Protein AF-0000000084940585 (afdb_homodimer)

InterPro domains:
  IPR003445 Cation transporter [PF02386] (72-488)

pLDDT: mean 83.51, std 15.81, range [23.25, 97.94]

Foldseek 3Di:
DFAAQDPVLVLLLLLLLLQLLLVLLVLLVVLLVVCVVVVPVLLNVLSVVLSVVSNVSSVVSNVSDPDNDQDDPLSLLQLLLCSLVVSLLSLLRSVVSQVQAPDSLQSSLLSLLLLLLLQAHAGHPLVPRDLSSLSSSLSSLLCSLLSLNSSCSSSVVVPDPDDCVNADDDDPRSVPSVVSVVLSVLVNVVLVVQLVVQLVQQLVVLVVLPDDNVVSNSQSNSLSSLLLLLSQHHSDPLGPVVSVDPVNLVSSLVSLVNLQDASVQVVCVVVVNPVLVVQALQNVLLVVLLVVLLVVLLVVLVVVVPDPDSVVCSVQLSSLLSSLQSLSQGHNADLQCCPVVNDLVNLVSSLVSNQAHGAPNGSFFHLHSVLVSLLVQVVVQVVCCVPDDVPDRDFGWGRHVHTDTNDPVSNVVSVVLVVQLVVLLVVQLVVQVVVPDDNSQSSSVSSSLLRSNNHHSPQRYSPHDSVNSVSSSVSSSCRSVSVPSVVSSVVNNVVNPDDPPPPPPDD/DFAAQDPVLVLLLLLLLLLLLLVLLVLLVVLLVVCVVVVPVQLNVLSVVLSVVSNVSSVVSNVSDPDNDQDDPLSLLQLLLCSLLVSLLSLLRSVVSQVQAPDSLQSSLLSLLLLLLLQAHAGHPLVPRDLSSLSSSLSSLLCSLLSLNSSCSSSVVVPDPDDCVNQDDPDPRSVPSVVSVVLSVLVNVVLVVQLVVQLVQQLVVLVVLPDDNVVSNSQSNSLSSLLLLLSQHHSDPLGPVVRVDPVNLVSSLVSLVNQQDASVQVVCVVVVNPVLVCQALQNVLLVVLLVVLLVVLLVVLVVVVPDPDSVVCSSQLSSLLSSLQSLSQGHNADLQCCPVVNDLVNLVSSLVSNQAHGAPNGSFFHLHSVLVSLLVQVVVQVVCCVPDDVPDRDFGWGRHVHTDTNDPVSNVVSVVLVVQLVVLLVVQLVVQVVVPDDNSQSSSVSSSLLRSNNHHSPQRYSPHDSVNSVSSSVSSSCRSVSVPSVVSSVVNNVVNPDDPPPPPPDD

Structure (mmCIF, N/CA/C/O backbone):
data_AF-0000000084940585-model_v1
#
loop_
_entity.id
_entity.type
_entity.pdbx_description
1 polymer 'Putative ATP synthase F0, A subunit'
#
loop_
_atom_site.group_PDB
_atom_site.id
_atom_site.type_symbol
_atom_site.label_atom_id
_atom_site.label_alt_id
_atom_site.label_comp_id
_atom_site.label_asym_id
_atom_site.label_entity_id
_atom_site.label_seq_id
_atom_site.pdbx_PDB_ins_code
_atom_site.Cartn_x
_atom_site.Cartn_y
_atom_site.Cartn_z
_atom_site.occupancy
_atom_site.B_iso_or_equiv
_atom_site.auth_seq_id
_atom_site.auth_comp_id
_atom_site.auth_asym_id
_atom_site.auth_atom_id
_atom_site.pdbx_PDB_model_num
ATOM 1 N N . MET A 1 1 ? 21.094 3.514 -22.953 1 54.16 1 MET A N 1
ATOM 2 C CA . MET A 1 1 ? 20.438 3.039 -24.172 1 54.16 1 MET A CA 1
ATOM 3 C C . MET A 1 1 ? 19.781 1.681 -23.938 1 54.16 1 MET A C 1
ATOM 5 O O . MET A 1 1 ? 20.359 0.814 -23.281 1 54.16 1 MET A O 1
ATOM 9 N N . TRP A 1 2 ? 18.562 1.663 -24.25 1 63.47 2 TRP A N 1
ATOM 10 C CA . TRP A 1 2 ? 17.812 0.416 -24.078 1 63.47 2 TRP A CA 1
ATOM 11 C C . TRP A 1 2 ? 18.266 -0.622 -25.094 1 63.47 2 TRP A C 1
ATOM 13 O O . TRP A 1 2 ? 18.547 -0.283 -26.25 1 63.47 2 TRP A O 1
ATOM 23 N N . GLN A 1 3 ? 18.594 -1.854 -24.672 1 65.94 3 GLN A N 1
ATOM 24 C CA . GLN A 1 3 ? 18.969 -2.924 -25.594 1 65.94 3 GLN A CA 1
ATOM 25 C C . GLN A 1 3 ? 17.766 -3.381 -26.406 1 65.94 3 GLN A C 1
ATOM 27 O O . GLN A 1 3 ? 16.688 -3.59 -25.875 1 65.94 3 GLN A O 1
ATOM 32 N N . ARG A 1 4 ? 17.938 -3.393 -27.766 1 73.44 4 ARG A N 1
ATOM 33 C CA . ARG A 1 4 ? 16.891 -3.75 -28.719 1 73.44 4 ARG A CA 1
ATOM 34 C C . ARG A 1 4 ? 17.016 -5.203 -29.156 1 73.44 4 ARG A C 1
ATOM 36 O O . ARG A 1 4 ? 18.125 -5.734 -29.25 1 73.44 4 ARG A O 1
ATOM 43 N N . PHE A 1 5 ? 15.844 -5.836 -29.25 1 80 5 PHE A N 1
ATOM 44 C CA . PHE A 1 5 ? 15.852 -7.184 -29.797 1 80 5 PHE A CA 1
ATOM 45 C C . PHE A 1 5 ? 16.031 -7.152 -31.312 1 80 5 PHE A C 1
ATOM 47 O O . PHE A 1 5 ? 15.406 -6.355 -32 1 80 5 PHE A O 1
ATOM 54 N N . THR A 1 6 ? 16.938 -7.938 -31.797 1 80.5 6 THR A N 1
ATOM 55 C CA . THR A 1 6 ? 17.109 -8.117 -33.25 1 80.5 6 THR A CA 1
ATOM 56 C C . THR A 1 6 ? 16.266 -9.281 -33.75 1 80.5 6 THR A C 1
ATOM 58 O O . THR A 1 6 ? 15.688 -10.023 -32.969 1 80.5 6 THR A O 1
ATOM 61 N N . PHE A 1 7 ? 16.141 -9.398 -35.031 1 83.88 7 PHE A N 1
ATOM 62 C CA . PHE A 1 7 ? 15.383 -10.484 -35.656 1 83.88 7 PHE A CA 1
ATOM 63 C C . PHE A 1 7 ? 16 -11.828 -35.312 1 83.88 7 PHE A C 1
ATOM 65 O O . PHE A 1 7 ? 15.281 -12.82 -35.125 1 83.88 7 PHE A O 1
ATOM 72 N N . THR A 1 8 ? 17.219 -11.891 -35.219 1 83.19 8 THR A N 1
ATOM 73 C CA . THR A 1 8 ? 17.922 -13.117 -34.844 1 83.19 8 THR A CA 1
ATOM 74 C C . THR A 1 8 ? 17.609 -13.484 -33.375 1 83.19 8 THR A C 1
ATOM 76 O O . THR A 1 8 ? 17.469 -14.672 -33.062 1 83.19 8 THR A O 1
ATOM 79 N N . ASP A 1 9 ? 17.438 -12.445 -32.594 1 86.44 9 ASP A N 1
ATOM 80 C CA . ASP A 1 9 ? 17.094 -12.695 -31.203 1 86.44 9 ASP A CA 1
ATOM 81 C C . ASP A 1 9 ? 15.703 -13.32 -31.094 1 86.44 9 ASP A C 1
ATOM 83 O O . ASP A 1 9 ? 15.484 -14.234 -30.297 1 86.44 9 ASP A O 1
ATOM 87 N N . LEU A 1 10 ? 14.859 -12.891 -31.969 1 87.62 10 LEU A N 1
ATOM 88 C CA . LEU A 1 10 ? 13.492 -13.398 -31.938 1 87.62 10 LEU A CA 1
ATOM 89 C C . LEU A 1 10 ? 13.445 -14.852 -32.406 1 87.62 10 LEU A C 1
ATOM 91 O O . LEU A 1 10 ? 12.641 -15.641 -31.906 1 87.62 10 LEU A O 1
ATOM 95 N N . ARG A 1 11 ? 14.281 -15.18 -33.312 1 89.69 11 ARG A N 1
ATOM 96 C CA . ARG A 1 11 ? 14.336 -16.547 -33.812 1 89.69 11 ARG A CA 1
ATOM 97 C C . ARG A 1 11 ? 14.906 -17.484 -32.75 1 89.69 11 ARG A C 1
ATOM 99 O O . ARG A 1 11 ? 14.461 -18.625 -32.625 1 89.69 11 ARG A O 1
ATOM 106 N N . ILE A 1 12 ? 15.836 -17.016 -32.062 1 86.94 12 ILE A N 1
ATOM 107 C CA . ILE A 1 12 ? 16.438 -17.812 -31.016 1 86.94 12 ILE A CA 1
ATOM 108 C C . ILE A 1 12 ? 15.422 -18.047 -29.891 1 86.94 12 ILE A C 1
ATOM 110 O O . ILE A 1 12 ? 15.289 -19.156 -29.375 1 86.94 12 ILE A O 1
ATOM 114 N N . ILE A 1 13 ? 14.758 -16.969 -29.578 1 88.19 13 ILE A N 1
ATOM 115 C CA . ILE A 1 13 ? 13.734 -17.062 -28.547 1 88.19 13 ILE A CA 1
ATOM 116 C C . ILE A 1 13 ? 12.656 -18.062 -28.984 1 88.19 13 ILE A C 1
ATOM 118 O O . ILE A 1 13 ? 12.219 -18.891 -28.188 1 88.19 13 ILE A O 1
ATOM 122 N N . ALA A 1 14 ? 12.328 -18.016 -30.203 1 90.31 14 ALA A N 1
ATOM 123 C CA . ALA A 1 14 ? 11.305 -18.906 -30.734 1 90.31 14 ALA A CA 1
ATOM 124 C C . ALA A 1 14 ? 11.758 -20.359 -30.672 1 90.31 14 ALA A C 1
ATOM 126 O O . ALA A 1 14 ? 10.953 -21.25 -30.391 1 90.31 14 ALA A O 1
ATOM 127 N N . HIS A 1 15 ? 12.938 -20.625 -30.906 1 88.62 15 HIS A N 1
ATOM 128 C CA . HIS A 1 15 ? 13.484 -21.984 -30.859 1 88.62 15 HIS A CA 1
ATOM 129 C C . HIS A 1 15 ? 13.352 -22.578 -29.469 1 88.62 15 HIS A C 1
ATOM 131 O O . HIS A 1 15 ? 12.906 -23.734 -29.328 1 88.62 15 HIS A O 1
ATOM 137 N N . TYR A 1 16 ? 13.672 -21.828 -28.484 1 85.94 16 TYR A N 1
ATOM 138 C CA . TYR A 1 16 ? 13.602 -22.328 -27.125 1 85.94 16 TYR A CA 1
ATOM 139 C C . TYR A 1 16 ? 12.156 -22.469 -26.656 1 85.94 16 TYR A C 1
ATOM 141 O O . TYR A 1 16 ? 11.812 -23.375 -25.906 1 85.94 16 TYR A O 1
ATOM 149 N N . LEU A 1 17 ? 11.336 -21.594 -27.109 1 89.69 17 LEU A N 1
ATOM 150 C CA . LEU A 1 17 ? 9.914 -21.703 -26.812 1 89.69 17 LEU A CA 1
ATOM 151 C C . LEU A 1 17 ? 9.312 -22.938 -27.469 1 89.69 17 LEU A C 1
ATOM 153 O O . LEU A 1 17 ? 8.383 -23.547 -26.922 1 89.69 17 LEU A O 1
ATOM 157 N N . GLY A 1 18 ? 9.836 -23.25 -28.625 1 89.06 18 GLY A N 1
ATOM 158 C CA . GLY A 1 18 ? 9.391 -24.453 -29.297 1 89.06 18 GLY A CA 1
ATOM 159 C C . GLY A 1 18 ? 9.711 -25.719 -28.516 1 89.06 18 GLY A C 1
ATOM 160 O O . GLY A 1 18 ? 8.875 -26.625 -28.438 1 89.06 18 GLY A O 1
ATOM 161 N N . ALA A 1 19 ? 10.812 -25.781 -27.953 1 85.5 19 ALA A N 1
ATOM 162 C CA . ALA A 1 19 ? 11.195 -26.938 -27.125 1 85.5 19 ALA A CA 1
ATOM 163 C C . ALA A 1 19 ? 10.266 -27.078 -25.922 1 85.5 19 ALA A C 1
ATOM 165 O O . ALA A 1 19 ? 9.898 -28.188 -25.547 1 85.5 19 ALA A O 1
ATOM 166 N N . LEU A 1 20 ? 9.953 -26 -25.391 1 87.12 20 LEU A N 1
ATOM 167 C CA . LEU A 1 20 ? 9.055 -26 -24.234 1 87.12 20 LEU A CA 1
ATOM 168 C C . LEU A 1 20 ? 7.664 -26.469 -24.641 1 87.12 20 LEU A C 1
ATOM 170 O O . LEU A 1 20 ? 6.996 -27.172 -23.875 1 87.12 20 LEU A O 1
ATOM 174 N N . THR A 1 21 ? 7.238 -26.078 -25.766 1 90.81 21 THR A N 1
ATOM 175 C CA . THR A 1 21 ? 5.926 -26.5 -26.25 1 90.81 21 THR A CA 1
ATOM 176 C C . THR A 1 21 ? 5.895 -28 -26.516 1 90.81 21 THR A C 1
ATOM 178 O O . THR A 1 21 ? 4.859 -28.641 -26.344 1 90.81 21 THR A O 1
ATOM 181 N N . MET A 1 22 ? 6.977 -28.531 -26.891 1 89.19 22 MET A N 1
ATOM 182 C CA . MET A 1 22 ? 7.062 -29.969 -27.062 1 89.19 22 MET A CA 1
ATOM 183 C C . MET A 1 22 ? 6.926 -30.703 -25.734 1 89.19 22 MET A C 1
ATOM 185 O O . MET A 1 22 ? 6.336 -31.781 -25.656 1 89.19 22 MET A O 1
ATOM 189 N N . PHE A 1 23 ? 7.453 -30.078 -24.766 1 87.5 23 PHE A N 1
ATOM 190 C CA . PHE A 1 23 ? 7.27 -30.625 -23.422 1 87.5 23 PHE A CA 1
ATOM 191 C C . PHE A 1 23 ? 5.801 -30.578 -23.016 1 87.5 23 PHE A C 1
ATOM 193 O O . PHE A 1 23 ? 5.324 -31.453 -22.281 1 87.5 23 PHE A O 1
ATOM 200 N N . LEU A 1 24 ? 5.164 -29.562 -23.391 1 92.38 24 LEU A N 1
ATOM 201 C CA . LEU A 1 24 ? 3.734 -29.453 -23.125 1 92.38 24 LEU A CA 1
ATOM 202 C C . LEU A 1 24 ? 2.98 -30.641 -23.703 1 92.38 24 LEU A C 1
ATOM 204 O O . LEU A 1 24 ? 2.023 -31.125 -23.109 1 92.38 24 LEU A O 1
ATOM 208 N N . ALA A 1 25 ? 3.418 -31.125 -24.875 1 93.38 25 ALA A N 1
ATOM 209 C CA . ALA A 1 25 ? 2.797 -32.281 -25.5 1 93.38 25 ALA A CA 1
ATOM 210 C C . ALA A 1 25 ? 2.943 -33.531 -24.609 1 93.38 25 ALA A C 1
ATOM 212 O O . ALA A 1 25 ? 2.031 -34.344 -24.531 1 93.38 25 ALA A O 1
ATOM 213 N N . VAL A 1 26 ? 4 -33.625 -23.969 1 91.94 26 VAL A N 1
ATOM 214 C CA . VAL A 1 26 ? 4.238 -34.75 -23.062 1 91.94 26 VAL A CA 1
ATOM 215 C C . VAL A 1 26 ? 3.34 -34.594 -21.828 1 91.94 26 VAL A C 1
ATOM 217 O O . VAL A 1 26 ? 2.771 -35.594 -21.359 1 91.94 26 VAL A O 1
ATOM 220 N N . ALA A 1 27 ? 3.246 -33.406 -21.328 1 93.75 27 ALA A N 1
ATOM 221 C CA . ALA A 1 27 ? 2.398 -33.156 -20.172 1 93.75 27 ALA A CA 1
ATOM 222 C C . ALA A 1 27 ? 0.938 -33.5 -20.469 1 93.75 27 ALA A C 1
ATOM 224 O O . ALA A 1 27 ? 0.2 -33.969 -19.609 1 93.75 27 ALA A O 1
ATOM 225 N N . LEU A 1 28 ? 0.512 -33.219 -21.703 1 96.56 28 LEU A N 1
ATOM 226 C CA . LEU A 1 28 ? -0.867 -33.469 -22.125 1 96.56 28 LEU A CA 1
ATOM 227 C C . LEU A 1 28 ? -1.167 -34.938 -22.203 1 96.56 28 LEU A C 1
ATOM 229 O O . LEU A 1 28 ? -2.332 -35.344 -22.25 1 96.56 28 LEU A O 1
ATOM 233 N N . CYS A 1 29 ? -0.171 -35.781 -22.141 1 96.38 29 CYS A N 1
ATOM 234 C CA . CYS A 1 29 ? -0.371 -37.25 -22.172 1 96.38 29 CYS A CA 1
ATOM 235 C C . CYS A 1 29 ? -0.975 -37.719 -20.859 1 96.38 29 CYS A C 1
ATOM 237 O O . CYS A 1 29 ? -1.639 -38.781 -20.828 1 96.38 29 CYS A O 1
ATOM 239 N N . VAL A 1 30 ? -0.78 -36.969 -19.844 1 96.44 30 VAL A N 1
ATOM 240 C CA . VAL A 1 30 ? -1.304 -37.375 -18.547 1 96.44 30 VAL A CA 1
ATOM 241 C C . VAL A 1 30 ? -2.828 -37.312 -18.562 1 96.44 30 VAL A C 1
ATOM 243 O O . VAL A 1 30 ? -3.504 -38.281 -18.25 1 96.44 30 VAL A O 1
ATOM 246 N N . PRO A 1 31 ? -3.422 -36.188 -18.906 1 97.44 31 PRO A N 1
ATOM 247 C CA . PRO A 1 31 ? -4.883 -36.188 -19 1 97.44 31 PRO A CA 1
ATOM 248 C C . PRO A 1 31 ? -5.418 -37.125 -20.078 1 97.44 31 PRO A C 1
ATOM 250 O O . PRO A 1 31 ? -6.523 -37.656 -19.938 1 97.44 31 PRO A O 1
ATOM 253 N N . LEU A 1 32 ? -4.645 -37.375 -21.141 1 97.19 32 LEU A N 1
ATOM 254 C CA . LEU A 1 32 ? -5.055 -38.344 -22.141 1 97.19 32 LEU A CA 1
ATOM 255 C C . LEU A 1 32 ? -5.16 -39.719 -21.531 1 97.19 32 LEU A C 1
ATOM 257 O O . LEU A 1 32 ? -6.148 -40.438 -21.75 1 97.19 32 LEU A O 1
ATOM 261 N N . ALA A 1 33 ? -4.148 -40.125 -20.812 1 97.06 33 ALA A N 1
ATOM 262 C CA . ALA A 1 33 ? -4.172 -41.438 -20.141 1 97.06 33 ALA A CA 1
ATOM 263 C C . ALA A 1 33 ? -5.344 -41.531 -19.156 1 97.06 33 ALA A C 1
ATOM 265 O O . ALA A 1 33 ? -5.98 -42.562 -19.047 1 97.06 33 ALA A O 1
ATOM 266 N N . THR A 1 34 ? -5.594 -40.438 -18.453 1 96.56 34 THR A N 1
ATOM 267 C CA . THR A 1 34 ? -6.703 -40.406 -17.516 1 96.56 34 THR A CA 1
ATOM 268 C C . THR A 1 34 ? -8.031 -40.594 -18.234 1 96.56 34 THR A C 1
ATOM 270 O O . THR A 1 34 ? -8.922 -41.281 -17.734 1 96.56 34 THR A O 1
ATOM 273 N N . SER A 1 35 ? -8.172 -39.969 -19.391 1 96.88 35 SER A N 1
ATOM 274 C CA . SER A 1 35 ? -9.414 -40.094 -20.156 1 96.88 35 SER A CA 1
ATOM 275 C C . SER A 1 35 ? -9.633 -41.531 -20.625 1 96.88 35 SER A C 1
ATOM 277 O O . SER A 1 35 ? -10.766 -42 -20.641 1 96.88 35 SER A O 1
ATOM 279 N N . VAL A 1 36 ? -8.57 -42.25 -20.969 1 96.06 36 VAL A N 1
ATOM 280 C CA . VAL A 1 36 ? -8.672 -43.625 -21.453 1 96.06 36 VAL A CA 1
ATOM 281 C C . VAL A 1 36 ? -9.023 -44.562 -20.281 1 96.06 36 VAL A C 1
ATOM 283 O O . VAL A 1 36 ? -9.891 -45.406 -20.406 1 96.06 36 VAL A O 1
ATOM 286 N N . VAL A 1 37 ? -8.359 -44.344 -19.172 1 94.75 37 VAL A N 1
ATOM 287 C CA . VAL A 1 37 ? -8.578 -45.188 -18 1 94.75 37 VAL A CA 1
ATOM 288 C C . VAL A 1 37 ? -10 -45 -17.484 1 94.75 37 VAL A C 1
ATOM 290 O O . VAL A 1 37 ? -10.656 -45.969 -17.062 1 94.75 37 VAL A O 1
ATOM 293 N N . MET A 1 38 ? -10.453 -43.781 -17.516 1 94.5 38 MET A N 1
ATOM 294 C CA . MET A 1 38 ? -11.789 -43.5 -17 1 94.5 38 MET A CA 1
ATOM 295 C C . MET A 1 38 ? -12.844 -43.656 -18.078 1 94.5 38 MET A C 1
ATOM 297 O O . MET A 1 38 ? -14.031 -43.438 -17.844 1 94.5 38 MET A O 1
ATOM 301 N N . GLN A 1 39 ? -12.469 -44 -19.312 1 94.56 39 GLN A N 1
ATOM 302 C CA . GLN A 1 39 ? -13.344 -44.281 -20.438 1 94.56 39 GLN A CA 1
ATOM 303 C C . GLN A 1 39 ? -14.148 -43.062 -20.844 1 94.56 39 GLN A C 1
ATOM 305 O O . GLN A 1 39 ? -15.359 -43.125 -21.047 1 94.56 39 GLN A O 1
ATOM 310 N N . GLU A 1 40 ? -13.43 -41.969 -20.828 1 95.56 40 GLU A N 1
ATOM 311 C CA . GLU A 1 40 ? -14 -40.719 -21.328 1 95.56 40 GLU A CA 1
ATOM 312 C C . GLU A 1 40 ? -13.562 -40.438 -22.766 1 95.56 40 GLU A C 1
ATOM 314 O O . GLU A 1 40 ? -12.641 -39.625 -22.984 1 95.56 40 GLU A O 1
ATOM 319 N N . TRP A 1 41 ? -14.266 -40.844 -23.672 1 94.25 41 TRP A N 1
ATOM 320 C CA . TRP A 1 41 ? -13.812 -40.875 -25.047 1 94.25 41 TRP A CA 1
ATOM 321 C C . TRP A 1 41 ? -13.867 -39.5 -25.688 1 94.25 41 TRP A C 1
ATOM 323 O O . TRP A 1 41 ? -13.047 -39.156 -26.547 1 94.25 41 TRP A O 1
ATOM 333 N N . ASN A 1 42 ? -14.891 -38.719 -25.344 1 94.81 42 ASN A N 1
ATOM 334 C CA . ASN A 1 42 ? -14.938 -37.344 -25.844 1 94.81 42 ASN A CA 1
ATOM 335 C C . ASN A 1 42 ? -13.688 -36.562 -25.438 1 94.81 42 ASN A C 1
ATOM 337 O O . ASN A 1 42 ? -13.148 -35.812 -26.25 1 94.81 42 ASN A O 1
ATOM 341 N N . ALA A 1 43 ? -13.273 -36.719 -24.219 1 96.31 43 ALA A N 1
ATOM 342 C CA . ALA A 1 43 ? -12.062 -36.062 -23.734 1 96.31 43 ALA A CA 1
ATOM 343 C C . ALA A 1 43 ? -10.82 -36.625 -24.422 1 96.31 43 ALA A C 1
ATOM 345 O O . ALA A 1 43 ? -9.859 -35.875 -24.672 1 96.31 43 ALA A O 1
ATOM 346 N N . THR A 1 44 ? -10.828 -37.875 -24.75 1 96.69 44 THR A N 1
ATOM 347 C CA . THR A 1 44 ? -9.688 -38.5 -25.422 1 96.69 44 THR A CA 1
ATOM 348 C C . THR A 1 44 ? -9.414 -37.844 -26.766 1 96.69 44 THR A C 1
ATOM 350 O O . THR A 1 44 ? -8.258 -37.562 -27.094 1 96.69 44 THR A O 1
ATOM 353 N N . GLU A 1 45 ? -10.453 -37.594 -27.5 1 96.5 45 GLU A N 1
ATOM 354 C CA . GLU A 1 45 ? -10.297 -36.938 -28.797 1 96.5 45 GLU A CA 1
ATOM 355 C C . GLU A 1 45 ? -9.758 -35.5 -28.641 1 96.5 45 GLU A C 1
ATOM 357 O O . GLU A 1 45 ? -8.914 -35.094 -29.438 1 96.5 45 GLU A O 1
ATOM 362 N N . ARG A 1 46 ? -10.242 -34.812 -27.672 1 96.94 46 ARG A N 1
ATOM 363 C CA . ARG A 1 46 ? -9.82 -33.438 -27.469 1 96.94 46 ARG A CA 1
ATOM 364 C C . ARG A 1 46 ? -8.344 -33.375 -27.062 1 96.94 46 ARG A C 1
ATOM 366 O O . ARG A 1 46 ? -7.605 -32.5 -27.547 1 96.94 46 ARG A O 1
ATOM 373 N N . TYR A 1 47 ? -7.91 -34.25 -26.219 1 97.56 47 TYR A N 1
ATOM 374 C CA . TYR A 1 47 ? -6.531 -34.219 -25.75 1 97.56 47 TYR A CA 1
ATOM 375 C C . TYR A 1 47 ? -5.578 -34.75 -26.812 1 97.56 47 TYR A C 1
ATOM 377 O O . TYR A 1 47 ? -4.434 -34.312 -26.922 1 97.56 47 TYR A O 1
ATOM 385 N N . LEU A 1 48 ? -6.051 -35.688 -27.656 1 97.12 48 LEU A N 1
ATOM 386 C CA . LEU A 1 48 ? -5.254 -36.094 -28.812 1 97.12 48 LEU A CA 1
ATOM 387 C C . LEU A 1 48 ? -5.055 -34.906 -29.766 1 97.12 48 LEU A C 1
ATOM 389 O O . LEU A 1 48 ? -3.957 -34.719 -30.297 1 97.12 48 LEU A O 1
ATOM 393 N N . PHE A 1 49 ? -6.113 -34.219 -29.938 1 96.62 49 PHE A N 1
ATOM 394 C CA . PHE A 1 49 ? -6.035 -33.031 -30.766 1 96.62 49 PHE A CA 1
ATOM 395 C C . PHE A 1 49 ? -5.086 -32 -30.156 1 96.62 49 PHE A C 1
ATOM 397 O O . PHE A 1 49 ? -4.289 -31.391 -30.875 1 96.62 49 PHE A O 1
ATOM 404 N N . GLY A 1 50 ? -5.246 -31.766 -28.859 1 96.44 50 GLY A N 1
ATOM 405 C CA . GLY A 1 50 ? -4.359 -30.844 -28.172 1 96.44 50 GLY A CA 1
ATOM 406 C C . GLY A 1 50 ? -2.896 -31.219 -28.281 1 96.44 50 GLY A C 1
ATOM 407 O O . GLY A 1 50 ? -2.041 -30.359 -28.484 1 96.44 50 GLY A O 1
ATOM 408 N N . ILE A 1 51 ? -2.57 -32.5 -28.203 1 97.19 51 ILE A N 1
ATOM 409 C CA . ILE A 1 51 ? -1.207 -33 -28.344 1 97.19 51 ILE A CA 1
ATOM 410 C C . ILE A 1 51 ? -0.706 -32.719 -29.766 1 97.19 51 ILE A C 1
ATOM 412 O O . ILE A 1 51 ? 0.432 -32.281 -29.953 1 97.19 51 ILE A O 1
ATOM 416 N N . GLY A 1 52 ? -1.561 -32.969 -30.719 1 96.88 52 GLY A N 1
ATOM 417 C CA . GLY A 1 52 ? -1.2 -32.688 -32.094 1 96.88 52 GLY A CA 1
ATOM 418 C C . GLY A 1 52 ? -0.854 -31.234 -32.344 1 96.88 52 GLY A C 1
ATOM 419 O O . GLY A 1 52 ? 0.143 -30.922 -33 1 96.88 52 GLY A O 1
ATOM 420 N N . ILE A 1 53 ? -1.634 -30.391 -31.828 1 96.44 53 ILE A N 1
ATOM 421 C CA . ILE A 1 53 ? -1.419 -28.969 -32 1 96.44 53 ILE A CA 1
ATOM 422 C C . ILE A 1 53 ? -0.125 -28.547 -31.312 1 96.44 53 ILE A C 1
ATOM 424 O O . ILE A 1 53 ? 0.645 -27.75 -31.844 1 96.44 53 ILE A O 1
ATOM 428 N N . ALA A 1 54 ? 0.062 -29 -30.062 1 96.19 54 ALA A N 1
ATOM 429 C CA . ALA A 1 54 ? 1.275 -28.688 -29.312 1 96.19 54 ALA A CA 1
ATOM 430 C C . ALA A 1 54 ? 2.521 -29.141 -30.062 1 96.19 54 ALA A C 1
ATOM 432 O O . ALA A 1 54 ? 3.518 -28.422 -30.141 1 96.19 54 ALA A O 1
ATOM 433 N N . LEU A 1 55 ? 2.445 -30.312 -30.641 1 95.56 55 LEU A N 1
ATOM 434 C CA . LEU A 1 55 ? 3.574 -30.844 -31.406 1 95.56 55 LEU A CA 1
ATOM 435 C C . LEU A 1 55 ? 3.803 -30.016 -32.688 1 95.56 55 LEU A C 1
ATOM 437 O O . LEU A 1 55 ? 4.949 -29.781 -33.062 1 95.56 55 LEU A O 1
ATOM 441 N N . PHE A 1 56 ? 2.746 -29.656 -33.281 1 96.31 56 PHE A N 1
ATOM 442 C CA . PHE A 1 56 ? 2.852 -28.859 -34.5 1 96.31 56 PHE A CA 1
ATOM 443 C C . PHE A 1 56 ? 3.475 -27.5 -34.219 1 96.31 56 PHE A C 1
ATOM 445 O O . PHE A 1 56 ? 4.43 -27.094 -34.875 1 96.31 56 PHE A O 1
ATOM 452 N N . ILE A 1 57 ? 2.951 -26.797 -33.25 1 95.12 57 ILE A N 1
ATOM 453 C CA . ILE A 1 57 ? 3.445 -25.469 -32.906 1 95.12 57 ILE A CA 1
ATOM 454 C C . ILE A 1 57 ? 4.875 -25.578 -32.375 1 95.12 57 ILE A C 1
ATOM 456 O O . ILE A 1 57 ? 5.734 -24.766 -32.719 1 95.12 57 ILE A O 1
ATOM 460 N N . GLY A 1 58 ? 5.129 -26.547 -31.5 1 93.19 58 GLY A N 1
ATOM 461 C CA . GLY A 1 58 ? 6.469 -26.734 -30.969 1 93.19 58 GLY A CA 1
ATOM 462 C C . GLY A 1 58 ? 7.504 -27 -32.031 1 93.19 58 GLY A C 1
ATOM 463 O O . GLY A 1 58 ? 8.586 -26.422 -32.031 1 93.19 58 GLY A O 1
ATOM 464 N N . SER A 1 59 ? 7.121 -27.844 -33 1 93.25 59 SER A N 1
ATOM 465 C CA . SER A 1 59 ? 8.039 -28.172 -34.094 1 93.25 59 SER A CA 1
ATOM 466 C C . SER A 1 59 ? 8.258 -26.984 -35.031 1 93.25 59 SER A C 1
ATOM 468 O O . SER A 1 59 ? 9.375 -26.75 -35.5 1 93.25 59 SER A O 1
ATOM 470 N N . ALA A 1 60 ? 7.238 -26.281 -35.312 1 94.31 60 ALA A N 1
ATOM 471 C CA . ALA A 1 60 ? 7.34 -25.125 -36.156 1 94.31 60 ALA A CA 1
ATOM 472 C C . ALA A 1 60 ? 8.234 -24.047 -35.531 1 94.31 60 ALA A C 1
ATOM 474 O O . ALA A 1 60 ? 9.039 -23.422 -36.25 1 94.31 60 ALA A O 1
ATOM 475 N N . LEU A 1 61 ? 8.117 -23.844 -34.25 1 92.19 61 LEU A N 1
ATOM 476 C CA . LEU A 1 61 ? 8.922 -22.844 -33.562 1 92.19 61 LEU A CA 1
ATOM 477 C C . LEU A 1 61 ? 10.375 -23.297 -33.469 1 92.19 61 LEU A C 1
ATOM 479 O O . LEU A 1 61 ? 11.289 -22.469 -33.531 1 92.19 61 LEU A O 1
ATOM 483 N N . ARG A 1 62 ? 10.57 -24.516 -33.25 1 88.19 62 ARG A N 1
ATOM 484 C CA . ARG A 1 62 ? 11.922 -25.047 -33.125 1 88.19 62 ARG A CA 1
ATOM 485 C C . ARG A 1 62 ? 12.703 -24.891 -34.406 1 88.19 62 ARG A C 1
ATOM 487 O O . ARG A 1 62 ? 13.93 -24.781 -34.406 1 88.19 62 ARG A O 1
ATOM 494 N N . LEU A 1 63 ? 12 -24.828 -35.531 1 89.25 63 LEU A N 1
ATOM 495 C CA . LEU A 1 63 ? 12.633 -24.734 -36.844 1 89.25 63 LEU A CA 1
ATOM 496 C C . LEU A 1 63 ? 13.023 -23.297 -37.156 1 89.25 63 LEU A C 1
ATOM 498 O O . LEU A 1 63 ? 13.742 -23.031 -38.125 1 89.25 63 LEU A O 1
ATOM 502 N N . ALA A 1 64 ? 12.625 -22.406 -36.344 1 85.75 64 ALA A N 1
ATOM 503 C CA . ALA A 1 64 ? 12.961 -21.016 -36.594 1 85.75 64 ALA A CA 1
ATOM 504 C C . ALA A 1 64 ? 14.461 -20.781 -36.5 1 85.75 64 ALA A C 1
ATOM 506 O O . ALA A 1 64 ? 15 -19.859 -37.125 1 85.75 64 ALA A O 1
ATOM 507 N N . TYR A 1 65 ? 15.141 -21.422 -35.594 1 80.25 65 TYR A N 1
ATOM 508 C CA . TYR A 1 65 ? 16.594 -21.312 -35.469 1 80.25 65 TYR A CA 1
ATOM 509 C C . TYR A 1 65 ? 17.234 -22.672 -35.25 1 80.25 65 TYR A C 1
ATOM 511 O O . TYR A 1 65 ? 16.891 -23.375 -34.281 1 80.25 65 TYR A O 1
ATOM 519 N N . LEU A 1 66 ? 18.156 -23.016 -36.031 1 75.25 66 LEU A N 1
ATOM 520 C CA . LEU A 1 66 ? 18.641 -24.391 -36.031 1 75.25 66 LEU A CA 1
ATOM 521 C C . LEU A 1 66 ? 19.969 -24.5 -35.281 1 75.25 66 LEU A C 1
ATOM 523 O O . LEU A 1 66 ? 20.391 -25.594 -34.938 1 75.25 66 LEU A O 1
ATOM 527 N N . GLU A 1 67 ? 20.672 -23.359 -34.906 1 68.56 67 GLU A N 1
ATOM 528 C CA . GLU A 1 67 ? 21.953 -23.469 -34.219 1 68.56 67 GLU A CA 1
ATOM 529 C C . GLU A 1 67 ? 21.828 -23.031 -32.75 1 68.56 67 GLU A C 1
ATOM 531 O O . GLU A 1 67 ? 21.656 -21.844 -32.469 1 68.56 67 GLU A O 1
ATOM 536 N N . PRO A 1 68 ? 21.812 -23.984 -31.953 1 65 68 PRO A N 1
ATOM 537 C CA . PRO A 1 68 ? 21.641 -23.625 -30.547 1 65 68 PRO A CA 1
ATOM 538 C C . PRO A 1 68 ? 22.797 -22.797 -30 1 65 68 PRO A C 1
ATOM 540 O O . PRO A 1 68 ? 23.953 -23.094 -30.266 1 65 68 PRO A O 1
ATOM 543 N N . ARG A 1 69 ? 22.531 -21.531 -29.734 1 66.56 69 ARG A N 1
ATOM 544 C CA . ARG A 1 69 ? 23.531 -20.641 -29.109 1 66.56 69 ARG A CA 1
ATOM 545 C C . ARG A 1 69 ? 23.172 -20.344 -27.656 1 66.56 69 ARG A C 1
ATOM 547 O O . ARG A 1 69 ? 22.016 -20.531 -27.25 1 66.56 69 ARG A O 1
ATOM 554 N N . ALA A 1 70 ? 24.266 -20.062 -26.938 1 71.31 70 ALA A N 1
ATOM 555 C CA . ALA A 1 70 ? 24.062 -19.656 -25.547 1 71.31 70 ALA A CA 1
ATOM 556 C C . ALA A 1 70 ? 23.203 -18.391 -25.469 1 71.31 70 ALA A C 1
ATOM 558 O O . ALA A 1 70 ? 23.359 -17.484 -26.281 1 71.31 70 ALA A O 1
ATOM 559 N N . LEU A 1 71 ? 22.203 -18.484 -24.625 1 75.81 71 LEU A N 1
ATOM 560 C CA . LEU A 1 71 ? 21.266 -17.375 -24.5 1 75.81 71 LEU A CA 1
ATOM 561 C C . LEU A 1 71 ? 21.906 -16.203 -23.766 1 75.81 71 LEU A C 1
ATOM 563 O O . LEU A 1 71 ? 22.641 -16.406 -22.781 1 75.81 71 LEU A O 1
ATOM 567 N N . THR A 1 72 ? 21.75 -15.094 -24.297 1 73.19 72 THR A N 1
ATOM 568 C CA . THR A 1 72 ? 22.094 -13.891 -23.547 1 73.19 72 THR A CA 1
ATOM 569 C C . THR A 1 72 ? 21.094 -13.664 -22.406 1 73.19 72 THR A C 1
ATOM 571 O O . THR A 1 72 ? 20.047 -14.32 -22.344 1 73.19 72 THR A O 1
ATOM 574 N N . GLN A 1 73 ? 21.469 -12.836 -21.484 1 72.06 73 GLN A N 1
ATOM 575 C CA . GLN A 1 73 ? 20.609 -12.539 -20.344 1 72.06 73 GLN A CA 1
ATOM 576 C C . GLN A 1 73 ? 19.25 -12.023 -20.812 1 72.06 73 GLN A C 1
ATOM 578 O O . GLN A 1 73 ? 18.219 -12.398 -20.266 1 72.06 73 GLN A O 1
ATOM 583 N N . GLN A 1 74 ? 19.312 -11.266 -21.812 1 76.25 74 GLN A N 1
ATOM 584 C CA . GLN A 1 74 ? 18.078 -10.68 -22.328 1 76.25 74 GLN A CA 1
ATOM 585 C C . GLN A 1 74 ? 17.203 -11.742 -22.984 1 76.25 74 GLN A C 1
ATOM 587 O O . GLN A 1 74 ? 15.977 -11.727 -22.828 1 76.25 74 GLN A O 1
ATOM 592 N N . GLN A 1 75 ? 17.844 -12.617 -23.703 1 80.56 75 GLN A N 1
ATOM 593 C CA . GLN A 1 75 ? 17.109 -13.695 -24.359 1 80.56 75 GLN A CA 1
ATOM 594 C C . GLN A 1 75 ? 16.516 -14.664 -23.344 1 80.56 75 GLN A C 1
ATOM 596 O O . GLN A 1 75 ? 15.398 -15.141 -23.516 1 80.56 75 GLN A O 1
ATOM 601 N N . ALA A 1 76 ? 17.266 -14.898 -22.328 1 78 76 ALA A N 1
ATOM 602 C CA . ALA A 1 76 ? 16.797 -15.797 -21.281 1 78 76 ALA A CA 1
ATOM 603 C C . ALA A 1 76 ? 15.57 -15.227 -20.578 1 78 76 ALA A C 1
ATOM 605 O O . ALA A 1 76 ? 14.633 -15.961 -20.25 1 78 76 ALA A O 1
ATOM 606 N N . LEU A 1 77 ? 15.609 -13.961 -20.375 1 77.38 77 LEU A N 1
ATOM 607 C CA . LEU A 1 77 ? 14.477 -13.297 -19.75 1 77.38 77 LEU A CA 1
ATOM 608 C C . LEU A 1 77 ? 13.242 -13.359 -20.641 1 77.38 77 LEU A C 1
ATOM 610 O O . LEU A 1 77 ? 12.125 -13.562 -20.156 1 77.38 77 LEU A O 1
ATOM 614 N N . ALA A 1 78 ? 13.461 -13.219 -21.844 1 85.44 78 ALA A N 1
ATOM 615 C CA . ALA A 1 78 ? 12.359 -13.234 -22.797 1 85.44 78 ALA A CA 1
ATOM 616 C C . ALA A 1 78 ? 11.742 -14.633 -22.891 1 85.44 78 ALA A C 1
ATOM 618 O O . ALA A 1 78 ? 10.523 -14.773 -22.922 1 85.44 78 ALA A O 1
ATOM 619 N N . VAL A 1 79 ? 12.586 -15.625 -22.938 1 85.69 79 VAL A N 1
ATOM 620 C CA . VAL A 1 79 ? 12.109 -17 -23.047 1 85.69 79 VAL A CA 1
ATOM 621 C C . VAL A 1 79 ? 11.312 -17.359 -21.781 1 85.69 79 VAL A C 1
ATOM 623 O O . VAL A 1 79 ? 10.227 -17.938 -21.875 1 85.69 79 VAL A O 1
ATOM 626 N N . THR A 1 80 ? 11.828 -16.953 -20.641 1 83.12 80 THR A N 1
ATOM 627 C CA . THR A 1 80 ? 11.164 -17.25 -19.391 1 83.12 80 THR A CA 1
ATOM 628 C C . THR A 1 80 ? 9.812 -16.531 -19.297 1 83.12 80 THR A C 1
ATOM 630 O O . THR A 1 80 ? 8.82 -17.125 -18.859 1 83.12 80 THR A O 1
ATOM 633 N N . GLY A 1 81 ? 9.797 -15.344 -19.672 1 86.88 81 GLY A N 1
ATOM 634 C CA . GLY A 1 81 ? 8.57 -14.57 -19.625 1 86.88 81 GLY A CA 1
ATOM 635 C C . GLY A 1 81 ? 7.523 -15.055 -20.609 1 86.88 81 GLY A C 1
ATOM 636 O O . GLY A 1 81 ? 6.359 -15.242 -20.25 1 86.88 81 GLY A O 1
ATOM 637 N N . LEU A 1 82 ? 7.938 -15.391 -21.781 1 90.69 82 LEU A N 1
ATOM 638 C CA . LEU A 1 82 ? 7.004 -15.75 -22.844 1 90.69 82 LEU A CA 1
ATOM 639 C C . LEU A 1 82 ? 6.598 -17.219 -22.734 1 90.69 82 LEU A C 1
ATOM 641 O O . LEU A 1 82 ? 5.586 -17.625 -23.297 1 90.69 82 LEU A O 1
ATOM 645 N N . ALA A 1 83 ? 7.387 -17.969 -22.047 1 89.94 83 ALA A N 1
ATOM 646 C CA . ALA A 1 83 ? 7.078 -19.375 -21.875 1 89.94 83 ALA A CA 1
ATOM 647 C C . ALA A 1 83 ? 5.719 -19.562 -21.203 1 89.94 83 ALA A C 1
ATOM 649 O O . ALA A 1 83 ? 4.906 -20.375 -21.641 1 89.94 83 ALA A O 1
ATOM 650 N N . TRP A 1 84 ? 5.445 -18.797 -20.141 1 91 84 TRP A N 1
ATOM 651 C CA . TRP A 1 84 ? 4.188 -18.906 -19.422 1 91 84 TRP A CA 1
ATOM 652 C C . TRP A 1 84 ? 3.008 -18.531 -20.297 1 91 84 TRP A C 1
ATOM 654 O O . TRP A 1 84 ? 1.958 -19.172 -20.25 1 91 84 TRP A O 1
ATOM 664 N N . LEU A 1 85 ? 3.24 -17.516 -21.031 1 93.06 85 LEU A N 1
ATOM 665 C CA . LEU A 1 85 ? 2.18 -17.062 -21.922 1 93.06 85 LEU A CA 1
ATOM 666 C C . LEU A 1 85 ? 1.865 -18.109 -22.984 1 93.06 85 LEU A C 1
ATOM 668 O O . LEU A 1 85 ? 0.698 -18.422 -23.219 1 93.06 85 LEU A O 1
ATOM 672 N N . LEU A 1 86 ? 2.873 -18.703 -23.578 1 93 86 LEU A N 1
ATOM 673 C CA . LEU A 1 86 ? 2.691 -19.672 -24.641 1 93 86 LEU A CA 1
ATOM 674 C C . LEU A 1 86 ? 2.082 -20.969 -24.094 1 93 86 LEU A C 1
ATOM 676 O O . LEU A 1 86 ? 1.188 -21.547 -24.719 1 93 86 LEU A O 1
ATOM 680 N N . LEU A 1 87 ? 2.553 -21.406 -23.016 1 93.5 87 LEU A N 1
ATOM 681 C CA . LEU A 1 87 ? 2.029 -22.625 -22.406 1 93.5 87 LEU A CA 1
ATOM 682 C C . LEU A 1 87 ? 0.559 -22.453 -22.047 1 93.5 87 LEU A C 1
ATOM 684 O O . LEU A 1 87 ? -0.236 -23.375 -22.203 1 93.5 87 LEU A O 1
ATOM 688 N N . ALA A 1 88 ? 0.252 -21.266 -21.562 1 95.81 88 ALA A N 1
ATOM 689 C CA . ALA A 1 88 ? -1.136 -21 -21.188 1 95.81 88 ALA A CA 1
ATOM 690 C C . ALA A 1 88 ? -2.027 -20.938 -22.422 1 95.81 88 ALA A C 1
ATOM 692 O O . ALA A 1 88 ? -3.15 -21.453 -22.422 1 95.81 88 ALA A O 1
ATOM 693 N N . LEU A 1 89 ? -1.533 -20.375 -23.484 1 96.56 89 LEU A N 1
ATOM 694 C CA . LEU A 1 89 ? -2.307 -20.25 -24.703 1 96.56 89 LEU A CA 1
ATOM 695 C C . LEU A 1 89 ? -2.551 -21.609 -25.344 1 96.56 89 LEU A C 1
ATOM 697 O O . LEU A 1 89 ? -3.688 -21.938 -25.703 1 96.56 89 LEU A O 1
ATOM 701 N N . VAL A 1 90 ? -1.527 -22.422 -25.438 1 95.81 90 VAL A N 1
ATOM 702 C CA . VAL A 1 90 ? -1.636 -23.719 -26.109 1 95.81 90 VAL A CA 1
ATOM 703 C C . VAL A 1 90 ? -2.318 -24.719 -25.172 1 95.81 90 VAL A C 1
ATOM 705 O O . VAL A 1 90 ? -3.121 -25.547 -25.625 1 95.81 90 VAL A O 1
ATOM 708 N N . GLY A 1 91 ? -2.051 -24.609 -23.953 1 96 91 GLY A N 1
ATOM 709 C CA . GLY A 1 91 ? -2.643 -25.516 -22.984 1 96 91 GLY A CA 1
ATOM 710 C C . GLY A 1 91 ? -4.133 -25.312 -22.797 1 96 91 GLY A C 1
ATOM 711 O O . GLY A 1 91 ? -4.836 -26.203 -22.312 1 96 91 GLY A O 1
ATOM 712 N N . ALA A 1 92 ? -4.637 -24.141 -23.203 1 97.38 92 ALA A N 1
ATOM 713 C CA . ALA A 1 92 ? -6.043 -23.797 -23 1 97.38 92 ALA A CA 1
ATOM 714 C C . ALA A 1 92 ? -6.91 -24.406 -24.109 1 97.38 92 ALA A C 1
ATOM 716 O O . ALA A 1 92 ? -8.133 -24.469 -23.969 1 97.38 92 ALA A O 1
ATOM 717 N N . ILE A 1 93 ? -6.348 -24.969 -25.109 1 96.81 93 ILE A N 1
ATOM 718 C CA . ILE A 1 93 ? -7.086 -25.406 -26.297 1 96.81 93 ILE A CA 1
ATOM 719 C C . ILE A 1 93 ? -7.961 -26.609 -25.922 1 96.81 93 ILE A C 1
ATOM 721 O O . ILE A 1 93 ? -9.172 -26.594 -26.156 1 96.81 93 ILE A O 1
ATOM 725 N N . PRO A 1 94 ? -7.391 -27.672 -25.359 1 96.75 94 PRO A N 1
ATOM 726 C CA . PRO A 1 94 ? -8.273 -28.781 -25 1 96.75 94 PRO A CA 1
ATOM 727 C C . PRO A 1 94 ? -9.336 -28.391 -23.984 1 96.75 94 PRO A C 1
ATOM 729 O O . PRO A 1 94 ? -10.438 -28.953 -23.984 1 96.75 94 PRO A O 1
ATOM 732 N N . LEU A 1 95 ? -9.07 -27.484 -23.094 1 96.62 95 LEU A N 1
ATOM 733 C CA . LEU A 1 95 ? -10.047 -27.016 -22.109 1 96.62 95 LEU A CA 1
ATOM 734 C C . LEU A 1 95 ? -11.203 -26.297 -22.797 1 96.62 95 LEU A C 1
ATOM 736 O O . LEU A 1 95 ? -12.359 -26.5 -22.438 1 96.62 95 LEU A O 1
ATOM 740 N N . TYR A 1 96 ? -10.844 -25.453 -23.75 1 96.81 96 TYR A N 1
ATOM 741 C CA . TYR A 1 96 ? -11.875 -24.719 -24.469 1 96.81 96 TYR A CA 1
ATOM 742 C C . TYR A 1 96 ? -12.805 -25.672 -25.203 1 96.81 96 TYR A C 1
ATOM 744 O O . TYR A 1 96 ? -14.016 -25.453 -25.266 1 96.81 96 TYR A O 1
ATOM 752 N N . MET A 1 97 ? -12.305 -26.75 -25.703 1 96.44 97 MET A N 1
ATOM 753 C CA . MET A 1 97 ? -13.07 -27.719 -26.484 1 96.44 97 MET A CA 1
ATOM 754 C C . MET A 1 97 ? -13.961 -28.562 -25.594 1 96.44 97 MET A C 1
ATOM 756 O O . MET A 1 97 ? -14.82 -29.312 -26.078 1 96.44 97 MET A O 1
ATOM 760 N N . SER A 1 98 ? -13.836 -28.547 -24.312 1 95.25 98 SER A N 1
ATOM 761 C CA . SER A 1 98 ? -14.656 -29.312 -23.375 1 95.25 98 SER A CA 1
ATOM 762 C C . SER A 1 98 ? -16.094 -28.828 -23.359 1 95.25 98 SER A C 1
ATOM 764 O O . SER A 1 98 ? -17 -29.547 -22.953 1 95.25 98 SER A O 1
ATOM 766 N N . GLY A 1 99 ? -16.281 -27.516 -23.688 1 94.12 99 GLY A N 1
ATOM 767 C CA . GLY A 1 99 ? -17.625 -26.953 -23.703 1 94.12 99 GLY A CA 1
ATOM 768 C C . GLY A 1 99 ? -18.016 -26.328 -22.375 1 94.12 99 GLY A C 1
ATOM 769 O O . GLY A 1 99 ? -19.141 -25.812 -22.234 1 94.12 99 GLY A O 1
ATOM 770 N N . HIS A 1 100 ? -17.109 -26.312 -21.484 1 95.12 100 HIS A N 1
ATOM 771 C CA . HIS A 1 100 ? -17.453 -25.812 -20.156 1 95.12 100 HIS A CA 1
ATOM 772 C C . HIS A 1 100 ? -16.984 -24.375 -19.984 1 95.12 100 HIS A C 1
ATOM 774 O O . HIS A 1 100 ? -16.984 -23.844 -18.859 1 95.12 100 HIS A O 1
ATOM 780 N N . PHE A 1 101 ? -16.516 -23.719 -21.062 1 96.06 101 PHE A N 1
ATOM 781 C CA . PHE A 1 101 ? -16.078 -22.328 -21.062 1 96.06 101 PHE A CA 1
ATOM 782 C C . PHE A 1 101 ? -16.875 -21.516 -22.094 1 96.06 101 PHE A C 1
ATOM 784 O O . PHE A 1 101 ? -17.156 -22.016 -23.188 1 96.06 101 PHE A O 1
ATOM 791 N N . ILE A 1 102 ? -17.281 -20.297 -21.766 1 94.31 102 ILE A N 1
ATOM 792 C CA . ILE A 1 102 ? -18.078 -19.438 -22.641 1 94.31 102 ILE A CA 1
ATOM 793 C C . ILE A 1 102 ? -17.25 -19.031 -23.844 1 94.31 102 ILE A C 1
ATOM 795 O O . ILE A 1 102 ? -17.766 -19 -24.969 1 94.31 102 ILE A O 1
ATOM 799 N N . SER A 1 103 ? -16 -18.703 -23.641 1 96.56 103 SER A N 1
ATOM 800 C CA . SER A 1 103 ? -15.117 -18.234 -24.688 1 96.56 103 SER A CA 1
ATOM 801 C C . SER A 1 103 ? -13.711 -18.812 -24.531 1 96.56 103 SER A C 1
ATOM 803 O O . SER A 1 103 ? -13.398 -19.406 -23.5 1 96.56 103 SER A O 1
ATOM 805 N N . TYR A 1 104 ? -12.906 -18.734 -25.578 1 97.25 104 TYR A N 1
ATOM 806 C CA . TYR A 1 104 ? -11.516 -19.156 -25.484 1 97.25 104 TYR A CA 1
ATOM 807 C C . TYR A 1 104 ? -10.758 -18.359 -24.438 1 97.25 104 TYR A C 1
ATOM 809 O O . TYR A 1 104 ? -9.859 -18.875 -23.766 1 97.25 104 TYR A O 1
ATOM 817 N N . LEU A 1 105 ? -11.156 -17.078 -24.281 1 97.38 105 LEU A N 1
ATOM 818 C CA . LEU A 1 105 ? -10.523 -16.219 -23.281 1 97.38 105 LEU A CA 1
ATOM 819 C C . LEU A 1 105 ? -10.727 -16.797 -21.875 1 97.38 105 LEU A C 1
ATOM 821 O O . LEU A 1 105 ? -9.82 -16.719 -21.031 1 97.38 105 LEU A O 1
ATOM 825 N N . ASP A 1 106 ? -11.859 -17.375 -21.656 1 97.62 106 ASP A N 1
ATOM 826 C CA . ASP A 1 106 ? -12.133 -17.984 -20.359 1 97.62 106 ASP A CA 1
ATOM 827 C C . ASP A 1 106 ? -11.219 -19.188 -20.125 1 97.62 106 ASP A C 1
ATOM 829 O O . ASP A 1 106 ? -10.719 -19.375 -19.016 1 97.62 106 ASP A O 1
ATOM 833 N N . ALA A 1 107 ? -11.078 -19.969 -21.188 1 97.69 107 ALA A N 1
ATOM 834 C CA . ALA A 1 107 ? -10.188 -21.125 -21.062 1 97.69 107 ALA A CA 1
ATOM 835 C C . ALA A 1 107 ? -8.742 -20.672 -20.891 1 97.69 107 ALA A C 1
ATOM 837 O O . ALA A 1 107 ? -7.98 -21.312 -20.141 1 97.69 107 ALA A O 1
ATOM 838 N N . PHE A 1 108 ? -8.414 -19.625 -21.594 1 97.69 108 PHE A N 1
ATOM 839 C CA . PHE A 1 108 ? -7.082 -19.031 -21.453 1 97.69 108 PHE A CA 1
ATOM 840 C C . PHE A 1 108 ? -6.859 -18.531 -20.031 1 97.69 108 PHE A C 1
ATOM 842 O O . PHE A 1 108 ? -5.789 -18.734 -19.453 1 97.69 108 PHE A O 1
ATOM 849 N N . PHE A 1 109 ? -7.883 -17.875 -19.5 1 97.88 109 PHE A N 1
ATOM 850 C CA . PHE A 1 109 ? -7.844 -17.422 -18.109 1 97.88 109 PHE A CA 1
ATOM 851 C C . PHE A 1 109 ? -7.613 -18.594 -17.172 1 97.88 109 PHE A C 1
ATOM 853 O O . PHE A 1 109 ? -6.75 -18.531 -16.297 1 97.88 109 PHE A O 1
ATOM 860 N N . GLU A 1 110 ? -8.328 -19.672 -17.406 1 96.69 110 GLU A N 1
ATOM 861 C CA . GLU A 1 110 ? -8.203 -20.875 -16.594 1 96.69 110 GLU A CA 1
ATOM 862 C C . GLU A 1 110 ? -6.797 -21.469 -16.688 1 96.69 110 GLU A C 1
ATOM 864 O O . GLU A 1 110 ? -6.223 -21.891 -15.68 1 96.69 110 GLU A O 1
ATOM 869 N N . GLY A 1 111 ? -6.305 -21.516 -17.891 1 96.81 111 GLY A N 1
ATOM 870 C CA . GLY A 1 111 ? -4.965 -22.031 -18.094 1 96.81 111 GLY A CA 1
ATOM 871 C C . GLY A 1 111 ? -3.893 -21.219 -17.391 1 96.81 111 GLY A C 1
ATOM 872 O O . GLY A 1 111 ? -3.031 -21.781 -16.703 1 96.81 111 GLY A O 1
ATOM 873 N N . MET A 1 112 ? -3.936 -19.906 -17.547 1 97.12 112 MET A N 1
ATOM 874 C CA . MET A 1 112 ? -2.975 -19.031 -16.859 1 97.12 112 MET A CA 1
ATOM 875 C C . MET A 1 112 ? -3.078 -19.188 -15.352 1 97.12 112 MET A C 1
ATOM 877 O O . MET A 1 112 ? -2.061 -19.234 -14.656 1 97.12 112 MET A O 1
ATOM 881 N N . SER A 1 113 ? -4.297 -19.266 -14.883 1 97.06 113 SER A N 1
ATOM 882 C CA . SER A 1 113 ? -4.543 -19.438 -13.453 1 97.06 113 SER A CA 1
ATOM 883 C C . SER A 1 113 ? -3.939 -20.734 -12.938 1 97.06 113 SER A C 1
ATOM 885 O O . SER A 1 113 ? -3.352 -20.781 -11.859 1 97.06 113 SER A O 1
ATOM 887 N N . ALA A 1 114 ? -4.043 -21.75 -13.703 1 96.25 114 ALA A N 1
ATOM 888 C CA . ALA A 1 114 ? -3.512 -23.062 -13.305 1 96.25 114 ALA A CA 1
ATOM 889 C C . ALA A 1 114 ? -1.986 -23.062 -13.359 1 96.25 114 ALA A C 1
ATOM 891 O O . ALA A 1 114 ? -1.331 -23.484 -12.391 1 96.25 114 ALA A O 1
ATOM 892 N N . TRP A 1 115 ? -1.431 -22.531 -14.43 1 95.19 115 TRP A N 1
ATOM 893 C CA . TRP A 1 115 ? 0.019 -22.516 -14.602 1 95.19 115 TRP A CA 1
ATOM 894 C C . TRP A 1 115 ? 0.687 -21.688 -13.516 1 95.19 115 TRP A C 1
ATOM 896 O O . TRP A 1 115 ? 1.783 -22.016 -13.055 1 95.19 115 TRP A O 1
ATOM 906 N N . THR A 1 116 ? 0.051 -20.609 -13.148 1 94.56 116 THR A N 1
ATOM 907 C CA . THR A 1 116 ? 0.641 -19.703 -12.18 1 94.56 116 THR A CA 1
ATOM 908 C C . THR A 1 116 ? 0.237 -20.078 -10.758 1 94.56 116 THR A C 1
ATOM 910 O O . THR A 1 116 ? 0.556 -19.375 -9.797 1 94.56 116 THR A O 1
ATOM 913 N N . THR A 1 117 ? -0.486 -21.141 -10.617 1 94.62 117 THR A N 1
ATOM 914 C CA . THR A 1 117 ? -0.967 -21.656 -9.344 1 94.62 117 THR A CA 1
ATOM 915 C C . THR A 1 117 ? -1.819 -20.625 -8.625 1 94.62 117 THR A C 1
ATOM 917 O O . THR A 1 117 ? -1.722 -20.469 -7.406 1 94.62 117 THR A O 1
ATOM 920 N N . THR A 1 118 ? -2.555 -19.797 -9.383 1 95.38 118 THR A N 1
ATOM 921 C CA . THR A 1 118 ? -3.492 -18.859 -8.797 1 95.38 118 THR A CA 1
ATOM 922 C C . THR A 1 118 ? -4.754 -19.562 -8.32 1 95.38 118 THR A C 1
ATOM 924 O O . THR A 1 118 ? -5.262 -19.281 -7.234 1 95.38 118 THR A O 1
ATOM 927 N N . GLY A 1 119 ? -5.332 -20.5 -9.156 1 94.25 119 GLY A N 1
ATOM 928 C CA . GLY A 1 119 ? -6.457 -21.312 -8.734 1 94.25 119 GLY A CA 1
ATOM 929 C C . GLY A 1 119 ? -7.801 -20.656 -8.969 1 94.25 119 GLY A C 1
ATOM 930 O O . GLY A 1 119 ? -8.836 -21.156 -8.531 1 94.25 119 GLY A O 1
ATOM 931 N N . ALA A 1 120 ? -7.812 -19.516 -9.586 1 94.5 120 ALA A N 1
ATOM 932 C CA . ALA A 1 120 ? -9.078 -18.891 -9.984 1 94.5 120 ALA A CA 1
ATOM 933 C C . ALA A 1 120 ? -9.703 -19.641 -11.156 1 94.5 120 ALA A C 1
ATOM 935 O O . ALA A 1 120 ? -9 -20.094 -12.062 1 94.5 120 ALA A O 1
ATOM 936 N N . SER A 1 121 ? -11.016 -19.75 -11.141 1 94.12 121 SER A N 1
ATOM 937 C CA . SER A 1 121 ? -11.648 -20.594 -12.156 1 94.12 121 SER A CA 1
ATOM 938 C C . SER A 1 121 ? -12.75 -19.828 -12.891 1 94.12 121 SER A C 1
ATOM 940 O O . SER A 1 121 ? -13.469 -19.031 -12.281 1 94.12 121 SER A O 1
ATOM 942 N N . MET A 1 122 ? -12.844 -20.125 -14.172 1 94.25 122 MET A N 1
ATOM 943 C CA . MET A 1 122 ? -13.883 -19.578 -15.031 1 94.25 122 MET A CA 1
ATOM 944 C C . MET A 1 122 ? -14.797 -20.688 -15.555 1 94.25 122 MET A C 1
ATOM 946 O O . MET A 1 122 ? -15.562 -20.484 -16.484 1 94.25 122 MET A O 1
ATOM 950 N N . ILE A 1 123 ? -14.711 -21.875 -15.008 1 93.31 123 ILE A N 1
ATOM 951 C CA . ILE A 1 123 ? -15.445 -23.047 -15.484 1 93.31 123 ILE A CA 1
ATOM 952 C C . ILE A 1 123 ? -16.922 -22.906 -15.141 1 93.31 123 ILE A C 1
ATOM 954 O O . ILE A 1 123 ? -17.266 -22.453 -14.039 1 93.31 123 ILE A O 1
ATOM 958 N N . GLN A 1 124 ? -17.625 -23.281 -16.172 1 90.19 124 GLN A N 1
ATOM 959 C CA . GLN A 1 124 ? -19.062 -23.406 -15.938 1 90.19 124 GLN A CA 1
ATOM 960 C C . GLN A 1 124 ? -19.422 -24.828 -15.508 1 90.19 124 GLN A C 1
ATOM 962 O O . GLN A 1 124 ? -18.969 -25.797 -16.109 1 90.19 124 GLN A O 1
ATOM 967 N N . ASP A 1 125 ? -20.047 -25.094 -14.43 1 89.38 125 ASP A N 1
ATOM 968 C CA . ASP A 1 125 ? -20.531 -26.391 -13.977 1 89.38 125 ASP A CA 1
ATOM 969 C C . ASP A 1 125 ? -19.375 -27.344 -13.695 1 89.38 125 ASP A C 1
ATOM 971 O O . ASP A 1 125 ? -19.25 -28.391 -14.344 1 89.38 125 ASP A O 1
ATOM 975 N N . LEU A 1 126 ? -18.578 -27.109 -12.797 1 89.38 126 LEU A N 1
ATOM 976 C CA . LEU A 1 126 ? -17.375 -27.844 -12.422 1 89.38 126 LEU A CA 1
ATOM 977 C C . LEU A 1 126 ? -17.703 -29.297 -12.078 1 89.38 126 LEU A C 1
ATOM 979 O O . LEU A 1 126 ? -16.891 -30.203 -12.289 1 89.38 126 LEU A O 1
ATOM 983 N N . GLU A 1 127 ? -18.906 -29.578 -11.703 1 89 127 GLU A N 1
ATOM 984 C CA . GLU A 1 127 ? -19.328 -30.906 -11.273 1 89 127 GLU A CA 1
ATOM 985 C C . GLU A 1 127 ? -19.344 -31.891 -12.445 1 89 127 GLU A C 1
ATOM 987 O O . GLU A 1 127 ? -19.141 -33.094 -12.258 1 89 127 GLU A O 1
ATOM 992 N N . HIS A 1 128 ? -19.531 -31.375 -13.617 1 90.12 128 HIS A N 1
ATOM 993 C CA . HIS A 1 128 ? -19.672 -32.25 -14.781 1 90.12 128 HIS A CA 1
ATOM 994 C C . HIS A 1 128 ? -18.406 -32.219 -15.641 1 90.12 128 HIS A C 1
ATOM 996 O O . HIS A 1 128 ? -18.406 -32.75 -16.766 1 90.12 128 HIS A O 1
ATOM 1002 N N . LEU A 1 129 ? -17.469 -31.641 -15.133 1 93.12 129 LEU A N 1
ATOM 1003 C CA . LEU A 1 129 ? -16.203 -31.656 -15.844 1 93.12 129 LEU A CA 1
ATOM 1004 C C . LEU A 1 129 ? -15.609 -33.062 -15.867 1 93.12 129 LEU A C 1
ATOM 1006 O O . LEU A 1 129 ? -15.688 -33.781 -14.875 1 93.12 129 LEU A O 1
ATOM 1010 N N . SER A 1 130 ? -15.055 -33.469 -16.984 1 95 130 SER A N 1
ATOM 1011 C CA . SER A 1 130 ? -14.461 -34.781 -17.078 1 95 130 SER A CA 1
ATOM 1012 C C . SER A 1 130 ? -13.242 -34.906 -16.172 1 95 130 SER A C 1
ATOM 1014 O O . SER A 1 130 ? -12.633 -33.906 -15.797 1 95 130 SER A O 1
ATOM 1016 N N . ALA A 1 131 ? -12.938 -36.125 -15.773 1 95.62 131 ALA A N 1
ATOM 1017 C CA . ALA A 1 131 ? -11.758 -36.375 -14.953 1 95.62 131 ALA A CA 1
ATOM 1018 C C . ALA A 1 131 ? -10.477 -35.969 -15.695 1 95.62 131 ALA A C 1
ATOM 1020 O O . ALA A 1 131 ? -9.516 -35.5 -15.07 1 95.62 131 ALA A O 1
ATOM 1021 N N . ALA A 1 132 ? -10.523 -36.125 -16.984 1 96.69 132 ALA A N 1
ATOM 1022 C CA . ALA A 1 132 ? -9.367 -35.781 -17.797 1 96.69 132 ALA A CA 1
ATOM 1023 C C . ALA A 1 132 ? -9.109 -34.281 -17.75 1 96.69 132 ALA A C 1
ATOM 1025 O O . ALA A 1 132 ? -7.965 -33.844 -17.609 1 96.69 132 ALA A O 1
ATOM 1026 N N . ASP A 1 133 ? -10.188 -33.5 -17.891 1 96.62 133 ASP A N 1
ATOM 1027 C CA . ASP A 1 133 ? -10.055 -32.062 -17.859 1 96.62 133 ASP A CA 1
ATOM 1028 C C . ASP A 1 133 ? -9.578 -31.594 -16.484 1 96.62 133 ASP A C 1
ATOM 1030 O O . ASP A 1 133 ? -8.742 -30.688 -16.391 1 96.62 133 ASP A O 1
ATOM 1034 N N . ASN A 1 134 ? -10.086 -32.156 -15.484 1 96.06 134 ASN A N 1
ATOM 1035 C CA . ASN A 1 134 ? -9.625 -31.828 -14.141 1 96.06 134 ASN A CA 1
ATOM 1036 C C . ASN A 1 134 ? -8.164 -32.219 -13.938 1 96.06 134 ASN A C 1
ATOM 1038 O O . ASN A 1 134 ? -7.398 -31.453 -13.328 1 96.06 134 ASN A O 1
ATOM 1042 N N . MET A 1 135 ? -7.812 -33.344 -14.391 1 96.75 135 MET A N 1
ATOM 1043 C CA . MET A 1 135 ? -6.426 -33.781 -14.281 1 96.75 135 MET A CA 1
ATOM 1044 C C . MET A 1 135 ? -5.484 -32.781 -14.945 1 96.75 135 MET A C 1
ATOM 1046 O O . MET A 1 135 ? -4.426 -32.469 -14.406 1 96.75 135 MET A O 1
ATOM 1050 N N . TRP A 1 136 ? -5.867 -32.281 -16.078 1 97.25 136 TRP A N 1
ATOM 1051 C CA . TRP A 1 136 ? -5.039 -31.328 -16.797 1 97.25 136 TRP A CA 1
ATOM 1052 C C . TRP A 1 136 ? -4.824 -30.062 -15.961 1 97.25 136 TRP A C 1
ATOM 1054 O O . TRP A 1 136 ? -3.711 -29.531 -15.906 1 97.25 136 TRP A O 1
ATOM 1064 N N . ARG A 1 137 ? -5.844 -29.609 -15.305 1 96.38 137 ARG A N 1
ATOM 1065 C CA . ARG A 1 137 ? -5.754 -28.422 -14.453 1 96.38 137 ARG A CA 1
ATOM 1066 C C . ARG A 1 137 ? -4.73 -28.625 -13.344 1 96.38 137 ARG A C 1
ATOM 1068 O O . ARG A 1 137 ? -3.93 -27.719 -13.062 1 96.38 137 ARG A O 1
ATOM 1075 N N . PHE A 1 138 ? -4.703 -29.781 -12.812 1 96.31 138 PHE A N 1
ATOM 1076 C CA . PHE A 1 138 ? -3.828 -30.047 -11.68 1 96.31 138 PHE A CA 1
ATOM 1077 C C . PHE A 1 138 ? -2.412 -30.359 -12.148 1 96.31 138 PHE A C 1
ATOM 1079 O O . PHE A 1 138 ? -1.441 -30.078 -11.445 1 96.31 138 PHE A O 1
ATOM 1086 N N . VAL A 1 139 ? -2.289 -30.906 -13.375 1 95.25 139 VAL A N 1
ATOM 1087 C CA . VAL A 1 139 ? -0.967 -31.109 -13.961 1 95.25 139 VAL A CA 1
ATOM 1088 C C . VAL A 1 139 ? -0.309 -29.75 -14.211 1 95.25 139 VAL A C 1
ATOM 1090 O O . VAL A 1 139 ? 0.875 -29.562 -13.922 1 95.25 139 VAL A O 1
ATOM 1093 N N . MET A 1 140 ? -1.092 -28.844 -14.727 1 95.31 140 MET A N 1
ATOM 1094 C CA . MET A 1 140 ? -0.575 -27.5 -14.953 1 95.31 140 MET A CA 1
ATOM 1095 C C . MET A 1 140 ? -0.116 -26.875 -13.641 1 95.31 140 MET A C 1
ATOM 1097 O O . MET A 1 140 ? 0.952 -26.25 -13.586 1 95.31 140 MET A O 1
ATOM 1101 N N . GLN A 1 141 ? -0.84 -27.031 -12.562 1 94.06 141 GLN A N 1
ATOM 1102 C CA . GLN A 1 141 ? -0.473 -26.469 -11.266 1 94.06 141 GLN A CA 1
ATOM 1103 C C . GLN A 1 141 ? 0.817 -27.094 -10.742 1 94.06 141 GLN A C 1
ATOM 1105 O O . GLN A 1 141 ? 1.627 -26.422 -10.109 1 94.06 141 GLN A O 1
ATOM 1110 N N . THR A 1 142 ? 0.947 -28.359 -10.977 1 92.88 142 THR A N 1
ATOM 1111 C CA . THR A 1 142 ? 2.125 -29.062 -10.484 1 92.88 142 THR A CA 1
ATOM 1112 C C . THR A 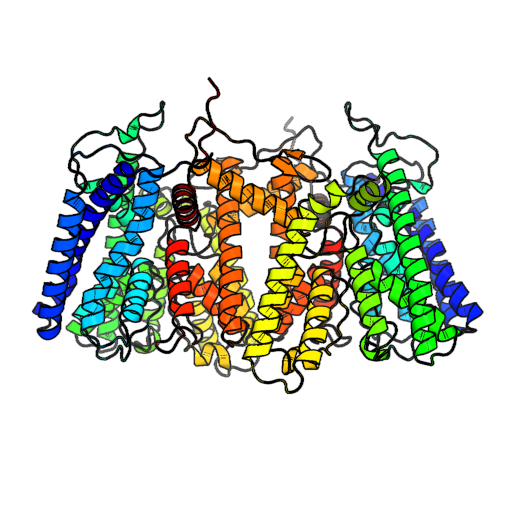1 142 ? 3.383 -28.578 -11.195 1 92.88 142 THR A C 1
ATOM 1114 O O . THR A 1 142 ? 4.383 -28.25 -10.555 1 92.88 142 THR A O 1
ATOM 1117 N N . VAL A 1 143 ? 3.283 -28.5 -12.477 1 90.31 143 VAL A N 1
ATOM 1118 C CA . VAL A 1 143 ? 4.441 -28.094 -13.258 1 90.31 143 VAL A CA 1
ATOM 1119 C C . VAL A 1 143 ? 4.695 -26.594 -13.055 1 90.31 143 VAL A C 1
ATOM 1121 O O . VAL A 1 143 ? 5.832 -26.172 -12.844 1 90.31 143 VAL A O 1
ATOM 1124 N N . GLY A 1 144 ? 3.652 -25.844 -13.086 1 89.81 144 GLY A N 1
ATOM 1125 C CA . GLY A 1 144 ? 3.775 -24.406 -12.891 1 89.81 144 GLY A CA 1
ATOM 1126 C C . GLY A 1 144 ? 4.238 -24.031 -11.492 1 89.81 144 GLY A C 1
ATOM 1127 O O . GLY A 1 144 ? 4.926 -23.016 -11.312 1 89.81 144 GLY A O 1
ATOM 1128 N N . GLY A 1 145 ? 3.729 -24.719 -10.562 1 86.31 145 GLY A N 1
ATOM 1129 C CA . GLY A 1 145 ? 4.105 -24.453 -9.18 1 86.31 145 GLY A CA 1
ATOM 1130 C C . GLY A 1 145 ? 5.594 -24.625 -8.93 1 86.31 145 GLY A C 1
ATOM 1131 O O . GLY A 1 145 ? 6.164 -23.906 -8.094 1 86.31 145 GLY A O 1
ATOM 1132 N N . LEU A 1 146 ? 6.074 -25.547 -9.664 1 82.88 146 LEU A N 1
ATOM 1133 C CA . LEU A 1 146 ? 7.523 -25.719 -9.602 1 82.88 146 LEU A CA 1
ATOM 1134 C C . LEU A 1 146 ? 8.219 -24.859 -10.664 1 82.88 146 LEU A C 1
ATOM 1136 O O . LEU A 1 146 ? 8.828 -25.406 -11.586 1 82.88 146 LEU A O 1
ATOM 1140 N N . GLY A 1 147 ? 8.078 -23.594 -10.57 1 70.38 147 GLY A N 1
ATOM 1141 C CA . GLY A 1 147 ? 8.531 -22.578 -11.516 1 70.38 147 GLY A CA 1
ATOM 1142 C C . GLY A 1 147 ? 9.914 -22.875 -12.07 1 70.38 147 GLY A C 1
ATOM 1143 O O . GLY A 1 147 ? 10.18 -22.641 -13.25 1 70.38 147 GLY A O 1
ATOM 1144 N N . VAL A 1 148 ? 10.703 -23.344 -11.211 1 61.53 148 VAL A N 1
ATOM 1145 C CA . VAL A 1 148 ? 12.078 -23.625 -11.594 1 61.53 148 VAL A CA 1
ATOM 1146 C C . VAL A 1 148 ? 12.102 -24.672 -12.703 1 61.53 148 VAL A C 1
ATOM 1148 O O . VAL A 1 148 ? 12.992 -24.672 -13.555 1 61.53 148 VAL A O 1
ATOM 1151 N N . VAL A 1 149 ? 11.164 -25.438 -12.609 1 60.38 149 VAL A N 1
ATOM 1152 C CA . VAL A 1 149 ? 11.062 -26.453 -13.641 1 60.38 149 VAL A CA 1
ATOM 1153 C C . VAL A 1 149 ? 10.742 -25.812 -14.984 1 60.38 149 VAL A C 1
ATOM 1155 O O . VAL A 1 149 ? 11.352 -26.141 -16 1 60.38 149 VAL A O 1
ATOM 1158 N N . VAL A 1 150 ? 9.969 -24.859 -14.883 1 64.88 150 VAL A N 1
ATOM 1159 C CA . VAL A 1 150 ? 9.586 -24.156 -16.109 1 64.88 150 VAL A CA 1
ATOM 1160 C C . VAL A 1 150 ? 10.781 -23.375 -16.641 1 64.88 150 VAL A C 1
ATOM 1162 O O . VAL A 1 150 ? 11.055 -23.375 -17.844 1 64.88 150 VAL A O 1
ATOM 1165 N N . ILE A 1 151 ? 11.375 -22.844 -15.742 1 61.56 151 ILE A N 1
ATOM 1166 C CA . ILE A 1 151 ? 12.531 -22.047 -16.125 1 61.56 151 ILE A CA 1
ATOM 1167 C C . ILE A 1 151 ? 13.617 -22.953 -16.688 1 61.56 151 ILE A C 1
ATOM 1169 O O . ILE A 1 151 ? 14.188 -22.672 -17.75 1 61.56 151 ILE A O 1
ATOM 1173 N N . ALA A 1 152 ? 13.859 -24 -16.031 1 57.72 152 ALA A N 1
ATOM 1174 C CA . ALA A 1 152 ? 14.875 -24.953 -16.484 1 57.72 152 ALA A CA 1
ATOM 1175 C C . ALA A 1 152 ? 14.523 -25.516 -17.859 1 57.72 152 ALA A C 1
ATOM 1177 O O . ALA A 1 152 ? 15.398 -25.641 -18.719 1 57.72 152 ALA A O 1
ATOM 1178 N N . LEU A 1 153 ? 13.344 -25.781 -18.031 1 51.78 153 LEU A N 1
ATOM 1179 C CA . LEU A 1 153 ? 12.859 -26.297 -19.297 1 51.78 153 LEU A CA 1
ATOM 1180 C C . LEU A 1 153 ? 12.977 -25.25 -20.391 1 51.78 153 LEU A C 1
ATOM 1182 O O . LEU A 1 153 ? 13.336 -25.562 -21.531 1 51.78 153 LEU A O 1
ATOM 1186 N N . SER A 1 154 ? 12.734 -24.047 -19.984 1 54.44 154 SER A N 1
ATOM 1187 C CA . SER A 1 154 ? 12.75 -22.953 -20.953 1 54.44 154 SER A CA 1
ATOM 1188 C C . SER A 1 154 ? 14.172 -22.656 -21.438 1 54.44 154 SER A C 1
ATOM 1190 O O . SER A 1 154 ? 14.375 -22.25 -22.578 1 54.44 154 SER A O 1
ATOM 1192 N N . LEU A 1 155 ? 15.055 -23.016 -20.5 1 57.88 155 LEU A N 1
ATOM 1193 C CA . LEU A 1 155 ? 16.453 -22.719 -20.828 1 57.88 155 LEU A CA 1
ATOM 1194 C C . LEU A 1 155 ? 17.125 -23.938 -21.453 1 57.88 155 LEU A C 1
ATOM 1196 O O . LEU A 1 155 ? 18.312 -23.906 -21.766 1 57.88 155 LEU A O 1
ATOM 1200 N N . GLY A 1 156 ? 16.234 -24.922 -21.984 1 51.28 156 GLY A N 1
ATOM 1201 C CA . GLY A 1 156 ? 16.734 -26.109 -22.688 1 51.28 156 GLY A CA 1
ATOM 1202 C C . GLY A 1 156 ? 17.688 -26.938 -21.859 1 51.28 156 GLY A C 1
ATOM 1203 O O . GLY A 1 156 ? 18.578 -27.594 -22.406 1 51.28 156 GLY A O 1
ATOM 1204 N N . ILE A 1 157 ? 17.734 -26.688 -20.531 1 48.09 157 ILE A N 1
ATOM 1205 C CA . ILE A 1 157 ? 18.734 -27.328 -19.672 1 48.09 157 ILE A CA 1
ATOM 1206 C C . ILE A 1 157 ? 18.5 -28.844 -19.641 1 48.09 157 ILE A C 1
ATOM 1208 O O . ILE A 1 157 ? 19.438 -29.625 -19.594 1 48.09 157 ILE A O 1
ATOM 1212 N N . PHE A 1 158 ? 17.406 -29.359 -19.672 1 43 158 PHE A N 1
ATOM 1213 C CA . PHE A 1 158 ? 17.281 -30.812 -19.547 1 43 158 PHE A CA 1
ATOM 1214 C C . PHE A 1 158 ? 17.562 -31.484 -20.891 1 43 158 PHE A C 1
ATOM 1216 O O . PHE A 1 158 ? 17.812 -32.688 -20.938 1 43 158 PHE A O 1
ATOM 1223 N N . GLY A 1 159 ? 17.516 -30.922 -22.078 1 38.69 159 GLY A N 1
ATOM 1224 C CA . GLY A 1 159 ? 17.859 -31.641 -23.297 1 38.69 159 GLY A CA 1
ATOM 1225 C C . GLY A 1 159 ? 19.344 -31.609 -23.625 1 38.69 159 GLY A C 1
ATOM 1226 O O . GLY A 1 159 ? 19.797 -32.312 -24.531 1 38.69 159 GLY A O 1
ATOM 1227 N N . SER A 1 160 ? 20.047 -30.469 -23.719 1 34.66 160 SER A N 1
ATOM 1228 C CA . SER A 1 160 ? 21.406 -30.453 -24.266 1 34.66 160 SER A CA 1
ATOM 1229 C C . SER A 1 160 ? 22.391 -31.141 -23.312 1 34.66 160 SER A C 1
ATOM 1231 O O . SER A 1 160 ? 22.391 -30.875 -22.109 1 34.66 160 SER A O 1
ATOM 1233 N N . SER A 1 161 ? 22.812 -32.281 -23.5 1 33.19 161 SER A N 1
ATOM 1234 C CA . SER A 1 161 ? 24.109 -32.781 -23.094 1 33.19 161 SER A CA 1
ATOM 1235 C C . SER A 1 161 ? 25.156 -31.688 -23.062 1 33.19 161 SER A C 1
ATOM 1237 O O . SER A 1 161 ? 26.25 -31.875 -22.5 1 33.19 161 SER A O 1
ATOM 1239 N N . GLY A 1 162 ? 25.422 -30.938 -24.281 1 30.22 162 GLY A N 1
ATOM 1240 C CA . GLY A 1 162 ? 26.625 -30.156 -24.531 1 30.22 162 GLY A CA 1
ATOM 1241 C C . GLY A 1 162 ? 26.797 -29 -23.562 1 30.22 162 GLY A C 1
ATOM 1242 O O . GLY A 1 162 ? 25.953 -28.781 -22.688 1 30.22 162 GLY A O 1
ATOM 1243 N N . GLY A 1 163 ? 27.5 -27.703 -24.266 1 29.95 163 GLY A N 1
ATOM 1244 C CA . GLY A 1 163 ? 28.344 -26.609 -23.797 1 29.95 163 GLY A CA 1
ATOM 1245 C C . GLY A 1 163 ? 27.641 -25.719 -22.781 1 29.95 163 GLY A C 1
ATOM 1246 O O . GLY A 1 163 ? 26.469 -25.375 -22.953 1 29.95 163 GLY A O 1
ATOM 1247 N N . SER A 1 164 ? 27.953 -25.844 -21.578 1 32.22 164 SER A N 1
ATOM 1248 C CA . SER A 1 164 ? 28.016 -25.125 -20.312 1 32.22 164 SER A CA 1
ATOM 1249 C C . SER A 1 164 ? 28.156 -23.625 -20.531 1 32.22 164 SER A C 1
ATOM 1251 O O . SER A 1 164 ? 28.5 -22.875 -19.609 1 32.22 164 SER A O 1
ATOM 1253 N N . SER A 1 165 ? 28.281 -23.172 -21.828 1 29.16 165 SER A N 1
ATOM 1254 C CA . SER A 1 165 ? 28.828 -21.828 -22.047 1 29.16 165 SER A CA 1
ATOM 1255 C C . SER A 1 165 ? 27.891 -20.766 -21.484 1 29.16 165 SER A C 1
ATOM 1257 O O . SER A 1 165 ? 28.125 -19.562 -21.688 1 29.16 165 SER A O 1
ATOM 1259 N N . LEU A 1 166 ? 26.75 -21.047 -21.438 1 30.36 166 LEU A N 1
ATOM 1260 C CA . LEU A 1 166 ? 26.062 -19.875 -20.922 1 30.36 166 LEU A CA 1
ATOM 1261 C C . LEU A 1 166 ? 26.719 -19.391 -19.625 1 30.36 166 LEU A C 1
ATOM 1263 O O . LEU A 1 166 ? 26.078 -18.688 -18.828 1 30.36 166 LEU A O 1
ATOM 1267 N N . TYR A 1 167 ? 28.031 -20.094 -19.375 1 29.11 167 TYR A N 1
ATOM 1268 C CA . TYR A 1 167 ? 28.969 -19.969 -18.266 1 29.11 167 TYR A CA 1
ATOM 1269 C C . TYR A 1 167 ? 29.391 -18.516 -18.047 1 29.11 167 TYR A C 1
ATOM 1271 O O . TYR A 1 167 ? 29.375 -18.031 -16.922 1 29.11 167 TYR A O 1
ATOM 1279 N N . ALA A 1 168 ? 30.422 -18.062 -18.953 1 29.98 168 ALA A N 1
ATOM 1280 C CA . ALA A 1 168 ? 31.797 -17.625 -18.797 1 29.98 168 ALA A CA 1
ATOM 1281 C C . ALA A 1 168 ? 31.859 -16.109 -18.547 1 29.98 168 ALA A C 1
ATOM 1283 O O . ALA A 1 168 ? 32.906 -15.492 -18.719 1 29.98 168 ALA A O 1
ATOM 1284 N N . THR A 1 169 ? 30.953 -15.312 -18.703 1 28.55 169 THR A N 1
ATOM 1285 C CA . THR A 1 169 ? 31.781 -14.141 -18.469 1 28.55 169 THR A CA 1
ATOM 1286 C C . THR A 1 169 ? 32.625 -14.328 -17.219 1 28.55 169 THR A C 1
ATOM 1288 O O . THR A 1 169 ? 32.344 -15.195 -16.391 1 28.55 169 THR A O 1
ATOM 1291 N N . GLU A 1 170 ? 33.281 -13.281 -16.484 1 28.06 170 GLU A N 1
ATOM 1292 C CA . GLU A 1 170 ? 34.375 -13.555 -15.57 1 28.06 170 GLU A CA 1
ATOM 1293 C C . GLU A 1 170 ? 34.094 -14.781 -14.711 1 28.06 170 GLU A C 1
ATOM 1295 O O . GLU A 1 170 ? 32.969 -15.312 -14.727 1 28.06 170 GLU A O 1
ATOM 1300 N N . GLY A 1 171 ? 34.844 -15.055 -13.422 1 30.75 171 GLY A N 1
ATOM 1301 C CA . GLY A 1 171 ? 35.156 -16.016 -12.375 1 30.75 171 GLY A CA 1
ATOM 1302 C C . GLY A 1 171 ? 33.938 -16.812 -11.922 1 30.75 171 GLY A C 1
ATOM 1303 O O . GLY A 1 171 ? 34.062 -17.984 -11.562 1 30.75 171 GLY A O 1
ATOM 1304 N N . ARG A 1 172 ? 32.812 -16.25 -11.422 1 33.97 172 ARG A N 1
ATOM 1305 C CA . ARG A 1 172 ? 31.797 -16.859 -10.578 1 33.97 172 ARG A CA 1
ATOM 1306 C C . ARG A 1 172 ? 30.734 -17.547 -11.414 1 33.97 172 ARG A C 1
ATOM 1308 O O . ARG A 1 172 ? 29.734 -18.047 -10.883 1 33.97 172 ARG A O 1
ATOM 1315 N N . SER A 1 173 ? 30.734 -17.609 -12.703 1 31.8 173 SER A N 1
ATOM 1316 C CA . SER A 1 173 ? 29.641 -18.031 -13.578 1 31.8 173 SER A CA 1
ATOM 1317 C C . SER A 1 173 ? 29.609 -19.547 -13.727 1 31.8 173 SER A C 1
ATOM 1319 O O . SER A 1 173 ? 28.594 -20.109 -14.133 1 31.8 173 SER A O 1
ATOM 1321 N N . GLU A 1 174 ? 30.609 -20.266 -13.859 1 37.62 174 GLU A N 1
ATOM 1322 C CA . GLU A 1 174 ? 30.688 -21.688 -14.195 1 37.62 174 GLU A CA 1
ATOM 1323 C C . GLU A 1 174 ? 29.75 -22.516 -13.328 1 37.62 174 GLU A C 1
ATOM 1325 O O . GLU A 1 174 ? 29.234 -23.547 -13.766 1 37.62 174 GLU A O 1
ATOM 1330 N N . HIS A 1 175 ? 29.391 -22.094 -12.156 1 40.06 175 HIS A N 1
ATOM 1331 C CA . HIS A 1 175 ? 28.734 -22.922 -11.148 1 40.06 175 HIS A CA 1
ATOM 1332 C C . HIS A 1 175 ? 27.234 -22.625 -11.078 1 40.06 175 HIS A C 1
ATOM 1334 O O . HIS A 1 175 ? 26.531 -23.188 -10.25 1 40.06 175 HIS A O 1
ATOM 1340 N N . VAL A 1 176 ? 26.656 -21.812 -12.078 1 45.03 176 VAL A N 1
ATOM 1341 C CA . VAL A 1 176 ? 25.281 -21.359 -11.867 1 45.03 176 VAL A CA 1
ATOM 1342 C C . VAL A 1 176 ? 24.312 -22.391 -12.445 1 45.03 176 VAL A C 1
ATOM 1344 O O . VAL A 1 176 ? 23.328 -22.75 -11.797 1 45.03 176 VAL A O 1
ATOM 1347 N N . ILE A 1 177 ? 24.672 -23.125 -13.727 1 47.56 177 ILE A N 1
ATOM 1348 C CA . ILE A 1 177 ? 23.734 -24.031 -14.383 1 47.56 177 ILE A CA 1
ATOM 1349 C C . ILE A 1 177 ? 23.672 -25.344 -13.617 1 47.56 177 ILE A C 1
ATOM 1351 O O . ILE A 1 177 ? 22.578 -25.828 -13.32 1 47.56 177 ILE A O 1
ATOM 1355 N N . PRO A 1 178 ? 24.859 -26.031 -13.43 1 46.88 178 PRO A N 1
ATOM 1356 C CA . PRO A 1 178 ? 24.766 -27.281 -12.648 1 46.88 178 PRO A CA 1
ATOM 1357 C C . PRO A 1 178 ? 24.047 -27.078 -11.312 1 46.88 178 PRO A C 1
ATOM 1359 O O . PRO A 1 178 ? 23.312 -27.969 -10.875 1 46.88 178 PRO A O 1
ATOM 1362 N N . ASN A 1 179 ? 24.141 -25.891 -10.852 1 61.09 179 ASN A N 1
ATOM 1363 C CA . ASN A 1 179 ? 23.516 -25.578 -9.57 1 61.09 179 ASN A CA 1
ATOM 1364 C C . ASN A 1 179 ? 22 -25.422 -9.719 1 61.09 179 ASN A C 1
ATOM 1366 O O . ASN A 1 179 ? 21.234 -25.875 -8.859 1 61.09 179 ASN A O 1
ATOM 1370 N N . ILE A 1 180 ? 21.641 -25.094 -11.016 1 64.94 180 ILE A N 1
ATOM 1371 C CA . ILE A 1 180 ? 20.219 -24.922 -11.234 1 64.94 180 ILE A CA 1
ATOM 1372 C C . ILE A 1 180 ? 19.547 -26.297 -11.406 1 64.94 180 ILE A C 1
ATOM 1374 O O . ILE A 1 180 ? 18.469 -26.531 -10.875 1 64.94 180 ILE A O 1
ATOM 1378 N N . ILE A 1 181 ? 20.328 -27.25 -12.062 1 68.75 181 ILE A N 1
ATOM 1379 C CA . ILE A 1 181 ? 19.781 -28.594 -12.297 1 68.75 181 ILE A CA 1
ATOM 1380 C C . ILE A 1 181 ? 19.641 -29.328 -10.969 1 68.75 181 ILE A C 1
ATOM 1382 O O . ILE A 1 181 ? 18.609 -29.922 -10.688 1 68.75 181 ILE A O 1
ATOM 1386 N N . GLN A 1 182 ? 20.656 -29.266 -10.188 1 72.19 182 GLN A N 1
ATOM 1387 C CA . GLN A 1 182 ? 20.641 -29.953 -8.906 1 72.19 182 GLN A CA 1
ATOM 1388 C C . GLN A 1 182 ? 19.562 -29.375 -7.988 1 72.19 182 GLN A C 1
ATOM 1390 O O . GLN A 1 182 ? 18.859 -30.125 -7.312 1 72.19 182 GLN A O 1
ATOM 1395 N N . THR A 1 183 ? 19.469 -28.141 -8.078 1 74 183 THR A N 1
ATOM 1396 C CA . THR A 1 183 ? 18.453 -27.484 -7.262 1 74 183 THR A CA 1
ATOM 1397 C C . THR A 1 183 ? 17.062 -27.844 -7.738 1 74 183 THR A C 1
ATOM 1399 O O . THR A 1 183 ? 16.172 -28.141 -6.926 1 74 183 THR A O 1
ATOM 1402 N N . THR A 1 184 ? 16.922 -27.891 -9.047 1 77.94 184 THR A N 1
ATOM 1403 C CA . THR A 1 184 ? 15.633 -28.234 -9.625 1 77.94 184 THR A CA 1
ATOM 1404 C C . THR A 1 184 ? 15.25 -29.672 -9.289 1 77.94 184 THR A C 1
ATOM 1406 O O . THR A 1 184 ? 14.109 -29.953 -8.914 1 77.94 184 THR A O 1
ATOM 1409 N N . GLN A 1 185 ? 16.172 -30.562 -9.406 1 81.12 185 GLN A N 1
ATOM 1410 C CA . GLN A 1 185 ? 15.914 -31.969 -9.109 1 81.12 185 GLN A CA 1
ATOM 1411 C C . GLN A 1 185 ? 15.539 -32.156 -7.641 1 81.12 185 GLN A C 1
ATOM 1413 O O . GLN A 1 185 ? 14.664 -32.969 -7.32 1 81.12 185 GLN A O 1
ATOM 1418 N N . PHE A 1 186 ? 16.234 -31.484 -6.852 1 82.44 186 PHE A N 1
ATOM 1419 C CA . PHE A 1 186 ? 15.938 -31.562 -5.43 1 82.44 186 PHE A CA 1
ATOM 1420 C C . PHE A 1 186 ? 14.523 -31.078 -5.141 1 82.44 186 PHE A C 1
ATOM 1422 O O . PHE A 1 186 ? 13.773 -31.719 -4.406 1 82.44 186 PHE A O 1
ATOM 1429 N N . ILE A 1 187 ? 14.211 -29.984 -5.762 1 84.88 187 ILE A N 1
ATOM 1430 C CA . ILE A 1 187 ? 12.898 -29.391 -5.547 1 84.88 187 ILE A CA 1
ATOM 1431 C C . ILE A 1 187 ? 11.812 -30.344 -6.031 1 84.88 187 ILE A C 1
ATOM 1433 O O . ILE A 1 187 ? 10.805 -30.547 -5.348 1 84.88 187 ILE A O 1
ATOM 1437 N N . VAL A 1 188 ? 12.039 -30.969 -7.121 1 86.81 188 VAL A N 1
ATOM 1438 C CA . VAL A 1 188 ? 11.07 -31.891 -7.691 1 86.81 188 VAL A CA 1
ATOM 1439 C C . VAL A 1 188 ? 10.922 -33.125 -6.785 1 86.81 188 VAL A C 1
ATOM 1441 O O . VAL A 1 188 ? 9.82 -33.625 -6.594 1 86.81 188 VAL A O 1
ATOM 1444 N N . ARG A 1 189 ? 11.984 -33.562 -6.25 1 88.5 189 ARG A N 1
ATOM 1445 C CA . ARG A 1 189 ? 11.945 -34.719 -5.359 1 88.5 189 ARG A CA 1
ATOM 1446 C C . ARG A 1 189 ? 11.156 -34.406 -4.094 1 88.5 189 ARG A C 1
ATOM 1448 O O . ARG A 1 189 ? 10.336 -35.219 -3.658 1 88.5 189 ARG A O 1
ATOM 1455 N N . VAL A 1 190 ? 11.461 -33.281 -3.52 1 89.5 190 VAL A N 1
ATOM 1456 C CA . VAL A 1 190 ? 10.75 -32.875 -2.307 1 89.5 190 VAL A CA 1
ATOM 1457 C C . VAL A 1 190 ? 9.258 -32.75 -2.604 1 89.5 190 VAL A C 1
ATOM 1459 O O . VAL A 1 190 ? 8.422 -33.188 -1.821 1 89.5 190 VAL A O 1
ATOM 1462 N N . ALA A 1 191 ? 8.969 -32.125 -3.734 1 91.75 191 ALA A N 1
ATOM 1463 C CA . ALA A 1 191 ? 7.578 -31.922 -4.121 1 91.75 191 ALA A CA 1
ATOM 1464 C C . ALA A 1 191 ? 6.879 -33.25 -4.352 1 91.75 191 ALA A C 1
ATOM 1466 O O . ALA A 1 191 ? 5.746 -33.469 -3.91 1 91.75 191 ALA A O 1
ATOM 1467 N N . ALA A 1 192 ? 7.551 -34.188 -4.984 1 92.81 192 ALA A N 1
ATOM 1468 C CA . ALA A 1 192 ? 6.98 -35.5 -5.277 1 92.81 192 ALA A CA 1
ATOM 1469 C C . ALA A 1 192 ? 6.691 -36.25 -3.992 1 92.81 192 ALA A C 1
ATOM 1471 O O . ALA A 1 192 ? 5.637 -36.875 -3.859 1 92.81 192 ALA A O 1
ATOM 1472 N N . VAL A 1 193 ? 7.605 -36.188 -3.107 1 93.81 193 VAL A N 1
ATOM 1473 C CA . VAL A 1 193 ? 7.43 -36.906 -1.842 1 93.81 193 VAL A CA 1
ATOM 1474 C C . VAL A 1 193 ? 6.25 -36.312 -1.078 1 93.81 193 VAL A C 1
ATOM 1476 O O . VAL A 1 193 ? 5.422 -37.031 -0.532 1 93.81 193 VAL A O 1
ATOM 1479 N N . ALA A 1 194 ? 6.223 -35 -1.024 1 94.44 194 ALA A N 1
ATOM 1480 C CA . ALA A 1 194 ? 5.145 -34.344 -0.298 1 94.44 194 ALA A CA 1
ATOM 1481 C C . ALA A 1 194 ? 3.791 -34.625 -0.938 1 94.44 194 ALA A C 1
ATOM 1483 O O . ALA A 1 194 ? 2.826 -34.969 -0.243 1 94.44 194 ALA A O 1
ATOM 1484 N N . ILE A 1 195 ? 3.703 -34.562 -2.27 1 95.62 195 ILE A N 1
ATOM 1485 C CA . ILE A 1 195 ? 2.447 -34.75 -2.988 1 95.62 195 ILE A CA 1
ATOM 1486 C C . ILE A 1 195 ? 2.004 -36.219 -2.879 1 95.62 195 ILE A C 1
ATOM 1488 O O . ILE A 1 195 ? 0.827 -36.5 -2.645 1 95.62 195 ILE A O 1
ATOM 1492 N N . LEU A 1 196 ? 2.938 -37.156 -2.98 1 96.38 196 LEU A N 1
ATOM 1493 C CA . LEU A 1 196 ? 2.594 -38.562 -2.9 1 96.38 196 LEU A CA 1
ATOM 1494 C C . LEU A 1 196 ? 2.139 -38.938 -1.493 1 96.38 196 LEU A C 1
ATOM 1496 O O . LEU A 1 196 ? 1.16 -39.656 -1.326 1 96.38 196 LEU A O 1
ATOM 1500 N N . THR A 1 197 ? 2.877 -38.469 -0.521 1 96.88 197 THR A N 1
ATOM 1501 C CA . THR A 1 197 ? 2.473 -38.719 0.856 1 96.88 197 THR A CA 1
ATOM 1502 C C . THR A 1 197 ? 1.109 -38.094 1.146 1 96.88 197 THR A C 1
ATOM 1504 O O . THR A 1 197 ? 0.258 -38.719 1.783 1 96.88 197 THR A O 1
ATOM 1507 N N . GLY A 1 198 ? 0.941 -36.844 0.681 1 97.44 198 GLY A N 1
ATOM 1508 C CA . GLY A 1 198 ? -0.35 -36.219 0.846 1 97.44 198 GLY A CA 1
ATOM 1509 C C . GLY A 1 198 ? -1.479 -36.938 0.14 1 97.44 198 GLY A C 1
ATOM 1510 O O . GLY A 1 198 ? -2.59 -37.031 0.664 1 97.44 198 GLY A O 1
ATOM 1511 N N . THR A 1 199 ? -1.168 -37.469 -1.019 1 97.44 199 THR A N 1
ATOM 1512 C CA . THR A 1 199 ? -2.164 -38.219 -1.79 1 97.44 199 THR A CA 1
ATOM 1513 C C . THR A 1 199 ? -2.613 -39.469 -1.039 1 97.44 199 THR A C 1
ATOM 1515 O O . THR A 1 199 ? -3.809 -39.75 -0.975 1 97.44 199 THR A O 1
ATOM 1518 N N . VAL A 1 200 ? -1.691 -40.156 -0.445 1 97.38 200 VAL A N 1
ATOM 1519 C CA . VAL A 1 200 ? -2.016 -41.375 0.282 1 97.38 200 VAL A CA 1
ATOM 1520 C C . VAL A 1 200 ? -2.873 -41.031 1.5 1 97.38 200 VAL A C 1
ATOM 1522 O O . VAL A 1 200 ? -3.9 -41.688 1.739 1 97.38 200 VAL A O 1
ATOM 1525 N N . VAL A 1 201 ? -2.508 -40.062 2.234 1 97.62 201 VAL A N 1
ATOM 1526 C CA . VAL A 1 201 ? -3.225 -39.688 3.451 1 97.62 201 VAL A CA 1
ATOM 1527 C C . VAL A 1 201 ? -4.621 -39.188 3.096 1 97.62 201 VAL A C 1
ATOM 1529 O O . VAL A 1 201 ? -5.605 -39.562 3.744 1 97.62 201 VAL A O 1
ATOM 1532 N N . LEU A 1 202 ? -4.703 -38.375 2.07 1 97.31 202 LEU A N 1
ATOM 1533 C CA . LEU A 1 202 ? -5.992 -37.812 1.675 1 97.31 202 LEU A CA 1
ATOM 1534 C C . LEU A 1 202 ? -6.871 -38.875 1.023 1 97.31 202 LEU A C 1
ATOM 1536 O O . LEU A 1 202 ? -8.094 -38.844 1.162 1 97.31 202 LEU A O 1
ATOM 1540 N N . PHE A 1 203 ? -6.277 -39.844 0.286 1 96.81 203 PHE A N 1
ATOM 1541 C CA . PHE A 1 203 ? -7.012 -40.969 -0.27 1 96.81 203 PHE A CA 1
ATOM 1542 C C . PHE A 1 203 ? -7.703 -41.75 0.833 1 96.81 203 PHE A C 1
ATOM 1544 O O . PHE A 1 203 ? -8.906 -42.031 0.745 1 96.81 203 PHE A O 1
ATOM 15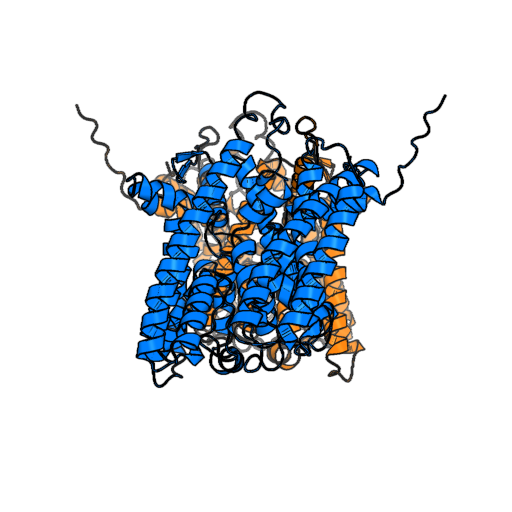51 N N . LEU A 1 204 ? -6.969 -42.031 1.881 1 96.81 204 LEU A N 1
ATOM 1552 C CA . LEU A 1 204 ? -7.516 -42.75 3.012 1 96.81 204 LEU A CA 1
ATOM 1553 C C . LEU A 1 204 ? -8.602 -41.938 3.717 1 96.81 204 LEU A C 1
ATOM 1555 O O . LEU A 1 204 ? -9.617 -42.5 4.145 1 96.81 204 LEU A O 1
ATOM 1559 N N . ALA A 1 205 ? -8.383 -40.656 3.842 1 96.31 205 ALA A N 1
ATOM 1560 C CA . ALA A 1 205 ? -9.375 -39.812 4.473 1 96.31 205 ALA A CA 1
ATOM 1561 C C . ALA A 1 205 ? -10.656 -39.75 3.645 1 96.31 205 ALA A C 1
ATOM 1563 O O . ALA A 1 205 ? -11.758 -39.719 4.195 1 96.31 205 ALA A O 1
ATOM 1564 N N . CYS A 1 206 ? -10.484 -39.656 2.311 1 95.44 206 CYS A N 1
ATOM 1565 C CA . CYS A 1 206 ? -11.648 -39.594 1.429 1 95.44 206 CYS A CA 1
ATOM 1566 C C . CYS A 1 206 ? -12.406 -40.906 1.457 1 95.44 206 CYS A C 1
ATOM 1568 O O . CYS A 1 206 ? -13.641 -40.938 1.389 1 95.44 206 CYS A O 1
ATOM 1570 N N . LEU A 1 207 ? -11.695 -42.031 1.597 1 95.56 207 LEU A N 1
ATOM 1571 C CA . LEU A 1 207 ? -12.336 -43.344 1.744 1 95.56 207 LEU A CA 1
ATOM 1572 C C . LEU A 1 207 ? -13.133 -43.406 3.045 1 95.56 207 LEU A C 1
ATOM 1574 O O . LEU A 1 207 ? -14.227 -43.969 3.08 1 95.56 207 LEU A O 1
ATOM 1578 N N . ALA A 1 208 ? -12.586 -42.875 4 1 94.44 208 ALA A N 1
ATOM 1579 C CA . ALA A 1 208 ? -13.195 -42.906 5.328 1 94.44 208 ALA A CA 1
ATOM 1580 C C . ALA A 1 208 ? -14.508 -42.125 5.352 1 94.44 208 ALA A C 1
ATOM 1582 O O . ALA A 1 208 ? -15.398 -42.438 6.152 1 94.44 208 ALA A O 1
ATOM 1583 N N . ILE A 1 209 ? -14.602 -41.094 4.547 1 93.25 209 ILE A N 1
ATOM 1584 C CA . ILE A 1 209 ? -15.836 -40.312 4.547 1 93.25 209 ILE A CA 1
ATOM 1585 C C . ILE A 1 209 ? -16.859 -40.969 3.611 1 93.25 209 ILE A C 1
ATOM 1587 O O . ILE A 1 209 ? -17.969 -40.469 3.449 1 93.25 209 ILE A O 1
ATOM 1591 N N . GLY A 1 210 ? -16.516 -42.062 2.834 1 92.25 210 GLY A N 1
ATOM 1592 C CA . GLY A 1 210 ? -17.484 -42.844 2.082 1 92.25 210 GLY A CA 1
ATOM 1593 C C . GLY A 1 210 ? -17.375 -42.656 0.582 1 92.25 210 GLY A C 1
ATOM 1594 O O . GLY A 1 210 ? -18.25 -43.062 -0.171 1 92.25 210 GLY A O 1
ATOM 1595 N N . MET A 1 211 ? -16.297 -42.156 0.052 1 93.25 211 MET A N 1
ATOM 1596 C CA . MET A 1 211 ? -16.141 -41.938 -1.382 1 93.25 211 MET A CA 1
ATOM 1597 C C . MET A 1 211 ? -15.703 -43.219 -2.08 1 93.25 211 MET A C 1
ATOM 1599 O O . MET A 1 211 ? -14.984 -44.031 -1.5 1 93.25 211 MET A O 1
ATOM 1603 N N . GLU A 1 212 ? -16.219 -43.375 -3.293 1 94.31 212 GLU A N 1
ATOM 1604 C CA . GLU A 1 212 ? -15.773 -44.531 -4.102 1 94.31 212 GLU A CA 1
ATOM 1605 C C . GLU A 1 212 ? -14.266 -44.5 -4.316 1 94.31 212 GLU A C 1
ATOM 1607 O O . GLU A 1 212 ? -13.672 -43.438 -4.457 1 94.31 212 GLU A O 1
ATOM 1612 N N . PRO A 1 213 ? -13.656 -45.594 -4.375 1 94.25 213 PRO A N 1
ATOM 1613 C CA . PRO A 1 213 ? -12.195 -45.688 -4.414 1 94.25 213 PRO A CA 1
ATOM 1614 C C . PRO A 1 213 ? -11.586 -44.906 -5.582 1 94.25 213 PRO A C 1
ATOM 1616 O O . PRO A 1 213 ? -10.586 -44.219 -5.406 1 94.25 213 PRO A O 1
ATOM 1619 N N . SER A 1 214 ? -12.164 -45.094 -6.77 1 92.88 214 SER A N 1
ATOM 1620 C CA . SER A 1 214 ? -11.609 -44.375 -7.922 1 92.88 214 SER A CA 1
ATOM 1621 C C . SER A 1 214 ? -11.711 -42.875 -7.75 1 92.88 214 SER A C 1
ATOM 1623 O O . SER A 1 214 ? -10.758 -42.125 -8.023 1 92.88 214 SER A O 1
ATOM 1625 N N . ARG A 1 215 ? -12.844 -42.438 -7.242 1 93.12 215 ARG A N 1
ATOM 1626 C CA . ARG A 1 215 ? -13.062 -41.031 -7 1 93.12 215 ARG A CA 1
ATOM 1627 C C . ARG A 1 215 ? -12.195 -40.531 -5.844 1 93.12 215 ARG A C 1
ATOM 1629 O O . ARG A 1 215 ? -11.688 -39.406 -5.879 1 93.12 215 ARG A O 1
ATOM 1636 N N . ALA A 1 216 ? -12.039 -41.312 -4.875 1 95.88 216 ALA A N 1
ATOM 1637 C CA . ALA A 1 216 ? -11.227 -40.969 -3.707 1 95.88 216 ALA A CA 1
ATOM 1638 C C . ALA A 1 216 ? -9.766 -40.781 -4.094 1 95.88 216 ALA A C 1
ATOM 1640 O O . ALA A 1 216 ? -9.102 -39.875 -3.588 1 95.88 216 ALA A O 1
ATOM 1641 N N . LEU A 1 217 ? -9.297 -41.625 -4.965 1 95.5 217 LEU A N 1
ATOM 1642 C CA . LEU A 1 217 ? -7.91 -41.531 -5.402 1 95.5 217 LEU A CA 1
ATOM 1643 C C . LEU A 1 217 ? -7.668 -40.25 -6.188 1 95.5 217 LEU A C 1
ATOM 1645 O O . LEU A 1 217 ? -6.688 -39.562 -5.945 1 95.5 217 LEU A O 1
ATOM 1649 N N . LEU A 1 218 ? -8.578 -40 -7.078 1 95.56 218 LEU A N 1
ATOM 1650 C CA . LEU A 1 218 ? -8.43 -38.812 -7.902 1 95.56 218 LEU A CA 1
ATOM 1651 C C . LEU A 1 218 ? -8.539 -37.531 -7.051 1 95.56 218 LEU A C 1
ATOM 1653 O O . LEU A 1 218 ? -7.719 -36.625 -7.18 1 95.56 218 LEU A O 1
ATOM 1657 N N . ASN A 1 219 ? -9.5 -37.5 -6.199 1 95.12 219 ASN A N 1
ATOM 1658 C CA . ASN A 1 219 ? -9.672 -36.344 -5.34 1 95.12 219 ASN A CA 1
ATOM 1659 C C . ASN A 1 219 ? -8.508 -36.188 -4.367 1 95.12 219 ASN A C 1
ATOM 1661 O O . ASN A 1 219 ? -8.078 -35.062 -4.078 1 95.12 219 ASN A O 1
ATOM 1665 N N . GLY A 1 220 ? -8.055 -37.312 -3.84 1 96.25 220 GLY A N 1
ATOM 1666 C CA . GLY A 1 220 ? -6.883 -37.25 -2.98 1 96.25 220 GLY A CA 1
ATOM 1667 C C . GLY A 1 220 ? -5.664 -36.688 -3.68 1 96.25 220 GLY A C 1
ATOM 1668 O O . GLY A 1 220 ? -4.93 -35.875 -3.104 1 96.25 220 GLY A O 1
ATOM 1669 N N . LEU A 1 221 ? -5.449 -37.125 -4.91 1 96.31 221 LEU A N 1
ATOM 1670 C CA . LEU A 1 221 ? -4.328 -36.625 -5.707 1 96.31 221 LEU A CA 1
ATOM 1671 C C . LEU A 1 221 ? -4.484 -35.156 -6.02 1 96.31 221 LEU A C 1
ATOM 1673 O O . LEU A 1 221 ? -3.533 -34.375 -5.867 1 96.31 221 LEU A O 1
ATOM 1677 N N . TRP A 1 222 ? -5.676 -34.781 -6.41 1 96.5 222 TRP A N 1
ATOM 1678 C CA . TRP A 1 222 ? -5.93 -33.406 -6.797 1 96.5 222 TRP A CA 1
ATOM 1679 C C . TRP A 1 222 ? -5.816 -32.469 -5.598 1 96.5 222 TRP A C 1
ATOM 1681 O O . TRP A 1 222 ? -5.219 -31.406 -5.691 1 96.5 222 TRP A O 1
ATOM 1691 N N . LEU A 1 223 ? -6.285 -32.844 -4.5 1 95.75 223 LEU A N 1
ATOM 1692 C CA . LEU A 1 223 ? -6.215 -32.031 -3.287 1 95.75 223 LEU A CA 1
ATOM 1693 C C . LEU A 1 223 ? -4.773 -31.906 -2.807 1 95.75 223 LEU A C 1
ATOM 1695 O O . LEU A 1 223 ? -4.348 -30.812 -2.395 1 95.75 223 LEU A O 1
ATOM 1699 N N . SER A 1 224 ? -4.109 -33 -2.838 1 96.75 224 SER A N 1
ATOM 1700 C CA . SER A 1 224 ? -2.715 -32.969 -2.414 1 96.75 224 SER A CA 1
ATOM 1701 C C . SER A 1 224 ? -1.878 -32.062 -3.307 1 96.75 224 SER A C 1
ATOM 1703 O O . SER A 1 224 ? -1.088 -31.266 -2.811 1 96.75 224 SER A O 1
ATOM 1705 N N . THR A 1 225 ? -2.086 -32.219 -4.57 1 95.81 225 THR A N 1
ATOM 1706 C CA . THR A 1 225 ? -1.353 -31.406 -5.543 1 95.81 225 THR A CA 1
ATOM 1707 C C . THR A 1 225 ? -1.668 -29.922 -5.371 1 95.81 225 THR A C 1
ATOM 1709 O O . THR A 1 225 ? -0.76 -29.094 -5.312 1 95.81 225 THR A O 1
ATOM 1712 N N . ALA A 1 226 ? -2.906 -29.609 -5.246 1 96 226 ALA A N 1
ATOM 1713 C CA . ALA A 1 226 ? -3.334 -28.219 -5.121 1 96 226 ALA A CA 1
ATOM 1714 C C . ALA A 1 226 ? -2.846 -27.609 -3.811 1 96 226 ALA A C 1
ATOM 1716 O O . ALA A 1 226 ? -2.539 -26.422 -3.75 1 96 226 ALA A O 1
ATOM 1717 N N . SER A 1 227 ? -2.766 -28.359 -2.773 1 96 227 SER A N 1
ATOM 1718 C CA . SER A 1 227 ? -2.377 -27.859 -1.457 1 96 227 SER A CA 1
ATOM 1719 C C . SER A 1 227 ? -0.875 -27.609 -1.38 1 96 227 SER A C 1
ATOM 1721 O O . SER A 1 227 ? -0.439 -26.531 -0.996 1 96 227 SER A O 1
ATOM 1723 N N . PHE A 1 228 ? -0.115 -28.594 -1.793 1 95.5 228 PHE A N 1
ATOM 1724 C CA . PHE A 1 228 ? 1.333 -28.453 -1.686 1 95.5 228 PHE A CA 1
ATOM 1725 C C . PHE A 1 228 ? 1.85 -27.391 -2.635 1 95.5 228 PHE A C 1
ATOM 1727 O O . PHE A 1 228 ? 2.76 -26.625 -2.287 1 95.5 228 PHE A O 1
ATOM 1734 N N . ASN A 1 229 ? 1.306 -27.359 -3.809 1 94.81 229 ASN A N 1
ATOM 1735 C CA . ASN A 1 229 ? 1.737 -26.359 -4.789 1 94.81 229 ASN A CA 1
ATOM 1736 C C . ASN A 1 229 ? 1.096 -25 -4.531 1 94.81 229 ASN A C 1
ATOM 1738 O O . ASN A 1 229 ? 1.321 -24.062 -5.281 1 94.81 229 ASN A O 1
ATOM 1742 N N . THR A 1 230 ? 0.325 -24.859 -3.498 1 94.19 230 THR A N 1
ATOM 1743 C CA . THR A 1 230 ? -0.377 -23.656 -3.105 1 94.19 230 THR A CA 1
ATOM 1744 C C . THR A 1 230 ? -1.159 -23.078 -4.281 1 94.19 230 THR A C 1
ATOM 1746 O O . THR A 1 230 ? -1.099 -21.875 -4.543 1 94.19 230 THR A O 1
ATOM 1749 N N . GLY A 1 231 ? -1.833 -23.906 -5.031 1 92.69 231 GLY A N 1
ATOM 1750 C CA . GLY A 1 231 ? -2.584 -23.484 -6.207 1 92.69 231 GLY A CA 1
ATOM 1751 C C . GLY A 1 231 ? -4.07 -23.344 -5.945 1 92.69 231 GLY A C 1
ATOM 1752 O O . GLY A 1 231 ? -4.766 -22.609 -6.648 1 92.69 231 GLY A O 1
ATOM 1753 N N . GLY A 1 232 ? -4.652 -24.078 -5.105 1 89.5 232 GLY A N 1
ATOM 1754 C CA . GLY A 1 232 ? -5.98 -23.844 -4.551 1 89.5 232 GLY A CA 1
ATOM 1755 C C . GLY A 1 232 ? -7.098 -24.266 -5.488 1 89.5 232 GLY A C 1
ATOM 1756 O O . GLY A 1 232 ? -8.273 -24.016 -5.211 1 89.5 232 GLY A O 1
ATOM 1757 N N . MET A 1 233 ? -6.801 -24.859 -6.594 1 91.5 233 MET A N 1
ATOM 1758 C CA . MET A 1 233 ? -7.867 -25.328 -7.473 1 91.5 233 MET A CA 1
ATOM 1759 C C . MET A 1 233 ? -8.602 -26.5 -6.84 1 91.5 233 MET A C 1
ATOM 1761 O O . MET A 1 233 ? -8.016 -27.281 -6.09 1 91.5 233 MET A O 1
ATOM 1765 N N . SER A 1 234 ? -9.898 -26.469 -7.094 1 89.75 234 SER A N 1
ATOM 1766 C CA . SER A 1 234 ? -10.727 -27.547 -6.566 1 89.75 234 SER A CA 1
ATOM 1767 C C . SER A 1 234 ? -11.414 -28.312 -7.688 1 89.75 234 SER A C 1
ATOM 1769 O O . SER A 1 234 ? -11.688 -27.75 -8.75 1 89.75 234 SER A O 1
ATOM 1771 N N . SER A 1 235 ? -11.625 -29.594 -7.457 1 90.81 235 SER A N 1
ATOM 1772 C CA . SER A 1 235 ? -12.312 -30.422 -8.43 1 90.81 235 SER A CA 1
ATOM 1773 C C . SER A 1 235 ? -13.828 -30.297 -8.305 1 90.81 235 SER A C 1
ATOM 1775 O O . SER A 1 235 ? -14.562 -30.688 -9.203 1 90.81 235 SER A O 1
ATOM 1777 N N . MET A 1 236 ? -14.195 -29.734 -7.215 1 88.06 236 MET A N 1
ATOM 1778 C CA . MET A 1 236 ? -15.625 -29.547 -6.969 1 88.06 236 MET A CA 1
ATOM 1779 C C . MET A 1 236 ? -15.953 -28.078 -6.734 1 88.06 236 MET A C 1
ATOM 1781 O O . MET A 1 236 ? -15.133 -27.328 -6.199 1 88.06 236 MET A O 1
ATOM 1785 N N . SER A 1 237 ? -17.141 -27.719 -7.07 1 85.44 237 SER A N 1
ATOM 1786 C CA . SER A 1 237 ? -17.547 -26.312 -7.012 1 85.44 237 SER A CA 1
ATOM 1787 C C . SER A 1 237 ? -17.562 -25.797 -5.578 1 85.44 237 SER A C 1
ATOM 1789 O O . SER A 1 237 ? -17.312 -24.625 -5.336 1 85.44 237 SER A O 1
ATOM 1791 N N . LEU A 1 238 ? -17.734 -26.641 -4.684 1 82.88 238 LEU A N 1
ATOM 1792 C CA . LEU A 1 238 ? -17.812 -26.234 -3.287 1 82.88 238 LEU A CA 1
ATOM 1793 C C . LEU A 1 238 ? -16.422 -26.094 -2.68 1 82.88 238 LEU A C 1
ATOM 1795 O O . LEU A 1 238 ? -16.281 -25.641 -1.544 1 82.88 238 LEU A O 1
ATOM 1799 N N . GLY A 1 239 ? -15.445 -26.5 -3.447 1 87.88 239 GLY A N 1
ATOM 1800 C CA . GLY A 1 239 ? -14.078 -26.406 -2.951 1 87.88 239 GLY A CA 1
ATOM 1801 C C . GLY A 1 239 ? -13.805 -27.344 -1.792 1 87.88 239 GLY A C 1
ATOM 1802 O O . GLY A 1 239 ? -14.148 -28.531 -1.846 1 87.88 239 GLY A O 1
ATOM 1803 N N . ILE A 1 240 ? -13.25 -26.766 -0.787 1 88.56 240 ILE A N 1
ATOM 1804 C CA . ILE A 1 240 ? -12.859 -27.578 0.365 1 88.56 240 ILE A CA 1
ATOM 1805 C C . ILE A 1 240 ? -14.102 -27.953 1.169 1 88.56 240 ILE A C 1
ATOM 1807 O O . ILE A 1 240 ? -14.094 -28.938 1.919 1 88.56 240 ILE A O 1
ATOM 1811 N N . ASN A 1 241 ? -15.172 -27.234 0.986 1 87.75 241 ASN A N 1
ATOM 1812 C CA . ASN A 1 241 ? -16.406 -27.5 1.712 1 87.75 241 ASN A CA 1
ATOM 1813 C C . ASN A 1 241 ? -17.094 -28.766 1.202 1 87.75 241 ASN A C 1
ATOM 1815 O O . ASN A 1 241 ? -17.984 -29.297 1.863 1 87.75 241 ASN A O 1
ATOM 1819 N N . TYR A 1 242 ? -16.75 -29.203 0.054 1 88.56 242 TYR A N 1
ATOM 1820 C CA . TYR A 1 242 ? -17.328 -30.406 -0.531 1 88.56 242 TYR A CA 1
ATOM 1821 C C . TYR A 1 242 ? -17.109 -31.625 0.369 1 88.56 242 TYR A C 1
ATOM 1823 O O . TYR A 1 242 ? -17.969 -32.5 0.464 1 88.56 242 TYR A O 1
ATOM 1831 N N . TYR A 1 243 ? -16.062 -31.656 1.08 1 90.5 243 TYR A N 1
ATOM 1832 C CA . TYR A 1 243 ? -15.648 -32.844 1.816 1 90.5 243 TYR A CA 1
ATOM 1833 C C . TYR A 1 243 ? -16.219 -32.844 3.23 1 90.5 243 TYR A C 1
ATOM 1835 O O . TYR A 1 243 ? -16.281 -33.875 3.885 1 90.5 243 TYR A O 1
ATOM 1843 N N . HIS A 1 244 ? -16.578 -31.719 3.797 1 86.62 244 HIS A N 1
ATOM 1844 C CA . HIS A 1 244 ? -17.172 -31.562 5.117 1 86.62 244 HIS A CA 1
ATOM 1845 C C . HIS A 1 244 ? -16.406 -32.375 6.164 1 86.62 244 HIS A C 1
ATOM 1847 O O . HIS A 1 244 ? -17.016 -33.125 6.93 1 86.62 244 HIS A O 1
ATOM 1853 N N . SER A 1 245 ? -15.109 -32.344 6.141 1 90.31 245 SER A N 1
ATOM 1854 C CA . SER A 1 245 ? -14.281 -33.094 7.062 1 90.31 245 SER A CA 1
ATOM 1855 C C . SER A 1 245 ? -13.172 -32.219 7.656 1 90.31 245 SER A C 1
ATOM 1857 O O . SER A 1 245 ? -12.352 -31.688 6.926 1 90.31 245 SER A O 1
ATOM 1859 N N . TRP A 1 246 ? -13.164 -32.281 8.945 1 89.56 246 TRP A N 1
ATOM 1860 C CA . TRP A 1 246 ? -12.133 -31.531 9.656 1 89.56 246 TRP A CA 1
ATOM 1861 C C . TRP A 1 246 ? -10.758 -32.156 9.445 1 89.56 246 TRP A C 1
ATOM 1863 O O . TRP A 1 246 ? -9.75 -31.453 9.367 1 89.56 246 TRP A O 1
ATOM 1873 N N . GLY A 1 247 ? -10.781 -33.406 9.383 1 91.25 247 GLY A N 1
ATOM 1874 C CA . GLY A 1 247 ? -9.531 -34.125 9.141 1 91.25 247 GLY A CA 1
ATOM 1875 C C . GLY A 1 247 ? -8.875 -33.719 7.828 1 91.25 247 GLY A C 1
ATOM 1876 O O . GLY A 1 247 ? -7.668 -33.469 7.785 1 91.25 247 GLY A O 1
ATOM 1877 N N . ILE A 1 248 ? -9.656 -33.688 6.797 1 94.5 248 ILE A N 1
ATOM 1878 C CA . ILE A 1 248 ? -9.141 -33.312 5.484 1 94.5 248 ILE A CA 1
ATOM 1879 C C . ILE A 1 248 ? -8.648 -31.859 5.516 1 94.5 248 ILE A C 1
ATOM 1881 O O . ILE A 1 248 ? -7.605 -31.531 4.945 1 94.5 248 ILE A O 1
ATOM 1885 N N . GLU A 1 249 ? -9.352 -31 6.234 1 93.75 249 GLU A N 1
ATOM 1886 C CA . GLU A 1 249 ? -8.953 -29.594 6.336 1 93.75 249 GLU A CA 1
ATOM 1887 C C . GLU A 1 249 ? -7.59 -29.453 7 1 93.75 249 GLU A C 1
ATOM 1889 O O . GLU A 1 249 ? -6.766 -28.641 6.574 1 93.75 249 GLU A O 1
ATOM 1894 N N . ILE A 1 250 ? -7.367 -30.188 7.984 1 94 250 ILE A N 1
ATOM 1895 C CA . ILE A 1 250 ? -6.109 -30.109 8.719 1 94 250 ILE A CA 1
ATOM 1896 C C . ILE A 1 250 ? -4.965 -30.609 7.828 1 94 250 ILE A C 1
ATOM 1898 O O . ILE A 1 250 ? -3.871 -30.047 7.844 1 94 250 ILE A O 1
ATOM 1902 N N . ILE A 1 251 ? -5.211 -31.719 7.102 1 95.44 251 ILE A N 1
ATOM 1903 C CA . ILE A 1 251 ? -4.188 -32.25 6.207 1 95.44 251 ILE A CA 1
ATOM 1904 C C . ILE A 1 251 ? -3.854 -31.219 5.133 1 95.44 251 ILE A C 1
ATOM 1906 O O . ILE A 1 251 ? -2.682 -30.984 4.836 1 95.44 251 ILE A O 1
ATOM 1910 N N . VAL A 1 252 ? -4.879 -30.609 4.559 1 95.75 252 VAL A N 1
ATOM 1911 C CA . VAL A 1 252 ? -4.707 -29.594 3.533 1 95.75 252 VAL A CA 1
ATOM 1912 C C . VAL A 1 252 ? -3.943 -28.406 4.109 1 95.75 252 VAL A C 1
ATOM 1914 O O . VAL A 1 252 ? -3.035 -27.875 3.469 1 95.75 252 VAL A O 1
ATOM 1917 N N . LEU A 1 253 ? -4.262 -28.047 5.328 1 94.75 253 LEU A N 1
ATOM 1918 C CA . LEU A 1 253 ? -3.588 -26.953 6.02 1 94.75 253 LEU A CA 1
ATOM 1919 C C . LEU A 1 253 ? -2.098 -27.234 6.168 1 94.75 253 LEU A C 1
ATOM 1921 O O . LEU A 1 253 ? -1.264 -26.375 5.906 1 94.75 253 LEU A O 1
ATOM 1925 N N . MET A 1 254 ? -1.812 -28.375 6.543 1 95 254 MET A N 1
ATOM 1926 C CA . MET A 1 254 ? -0.419 -28.766 6.738 1 95 254 MET A CA 1
ATOM 1927 C C . MET A 1 254 ? 0.335 -28.781 5.41 1 95 254 MET A C 1
ATOM 1929 O O . MET A 1 254 ? 1.476 -28.312 5.34 1 95 254 MET A O 1
ATOM 1933 N N . LEU A 1 255 ? -0.281 -29.297 4.422 1 95.94 255 LEU A N 1
ATOM 1934 C CA . LEU A 1 255 ? 0.36 -29.359 3.113 1 95.94 255 LEU A CA 1
ATOM 1935 C C . LEU A 1 255 ? 0.606 -27.953 2.564 1 95.94 255 LEU A C 1
ATOM 1937 O O . LEU A 1 255 ? 1.65 -27.703 1.963 1 95.94 255 LEU A O 1
ATOM 1941 N N . MET A 1 256 ? -0.326 -27.062 2.77 1 94.94 256 MET A N 1
ATOM 1942 C CA . MET A 1 256 ? -0.151 -25.688 2.334 1 94.94 256 MET A CA 1
ATOM 1943 C C . MET A 1 256 ? 1.046 -25.047 3.027 1 94.94 256 MET A C 1
ATOM 1945 O O . MET A 1 256 ? 1.84 -24.344 2.389 1 94.94 256 MET A O 1
ATOM 1949 N N . LEU A 1 257 ? 1.103 -25.25 4.305 1 92.81 257 LEU A N 1
ATOM 1950 C CA . LEU A 1 257 ? 2.203 -24.688 5.074 1 92.81 257 LEU A CA 1
ATOM 1951 C C . LEU A 1 257 ? 3.539 -25.266 4.625 1 92.81 257 LEU A C 1
ATOM 1953 O O . LEU A 1 257 ? 4.539 -24.547 4.555 1 92.81 257 LEU A O 1
ATOM 1957 N N . PHE A 1 258 ? 3.521 -26.531 4.285 1 92.81 258 PHE A N 1
ATOM 1958 C CA . PHE A 1 258 ? 4.73 -27.172 3.793 1 92.81 258 PHE A CA 1
ATOM 1959 C C . PHE A 1 258 ? 5.156 -26.578 2.455 1 92.81 258 PHE A C 1
ATOM 1961 O O . PHE A 1 258 ? 6.352 -26.438 2.186 1 92.81 258 PHE A O 1
ATOM 1968 N N . GLY A 1 259 ? 4.207 -26.281 1.651 1 92.69 259 GLY A N 1
ATOM 1969 C CA . GLY A 1 259 ? 4.504 -25.734 0.344 1 92.69 259 GLY A CA 1
ATOM 1970 C C . GLY A 1 259 ? 5.004 -24.297 0.408 1 92.69 259 GLY A C 1
ATOM 1971 O O . GLY A 1 259 ? 5.621 -23.812 -0.54 1 92.69 259 GLY A O 1
ATOM 1972 N N . THR A 1 260 ? 4.785 -23.625 1.536 1 92 260 THR A N 1
ATOM 1973 C CA . THR A 1 260 ? 5.113 -22.219 1.676 1 92 260 THR A CA 1
ATOM 1974 C C . THR A 1 260 ? 6.535 -22.047 2.209 1 92 260 THR A C 1
ATOM 1976 O O . THR A 1 260 ? 7.102 -20.953 2.139 1 92 260 THR A O 1
ATOM 1979 N N . VAL A 1 261 ? 7.168 -23.094 2.588 1 89.38 261 VAL A N 1
ATOM 1980 C CA . VAL A 1 261 ? 8.508 -23.031 3.154 1 89.38 261 VAL A CA 1
ATOM 1981 C C . VAL A 1 261 ? 9.547 -23.062 2.031 1 89.38 261 VAL A C 1
ATOM 1983 O O . VAL A 1 261 ? 9.375 -23.766 1.037 1 89.38 261 VAL A O 1
ATOM 1986 N N . ASN A 1 262 ? 10.539 -22.281 2.219 1 88.5 262 ASN A N 1
ATOM 1987 C CA . ASN A 1 262 ? 11.641 -22.25 1.262 1 88.5 262 ASN A CA 1
ATOM 1988 C C . ASN A 1 262 ? 12.258 -23.625 1.076 1 88.5 262 ASN A C 1
ATOM 1990 O O . ASN A 1 262 ? 12.664 -24.266 2.049 1 88.5 262 ASN A O 1
ATOM 1994 N N . PHE A 1 263 ? 12.422 -24.078 -0.124 1 86.94 263 PHE A N 1
ATOM 1995 C CA . PHE A 1 263 ? 12.914 -25.406 -0.421 1 86.94 263 PHE A CA 1
ATOM 1996 C C . PHE A 1 263 ? 14.344 -25.578 0.077 1 86.94 263 PHE A C 1
ATOM 1998 O O . PHE A 1 263 ? 14.766 -26.703 0.41 1 86.94 263 PHE A O 1
ATOM 2005 N N . THR A 1 264 ? 15.086 -24.453 0.117 1 82.38 264 THR A N 1
ATOM 2006 C CA . THR A 1 264 ? 16.453 -24.516 0.597 1 82.38 264 THR A CA 1
ATOM 2007 C C . THR A 1 264 ? 16.5 -24.922 2.07 1 82.38 264 THR A C 1
ATOM 2009 O O . THR A 1 264 ? 17.453 -25.547 2.523 1 82.38 264 THR A O 1
ATOM 2012 N N . LEU A 1 265 ? 15.484 -24.578 2.73 1 86.06 265 LEU A N 1
ATOM 2013 C CA . LEU A 1 265 ? 15.445 -24.906 4.152 1 86.06 265 LEU A CA 1
ATOM 2014 C C . LEU A 1 265 ? 15.18 -26.391 4.359 1 86.06 265 LEU A C 1
ATOM 2016 O O . LEU A 1 265 ? 15.609 -26.969 5.363 1 86.06 265 LEU A O 1
ATOM 2020 N N . TYR A 1 266 ? 14.445 -27.031 3.424 1 86.06 266 TYR A N 1
ATOM 2021 C CA . TYR A 1 266 ? 14.242 -28.484 3.5 1 86.06 266 TYR A CA 1
ATOM 2022 C C . TYR A 1 266 ? 15.562 -29.219 3.32 1 86.06 266 TYR A C 1
ATOM 2024 O O . TYR A 1 266 ? 15.781 -30.266 3.934 1 86.06 266 TYR A O 1
ATOM 2032 N N . ASN A 1 267 ? 16.328 -28.641 2.469 1 81.69 267 ASN A N 1
ATOM 2033 C CA . ASN A 1 267 ? 17.656 -29.219 2.281 1 81.69 267 ASN A CA 1
ATOM 2034 C C . ASN A 1 267 ? 18.484 -29.141 3.561 1 81.69 267 ASN A C 1
ATOM 2036 O O . ASN A 1 267 ? 19.219 -30.078 3.877 1 81.69 267 ASN A O 1
ATOM 2040 N N . GLU A 1 268 ? 18.375 -28.062 4.281 1 83.69 268 GLU A N 1
ATOM 2041 C CA . GLU A 1 268 ? 19.078 -27.922 5.543 1 83.69 268 GLU A CA 1
ATOM 2042 C C . GLU A 1 268 ? 18.562 -28.891 6.594 1 83.69 268 GLU A C 1
ATOM 2044 O O . GLU A 1 268 ? 19.328 -29.453 7.375 1 83.69 268 GLU A O 1
ATOM 2049 N N . ILE A 1 269 ? 17.328 -29.078 6.582 1 82.5 269 ILE A N 1
ATOM 2050 C CA . ILE A 1 269 ? 16.719 -30.016 7.52 1 82.5 269 ILE A CA 1
ATOM 2051 C C . ILE A 1 269 ? 17.172 -31.438 7.203 1 82.5 269 ILE A C 1
ATOM 2053 O O . ILE A 1 269 ? 17.5 -32.219 8.109 1 82.5 269 ILE A O 1
ATOM 2057 N N . TRP A 1 270 ? 17.219 -31.734 5.906 1 84 270 TRP A N 1
ATOM 2058 C CA . TRP A 1 270 ? 17.656 -33.062 5.461 1 84 270 TRP A CA 1
ATOM 2059 C C . TRP A 1 270 ? 19.109 -33.312 5.848 1 84 270 TRP A C 1
ATOM 2061 O O . TRP A 1 270 ? 19.484 -34.438 6.121 1 84 270 TRP A O 1
ATOM 2071 N N . ARG A 1 271 ? 19.891 -32.219 5.914 1 84.62 271 ARG A N 1
ATOM 2072 C CA . ARG A 1 271 ? 21.297 -32.312 6.285 1 84.62 271 ARG A CA 1
ATOM 2073 C C . ARG A 1 271 ? 21.469 -32.312 7.801 1 84.62 271 ARG A C 1
ATOM 2075 O O . ARG A 1 271 ? 22.594 -32.438 8.305 1 84.62 271 ARG A O 1
ATOM 2082 N N . GLY A 1 272 ? 20.453 -32.156 8.57 1 84.88 272 GLY A N 1
ATOM 2083 C CA . GLY A 1 272 ? 20.484 -32.25 10.023 1 84.88 272 GLY A CA 1
ATOM 2084 C C . GLY A 1 272 ? 20.672 -30.906 10.695 1 84.88 272 GLY A C 1
ATOM 2085 O O . GLY A 1 272 ? 20.906 -30.844 11.906 1 84.88 272 GLY A O 1
ATOM 2086 N N . ARG A 1 273 ? 20.656 -29.859 9.977 1 86.31 273 ARG A N 1
ATOM 2087 C CA . ARG A 1 273 ? 20.859 -28.531 10.539 1 86.31 273 ARG A CA 1
ATOM 2088 C C . ARG A 1 273 ? 19.531 -27.828 10.766 1 86.31 273 ARG A C 1
ATOM 2090 O O . ARG A 1 273 ? 19.234 -26.812 10.117 1 86.31 273 ARG A O 1
ATOM 2097 N N . ILE A 1 274 ? 18.828 -28.25 11.688 1 85.81 274 ILE A N 1
ATOM 2098 C CA . ILE A 1 274 ? 17.469 -27.797 11.969 1 85.81 274 ILE A CA 1
ATOM 2099 C C . ILE A 1 274 ? 17.5 -26.375 12.523 1 85.81 274 ILE A C 1
ATOM 2101 O O . ILE A 1 274 ? 16.516 -25.641 12.43 1 85.81 274 ILE A O 1
ATOM 2105 N N . GLU A 1 275 ? 18.594 -25.922 13.055 1 84.06 275 GLU A N 1
ATOM 2106 C CA . GLU A 1 275 ? 18.719 -24.594 13.625 1 84.06 275 GLU A CA 1
ATOM 2107 C C . GLU A 1 275 ? 18.531 -23.516 12.562 1 84.06 275 GLU A C 1
ATOM 2109 O O . GLU A 1 275 ? 18 -22.438 12.852 1 84.06 275 GLU A O 1
ATOM 2114 N N . HIS A 1 276 ? 18.906 -23.891 11.398 1 82.56 276 HIS A N 1
ATOM 2115 C CA . HIS A 1 276 ? 18.812 -22.922 10.312 1 82.56 276 HIS A CA 1
ATOM 2116 C C . HIS A 1 276 ? 17.344 -22.656 9.961 1 82.56 276 HIS A C 1
ATOM 2118 O O . HIS A 1 276 ? 17.016 -21.547 9.523 1 82.56 276 HIS A O 1
ATOM 2124 N N . PHE A 1 277 ? 16.578 -23.656 10.203 1 83.75 277 PHE A N 1
ATOM 2125 C CA . PHE A 1 277 ? 15.156 -23.5 9.922 1 83.75 277 PHE A CA 1
ATOM 2126 C C . PHE A 1 277 ? 14.531 -22.5 10.883 1 83.75 277 PHE A C 1
ATOM 2128 O O . PHE A 1 277 ? 13.828 -21.578 10.453 1 83.75 277 PHE A O 1
ATOM 2135 N N . PHE A 1 278 ? 14.836 -22.531 12.109 1 83.19 278 PHE A N 1
ATOM 2136 C CA . PHE A 1 278 ? 14.188 -21.703 13.117 1 83.19 278 PHE A CA 1
ATOM 2137 C C . PHE A 1 278 ? 14.828 -20.312 13.164 1 83.19 278 PHE A C 1
ATOM 2139 O O . PHE A 1 278 ? 14.195 -19.359 13.609 1 83.19 278 PHE A O 1
ATOM 2146 N N . LYS A 1 279 ? 16.031 -20.172 12.648 1 82.69 279 LYS A N 1
ATOM 2147 C CA . LYS A 1 279 ? 16.734 -18.906 12.695 1 82.69 279 LYS A CA 1
ATOM 2148 C C . LYS A 1 279 ? 16.547 -18.109 11.398 1 82.69 279 LYS A C 1
ATOM 2150 O O . LYS A 1 279 ? 16.844 -16.922 11.344 1 82.69 279 LYS A O 1
ATOM 2155 N N . ASP A 1 280 ? 16 -18.812 10.461 1 86.88 280 ASP A N 1
ATOM 2156 C CA . ASP A 1 280 ? 15.867 -18.172 9.148 1 86.88 280 ASP A CA 1
ATOM 2157 C C . ASP A 1 280 ? 14.898 -17 9.203 1 86.88 280 ASP A C 1
ATOM 2159 O O . ASP A 1 280 ? 13.859 -17.078 9.859 1 86.88 280 ASP A O 1
ATOM 2163 N N . ILE A 1 281 ? 15.234 -15.938 8.594 1 83.75 281 ILE A N 1
ATOM 2164 C CA . ILE A 1 281 ? 14.477 -14.695 8.617 1 83.75 281 ILE A CA 1
ATOM 2165 C C . ILE A 1 281 ? 13.078 -14.938 8.055 1 83.75 281 ILE A C 1
ATOM 2167 O O . ILE A 1 281 ? 12.102 -14.344 8.516 1 83.75 281 ILE A O 1
ATOM 2171 N N . GLU A 1 282 ? 12.953 -15.82 7.09 1 88 282 GLU A N 1
ATOM 2172 C CA . GLU A 1 282 ? 11.656 -16.078 6.469 1 88 282 GLU A CA 1
ATOM 2173 C C . GLU A 1 282 ? 10.711 -16.781 7.438 1 88 282 GLU A C 1
ATOM 2175 O O . GLU A 1 282 ? 9.531 -16.438 7.531 1 88 282 GLU A O 1
ATOM 2180 N N . VAL A 1 283 ? 11.242 -17.734 8.133 1 85.69 283 VAL A N 1
ATOM 2181 C CA . VAL A 1 283 ? 10.422 -18.5 9.062 1 85.69 283 VAL A CA 1
ATOM 2182 C C . VAL A 1 283 ? 9.992 -17.609 10.227 1 85.69 283 VAL A C 1
ATOM 2184 O O . VAL A 1 283 ? 8.836 -17.625 10.641 1 85.69 283 VAL A O 1
ATOM 2187 N N . ARG A 1 284 ? 10.859 -16.859 10.711 1 85.31 284 ARG A N 1
ATOM 2188 C CA . ARG A 1 284 ? 10.562 -15.992 11.844 1 85.31 284 ARG A CA 1
ATOM 2189 C C . ARG A 1 284 ? 9.578 -14.898 11.453 1 85.31 284 ARG A C 1
ATOM 2191 O O . ARG A 1 284 ? 8.609 -14.633 12.18 1 85.31 284 ARG A O 1
ATOM 2198 N N . THR A 1 285 ? 9.852 -14.297 10.336 1 84 285 THR A N 1
ATOM 2199 C CA . THR A 1 285 ? 8.961 -13.234 9.875 1 84 285 THR A CA 1
ATOM 2200 C C . THR A 1 285 ? 7.562 -13.781 9.594 1 84 285 THR A C 1
ATOM 2202 O O . THR A 1 285 ? 6.562 -13.133 9.906 1 84 285 THR A O 1
ATOM 2205 N N . SER A 1 286 ? 7.527 -14.977 9 1 87.75 286 SER A N 1
ATOM 2206 C CA . SER A 1 286 ? 6.242 -15.594 8.695 1 87.75 286 SER A CA 1
ATOM 2207 C C . SER A 1 286 ? 5.48 -15.93 9.977 1 87.75 286 SER A C 1
ATOM 2209 O O . SER A 1 286 ? 4.266 -15.727 10.055 1 87.75 286 SER A O 1
ATOM 2211 N N . ALA A 1 287 ? 6.18 -16.422 10.906 1 84.81 287 ALA A N 1
ATOM 2212 C CA . ALA A 1 287 ? 5.543 -16.797 12.164 1 84.81 287 ALA A CA 1
ATOM 2213 C C . ALA A 1 287 ? 4.98 -15.57 12.883 1 84.81 287 ALA A C 1
ATOM 2215 O O . ALA A 1 287 ? 3.84 -15.586 13.344 1 84.81 287 ALA A O 1
ATOM 2216 N N . VAL A 1 288 ? 5.734 -14.547 12.945 1 82.94 288 VAL A N 1
ATOM 2217 C CA . VAL A 1 288 ? 5.293 -13.32 13.594 1 82.94 288 VAL A CA 1
ATOM 2218 C C . VAL A 1 288 ? 4.086 -12.742 12.859 1 82.94 288 VAL A C 1
ATOM 2220 O O . VAL A 1 288 ? 3.09 -12.367 13.477 1 82.94 288 VAL A O 1
ATOM 2223 N N . TRP A 1 289 ? 4.195 -12.695 11.555 1 82.88 289 TRP A N 1
ATOM 2224 C CA . TRP A 1 289 ? 3.125 -12.133 10.734 1 82.88 289 TRP A CA 1
ATOM 2225 C C . TRP A 1 289 ? 1.84 -12.938 10.898 1 82.88 289 TRP A C 1
ATOM 2227 O O . TRP A 1 289 ? 0.761 -12.367 11.078 1 82.88 289 TRP A O 1
ATOM 2237 N N . LEU A 1 290 ? 1.929 -14.242 10.93 1 83.62 290 LEU A N 1
ATOM 2238 C CA . LEU A 1 290 ? 0.768 -15.125 11.039 1 83.62 290 LEU A CA 1
ATOM 2239 C C . LEU A 1 290 ? 0.121 -14.992 12.414 1 83.62 290 LEU A C 1
ATOM 2241 O O . LEU A 1 290 ? -1.106 -14.961 12.531 1 83.62 290 LEU A O 1
ATOM 2245 N N . ILE A 1 291 ? 0.922 -14.867 13.406 1 83 291 ILE A N 1
ATOM 2246 C CA . ILE A 1 291 ? 0.4 -14.758 14.766 1 83 291 ILE A CA 1
ATOM 2247 C C . ILE A 1 291 ? -0.345 -13.438 14.93 1 83 291 ILE A C 1
ATOM 2249 O O . ILE A 1 291 ? -1.437 -13.398 15.5 1 83 291 ILE A O 1
ATOM 2253 N N . VAL A 1 292 ? 0.186 -12.414 14.414 1 77.88 292 VAL A N 1
ATOM 2254 C CA . VAL A 1 292 ? -0.42 -11.086 14.523 1 77.88 292 VAL A CA 1
ATOM 2255 C C . VAL A 1 292 ? -1.747 -11.062 13.773 1 77.88 292 VAL A C 1
ATOM 2257 O O . VAL A 1 292 ? -2.76 -10.602 14.297 1 77.88 292 VAL A O 1
ATOM 2260 N N . VAL A 1 293 ? -1.77 -11.578 12.586 1 80.25 293 VAL A N 1
ATOM 2261 C CA . VAL A 1 293 ? -2.961 -11.508 11.75 1 80.25 293 VAL A CA 1
ATOM 2262 C C . VAL A 1 293 ? -4.051 -12.406 12.32 1 80.25 293 VAL A C 1
ATOM 2264 O O . VAL A 1 293 ? -5.227 -12.031 12.352 1 80.25 293 VAL A O 1
ATOM 2267 N N . VAL A 1 294 ? -3.645 -13.609 12.75 1 80.31 294 VAL A N 1
ATOM 2268 C CA . VAL A 1 294 ? -4.609 -14.516 13.352 1 80.31 294 VAL A CA 1
ATOM 2269 C C . VAL A 1 294 ? -5.211 -13.883 14.602 1 80.31 294 VAL A C 1
ATOM 2271 O O . VAL A 1 294 ? -6.418 -13.977 14.836 1 80.31 294 VAL A O 1
ATOM 2274 N N . GLY A 1 295 ? -4.41 -13.25 15.375 1 76.5 295 GLY A N 1
ATOM 2275 C CA . GLY A 1 295 ? -4.895 -12.562 16.562 1 76.5 295 GLY A CA 1
ATOM 2276 C C . GLY A 1 295 ? -5.871 -11.445 16.266 1 76.5 295 GLY A C 1
ATOM 2277 O O . GLY A 1 295 ? -6.926 -11.352 16.891 1 76.5 295 GLY A O 1
ATOM 2278 N N . VAL A 1 296 ? -5.617 -10.703 15.312 1 72.81 296 VAL A N 1
ATOM 2279 C CA . VAL A 1 296 ? -6.438 -9.547 14.961 1 72.81 296 VAL A CA 1
ATOM 2280 C C . VAL A 1 296 ? -7.77 -10.016 14.383 1 72.81 296 VAL A C 1
ATOM 2282 O O . VAL A 1 296 ? -8.828 -9.5 14.75 1 72.81 296 VAL A O 1
ATOM 2285 N N . VAL A 1 297 ? -7.727 -10.984 13.445 1 71.38 297 VAL A N 1
ATOM 2286 C CA . VAL A 1 297 ? -8.945 -11.477 12.812 1 71.38 297 VAL A CA 1
ATOM 2287 C C . VAL A 1 297 ? -9.836 -12.156 13.852 1 71.38 297 VAL A C 1
ATOM 2289 O O . VAL A 1 297 ? -11.055 -11.992 13.828 1 71.38 297 VAL A O 1
ATOM 2292 N N . THR A 1 298 ? -9.219 -12.891 14.75 1 70.62 298 THR A N 1
ATOM 2293 C CA . THR A 1 298 ? -9.984 -13.547 15.805 1 70.62 298 THR A CA 1
ATOM 2294 C C . THR A 1 298 ? -10.656 -12.508 16.703 1 70.62 298 THR A C 1
ATOM 2296 O O . THR A 1 298 ? -11.82 -12.664 17.078 1 70.62 298 THR A O 1
ATOM 2299 N N . THR A 1 299 ? -9.977 -11.461 17 1 69.5 299 THR A N 1
ATOM 2300 C CA . THR A 1 299 ? -10.531 -10.406 17.844 1 69.5 299 THR A CA 1
ATOM 2301 C C . THR A 1 299 ? -11.656 -9.672 17.125 1 69.5 299 THR A C 1
ATOM 2303 O O . THR A 1 299 ? -12.688 -9.359 17.734 1 69.5 299 THR A O 1
ATOM 2306 N N . ALA A 1 300 ? -11.492 -9.422 15.852 1 65.81 300 ALA A N 1
ATOM 2307 C CA . ALA A 1 300 ? -12.523 -8.734 15.07 1 65.81 300 ALA A CA 1
ATOM 2308 C C . ALA A 1 300 ? -13.797 -9.57 14.977 1 65.81 300 ALA A C 1
ATOM 2310 O O . ALA A 1 300 ? -14.898 -9.031 15.055 1 65.81 300 ALA A O 1
ATOM 2311 N N . ILE A 1 301 ? -13.617 -10.844 14.781 1 63.47 301 ILE A N 1
ATOM 2312 C CA . ILE A 1 301 ? -14.758 -11.742 14.688 1 63.47 301 ILE A CA 1
ATOM 2313 C C . ILE A 1 301 ? -15.469 -11.812 16.031 1 63.47 301 ILE A C 1
ATOM 2315 O O . ILE A 1 301 ? -16.703 -11.844 16.094 1 63.47 301 ILE A O 1
ATOM 2319 N N . CYS A 1 302 ? -14.727 -11.797 17.109 1 64.25 302 CYS A N 1
ATOM 2320 C CA . CYS A 1 302 ? -15.297 -11.898 18.438 1 64.25 302 CYS A CA 1
ATOM 2321 C C . CYS A 1 302 ? -16.078 -10.641 18.797 1 64.25 302 CYS A C 1
ATOM 2323 O O . CYS A 1 302 ? -17.109 -10.711 19.453 1 64.25 302 CYS A O 1
ATOM 2325 N N . VAL A 1 303 ? -15.602 -9.531 18.375 1 62.16 303 VAL A N 1
ATOM 2326 C CA . VAL A 1 303 ? -16.25 -8.266 18.734 1 62.16 303 VAL A CA 1
ATOM 2327 C C . VAL A 1 303 ? -17.516 -8.078 17.891 1 62.16 303 VAL A C 1
ATOM 2329 O O . VAL A 1 303 ? -18.469 -7.449 18.328 1 62.16 303 VAL A O 1
ATOM 2332 N N . SER A 1 304 ? -17.484 -8.508 16.688 1 60.16 304 SER A N 1
ATOM 2333 C CA . SER A 1 304 ? -18.641 -8.312 15.82 1 60.16 304 SER A CA 1
ATOM 2334 C C . SER A 1 304 ? -19.859 -9.07 16.344 1 60.16 304 SER A C 1
ATOM 2336 O O . SER A 1 304 ? -20.984 -8.734 16.016 1 60.16 304 SER A O 1
ATOM 2338 N N . GLY A 1 305 ? -19.719 -9.812 17.484 1 57.56 305 GLY A N 1
ATOM 2339 C CA . GLY A 1 305 ? -20.812 -10.406 18.234 1 57.56 305 GLY A CA 1
ATOM 2340 C C . GLY A 1 305 ? -21.703 -11.297 17.391 1 57.56 305 GLY A C 1
ATOM 2341 O O . GLY A 1 305 ? -22.75 -11.766 17.859 1 57.56 305 GLY A O 1
ATOM 2342 N N . ARG A 1 306 ? -21.641 -11.273 16.172 1 50.59 306 ARG A N 1
ATOM 2343 C CA . ARG A 1 306 ? -22.734 -11.766 15.352 1 50.59 306 ARG A CA 1
ATOM 2344 C C . ARG A 1 306 ? -22.797 -13.289 15.359 1 50.59 306 ARG A C 1
ATOM 2346 O O . ARG A 1 306 ? -23.703 -13.891 14.781 1 50.59 306 ARG A O 1
ATOM 2353 N N . PHE A 1 307 ? -21.688 -13.977 15.664 1 54.41 307 PHE A N 1
ATOM 2354 C CA . PHE A 1 307 ? -21.875 -15.359 15.242 1 54.41 307 PHE A CA 1
ATOM 2355 C C . PHE A 1 307 ? -22.094 -16.266 16.438 1 54.41 307 PHE A C 1
ATOM 2357 O O . PHE A 1 307 ? -21.469 -16.078 17.5 1 54.41 307 PHE A O 1
ATOM 2364 N N . SER A 1 308 ? -23.203 -16.984 16.453 1 59 308 SER A N 1
ATOM 2365 C CA . SER A 1 308 ? -23.688 -18 17.391 1 59 308 SER A CA 1
ATOM 2366 C C . SER A 1 308 ? -22.641 -19.109 17.578 1 59 308 SER A C 1
ATOM 2368 O O . SER A 1 308 ? -22.562 -19.719 18.641 1 59 308 SER A O 1
ATOM 2370 N N . ASP A 1 309 ? -21.828 -19.5 16.547 1 70.56 309 ASP A N 1
ATOM 2371 C CA . ASP A 1 309 ? -20.891 -20.594 16.734 1 70.56 309 ASP A CA 1
ATOM 2372 C C . ASP A 1 309 ? -19.453 -20.125 16.594 1 70.56 309 ASP A C 1
ATOM 2374 O O . ASP A 1 309 ? -18.859 -20.219 15.516 1 70.56 309 ASP A O 1
ATOM 2378 N N . LEU A 1 310 ? -18.891 -19.688 17.656 1 73.38 310 LEU A N 1
ATOM 2379 C CA . LEU A 1 310 ? -17.578 -19.047 17.734 1 73.38 310 LEU A CA 1
ATOM 2380 C C . LEU A 1 310 ? -16.469 -20.031 17.328 1 73.38 310 LEU A C 1
ATOM 2382 O O . LEU A 1 310 ? -15.594 -19.688 16.547 1 73.38 310 LEU A O 1
ATOM 2386 N N . PRO A 1 311 ? -16.609 -21.406 17.766 1 75.75 311 PRO A N 1
ATOM 2387 C CA . PRO A 1 311 ? -15.523 -22.312 17.406 1 75.75 311 PRO A CA 1
ATOM 2388 C C . PRO A 1 311 ? -15.43 -22.562 15.898 1 75.75 311 PRO A C 1
ATOM 2390 O O . PRO A 1 311 ? -14.336 -22.641 15.352 1 75.75 311 PRO A O 1
ATOM 2393 N N . THR A 1 312 ? -16.547 -22.719 15.289 1 78.38 312 THR A N 1
ATOM 2394 C CA . THR A 1 312 ? -16.562 -22.953 13.852 1 78.38 312 THR A CA 1
ATOM 2395 C C . THR A 1 312 ? -16.062 -21.734 13.094 1 78.38 312 THR A C 1
ATOM 2397 O O . THR A 1 312 ? -15.352 -21.859 12.094 1 78.38 312 THR A O 1
ATOM 2400 N N . LEU A 1 313 ? -16.297 -20.641 13.617 1 75 313 LEU A N 1
ATOM 2401 C CA . LEU A 1 313 ? -15.883 -19.406 12.961 1 75 313 LEU A CA 1
ATOM 2402 C C . LEU A 1 313 ? -14.375 -19.219 13.078 1 75 313 LEU A C 1
ATOM 2404 O O . LEU A 1 313 ? -13.727 -18.766 12.133 1 75 313 LEU A O 1
ATOM 2408 N N . VAL A 1 314 ? -13.898 -19.578 14.188 1 76.5 314 VAL A N 1
ATOM 2409 C CA . VAL A 1 314 ? -12.461 -19.438 14.398 1 76.5 314 VAL A CA 1
ATOM 2410 C C . VAL A 1 314 ? -11.719 -20.438 13.508 1 76.5 314 VAL A C 1
ATOM 2412 O O . VAL A 1 314 ? -10.695 -20.094 12.906 1 76.5 314 VAL A O 1
ATOM 2415 N N . ARG A 1 315 ? -12.281 -21.625 13.453 1 82.88 315 ARG A N 1
ATOM 2416 C CA . ARG A 1 315 ? -11.664 -22.625 12.609 1 82.88 315 ARG A CA 1
ATOM 2417 C C . ARG A 1 315 ? -11.656 -22.188 11.148 1 82.88 315 ARG A C 1
ATOM 2419 O O . ARG A 1 315 ? -10.617 -22.25 10.484 1 82.88 315 ARG A O 1
ATOM 2426 N N . ARG A 1 316 ? -12.758 -21.75 10.688 1 82.38 316 ARG A N 1
ATOM 2427 C CA . ARG A 1 316 ? -12.867 -21.297 9.305 1 82.38 316 ARG A CA 1
ATOM 2428 C C . ARG A 1 316 ? -12.031 -20.047 9.062 1 82.38 316 ARG A C 1
ATOM 2430 O O . ARG A 1 316 ? -11.477 -19.859 7.977 1 82.38 316 ARG A O 1
ATOM 2437 N N . GLY A 1 317 ? -12 -19.25 10.094 1 81.62 317 GLY A N 1
ATOM 2438 C CA . GLY A 1 317 ? -11.188 -18.047 10 1 81.62 317 GLY A CA 1
ATOM 2439 C C . GLY A 1 317 ? -9.703 -18.344 9.898 1 81.62 317 GLY A C 1
ATOM 2440 O O . GLY A 1 317 ? -9.008 -17.781 9.055 1 81.62 317 GLY A O 1
ATOM 2441 N N . VAL A 1 318 ? -9.273 -19.219 10.711 1 83.88 318 VAL A N 1
ATOM 2442 C CA . VAL A 1 318 ? -7.863 -19.594 10.703 1 83.88 318 VAL A CA 1
ATOM 2443 C C . VAL A 1 318 ? -7.508 -20.25 9.375 1 83.88 318 VAL A C 1
ATOM 2445 O O . VAL A 1 318 ? -6.453 -19.953 8.797 1 83.88 318 VAL A O 1
ATOM 2448 N N . PHE A 1 319 ? -8.352 -21.109 8.906 1 90 319 PHE A N 1
ATOM 2449 C CA . PHE A 1 319 ? -8.109 -21.766 7.625 1 90 319 PHE A CA 1
ATOM 2450 C C . PHE A 1 319 ? -8.016 -20.734 6.508 1 90 319 PHE A C 1
ATOM 2452 O O . PHE A 1 319 ? -7.121 -20.812 5.664 1 90 319 PHE A O 1
ATOM 2459 N N . THR A 1 320 ? -8.898 -19.797 6.578 1 88.5 320 THR A N 1
ATOM 2460 C CA . THR A 1 320 ? -8.93 -18.766 5.543 1 88.5 320 THR A CA 1
ATOM 2461 C C . THR A 1 320 ? -7.66 -17.922 5.582 1 88.5 320 THR A C 1
ATOM 2463 O O . THR A 1 320 ? -7.09 -17.594 4.539 1 88.5 320 THR A O 1
ATOM 2466 N N . ILE A 1 321 ? -7.203 -17.609 6.734 1 89.31 321 ILE A N 1
ATOM 2467 C CA . ILE A 1 321 ? -6.012 -16.781 6.906 1 89.31 321 ILE A CA 1
ATOM 2468 C C . ILE A 1 321 ? -4.785 -17.547 6.402 1 89.31 321 ILE A C 1
ATOM 2470 O O . ILE A 1 321 ? -3.957 -16.984 5.676 1 89.31 321 ILE A O 1
ATOM 2474 N N . VAL A 1 322 ? -4.711 -18.766 6.77 1 90.94 322 VAL A N 1
ATOM 2475 C CA . VAL A 1 322 ? -3.566 -19.562 6.363 1 90.94 322 VAL A CA 1
ATOM 2476 C C . VAL A 1 322 ? -3.598 -19.781 4.852 1 90.94 322 VAL A C 1
ATOM 2478 O O . VAL A 1 322 ? -2.559 -19.734 4.191 1 90.94 322 VAL A O 1
ATOM 2481 N N . SER A 1 323 ? -4.77 -20.031 4.355 1 93.25 323 SER A N 1
ATOM 2482 C CA . SER A 1 323 ? -4.926 -20.203 2.916 1 93.25 323 SER A CA 1
ATOM 2483 C C . SER A 1 323 ? -4.512 -18.953 2.162 1 93.25 323 SER A C 1
ATOM 2485 O O . SER A 1 323 ? -3.873 -19.031 1.111 1 93.25 323 SER A O 1
ATOM 2487 N N . ALA A 1 324 ? -4.855 -17.844 2.709 1 91.62 324 ALA A N 1
ATOM 2488 C CA . ALA A 1 324 ? -4.492 -16.562 2.104 1 91.62 324 ALA A CA 1
ATOM 2489 C C . ALA A 1 324 ? -2.996 -16.297 2.238 1 91.62 324 ALA A C 1
ATOM 2491 O O . ALA A 1 324 ? -2.354 -15.836 1.294 1 91.62 324 ALA A O 1
ATOM 2492 N N . PHE A 1 325 ? -2.494 -16.594 3.348 1 91.19 325 PHE A N 1
ATOM 2493 C CA . PHE A 1 325 ? -1.08 -16.359 3.621 1 91.19 325 PHE A CA 1
ATOM 2494 C C . PHE A 1 325 ? -0.207 -17.25 2.732 1 91.19 325 PHE A C 1
ATOM 2496 O O . PHE A 1 325 ? 0.804 -16.781 2.197 1 91.19 325 PHE A O 1
ATOM 2503 N N . THR A 1 326 ? -0.551 -18.453 2.604 1 92.88 326 THR A N 1
ATOM 2504 C CA . THR A 1 326 ? 0.231 -19.406 1.812 1 92.88 326 THR A CA 1
ATOM 2505 C C . THR A 1 326 ? -0.032 -19.203 0.321 1 92.88 326 THR A C 1
ATOM 2507 O O . THR A 1 326 ? 0.646 -19.797 -0.518 1 92.88 326 THR A O 1
ATOM 2510 N N . THR A 1 327 ? -0.99 -18.438 -0.04 1 93.31 327 THR A N 1
ATOM 2511 C CA . THR A 1 327 ? -1.429 -18.125 -1.395 1 93.31 327 THR A CA 1
ATOM 2512 C C . THR A 1 327 ? -2.064 -19.344 -2.059 1 93.31 327 THR A C 1
ATOM 2514 O O . THR A 1 327 ? -2.129 -19.422 -3.287 1 93.31 327 THR A O 1
ATOM 2517 N N . ALA A 1 328 ? -2.455 -20.375 -1.261 1 94.44 328 ALA A N 1
ATOM 2518 C CA . ALA A 1 328 ? -3.145 -21.531 -1.816 1 94.44 328 ALA A CA 1
ATOM 2519 C C . ALA A 1 328 ? -4.539 -21.156 -2.311 1 94.44 328 ALA A C 1
ATOM 2521 O O . ALA A 1 328 ? -4.984 -21.641 -3.354 1 94.44 328 ALA A O 1
ATOM 2522 N N . GLY A 1 329 ? -5.242 -20.375 -1.521 1 92.81 329 GLY A N 1
ATOM 2523 C CA . GLY A 1 329 ? -6.473 -19.781 -2.02 1 92.81 329 GLY A CA 1
ATOM 2524 C C . GLY A 1 329 ? -7.691 -20.656 -1.801 1 92.81 329 GLY A C 1
ATOM 2525 O O . GLY A 1 329 ? -8.75 -20.406 -2.381 1 92.81 329 GLY A O 1
ATOM 2526 N N . PHE A 1 330 ? -7.574 -21.672 -0.969 1 92.75 330 PHE A N 1
ATOM 2527 C CA . PHE A 1 330 ? -8.766 -22.438 -0.609 1 92.75 330 PHE A CA 1
ATOM 2528 C C . PHE A 1 330 ? -9.727 -21.578 0.198 1 92.75 330 PHE A C 1
ATOM 2530 O O . PHE A 1 330 ? -9.312 -20.859 1.111 1 92.75 330 PHE A O 1
ATOM 2537 N N . GLN A 1 331 ? -10.953 -21.594 -0.168 1 88.75 331 GLN A N 1
ATOM 2538 C CA . GLN A 1 331 ? -11.953 -20.781 0.524 1 88.75 331 GLN A CA 1
ATOM 2539 C C . GLN A 1 331 ? -12.992 -21.672 1.211 1 88.75 331 GLN A C 1
ATOM 2541 O O . GLN A 1 331 ? -13.875 -22.219 0.554 1 88.75 331 GLN A O 1
ATOM 2546 N N . PRO A 1 332 ? -12.906 -21.719 2.492 1 84.31 332 PRO A N 1
ATOM 2547 C CA . PRO A 1 332 ? -13.93 -22.484 3.205 1 84.31 332 PRO A CA 1
ATOM 2548 C C . PRO A 1 332 ? -15.227 -21.703 3.393 1 84.31 332 PRO A C 1
ATOM 2550 O O . PRO A 1 332 ? -16.203 -22.25 3.924 1 84.31 332 PRO A O 1
ATOM 2553 N N . ILE A 1 333 ? -15.156 -20.422 3.07 1 78 333 ILE A N 1
ATOM 2554 C CA . ILE A 1 333 ? -16.328 -19.562 3.111 1 78 333 ILE A CA 1
ATOM 2555 C C . ILE A 1 333 ? -16.672 -19.094 1.701 1 78 333 ILE A C 1
ATOM 2557 O O . ILE A 1 333 ? -15.781 -18.672 0.95 1 78 333 ILE A O 1
ATOM 2561 N N . THR A 1 334 ? -17.922 -19.25 1.389 1 76.31 334 THR A N 1
ATOM 2562 C CA . THR A 1 334 ? -18.328 -18.875 0.035 1 76.31 334 THR A CA 1
ATOM 2563 C C . THR A 1 334 ? -18.094 -17.391 -0.211 1 76.31 334 THR A C 1
ATOM 2565 O O . THR A 1 334 ? -17.953 -16.609 0.735 1 76.31 334 THR A O 1
ATOM 2568 N N . SER A 1 335 ? -18.047 -17.031 -1.438 1 73.88 335 SER A N 1
ATOM 2569 C CA . SER A 1 335 ? -17.844 -15.641 -1.81 1 73.88 335 SER A CA 1
ATOM 2570 C C . SER A 1 335 ? -18.953 -14.75 -1.252 1 73.88 335 SER A C 1
ATOM 2572 O O . SER A 1 335 ? -18.688 -13.625 -0.82 1 73.88 335 SER A O 1
ATOM 2574 N N . ASN A 1 336 ? -20.078 -15.297 -1.302 1 69.56 336 ASN A N 1
ATOM 2575 C CA . ASN A 1 336 ? -21.219 -14.555 -0.771 1 69.56 336 ASN A CA 1
ATOM 2576 C C . ASN A 1 336 ? -21.109 -14.352 0.736 1 69.56 336 ASN A C 1
ATOM 2578 O O . ASN A 1 336 ? -21.391 -13.266 1.244 1 69.56 336 ASN A O 1
ATOM 2582 N N . GLN A 1 337 ? -20.641 -15.43 1.39 1 70.06 337 GLN A N 1
ATOM 2583 C CA . GLN A 1 337 ? -20.484 -15.336 2.836 1 70.06 337 GLN A CA 1
ATOM 2584 C C . GLN A 1 337 ? -19.344 -14.383 3.203 1 70.06 337 GLN A C 1
ATOM 2586 O O . GLN A 1 337 ? -19.406 -13.695 4.227 1 70.06 337 GLN A O 1
ATOM 2591 N N . LEU A 1 338 ? -18.422 -14.375 2.365 1 67.94 338 LEU A N 1
ATOM 2592 C CA . LEU A 1 338 ? -17.266 -13.516 2.578 1 67.94 338 LEU A CA 1
ATOM 2593 C C . LEU A 1 338 ? -17.688 -12.047 2.57 1 67.94 338 LEU A C 1
ATOM 2595 O O . LEU A 1 338 ? -17.156 -11.242 3.344 1 67.94 338 LEU A O 1
ATOM 2599 N N . THR A 1 339 ? -18.609 -11.719 1.8 1 65.75 339 THR A N 1
ATOM 2600 C CA . THR A 1 339 ? -19 -10.32 1.646 1 65.75 339 THR A CA 1
ATOM 2601 C C . THR A 1 339 ? -20.141 -9.977 2.592 1 65.75 339 THR A C 1
ATOM 2603 O O . THR A 1 339 ? -20.344 -8.812 2.949 1 65.75 339 THR A O 1
ATOM 2606 N N . THR A 1 340 ? -20.906 -11.008 2.924 1 65.31 340 THR A N 1
ATOM 2607 C CA . THR A 1 340 ? -22.109 -10.727 3.709 1 65.31 340 THR A CA 1
ATOM 2608 C C . THR A 1 340 ? -21.859 -11 5.188 1 65.31 340 THR A C 1
ATOM 2610 O O . THR A 1 340 ? -22.312 -10.242 6.051 1 65.31 340 THR A O 1
ATOM 2613 N N . ILE A 1 341 ? -21.141 -12.133 5.398 1 62.56 341 ILE A N 1
ATOM 2614 C CA . ILE A 1 341 ? -20.969 -12.547 6.785 1 62.56 341 ILE A CA 1
ATOM 2615 C C . ILE A 1 341 ? -19.672 -11.945 7.344 1 62.56 341 ILE A C 1
ATOM 2617 O O . ILE A 1 341 ? -19.656 -11.406 8.453 1 62.56 341 ILE A O 1
ATOM 2621 N N . VAL A 1 342 ? -18.75 -12.062 6.473 1 65.94 342 VAL A N 1
ATOM 2622 C CA . VAL A 1 342 ? -17.469 -11.516 6.891 1 65.94 342 VAL A CA 1
ATOM 2623 C C . VAL A 1 342 ? -17.484 -9.992 6.746 1 65.94 342 VAL A C 1
ATOM 2625 O O . VAL A 1 342 ? -17.859 -9.469 5.699 1 65.94 342 VAL A O 1
ATOM 2628 N N . SER A 1 343 ? -17.312 -9.32 7.801 1 72.81 343 SER A N 1
ATOM 2629 C CA . SER A 1 343 ? -17.312 -7.859 7.785 1 72.81 343 SER A CA 1
ATOM 2630 C C . SER A 1 343 ? -16.297 -7.32 6.781 1 72.81 343 SER A C 1
ATOM 2632 O O . SER A 1 343 ? -15.312 -7.996 6.465 1 72.81 343 SER A O 1
ATOM 2634 N N . SER A 1 344 ? -16.609 -6.23 6.16 1 77.19 344 SER A N 1
ATOM 2635 C CA . SER A 1 344 ? -15.695 -5.562 5.238 1 77.19 344 SER A CA 1
ATOM 2636 C C . SER A 1 344 ? -14.336 -5.305 5.887 1 77.19 344 SER A C 1
ATOM 2638 O O . SER A 1 344 ? -13.312 -5.289 5.207 1 77.19 344 SER A O 1
ATOM 2640 N N . GLY A 1 345 ? -14.406 -5.262 7.148 1 74.69 345 GLY A N 1
ATOM 2641 C CA . GLY A 1 345 ? -13.164 -5.098 7.887 1 74.69 345 GLY A CA 1
ATOM 2642 C C . GLY A 1 345 ? -12.266 -6.32 7.832 1 74.69 345 GLY A C 1
ATOM 2643 O O . GLY A 1 345 ? -11.047 -6.199 7.672 1 74.69 345 GLY A O 1
ATOM 2644 N N . ALA A 1 346 ? -12.898 -7.445 7.863 1 75 346 ALA A N 1
ATOM 2645 C CA . ALA A 1 346 ? -12.133 -8.688 7.781 1 75 346 ALA A CA 1
ATOM 2646 C C . ALA A 1 346 ? -11.531 -8.867 6.391 1 75 346 ALA A C 1
ATOM 2648 O O . ALA A 1 346 ? -10.422 -9.398 6.25 1 75 346 ALA A O 1
ATOM 2649 N N . LEU A 1 347 ? -12.211 -8.367 5.41 1 81.44 347 LEU A N 1
ATOM 2650 C CA . LEU A 1 347 ? -11.727 -8.484 4.043 1 81.44 347 LEU A CA 1
ATOM 2651 C C . LEU A 1 347 ? -10.438 -7.691 3.85 1 81.44 347 LEU A C 1
ATOM 2653 O O . LEU A 1 347 ? -9.516 -8.148 3.176 1 81.44 347 LEU A O 1
ATOM 2657 N N . ILE A 1 348 ? -10.406 -6.578 4.422 1 85.06 348 ILE A N 1
ATOM 2658 C CA . ILE A 1 348 ? -9.227 -5.742 4.234 1 85.06 348 ILE A CA 1
ATOM 2659 C C . ILE A 1 348 ? -8.039 -6.355 4.973 1 85.06 348 ILE A C 1
ATOM 2661 O O . ILE A 1 348 ? -6.895 -6.262 4.512 1 85.06 348 ILE A O 1
ATOM 2665 N N . VAL A 1 349 ? -8.281 -6.926 6.062 1 83.19 349 VAL A N 1
ATOM 2666 C CA . VAL A 1 349 ? -7.215 -7.594 6.797 1 83.19 349 VAL A CA 1
ATOM 2667 C C . VAL A 1 349 ? -6.684 -8.766 5.98 1 83.19 349 VAL A C 1
ATOM 2669 O O . VAL A 1 349 ? -5.473 -9 5.922 1 83.19 349 VAL A O 1
ATOM 2672 N N . LEU A 1 350 ? -7.602 -9.5 5.406 1 86.06 350 LEU A N 1
ATOM 2673 C CA . LEU A 1 350 ? -7.195 -10.609 4.543 1 86.06 350 LEU A CA 1
ATOM 2674 C C . LEU A 1 350 ? -6.363 -10.109 3.369 1 86.06 350 LEU A C 1
ATOM 2676 O O . LEU A 1 350 ? -5.426 -10.781 2.938 1 86.06 350 LEU A O 1
ATOM 2680 N N . VAL A 1 351 ? -6.723 -8.922 2.885 1 90.06 351 VAL A N 1
ATOM 2681 C CA . VAL A 1 351 ? -5.965 -8.328 1.79 1 90.06 351 VAL A CA 1
ATOM 2682 C C . VAL A 1 351 ? -4.52 -8.086 2.229 1 90.06 351 VAL A C 1
ATOM 2684 O O . VAL A 1 351 ? -3.584 -8.367 1.476 1 90.06 351 VAL A O 1
ATOM 2687 N N . PHE A 1 352 ? -4.336 -7.633 3.412 1 88.5 352 PHE A N 1
ATOM 2688 C CA . PHE A 1 352 ? -2.994 -7.379 3.92 1 88.5 352 PHE A CA 1
ATOM 2689 C C . PHE A 1 352 ? -2.213 -8.68 4.051 1 88.5 352 PHE A C 1
ATOM 2691 O O . PHE A 1 352 ? -1 -8.711 3.828 1 88.5 352 PHE A O 1
ATOM 2698 N N . VAL A 1 353 ? -2.902 -9.727 4.375 1 88.19 353 VAL A N 1
ATOM 2699 C CA . VAL A 1 353 ? -2.27 -11.039 4.488 1 88.19 353 VAL A CA 1
ATOM 2700 C C . VAL A 1 353 ? -1.869 -11.539 3.102 1 88.19 353 VAL A C 1
ATOM 2702 O O . VAL A 1 353 ? -0.767 -12.062 2.918 1 88.19 353 VAL A O 1
ATOM 2705 N N . MET A 1 354 ? -2.717 -11.328 2.178 1 91.31 354 MET A N 1
ATOM 2706 C CA . MET A 1 354 ? -2.514 -11.812 0.815 1 91.31 354 MET A CA 1
ATOM 2707 C C . MET A 1 354 ? -1.317 -11.125 0.168 1 91.31 354 MET A C 1
ATOM 2709 O O . MET A 1 354 ? -0.583 -11.742 -0.604 1 91.31 354 MET A O 1
ATOM 2713 N N . ILE A 1 355 ? -1.12 -9.914 0.517 1 91 355 ILE A N 1
ATOM 2714 C CA . ILE A 1 355 ? -0.078 -9.125 -0.123 1 91 355 ILE A CA 1
ATOM 2715 C C . ILE A 1 355 ? 1.296 -9.641 0.298 1 91 355 ILE A C 1
ATOM 2717 O O . ILE A 1 355 ? 2.215 -9.719 -0.522 1 91 355 ILE A O 1
ATOM 2721 N N . VAL A 1 356 ? 1.519 -10.039 1.483 1 88.38 356 VAL A N 1
ATOM 2722 C CA . VAL A 1 356 ? 2.811 -10.5 1.983 1 88.38 356 VAL A CA 1
ATOM 2723 C C . VAL A 1 356 ? 3.148 -11.859 1.38 1 88.38 356 VAL A C 1
ATOM 2725 O O . VAL A 1 356 ? 4.215 -12.039 0.787 1 88.38 356 VAL A O 1
ATOM 2728 N N . GLY A 1 357 ? 2.26 -12.82 1.455 1 86.25 357 GLY A N 1
ATOM 2729 C CA . GLY A 1 357 ? 2.443 -14.141 0.872 1 86.25 357 GLY A CA 1
ATOM 2730 C C . GLY A 1 357 ? 3.461 -14.984 1.616 1 86.25 357 GLY A C 1
ATOM 2731 O O . GLY A 1 357 ? 3.787 -14.703 2.77 1 86.25 357 GLY A O 1
ATOM 2732 N N . GLY A 1 358 ? 4.008 -15.992 0.975 1 87.69 358 GLY A N 1
ATOM 2733 C CA . GLY A 1 358 ? 4.891 -16.969 1.604 1 87.69 358 GLY A CA 1
ATOM 2734 C C . GLY A 1 358 ? 6.359 -16.672 1.369 1 87.69 358 GLY A C 1
ATOM 2735 O O . GLY A 1 358 ? 6.766 -15.516 1.282 1 87.69 358 GLY A O 1
ATOM 2736 N N . SER A 1 359 ? 7.141 -17.688 1.398 1 87.31 359 SER A N 1
ATOM 2737 C CA . SER A 1 359 ? 8.594 -17.562 1.324 1 87.31 359 SER A CA 1
ATOM 2738 C C . SER A 1 359 ? 9.07 -17.5 -0.124 1 87.31 359 SER A C 1
ATOM 2740 O O . SER A 1 359 ? 8.359 -17.922 -1.035 1 87.31 359 SER A O 1
ATOM 2742 N N . ALA A 1 360 ? 10.297 -16.969 -0.206 1 83.75 360 ALA A N 1
ATOM 2743 C CA . ALA A 1 360 ? 10.953 -17 -1.511 1 83.75 360 ALA A CA 1
ATOM 2744 C C . ALA A 1 360 ? 11.438 -18.406 -1.846 1 83.75 360 ALA A C 1
ATOM 2746 O O . ALA A 1 360 ? 11.922 -19.125 -0.971 1 83.75 360 ALA A O 1
ATOM 2747 N N . GLY A 1 361 ? 11.383 -18.812 -3.025 1 81.19 361 GLY A N 1
ATOM 2748 C CA . GLY A 1 361 ? 11.805 -20.156 -3.4 1 81.19 361 GLY A CA 1
ATOM 2749 C C . GLY A 1 361 ? 10.82 -21.219 -2.979 1 81.19 361 GLY A C 1
ATOM 2750 O O . GLY A 1 361 ? 11.227 -22.328 -2.609 1 81.19 361 GLY A O 1
ATOM 2751 N N . SER A 1 362 ? 9.711 -20.828 -2.742 1 88.56 362 SER A N 1
ATOM 2752 C CA . SER A 1 362 ? 8.617 -21.734 -2.432 1 88.56 362 SER A CA 1
ATOM 2753 C C . SER A 1 362 ? 7.578 -21.734 -3.551 1 88.56 362 SER A C 1
ATOM 2755 O O . SER A 1 362 ? 7.816 -21.203 -4.633 1 88.56 362 SER A O 1
ATOM 2757 N N . THR A 1 363 ? 6.516 -22.469 -3.305 1 89.31 363 THR A N 1
ATOM 2758 C CA . THR A 1 363 ? 5.453 -22.531 -4.305 1 89.31 363 THR A CA 1
ATOM 2759 C C . THR A 1 363 ? 4.465 -21.375 -4.117 1 89.31 363 THR A C 1
ATOM 2761 O O . THR A 1 363 ? 3.506 -21.25 -4.887 1 89.31 363 THR A O 1
ATOM 2764 N N . SER A 1 364 ? 4.719 -20.547 -3.154 1 90.38 364 SER A N 1
ATOM 2765 C CA . SER A 1 364 ? 3.785 -19.484 -2.828 1 90.38 364 SER A CA 1
ATOM 2766 C C . SER A 1 364 ? 4.047 -18.234 -3.68 1 90.38 364 SER A C 1
ATOM 2768 O O . SER A 1 364 ? 5.105 -18.109 -4.297 1 90.38 364 SER A O 1
ATOM 2770 N N . GLY A 1 365 ? 3.027 -17.453 -3.828 1 88.69 365 GLY A N 1
ATOM 2771 C CA . GLY A 1 365 ? 3.127 -16.188 -4.523 1 88.69 365 GLY A CA 1
ATOM 2772 C C . GLY A 1 365 ? 3.15 -14.984 -3.59 1 88.69 365 GLY A C 1
ATOM 2773 O O . GLY A 1 365 ? 3.572 -15.102 -2.436 1 88.69 365 GLY A O 1
ATOM 2774 N N . GLY A 1 366 ? 2.896 -13.773 -4.148 1 89.06 366 GLY A N 1
ATOM 2775 C CA . GLY A 1 366 ? 2.896 -12.547 -3.365 1 89.06 366 GLY A CA 1
ATOM 2776 C C . GLY A 1 366 ? 4.238 -11.836 -3.365 1 89.06 366 GLY A C 1
ATOM 2777 O O . GLY A 1 366 ? 5.113 -12.156 -4.172 1 89.06 366 GLY A O 1
ATOM 2778 N N . ILE A 1 367 ? 4.398 -10.945 -2.48 1 90.19 367 ILE A N 1
ATOM 2779 C CA . ILE A 1 367 ? 5.645 -10.195 -2.361 1 90.19 367 ILE A CA 1
ATOM 2780 C C . ILE A 1 367 ? 6.73 -11.094 -1.771 1 90.19 367 ILE A C 1
ATOM 2782 O O . ILE A 1 367 ? 7.906 -10.969 -2.125 1 90.19 367 ILE A O 1
ATOM 2786 N N . LYS A 1 368 ? 6.418 -11.984 -0.996 1 89 368 LYS A N 1
ATOM 2787 C CA . LYS A 1 368 ? 7.297 -12.922 -0.309 1 89 368 LYS A CA 1
ATOM 2788 C C . LYS A 1 368 ? 7.801 -12.344 1.009 1 89 368 LYS A C 1
ATOM 2790 O O . LYS A 1 368 ? 8.188 -11.172 1.07 1 89 368 LYS A O 1
ATOM 2795 N N . VAL A 1 369 ? 7.848 -13.133 1.979 1 88.94 369 VAL A N 1
ATOM 2796 C CA . VAL A 1 369 ? 8.195 -12.727 3.336 1 88.94 369 VAL A CA 1
ATOM 2797 C C . VAL A 1 369 ? 9.664 -12.328 3.396 1 88.94 369 VAL A C 1
ATOM 2799 O O . VAL A 1 369 ? 10.039 -11.43 4.152 1 88.94 369 VAL A O 1
ATOM 2802 N N . LEU A 1 370 ? 10.523 -12.945 2.6 1 86.88 370 LEU A N 1
ATOM 2803 C CA . LEU A 1 370 ? 11.938 -12.586 2.555 1 86.88 370 LEU A CA 1
ATOM 2804 C C . LEU A 1 370 ? 12.117 -11.117 2.193 1 86.88 370 LEU A C 1
ATOM 2806 O O . LEU A 1 370 ? 12.922 -10.414 2.812 1 86.88 370 LEU A O 1
ATOM 2810 N N . ARG A 1 371 ? 11.375 -10.75 1.207 1 88.88 371 ARG A N 1
ATOM 2811 C CA . ARG A 1 371 ? 11.477 -9.375 0.744 1 88.88 371 ARG A CA 1
ATOM 2812 C C . ARG A 1 371 ? 11.008 -8.398 1.818 1 88.88 371 ARG A C 1
ATOM 2814 O O . ARG A 1 371 ? 11.609 -7.34 2.008 1 88.88 371 ARG A O 1
ATOM 2821 N N . VAL A 1 372 ? 9.953 -8.734 2.457 1 88.69 372 VAL A N 1
ATOM 2822 C CA . VAL A 1 372 ? 9.445 -7.898 3.543 1 88.69 372 VAL A CA 1
ATOM 2823 C C . VAL A 1 372 ? 10.484 -7.836 4.668 1 88.69 372 VAL A C 1
ATOM 2825 O O . VAL A 1 372 ? 10.711 -6.773 5.246 1 88.69 372 VAL A O 1
ATOM 2828 N N . GLY A 1 373 ? 11.07 -8.961 4.934 1 87 373 GLY A N 1
ATOM 2829 C CA . GLY A 1 373 ? 12.102 -9 5.953 1 87 373 GLY A CA 1
ATOM 2830 C C . GLY A 1 373 ? 13.32 -8.156 5.605 1 87 373 GLY A C 1
ATOM 2831 O O . GLY A 1 373 ? 13.836 -7.434 6.457 1 87 373 GLY A O 1
ATOM 2832 N N . ILE A 1 374 ? 13.758 -8.258 4.406 1 87.31 374 ILE A N 1
ATOM 2833 C CA . ILE A 1 374 ? 14.93 -7.531 3.945 1 87.31 374 ILE A CA 1
ATOM 2834 C C . ILE A 1 374 ? 14.656 -6.027 3.996 1 87.31 374 ILE A C 1
ATOM 2836 O O . ILE A 1 374 ? 15.5 -5.254 4.465 1 87.31 374 ILE A O 1
ATOM 2840 N N . LEU A 1 375 ? 13.531 -5.633 3.508 1 90.56 375 LEU A N 1
ATOM 2841 C CA . LEU A 1 375 ? 13.172 -4.215 3.523 1 90.56 375 LEU A CA 1
ATOM 2842 C C . LEU A 1 375 ? 12.984 -3.721 4.953 1 90.56 375 LEU A C 1
ATOM 2844 O O . LEU A 1 375 ? 13.32 -2.572 5.266 1 90.56 375 LEU A O 1
ATOM 2848 N N . GLY A 1 376 ? 12.461 -4.555 5.801 1 88.81 376 GLY A N 1
ATOM 2849 C CA . GLY A 1 376 ? 12.375 -4.207 7.211 1 88.81 376 GLY A CA 1
ATOM 2850 C C . GLY A 1 376 ? 13.734 -4.02 7.859 1 88.81 376 GLY A C 1
ATOM 2851 O O . GLY A 1 376 ? 13.93 -3.09 8.648 1 88.81 376 GLY A O 1
ATOM 2852 N N . LYS A 1 377 ? 14.641 -4.91 7.559 1 87.75 377 LYS A N 1
ATOM 2853 C CA . LYS A 1 377 ? 16 -4.801 8.086 1 87.75 377 LYS A CA 1
ATOM 2854 C C . LYS A 1 377 ? 16.688 -3.547 7.559 1 87.75 377 LYS A C 1
ATOM 2856 O O . LYS A 1 377 ? 17.5 -2.939 8.266 1 87.75 377 LYS A O 1
ATOM 2861 N N . GLU A 1 378 ? 16.375 -3.293 6.281 1 87.81 378 GLU A N 1
ATOM 2862 C CA . GLU A 1 378 ? 16.922 -2.057 5.727 1 87.81 378 GLU A CA 1
ATOM 2863 C C . GLU A 1 378 ? 16.406 -0.838 6.488 1 87.81 378 GLU A C 1
ATOM 2865 O O . GLU A 1 378 ? 17.156 0.123 6.703 1 87.81 378 GLU A O 1
ATOM 2870 N N . LEU A 1 379 ? 15.188 -0.851 6.844 1 88.94 379 LEU A N 1
ATO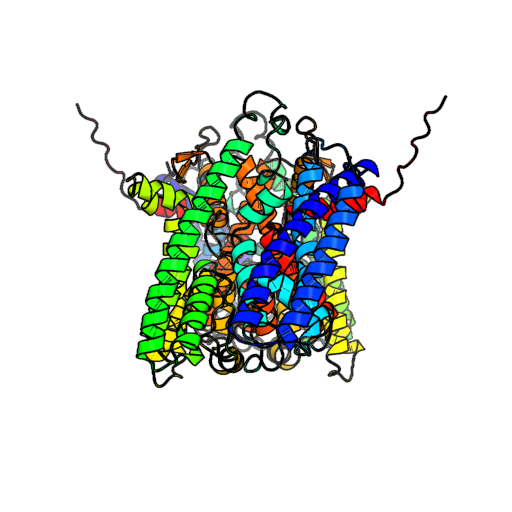M 2871 C CA . LEU A 1 379 ? 14.602 0.226 7.633 1 88.94 379 LEU A CA 1
ATOM 2872 C C . LEU A 1 379 ? 15.305 0.358 8.984 1 88.94 379 LEU A C 1
ATOM 2874 O O . LEU A 1 379 ? 15.617 1.468 9.414 1 88.94 379 LEU A O 1
ATOM 2878 N N . VAL A 1 380 ? 15.555 -0.712 9.594 1 86.44 380 VAL A N 1
ATOM 2879 C CA . VAL A 1 380 ? 16.25 -0.716 10.883 1 86.44 380 VAL A CA 1
ATOM 2880 C C . VAL A 1 380 ? 17.672 -0.189 10.711 1 86.44 380 VAL A C 1
ATOM 2882 O O . VAL A 1 380 ? 18.141 0.598 11.531 1 86.44 380 VAL A O 1
ATOM 2885 N N . ALA A 1 381 ? 18.312 -0.666 9.68 1 85.31 381 ALA A N 1
ATOM 2886 C CA . ALA A 1 381 ? 19.672 -0.2 9.391 1 85.31 381 ALA A CA 1
ATOM 2887 C C . ALA A 1 381 ? 19.688 1.311 9.18 1 85.31 381 ALA A C 1
ATOM 2889 O O . ALA A 1 381 ? 20.609 1.994 9.641 1 85.31 381 ALA A O 1
ATOM 2890 N N . TYR A 1 382 ? 18.734 1.815 8.508 1 86.5 382 TYR A N 1
ATOM 2891 C CA . TYR A 1 382 ? 18.672 3.244 8.227 1 86.5 382 TYR A CA 1
ATOM 2892 C C . TYR A 1 382 ? 18.484 4.043 9.508 1 86.5 382 TYR A C 1
ATOM 2894 O O . TYR A 1 382 ? 19.141 5.07 9.711 1 86.5 382 TYR A O 1
ATOM 2902 N N . VAL A 1 383 ? 17.578 3.6 10.367 1 82.94 383 VAL A N 1
ATOM 2903 C CA . VAL A 1 383 ? 17.312 4.285 11.625 1 82.94 383 VAL A CA 1
ATOM 2904 C C . VAL A 1 383 ? 18.562 4.262 12.508 1 82.94 383 VAL A C 1
ATOM 2906 O O . VAL A 1 383 ? 18.891 5.254 13.156 1 82.94 383 VAL A O 1
ATOM 2909 N N . LYS A 1 384 ? 19.281 3.15 12.484 1 81.44 384 LYS A N 1
ATOM 2910 C CA . LYS A 1 384 ? 20.531 3.043 13.234 1 81.44 384 LYS A CA 1
ATOM 2911 C C . LYS A 1 384 ? 21.562 4.02 12.711 1 81.44 384 LYS A C 1
ATOM 2913 O O . LYS A 1 384 ? 22.297 4.641 13.492 1 81.44 384 LYS A O 1
ATOM 2918 N N . ASP A 1 385 ? 21.578 4.121 11.422 1 80.62 385 ASP A N 1
ATOM 2919 C CA . ASP A 1 385 ? 22.531 5.039 10.789 1 80.62 385 ASP A CA 1
ATOM 2920 C C . ASP A 1 385 ? 22.203 6.488 11.148 1 80.62 385 ASP A C 1
ATOM 2922 O O . ASP A 1 385 ? 23.094 7.32 11.273 1 80.62 385 ASP A O 1
ATOM 2926 N N . LEU A 1 386 ? 21 6.773 11.258 1 76.31 386 LEU A N 1
ATOM 2927 C CA . LEU A 1 386 ? 20.562 8.125 11.578 1 76.31 386 LEU A CA 1
ATOM 2928 C C . LEU A 1 386 ? 20.938 8.5 13.008 1 76.31 386 LEU A C 1
ATOM 2930 O O . LEU A 1 386 ? 21.203 9.672 13.297 1 76.31 386 LEU A O 1
ATOM 2934 N N . LEU A 1 387 ? 20.922 7.484 13.875 1 76.56 387 LEU A N 1
ATOM 2935 C CA . LEU A 1 387 ? 21.156 7.727 15.289 1 76.56 387 LEU A CA 1
ATOM 2936 C C . LEU A 1 387 ? 22.641 7.605 15.617 1 76.56 387 LEU A C 1
ATOM 2938 O O . LEU A 1 387 ? 23.094 8.055 16.672 1 76.56 387 LEU A O 1
ATOM 2942 N N . ALA A 1 388 ? 23.344 6.926 14.727 1 72.25 388 ALA A N 1
ATOM 2943 C CA . ALA A 1 388 ? 24.766 6.715 14.977 1 72.25 388 ALA A CA 1
ATOM 2944 C C . ALA A 1 388 ? 25.578 7.949 14.594 1 72.25 388 ALA A C 1
ATOM 2946 O O . ALA A 1 388 ? 25.172 8.727 13.727 1 72.25 388 ALA A O 1
ATOM 2947 N N . PRO A 1 389 ? 26.594 8.133 15.453 1 61.88 389 PRO A N 1
ATOM 2948 C CA . PRO A 1 389 ? 27.5 9.211 15.047 1 61.88 389 PRO A CA 1
ATOM 2949 C C . PRO A 1 389 ? 28.094 9 13.656 1 61.88 389 PRO A C 1
ATOM 2951 O O . PRO A 1 389 ? 28.156 7.863 13.18 1 61.88 389 PRO A O 1
ATOM 2954 N N . ALA A 1 390 ? 28.125 9.977 12.805 1 58.06 390 ALA A N 1
ATOM 2955 C CA . ALA A 1 390 ? 28.547 9.984 11.406 1 58.06 390 ALA A CA 1
ATOM 2956 C C . ALA A 1 390 ? 29.672 8.984 11.164 1 58.06 390 ALA A C 1
ATOM 2958 O O . ALA A 1 390 ? 29.781 8.406 10.086 1 58.06 390 ALA A O 1
ATOM 2959 N N . SER A 1 391 ? 30.5 8.625 12.062 1 55.12 391 SER A N 1
ATOM 2960 C CA . SER A 1 391 ? 31.703 7.824 11.867 1 55.12 391 SER A CA 1
ATOM 2961 C C . SER A 1 391 ? 31.406 6.336 12.016 1 55.12 391 SER A C 1
ATOM 2963 O O . SER A 1 391 ? 32.219 5.492 11.625 1 55.12 391 SER A O 1
ATOM 2965 N N . ALA A 1 392 ? 30.297 5.93 12.453 1 58.34 392 ALA A N 1
ATOM 2966 C CA . ALA A 1 392 ? 30.109 4.523 12.797 1 58.34 392 ALA A CA 1
ATOM 2967 C C . ALA A 1 392 ? 29.031 3.881 11.93 1 58.34 392 ALA A C 1
ATOM 2969 O O . ALA A 1 392 ? 27.859 3.836 12.305 1 58.34 392 ALA A O 1
ATOM 2970 N N . ARG A 1 393 ? 29.422 3.564 10.695 1 61.31 393 ARG A N 1
ATOM 2971 C CA . ARG A 1 393 ? 28.438 2.857 9.883 1 61.31 393 ARG A CA 1
ATOM 2972 C C . ARG A 1 393 ? 28.312 1.4 10.32 1 61.31 393 ARG A C 1
ATOM 2974 O O . ARG A 1 393 ? 29.328 0.693 10.422 1 61.31 393 ARG A O 1
ATOM 2981 N N . GLN A 1 394 ? 27.156 1.03 10.859 1 62.91 394 GLN A N 1
ATOM 2982 C CA . GLN A 1 394 ? 26.984 -0.334 11.344 1 62.91 394 GLN A CA 1
ATOM 2983 C C . GLN A 1 394 ? 26.484 -1.251 10.234 1 62.91 394 GLN A C 1
ATOM 2985 O O . GLN A 1 394 ? 25.625 -0.862 9.445 1 62.91 394 GLN A O 1
ATOM 2990 N N . VAL A 1 395 ? 27.219 -2.328 10.047 1 67.69 395 VAL A N 1
ATOM 2991 C CA . VAL A 1 395 ? 26.812 -3.35 9.086 1 67.69 395 VAL A CA 1
ATOM 2992 C C . VAL A 1 395 ? 25.641 -4.156 9.656 1 67.69 395 VAL A C 1
ATOM 2994 O O . VAL A 1 395 ? 25.75 -4.727 10.742 1 67.69 395 VAL A O 1
ATOM 2997 N N . VAL A 1 396 ? 24.531 -3.977 9.086 1 73.25 396 VAL A N 1
ATOM 2998 C CA . VAL A 1 396 ? 23.375 -4.766 9.484 1 73.25 396 VAL A CA 1
ATOM 2999 C C . VAL A 1 396 ? 23.344 -6.082 8.711 1 73.25 396 VAL A C 1
ATOM 3001 O O . VAL A 1 396 ? 23.625 -6.109 7.516 1 73.25 396 VAL A O 1
ATOM 3004 N N . THR A 1 397 ? 23.312 -7.25 9.453 1 73.62 397 THR A N 1
ATOM 3005 C CA . THR A 1 397 ? 23.281 -8.586 8.867 1 73.62 397 THR A CA 1
ATOM 3006 C C . THR A 1 397 ? 21.906 -9.227 9.047 1 73.62 397 THR A C 1
ATOM 3008 O O . THR A 1 397 ? 21.094 -8.758 9.852 1 73.62 397 THR A O 1
ATOM 3011 N N . PHE A 1 398 ? 21.594 -10.062 8.117 1 69.25 398 PHE A N 1
ATOM 3012 C CA . PHE A 1 398 ? 20.391 -10.891 8.258 1 69.25 398 PHE A CA 1
ATOM 3013 C C . PHE A 1 398 ? 20.734 -12.367 8.094 1 69.25 398 PHE A C 1
ATOM 3015 O O . PHE A 1 398 ? 21.797 -12.711 7.555 1 69.25 398 PHE A O 1
ATOM 3022 N N . TYR A 1 399 ? 19.953 -13.18 8.719 1 67.12 399 TYR A N 1
ATOM 3023 C CA . TYR A 1 399 ? 20.219 -14.609 8.711 1 67.12 399 TYR A CA 1
ATOM 3024 C C . TYR A 1 399 ? 19.344 -15.328 7.691 1 67.12 399 TYR A C 1
ATOM 3026 O O . TYR A 1 399 ? 18.125 -15.344 7.816 1 67.12 399 TYR A O 1
ATOM 3034 N N . HIS A 1 400 ? 19.844 -15.82 6.602 1 73.75 400 HIS A N 1
ATOM 3035 C CA . HIS A 1 400 ? 19.25 -16.672 5.586 1 73.75 400 HIS A CA 1
ATOM 3036 C C . HIS A 1 400 ? 20.203 -17.766 5.141 1 73.75 400 HIS A C 1
ATOM 3038 O O . HIS A 1 400 ? 21.109 -17.516 4.348 1 73.75 400 HIS A O 1
ATOM 3044 N N . VAL A 1 401 ? 19.891 -18.906 5.547 1 62.62 401 VAL A N 1
ATOM 3045 C CA . VAL A 1 401 ? 20.828 -20 5.34 1 62.62 401 VAL A CA 1
ATOM 3046 C C . VAL A 1 401 ? 22.25 -19.562 5.688 1 62.62 401 VAL A C 1
ATOM 3048 O O . VAL A 1 401 ? 23.172 -19.719 4.891 1 62.62 401 VAL A O 1
ATOM 3051 N N . GLY A 1 402 ? 22.391 -18.781 6.754 1 68.69 402 GLY A N 1
ATOM 3052 C CA . GLY A 1 402 ? 23.641 -18.188 7.207 1 68.69 402 GLY A CA 1
ATOM 3053 C C . GLY A 1 402 ? 23.578 -16.672 7.312 1 68.69 402 GLY A C 1
ATOM 3054 O O . GLY A 1 402 ? 22.625 -16.047 6.84 1 68.69 402 GLY A O 1
ATOM 3055 N N . LYS A 1 403 ? 24.438 -16.188 7.953 1 75 403 LYS A N 1
ATOM 3056 C CA . LYS A 1 403 ? 24.5 -14.734 8.133 1 75 403 LYS A CA 1
ATOM 3057 C C . LYS A 1 403 ? 25 -14.039 6.871 1 75 403 LYS A C 1
ATOM 3059 O O . LYS A 1 403 ? 26.031 -14.406 6.32 1 75 403 LYS A O 1
ATOM 3064 N N . ARG A 1 404 ? 24.188 -13.266 6.316 1 76.38 404 ARG A N 1
ATOM 3065 C CA . ARG A 1 404 ? 24.531 -12.547 5.094 1 76.38 404 ARG A CA 1
ATOM 3066 C C . ARG A 1 404 ? 24.438 -11.039 5.305 1 76.38 404 ARG A C 1
ATOM 3068 O O . ARG A 1 404 ? 23.594 -10.562 6.059 1 76.38 404 ARG A O 1
ATOM 3075 N N . PRO A 1 405 ? 25.344 -10.344 4.73 1 77.62 405 PRO A N 1
ATOM 3076 C CA . PRO A 1 405 ? 25.266 -8.883 4.84 1 77.62 405 PRO A CA 1
ATOM 3077 C C . PRO A 1 405 ? 24.141 -8.289 3.992 1 77.62 405 PRO A C 1
ATOM 3079 O O . PRO A 1 405 ? 23.812 -8.836 2.934 1 77.62 405 PRO A O 1
ATOM 3082 N N . LEU A 1 406 ? 23.547 -7.355 4.473 1 82.06 406 LEU A N 1
ATOM 3083 C CA . LEU A 1 406 ? 22.547 -6.605 3.727 1 82.06 406 LEU A CA 1
ATOM 3084 C C . LEU A 1 406 ? 23.203 -5.684 2.705 1 82.06 406 LEU A C 1
ATOM 3086 O O . LEU A 1 406 ? 23.688 -4.605 3.057 1 82.06 406 LEU A O 1
ATOM 3090 N N . SER A 1 407 ? 23.203 -6.125 1.423 1 81.56 407 SER A N 1
ATOM 3091 C CA . SER A 1 407 ? 23.844 -5.348 0.369 1 81.56 407 SER A CA 1
ATOM 3092 C C . SER A 1 407 ? 22.875 -4.371 -0.271 1 81.56 407 SER A C 1
ATOM 3094 O O . SER A 1 407 ? 21.656 -4.602 -0.258 1 81.56 407 SER A O 1
ATOM 3096 N N . THR A 1 408 ? 23.438 -3.332 -0.788 1 81.19 408 THR A N 1
ATOM 3097 C CA . THR A 1 408 ? 22.625 -2.318 -1.46 1 81.19 408 THR A CA 1
ATOM 3098 C C . THR A 1 408 ? 21.953 -2.9 -2.697 1 81.19 408 THR A C 1
ATOM 3100 O O . THR A 1 408 ? 20.828 -2.533 -3.023 1 81.19 408 THR A O 1
ATOM 3103 N N . ALA A 1 409 ? 22.609 -3.859 -3.266 1 81.31 409 ALA A N 1
ATOM 3104 C CA . ALA A 1 409 ? 22.062 -4.492 -4.465 1 81.31 409 ALA A CA 1
ATOM 3105 C C . ALA A 1 409 ? 20.812 -5.312 -4.133 1 81.31 409 ALA A C 1
ATOM 3107 O O . ALA A 1 409 ? 19.844 -5.289 -4.879 1 81.31 409 ALA A O 1
ATOM 3108 N N . LEU A 1 410 ? 20.906 -5.965 -3.033 1 83.94 410 LEU A N 1
ATOM 3109 C CA . LEU A 1 410 ? 19.781 -6.785 -2.596 1 83.94 410 LEU A CA 1
ATOM 3110 C C . LEU A 1 410 ? 18.578 -5.918 -2.238 1 83.94 410 LEU A C 1
ATOM 3112 O O . LEU A 1 410 ? 17.453 -6.246 -2.592 1 83.94 410 LEU A O 1
ATOM 3116 N N . VAL A 1 411 ? 18.859 -4.832 -1.591 1 87.75 411 VAL A N 1
ATOM 3117 C CA . VAL A 1 411 ? 17.797 -3.92 -1.186 1 87.75 411 VAL A CA 1
ATOM 3118 C C . VAL A 1 411 ? 17.141 -3.307 -2.422 1 87.75 411 VAL A C 1
ATOM 3120 O O . VAL A 1 411 ? 15.914 -3.211 -2.5 1 87.75 411 VAL A O 1
ATOM 3123 N N . ARG A 1 412 ? 17.938 -3.002 -3.395 1 85.81 412 ARG A N 1
ATOM 3124 C CA . ARG A 1 412 ? 17.438 -2.391 -4.621 1 85.81 412 ARG A CA 1
ATOM 3125 C C . ARG A 1 412 ? 16.531 -3.354 -5.383 1 85.81 412 ARG A C 1
ATOM 3127 O O . ARG A 1 412 ? 15.477 -2.955 -5.887 1 85.81 412 ARG A O 1
ATOM 3134 N N . ALA A 1 413 ? 16.969 -4.562 -5.426 1 87.06 413 ALA A N 1
ATOM 3135 C CA . ALA A 1 413 ? 16.188 -5.578 -6.137 1 87.06 413 ALA A CA 1
ATOM 3136 C C . ALA A 1 413 ? 14.836 -5.812 -5.465 1 87.06 413 ALA A C 1
ATOM 3138 O O . ALA A 1 413 ? 13.812 -5.902 -6.141 1 87.06 413 ALA A O 1
ATOM 3139 N N . ASN A 1 414 ? 14.867 -5.902 -4.172 1 89.06 414 ASN A N 1
ATOM 3140 C CA . ASN A 1 414 ? 13.633 -6.152 -3.428 1 89.06 414 ASN A CA 1
ATOM 3141 C C . ASN A 1 414 ? 12.711 -4.938 -3.447 1 89.06 414 ASN A C 1
ATOM 3143 O O . ASN A 1 414 ? 11.492 -5.082 -3.469 1 89.06 414 ASN A O 1
ATOM 3147 N N . LEU A 1 415 ? 13.289 -3.764 -3.475 1 90.56 415 LEU A N 1
ATOM 3148 C CA . LEU A 1 415 ? 12.508 -2.537 -3.564 1 90.56 415 LEU A CA 1
ATOM 3149 C C . LEU A 1 415 ? 11.773 -2.455 -4.898 1 90.56 415 LEU A C 1
ATOM 3151 O O . LEU A 1 415 ? 10.602 -2.07 -4.945 1 90.56 415 LEU A O 1
ATOM 3155 N N . ALA A 1 416 ? 12.445 -2.84 -5.914 1 89.94 416 ALA A N 1
ATOM 3156 C CA . ALA A 1 416 ? 11.852 -2.779 -7.25 1 89.94 416 ALA A CA 1
ATOM 3157 C C . ALA A 1 416 ? 10.609 -3.662 -7.34 1 89.94 416 ALA A C 1
ATOM 3159 O O . ALA A 1 416 ? 9.57 -3.227 -7.828 1 89.94 416 ALA A O 1
ATOM 3160 N N . VAL A 1 417 ? 10.75 -4.848 -6.836 1 90.5 417 VAL A N 1
ATOM 3161 C CA . VAL A 1 417 ? 9.633 -5.785 -6.875 1 90.5 417 VAL A CA 1
ATOM 3162 C C . VAL A 1 417 ? 8.484 -5.262 -6.012 1 90.5 417 VAL A C 1
ATOM 3164 O O . VAL A 1 417 ? 7.324 -5.316 -6.418 1 90.5 417 VAL A O 1
ATOM 3167 N N . PHE A 1 418 ? 8.859 -4.723 -4.898 1 92.25 418 PHE A N 1
ATOM 3168 C CA . PHE A 1 418 ? 7.871 -4.188 -3.963 1 92.25 418 PHE A CA 1
ATOM 3169 C C . PHE A 1 418 ? 7.082 -3.051 -4.602 1 92.25 418 PHE A C 1
ATOM 3171 O O . PHE A 1 418 ? 5.852 -3.016 -4.512 1 92.25 418 PHE A O 1
ATOM 3178 N N . LEU A 1 419 ? 7.727 -2.145 -5.258 1 92.06 419 LEU A N 1
ATOM 3179 C CA . LEU A 1 419 ? 7.082 -0.989 -5.875 1 92.06 419 LEU A CA 1
ATOM 3180 C C . LEU A 1 419 ? 6.207 -1.418 -7.047 1 92.06 419 LEU A C 1
ATOM 3182 O O . LEU A 1 419 ? 5.102 -0.9 -7.223 1 92.06 419 LEU A O 1
ATOM 3186 N N . LEU A 1 420 ? 6.695 -2.334 -7.828 1 92.25 420 LEU A N 1
ATOM 3187 C CA . LEU A 1 420 ? 5.926 -2.805 -8.969 1 92.25 420 LEU A CA 1
ATOM 3188 C C . LEU A 1 420 ? 4.664 -3.529 -8.516 1 92.25 420 LEU A C 1
ATOM 3190 O O . LEU A 1 420 ? 3.602 -3.381 -9.125 1 92.25 420 LEU A O 1
ATOM 3194 N N . PHE A 1 421 ? 4.852 -4.316 -7.496 1 93.25 421 PHE A N 1
ATOM 3195 C CA . PHE A 1 421 ? 3.709 -5.023 -6.93 1 93.25 421 PHE A CA 1
ATOM 3196 C C . PHE A 1 421 ? 2.631 -4.043 -6.48 1 93.25 421 PHE A C 1
ATOM 3198 O O . PHE A 1 421 ? 1.454 -4.211 -6.809 1 93.25 421 PHE A O 1
ATOM 3205 N N . LEU A 1 422 ? 2.994 -3.041 -5.77 1 91.94 422 LEU A N 1
ATOM 3206 C CA . LEU A 1 422 ? 2.047 -2.057 -5.258 1 91.94 422 LEU A CA 1
ATOM 3207 C C . LEU A 1 422 ? 1.397 -1.28 -6.395 1 91.94 422 LEU A C 1
ATOM 3209 O O . LEU A 1 422 ? 0.201 -0.986 -6.348 1 91.94 422 LEU A O 1
ATOM 3213 N N . ALA A 1 423 ? 2.178 -0.908 -7.344 1 90.81 423 ALA A N 1
ATOM 3214 C CA . ALA A 1 423 ? 1.64 -0.2 -8.5 1 90.81 423 ALA A CA 1
ATOM 3215 C C . ALA A 1 423 ? 0.598 -1.047 -9.227 1 90.81 423 ALA A C 1
ATOM 3217 O O . ALA A 1 423 ? -0.448 -0.539 -9.641 1 90.81 423 ALA A O 1
ATOM 3218 N N . ALA A 1 424 ? 0.908 -2.312 -9.375 1 94.19 424 ALA A N 1
ATOM 3219 C CA . ALA A 1 424 ? -0.026 -3.221 -10.031 1 94.19 424 ALA A CA 1
ATOM 3220 C C . ALA A 1 424 ? -1.311 -3.373 -9.227 1 94.19 424 ALA A C 1
ATOM 3222 O O . ALA A 1 424 ? -2.406 -3.404 -9.789 1 94.19 424 ALA A O 1
ATOM 3223 N N . LEU A 1 425 ? -1.122 -3.51 -7.918 1 94.44 425 LEU A N 1
ATOM 3224 C CA . LEU A 1 425 ? -2.281 -3.621 -7.043 1 94.44 425 LEU A CA 1
ATOM 3225 C C . LEU A 1 425 ? -3.184 -2.4 -7.176 1 94.44 425 LEU A C 1
ATOM 3227 O O . LEU A 1 425 ? -4.406 -2.535 -7.297 1 94.44 425 LEU A O 1
ATOM 3231 N N . MET A 1 426 ? -2.594 -1.217 -7.176 1 90.94 426 MET A N 1
ATOM 3232 C CA . MET A 1 426 ? -3.352 0.026 -7.297 1 90.94 426 MET A CA 1
ATOM 3233 C C . MET A 1 426 ? -4.039 0.114 -8.656 1 90.94 426 MET A C 1
ATOM 3235 O O . MET A 1 426 ? -5.23 0.411 -8.734 1 90.94 426 MET A O 1
ATOM 3239 N N . LEU A 1 427 ? -3.322 -0.165 -9.664 1 90.5 427 LEU A N 1
ATOM 3240 C CA . LEU A 1 427 ? -3.855 -0.066 -11.016 1 90.5 427 LEU A CA 1
ATOM 3241 C C . LEU A 1 427 ? -5.012 -1.042 -11.219 1 90.5 427 LEU A C 1
ATOM 3243 O O . LEU A 1 427 ? -6.059 -0.669 -11.75 1 90.5 427 LEU A O 1
ATOM 3247 N N . THR A 1 428 ? -4.789 -2.275 -10.859 1 95.06 428 THR A N 1
ATOM 3248 C CA . THR A 1 428 ? -5.82 -3.291 -11.039 1 95.06 428 THR A CA 1
ATOM 3249 C C . THR A 1 428 ? -7.066 -2.945 -10.227 1 95.06 428 THR A C 1
ATOM 3251 O O . THR A 1 428 ? -8.188 -3.135 -10.688 1 95.06 428 THR A O 1
ATOM 3254 N N . THR A 1 429 ? -6.871 -2.422 -9.008 1 92.25 429 THR A N 1
ATOM 3255 C CA . THR A 1 429 ? -8.008 -2.027 -8.18 1 92.25 429 THR A CA 1
ATOM 3256 C C . THR A 1 429 ? -8.773 -0.881 -8.828 1 92.25 429 THR A C 1
ATOM 3258 O O . THR A 1 429 ? -10.008 -0.913 -8.898 1 92.25 429 THR A O 1
ATOM 3261 N N . ILE A 1 430 ? -8.078 0.095 -9.32 1 87.25 430 ILE A N 1
ATOM 3262 C CA . ILE A 1 430 ? -8.703 1.261 -9.938 1 87.25 430 ILE A CA 1
ATOM 3263 C C . ILE A 1 430 ? -9.516 0.827 -11.156 1 87.25 430 ILE A C 1
ATOM 3265 O O . ILE A 1 430 ? -10.656 1.255 -11.336 1 87.25 430 ILE A O 1
ATOM 3269 N N . VAL A 1 431 ? -8.992 -0.048 -11.977 1 88.94 431 VAL A N 1
ATOM 3270 C CA . VAL A 1 431 ? -9.68 -0.5 -13.18 1 88.94 431 VAL A CA 1
ATOM 3271 C C . VAL A 1 431 ? -10.906 -1.32 -12.797 1 88.94 431 VAL A C 1
ATOM 3273 O O . VAL A 1 431 ? -11.969 -1.184 -13.406 1 88.94 431 VAL A O 1
ATOM 3276 N N . THR A 1 432 ? -10.766 -2.184 -11.805 1 90.62 432 THR A N 1
ATOM 3277 C CA . THR A 1 432 ? -11.891 -3.01 -11.367 1 90.62 432 THR A CA 1
ATOM 3278 C C . THR A 1 432 ? -13.023 -2.141 -10.836 1 90.62 432 THR A C 1
ATOM 3280 O O . THR A 1 432 ? -14.195 -2.391 -11.141 1 90.62 432 THR A O 1
ATOM 3283 N N . VAL A 1 433 ? -12.68 -1.098 -10.117 1 85.19 433 VAL A N 1
ATOM 3284 C CA . VAL A 1 433 ? -13.688 -0.18 -9.586 1 85.19 433 VAL A CA 1
ATOM 3285 C C . VAL A 1 433 ? -14.32 0.61 -10.727 1 85.19 433 VAL A C 1
ATOM 3287 O O . VAL A 1 433 ? -15.516 0.912 -10.688 1 85.19 433 VAL A O 1
ATOM 3290 N N . ALA A 1 434 ? -13.578 0.947 -11.711 1 81.56 434 ALA A N 1
ATOM 3291 C CA . ALA A 1 434 ? -14.078 1.698 -12.859 1 81.56 434 ALA A CA 1
ATOM 3292 C C . ALA A 1 434 ? -15.195 0.936 -13.57 1 81.56 434 ALA A C 1
ATOM 3294 O O . ALA A 1 434 ? -16.031 1.537 -14.234 1 81.56 434 ALA A O 1
ATOM 3295 N N . PHE A 1 435 ? -15.211 -0.404 -13.414 1 85.62 435 PHE A N 1
ATOM 3296 C CA . PHE A 1 435 ? -16.266 -1.212 -14.031 1 85.62 435 PHE A CA 1
ATOM 3297 C C . PHE A 1 435 ? -17.469 -1.328 -13.109 1 85.62 435 PHE A C 1
ATOM 3299 O O . PHE A 1 435 ? -18.375 -2.119 -13.367 1 85.62 435 PHE A O 1
ATOM 3306 N N . GLY A 1 436 ? -17.438 -0.596 -11.961 1 79.69 436 GLY A N 1
ATOM 3307 C CA . GLY A 1 436 ? -18.625 -0.473 -11.125 1 79.69 436 GLY A CA 1
ATOM 3308 C C . GLY A 1 436 ? -18.594 -1.376 -9.906 1 79.69 436 GLY A C 1
ATOM 3309 O O . GLY A 1 436 ? -19.562 -1.442 -9.148 1 79.69 436 GLY A O 1
ATOM 3310 N N . TYR A 1 437 ? -17.531 -2.117 -9.672 1 85.38 437 TYR A N 1
ATOM 3311 C CA . TYR A 1 437 ? -17.469 -3.012 -8.523 1 85.38 437 TYR A CA 1
ATOM 3312 C C . TYR A 1 437 ? -17.156 -2.238 -7.246 1 85.38 437 TYR A C 1
ATOM 3314 O O . TYR A 1 437 ? -16.562 -1.162 -7.293 1 85.38 437 TYR A O 1
ATOM 3322 N N . GLU A 1 438 ? -17.562 -2.773 -6.141 1 84.44 438 GLU A N 1
ATOM 3323 C CA . GLU A 1 438 ? -17.344 -2.139 -4.848 1 84.44 438 GLU A CA 1
ATOM 3324 C C . GLU A 1 438 ? -15.867 -2.164 -4.465 1 84.44 438 GLU A C 1
ATOM 3326 O O . GLU A 1 438 ? -15.109 -3.025 -4.926 1 84.44 438 GLU A O 1
ATOM 3331 N N . ALA A 1 439 ? -15.477 -1.311 -3.568 1 85.12 439 ALA A N 1
ATOM 3332 C CA . ALA A 1 439 ? -14.07 -1.082 -3.229 1 85.12 439 ALA A CA 1
ATOM 3333 C C . ALA A 1 439 ? -13.461 -2.311 -2.559 1 85.12 439 ALA A C 1
ATOM 3335 O O . ALA A 1 439 ? -12.398 -2.783 -2.967 1 85.12 439 ALA A O 1
ATOM 3336 N N . SER A 1 440 ? -14.164 -2.77 -1.526 1 87.19 440 SER A N 1
ATOM 3337 C CA . SER A 1 440 ? -13.578 -3.844 -0.732 1 87.19 440 SER A CA 1
ATOM 3338 C C . SER A 1 440 ? -13.414 -5.117 -1.558 1 87.19 440 SER A C 1
ATOM 3340 O O . SER A 1 440 ? -12.328 -5.703 -1.597 1 87.19 440 SER A O 1
ATOM 3342 N N . PRO A 1 441 ? -14.453 -5.48 -2.293 1 89.06 441 PRO A N 1
ATOM 3343 C CA . PRO A 1 441 ? -14.281 -6.656 -3.15 1 89.06 441 PRO A CA 1
ATOM 3344 C C . PRO A 1 441 ? -13.266 -6.43 -4.266 1 89.06 441 PRO A C 1
ATOM 3346 O O . PRO A 1 441 ? -12.539 -7.355 -4.637 1 89.06 441 PRO A O 1
ATOM 3349 N N . ALA A 1 442 ? -13.211 -5.238 -4.781 1 91 442 ALA A N 1
ATOM 3350 C CA . ALA A 1 442 ? -12.266 -4.938 -5.855 1 91 442 ALA A CA 1
ATOM 3351 C C . ALA A 1 442 ? -10.828 -5.047 -5.363 1 91 442 ALA A C 1
ATOM 3353 O O . ALA A 1 442 ? -9.969 -5.613 -6.047 1 91 442 ALA A O 1
ATOM 3354 N N . LEU A 1 443 ? -10.625 -4.477 -4.23 1 92.06 443 LEU A N 1
ATOM 3355 C CA . LEU A 1 443 ? -9.289 -4.555 -3.641 1 92.06 443 LEU A CA 1
ATOM 3356 C C . LEU A 1 443 ? -8.922 -6 -3.314 1 92.06 443 LEU A C 1
ATOM 3358 O O . LEU A 1 443 ? -7.781 -6.418 -3.525 1 92.06 443 LEU A O 1
ATOM 3362 N N . PHE A 1 444 ? -9.852 -6.742 -2.785 1 91.81 444 PHE A N 1
ATOM 3363 C CA . PHE A 1 444 ? -9.648 -8.141 -2.436 1 91.81 444 PHE A CA 1
ATOM 3364 C C . PHE A 1 444 ? -9.312 -8.969 -3.672 1 91.81 444 PHE A C 1
ATOM 3366 O O . PHE A 1 444 ? -8.328 -9.719 -3.68 1 91.81 444 PHE A O 1
ATOM 3373 N N . GLU A 1 445 ? -10.07 -8.758 -4.703 1 94.94 445 GLU A N 1
ATOM 3374 C CA . GLU A 1 445 ? -9.867 -9.5 -5.945 1 94.94 445 GLU A CA 1
ATOM 3375 C C . GLU A 1 445 ? -8.531 -9.156 -6.586 1 94.94 445 GLU A C 1
ATOM 3377 O O . GLU A 1 445 ? -7.828 -10.031 -7.082 1 94.94 445 GLU A O 1
ATOM 3382 N N . SER A 1 446 ? -8.234 -7.895 -6.594 1 95.75 446 SER A N 1
ATOM 3383 C CA . SER A 1 446 ? -6.98 -7.441 -7.18 1 95.75 446 SER A CA 1
ATOM 3384 C C . SER A 1 446 ? -5.781 -8.031 -6.445 1 95.75 446 SER A C 1
ATOM 3386 O O . SER A 1 446 ? -4.828 -8.492 -7.07 1 95.75 446 SER A O 1
ATOM 3388 N N . ALA A 1 447 ? -5.84 -7.996 -5.133 1 95.38 447 ALA A N 1
ATOM 3389 C CA . ALA A 1 447 ? -4.762 -8.586 -4.34 1 95.38 447 ALA A CA 1
ATOM 3390 C C . ALA A 1 447 ? -4.629 -10.078 -4.617 1 95.38 447 ALA A C 1
ATOM 3392 O O . ALA A 1 447 ? -3.518 -10.609 -4.688 1 95.38 447 ALA A O 1
ATOM 3393 N N . SER A 1 448 ? -5.738 -10.719 -4.766 1 95.88 448 SER A N 1
ATOM 3394 C CA . SER A 1 448 ? -5.766 -12.156 -5.008 1 95.88 448 SER A CA 1
ATOM 3395 C C . SER A 1 448 ? -5.133 -12.5 -6.352 1 95.88 448 SER A C 1
ATOM 3397 O O . SER A 1 448 ? -4.371 -13.469 -6.449 1 95.88 448 SER A O 1
ATOM 3399 N N . MET A 1 449 ? -5.406 -11.711 -7.34 1 97.12 449 MET A N 1
ATOM 3400 C CA . MET A 1 449 ? -4.895 -12 -8.68 1 97.12 449 MET A CA 1
ATOM 3401 C C . MET A 1 449 ? -3.432 -11.594 -8.797 1 97.12 449 MET A C 1
ATOM 3403 O O . MET A 1 449 ? -2.627 -12.32 -9.383 1 97.12 449 MET A O 1
ATOM 3407 N N . VAL A 1 450 ? -3.08 -10.477 -8.211 1 96.12 450 VAL A N 1
ATOM 3408 C CA . VAL A 1 450 ? -1.714 -9.977 -8.305 1 96.12 450 VAL A CA 1
ATOM 3409 C C . VAL A 1 450 ? -0.773 -10.883 -7.52 1 96.12 450 VAL A C 1
ATOM 3411 O O . VAL A 1 450 ? 0.388 -11.062 -7.895 1 96.12 450 VAL A O 1
ATOM 3414 N N . SER A 1 451 ? -1.289 -11.508 -6.445 1 95.56 451 SER A N 1
ATOM 3415 C CA . SER A 1 451 ? -0.475 -12.344 -5.57 1 95.56 451 SER A CA 1
ATOM 3416 C C . SER A 1 451 ? -0.626 -13.82 -5.926 1 95.56 451 SER A C 1
ATOM 3418 O O . SER A 1 451 ? -0.108 -14.688 -5.219 1 95.56 451 SER A O 1
ATOM 3420 N N . ASN A 1 452 ? -1.376 -14.156 -6.926 1 95.75 452 ASN A N 1
ATOM 3421 C CA . ASN A 1 452 ? -1.602 -15.523 -7.375 1 95.75 452 ASN A CA 1
ATOM 3422 C C . ASN A 1 452 ? -2.227 -16.375 -6.273 1 95.75 452 ASN A C 1
ATOM 3424 O O . ASN A 1 452 ? -1.764 -17.484 -6.004 1 95.75 452 ASN A O 1
ATOM 3428 N N . ILE A 1 453 ? -3.264 -15.914 -5.664 1 95.38 453 ILE A N 1
ATOM 3429 C CA . ILE A 1 453 ? -3.934 -16.625 -4.578 1 95.38 453 ILE A CA 1
ATOM 3430 C C . ILE A 1 453 ? -5.176 -17.328 -5.113 1 95.38 453 ILE A C 1
ATOM 3432 O O . ILE A 1 453 ? -5.441 -18.484 -4.766 1 95.38 453 ILE A O 1
ATOM 3436 N N . GLY A 1 454 ? -6.051 -16.656 -5.898 1 93.62 454 GLY A N 1
ATOM 3437 C CA . GLY A 1 454 ? -7.195 -17.266 -6.555 1 93.62 454 GLY A CA 1
ATOM 3438 C C . GLY A 1 454 ? -8.461 -17.203 -5.727 1 93.62 454 GLY A C 1
ATOM 3439 O O . GLY A 1 454 ? -9.516 -17.688 -6.152 1 93.62 454 GLY A O 1
ATOM 3440 N N . MET A 1 455 ? -8.352 -16.594 -4.578 1 92.19 455 MET A N 1
ATOM 3441 C CA . MET A 1 455 ? -9.57 -16.328 -3.818 1 92.19 455 MET A CA 1
ATOM 3442 C C . MET A 1 455 ? -10.414 -15.266 -4.5 1 92.19 455 MET A C 1
ATOM 3444 O O . MET A 1 455 ? -9.875 -14.344 -5.117 1 92.19 455 MET A O 1
ATOM 3448 N N . SER A 1 456 ? -11.703 -15.422 -4.375 1 91.88 456 SER A N 1
ATOM 3449 C CA . SER A 1 456 ? -12.578 -14.461 -5.051 1 91.88 456 SER A CA 1
ATOM 3450 C C . SER A 1 456 ? -13.695 -13.992 -4.129 1 91.88 456 SER A C 1
ATOM 3452 O O . SER A 1 456 ? -14.219 -14.766 -3.324 1 91.88 456 SER A O 1
ATOM 3454 N N . ALA A 1 457 ? -14.047 -12.797 -4.223 1 89.38 457 ALA A N 1
ATOM 3455 C CA . ALA A 1 457 ? -15.188 -12.211 -3.523 1 89.38 457 ALA A CA 1
ATOM 3456 C C . ALA A 1 457 ? -16.391 -12.094 -4.449 1 89.38 457 ALA A C 1
ATOM 3458 O O . ALA A 1 457 ? -17.328 -11.328 -4.172 1 89.38 457 ALA A O 1
ATOM 3459 N N . GLY A 1 458 ? -16.297 -12.781 -5.574 1 89.69 458 GLY A N 1
ATOM 3460 C CA . GLY A 1 458 ? -17.469 -12.852 -6.434 1 89.69 458 GLY A CA 1
ATOM 3461 C C . GLY A 1 458 ? -17.281 -12.117 -7.75 1 89.69 458 GLY A C 1
ATOM 3462 O O . GLY A 1 458 ? -18.172 -12.125 -8.602 1 89.69 458 GLY A O 1
ATOM 3463 N N . ILE A 1 459 ? -16.172 -11.5 -7.969 1 92 459 ILE A N 1
ATOM 3464 C CA . ILE A 1 459 ? -15.953 -10.742 -9.195 1 92 459 ILE A CA 1
ATOM 3465 C C . ILE A 1 459 ? -15.469 -11.672 -10.305 1 92 459 ILE A C 1
ATOM 3467 O O . ILE A 1 459 ? -15.938 -11.586 -11.438 1 92 459 ILE A O 1
ATOM 3471 N N . VAL A 1 460 ? -14.555 -12.555 -10.016 1 93.81 460 VAL A N 1
ATOM 3472 C CA . VAL A 1 460 ? -14.031 -13.508 -10.984 1 93.81 460 VAL A CA 1
ATOM 3473 C C . VAL A 1 460 ? -15.117 -14.531 -11.328 1 93.81 460 VAL A C 1
ATOM 3475 O O . VAL A 1 460 ? -15.391 -15.438 -10.539 1 93.81 460 VAL A O 1
ATOM 3478 N N . GLN A 1 461 ? -15.727 -14.383 -12.406 1 92.75 461 GLN A N 1
ATOM 3479 C CA . GLN A 1 461 ? -16.766 -15.25 -12.945 1 92.75 461 GLN A CA 1
ATOM 3480 C C . GLN A 1 461 ? -16.844 -15.148 -14.461 1 92.75 461 GLN A C 1
ATOM 3482 O O . GLN A 1 461 ? -16.359 -14.18 -15.047 1 92.75 461 GLN A O 1
ATOM 3487 N N . PRO A 1 462 ? -17.422 -16.141 -15.07 1 92.25 462 PRO A N 1
ATOM 3488 C CA . PRO A 1 462 ? -17.469 -16.156 -16.531 1 92.25 462 PRO A CA 1
ATOM 3489 C C . PRO A 1 462 ? -18.125 -14.906 -17.109 1 92.25 462 PRO A C 1
ATOM 3491 O O . PRO A 1 462 ? -17.797 -14.492 -18.234 1 92.25 462 PRO A O 1
ATOM 3494 N N . GLY A 1 463 ? -18.969 -14.203 -16.438 1 90.69 463 GLY A N 1
ATOM 3495 C CA . GLY A 1 463 ? -19.641 -13.016 -16.906 1 90.69 463 GLY A CA 1
ATOM 3496 C C . GLY A 1 463 ? -18.844 -11.742 -16.703 1 90.69 463 GLY A C 1
ATOM 3497 O O . GLY A 1 463 ? -19.297 -10.656 -17.078 1 90.69 463 GLY A O 1
ATOM 3498 N N . MET A 1 464 ? -17.688 -11.844 -16.266 1 93.88 464 MET A N 1
ATOM 3499 C CA . MET A 1 464 ? -16.828 -10.68 -16.031 1 93.88 464 MET A CA 1
ATOM 3500 C C . MET A 1 464 ? -16.422 -10.031 -17.344 1 93.88 464 MET A C 1
ATOM 3502 O O . MET A 1 464 ? -16.203 -10.719 -18.344 1 93.88 464 MET A O 1
ATOM 3506 N N . PRO A 1 465 ? -16.297 -8.672 -17.344 1 94.44 465 PRO A N 1
ATOM 3507 C CA . PRO A 1 465 ? -15.883 -7.988 -18.578 1 94.44 465 PRO A CA 1
ATOM 3508 C C . PRO A 1 465 ? -14.539 -8.484 -19.109 1 94.44 465 PRO A C 1
ATOM 3510 O O . PRO A 1 465 ? -13.633 -8.781 -18.328 1 94.44 465 PRO A O 1
ATOM 3513 N N . ASP A 1 466 ? -14.367 -8.477 -20.438 1 96.44 466 ASP A N 1
ATOM 3514 C CA . ASP A 1 466 ? -13.18 -9.008 -21.078 1 96.44 466 ASP A CA 1
ATOM 3515 C C . ASP A 1 466 ? -11.93 -8.227 -20.672 1 96.44 466 ASP A C 1
ATOM 3517 O O . ASP A 1 466 ? -10.859 -8.805 -20.5 1 96.44 466 ASP A O 1
ATOM 3521 N N . VAL A 1 467 ? -12.086 -6.965 -20.5 1 95.19 467 VAL A N 1
ATOM 3522 C CA . VAL A 1 467 ? -10.945 -6.129 -20.141 1 95.19 467 VAL A CA 1
ATOM 3523 C C . VAL A 1 467 ? -10.383 -6.574 -18.781 1 95.19 467 VAL A C 1
ATOM 3525 O O . VAL A 1 467 ? -9.164 -6.625 -18.609 1 95.19 467 VAL A O 1
ATOM 3528 N N . LEU A 1 468 ? -11.266 -6.883 -17.906 1 96 468 LEU A N 1
ATOM 3529 C CA . LEU A 1 468 ? -10.836 -7.344 -16.578 1 96 468 LEU A CA 1
ATOM 3530 C C . LEU A 1 468 ? -10.188 -8.719 -16.688 1 96 468 LEU A C 1
ATOM 3532 O O . LEU A 1 468 ? -9.234 -9.016 -15.953 1 96 468 LEU A O 1
ATOM 3536 N N . LYS A 1 469 ? -10.734 -9.586 -17.625 1 97.69 469 LYS A N 1
ATOM 3537 C CA . LYS A 1 469 ? -10.109 -10.891 -17.828 1 97.69 469 LYS A CA 1
ATOM 3538 C C . LYS A 1 469 ? -8.664 -10.75 -18.297 1 97.69 469 LYS A C 1
ATOM 3540 O O . LYS A 1 469 ? -7.77 -11.414 -17.766 1 97.69 469 LYS A O 1
ATOM 3545 N N . TYR A 1 470 ? -8.453 -9.852 -19.188 1 97.56 470 TYR A N 1
ATOM 3546 C CA . TYR A 1 470 ? -7.109 -9.625 -19.703 1 97.56 470 TYR A CA 1
ATOM 3547 C C . TYR A 1 470 ? -6.199 -9.078 -18.609 1 97.56 470 TYR A C 1
ATOM 3549 O O . TYR A 1 470 ? -5.035 -9.477 -18.5 1 97.56 470 TYR A O 1
ATOM 3557 N N . LEU A 1 471 ? -6.723 -8.188 -17.859 1 97.19 471 LEU A N 1
ATOM 3558 C CA . LEU A 1 471 ? -5.938 -7.57 -16.797 1 97.19 471 LEU A CA 1
ATOM 3559 C C . LEU A 1 471 ? -5.531 -8.602 -15.75 1 97.19 471 LEU A C 1
ATOM 3561 O O . LEU A 1 471 ? -4.379 -8.633 -15.312 1 97.19 471 LEU A O 1
ATOM 3565 N N . TYR A 1 472 ? -6.496 -9.375 -15.359 1 97.94 472 TYR A N 1
ATOM 3566 C CA . TYR A 1 472 ? -6.211 -10.375 -14.336 1 97.94 472 TYR A CA 1
ATOM 3567 C C . TYR A 1 472 ? -5.246 -11.438 -14.859 1 97.94 472 TYR A C 1
ATOM 3569 O O . TYR A 1 472 ? -4.402 -11.945 -14.117 1 97.94 472 TYR A O 1
ATOM 3577 N N . ILE A 1 473 ? -5.348 -11.789 -16.156 1 97.94 473 ILE A N 1
ATOM 3578 C CA . ILE A 1 473 ? -4.387 -12.695 -16.781 1 97.94 473 ILE A CA 1
ATOM 3579 C C . ILE A 1 473 ? -2.986 -12.102 -16.703 1 97.94 473 ILE A C 1
ATOM 3581 O O . ILE A 1 473 ? -2.031 -12.781 -16.312 1 97.94 473 ILE A O 1
ATOM 3585 N N . PHE A 1 474 ? -2.926 -10.859 -16.984 1 96.69 474 PHE A N 1
ATOM 3586 C CA . PHE A 1 474 ? -1.647 -10.164 -16.922 1 96.69 474 PHE A CA 1
ATOM 3587 C C . PHE A 1 474 ? -1.105 -10.141 -15.5 1 96.69 474 PHE A C 1
ATOM 3589 O O . PHE A 1 474 ? 0.096 -10.32 -15.289 1 96.69 474 PHE A O 1
ATOM 3596 N N . ASP A 1 475 ? -1.985 -9.867 -14.578 1 96.81 475 ASP A N 1
ATOM 3597 C CA . ASP A 1 475 ? -1.577 -9.82 -13.18 1 96.81 475 ASP A CA 1
ATOM 3598 C C . ASP A 1 475 ? -1.028 -11.172 -12.719 1 96.81 475 ASP A C 1
ATOM 3600 O O . ASP A 1 475 ? 0.01 -11.227 -12.055 1 96.81 475 ASP A O 1
ATOM 3604 N N . MET A 1 476 ? -1.719 -12.25 -13.062 1 96.75 476 MET A N 1
ATOM 3605 C CA . MET A 1 476 ? -1.26 -13.578 -12.68 1 96.75 476 MET A CA 1
ATOM 3606 C C . MET A 1 476 ? 0.095 -13.891 -13.305 1 96.75 476 MET A C 1
ATOM 3608 O O . MET A 1 476 ? 0.992 -14.398 -12.633 1 96.75 476 MET A O 1
ATOM 3612 N N . TRP A 1 477 ? 0.244 -13.516 -14.555 1 95.06 477 TRP A N 1
ATOM 3613 C CA . TRP A 1 477 ? 1.476 -13.727 -15.305 1 95.06 477 TRP A CA 1
ATOM 3614 C C . TRP A 1 477 ? 2.635 -12.953 -14.688 1 95.06 477 TRP A C 1
ATOM 3616 O O . TRP A 1 477 ? 3.678 -13.531 -14.375 1 95.06 477 TRP A O 1
ATOM 3626 N N . ALA A 1 478 ? 2.404 -11.711 -14.445 1 93.81 478 ALA A N 1
ATOM 3627 C CA . ALA A 1 478 ? 3.43 -10.836 -13.883 1 93.81 478 ALA A CA 1
ATOM 3628 C C . ALA A 1 478 ? 3.766 -11.234 -12.445 1 93.81 478 ALA A C 1
ATOM 3630 O O . ALA A 1 478 ? 4.926 -11.164 -12.031 1 93.81 478 ALA A O 1
ATOM 3631 N N . GLY A 1 479 ? 2.723 -11.602 -11.703 1 91.88 479 GLY A N 1
ATOM 3632 C CA . GLY A 1 479 ? 2.936 -12 -10.32 1 91.88 479 GLY A CA 1
ATOM 3633 C C . GLY A 1 479 ? 3.848 -13.211 -10.188 1 91.88 479 GLY A C 1
ATOM 3634 O O . GLY A 1 479 ? 4.738 -13.227 -9.328 1 91.88 479 GLY A O 1
ATOM 3635 N N . ARG A 1 480 ? 3.648 -14.117 -11.016 1 89.12 480 ARG A N 1
ATOM 3636 C CA . ARG A 1 480 ? 4.449 -15.336 -10.969 1 89.12 480 ARG A CA 1
ATOM 3637 C C . ARG A 1 480 ? 5.902 -15.055 -11.32 1 89.12 480 ARG A C 1
ATOM 3639 O O . ARG A 1 480 ? 6.812 -15.695 -10.789 1 89.12 480 ARG A O 1
ATOM 3646 N N . LEU A 1 481 ? 6.09 -14.094 -12.18 1 86.25 481 LEU A N 1
ATOM 3647 C CA . LEU A 1 481 ? 7.438 -13.75 -12.617 1 86.25 481 LEU A CA 1
ATOM 3648 C C . LEU A 1 481 ? 8.023 -12.633 -11.758 1 86.25 481 LEU A C 1
ATOM 3650 O O . LEU A 1 481 ? 9.039 -12.039 -12.117 1 86.25 481 LEU A O 1
ATOM 3654 N N . GLU A 1 482 ? 7.371 -12.273 -10.742 1 82.25 482 GLU A N 1
ATOM 3655 C CA . GLU A 1 482 ? 7.797 -11.273 -9.766 1 82.25 482 GLU A CA 1
ATOM 3656 C C . GLU A 1 482 ? 7.91 -9.891 -10.406 1 82.25 482 GLU A C 1
ATOM 3658 O O . GLU A 1 482 ? 8.82 -9.125 -10.078 1 82.25 482 GLU A O 1
ATOM 3663 N N . TRP A 1 483 ? 7.199 -9.617 -11.422 1 84.81 483 TRP A N 1
ATOM 3664 C CA . TRP A 1 483 ? 6.902 -8.328 -12.016 1 84.81 483 TRP A CA 1
ATOM 3665 C C . TRP A 1 483 ? 8.117 -7.777 -12.758 1 84.81 483 TRP A C 1
ATOM 3667 O O . TRP A 1 483 ? 8.016 -7.344 -13.906 1 84.81 483 TRP A O 1
ATOM 3677 N N . VAL A 1 484 ? 9.367 -7.883 -12.203 1 81.38 484 VAL A N 1
ATOM 3678 C CA . VAL A 1 484 ? 10.547 -7.242 -12.781 1 81.38 484 VAL A CA 1
ATOM 3679 C C . VAL A 1 484 ? 10.852 -7.863 -14.141 1 81.38 484 VAL A C 1
ATOM 3681 O O . VAL A 1 484 ? 11.156 -7.148 -15.102 1 81.38 484 VAL A O 1
ATOM 3684 N N . THR A 1 485 ? 10.672 -9.133 -14.211 1 79.38 485 THR A N 1
ATOM 3685 C CA . THR A 1 485 ? 10.984 -9.844 -15.453 1 79.38 485 THR A CA 1
ATOM 3686 C C . THR A 1 485 ? 10.055 -9.406 -16.578 1 79.38 485 THR A C 1
ATOM 3688 O O . THR A 1 485 ? 10.5 -9.102 -17.688 1 79.38 485 THR A O 1
ATOM 3691 N N . LEU A 1 486 ? 8.875 -9.344 -16.234 1 84.81 486 LEU A N 1
ATOM 3692 C CA . LEU A 1 486 ? 7.898 -9.008 -17.266 1 84.81 486 LEU A CA 1
ATOM 3693 C C . LEU A 1 486 ? 8 -7.539 -17.656 1 84.81 486 LEU A C 1
ATOM 3695 O O . LEU A 1 486 ? 7.871 -7.195 -18.844 1 84.81 486 LEU A O 1
ATOM 3699 N N . VAL A 1 487 ? 8.234 -6.742 -16.75 1 83.56 487 VAL A N 1
ATOM 3700 C CA . VAL A 1 487 ? 8.367 -5.32 -17.047 1 83.56 487 VAL A CA 1
ATOM 3701 C C . VAL A 1 487 ? 9.617 -5.086 -17.891 1 83.56 487 VAL A C 1
ATOM 3703 O O . VAL A 1 487 ? 9.594 -4.305 -18.844 1 83.56 487 VAL A O 1
ATOM 3706 N N . ALA A 1 488 ? 10.672 -5.762 -17.578 1 80.94 488 ALA A N 1
ATOM 3707 C CA . ALA A 1 488 ? 11.898 -5.664 -18.375 1 80.94 488 ALA A CA 1
ATOM 3708 C C . ALA A 1 488 ? 11.664 -6.125 -19.797 1 80.94 488 ALA A C 1
ATOM 3710 O O . ALA A 1 488 ? 12.18 -5.52 -20.75 1 80.94 488 ALA A O 1
ATOM 3711 N N . LEU A 1 489 ? 10.852 -7.105 -19.906 1 83.06 489 LEU A N 1
ATOM 3712 C CA . LEU A 1 489 ? 10.531 -7.637 -21.234 1 83.06 489 LEU A CA 1
ATOM 3713 C C . LEU A 1 489 ? 9.711 -6.633 -22.031 1 83.06 489 LEU A C 1
ATOM 3715 O O . LEU A 1 489 ? 9.977 -6.406 -23.219 1 83.06 489 LEU A O 1
ATOM 3719 N N . LEU A 1 490 ? 8.781 -6.035 -21.391 1 85.44 490 LEU A N 1
ATOM 3720 C CA . LEU A 1 490 ? 7.922 -5.07 -22.062 1 85.44 490 LEU A CA 1
ATOM 3721 C C . LEU A 1 490 ? 8.719 -3.838 -22.484 1 85.44 490 LEU A C 1
ATOM 3723 O O . LEU A 1 490 ? 8.484 -3.289 -23.562 1 85.44 490 LEU A O 1
ATOM 3727 N N . VAL A 1 491 ? 9.609 -3.48 -21.672 1 80.75 491 VAL A N 1
ATOM 3728 C CA . VAL A 1 491 ? 10.445 -2.326 -22 1 80.75 491 VAL A CA 1
ATOM 3729 C C . VAL A 1 491 ? 11.352 -2.654 -23.172 1 80.75 491 VAL A C 1
ATOM 3731 O O . VAL A 1 491 ? 11.531 -1.831 -24.078 1 80.75 491 VAL A O 1
ATOM 3734 N N . SER A 1 492 ? 11.891 -3.789 -23.172 1 81.81 492 SER A N 1
ATOM 3735 C CA . SER A 1 492 ? 12.773 -4.215 -24.25 1 81.81 492 SER A CA 1
ATOM 3736 C C . SER A 1 492 ? 12.031 -4.293 -25.578 1 81.81 492 SER A C 1
ATOM 3738 O O . SER A 1 492 ? 12.547 -3.887 -26.609 1 81.81 492 SER A O 1
ATOM 3740 N N . PHE A 1 493 ? 10.844 -4.766 -25.516 1 83.06 493 PHE A N 1
ATOM 3741 C CA . PHE A 1 493 ? 10.039 -4.871 -26.719 1 83.06 493 PHE A CA 1
ATOM 3742 C C . PHE A 1 493 ? 9.633 -3.492 -27.219 1 83.06 493 PHE A C 1
ATOM 3744 O O . PHE A 1 493 ? 9.625 -3.248 -28.438 1 83.06 493 PHE A O 1
ATOM 3751 N N . SER A 1 494 ? 9.266 -2.586 -26.312 1 82 494 SER A N 1
ATOM 3752 C CA . SER A 1 494 ? 8.883 -1.233 -26.703 1 82 494 SER A CA 1
ATOM 3753 C C . SER A 1 494 ? 10.062 -0.468 -27.281 1 82 494 SER A C 1
ATOM 3755 O O . SER A 1 494 ? 9.891 0.334 -28.203 1 82 494 SER A O 1
ATOM 3757 N N . ALA A 1 495 ? 11.18 -0.732 -26.766 1 78.94 495 ALA A N 1
ATOM 3758 C CA . ALA A 1 495 ? 12.391 -0.092 -27.281 1 78.94 495 ALA A CA 1
ATOM 3759 C C . ALA A 1 495 ? 12.727 -0.596 -28.672 1 78.94 495 ALA A C 1
ATOM 3761 O O . ALA A 1 495 ? 13.312 0.132 -29.484 1 78.94 495 ALA A O 1
ATOM 3762 N N . SER A 1 496 ? 12.383 -1.78 -28.922 1 79.06 496 SER A N 1
ATOM 3763 C CA . SER A 1 496 ? 12.664 -2.385 -30.219 1 79.06 496 SER A CA 1
ATOM 3764 C C . SER A 1 496 ? 11.734 -1.837 -31.297 1 79.06 496 SER A C 1
ATOM 3766 O O . SER A 1 496 ? 12.062 -1.881 -32.5 1 79.06 496 SER A O 1
ATOM 3768 N N . LEU A 1 497 ? 10.602 -1.3 -30.859 1 70.88 497 LEU A N 1
ATOM 3769 C CA . LEU A 1 497 ? 9.648 -0.739 -31.812 1 70.88 497 LEU A CA 1
ATOM 3770 C C . LEU A 1 497 ? 10.016 0.701 -32.156 1 70.88 497 LEU A C 1
ATOM 3772 O O . LEU A 1 497 ? 9.586 1.223 -33.188 1 70.88 497 LEU A O 1
ATOM 3776 N N . LYS A 1 498 ? 10.781 1.406 -31.312 1 63.81 498 LYS A N 1
ATOM 3777 C CA . LYS A 1 498 ? 11.164 2.781 -31.625 1 63.81 498 LYS A CA 1
ATOM 3778 C C . LYS A 1 498 ? 12.297 2.82 -32.656 1 63.81 498 LYS A C 1
ATOM 3780 O O . LYS A 1 498 ? 13.328 2.174 -32.469 1 63.81 498 LYS A O 1
ATOM 3785 N N . PRO A 1 499 ? 11.992 3.516 -33.812 1 57.06 499 PRO A N 1
ATOM 3786 C CA . PRO A 1 499 ? 13 3.598 -34.875 1 57.06 499 PRO A CA 1
ATOM 3787 C C . PRO A 1 499 ? 14.289 4.273 -34.406 1 57.06 499 PRO A C 1
ATOM 3789 O O . PRO A 1 499 ? 14.25 5.152 -33.562 1 57.06 499 PRO A O 1
ATOM 3792 N N . LYS A 1 500 ? 15.391 3.754 -34.656 1 54.53 500 LYS A N 1
ATOM 3793 C CA . LYS A 1 500 ? 16.688 4.355 -34.406 1 54.53 500 LYS A CA 1
ATOM 3794 C C . LYS A 1 500 ? 16.75 5.781 -34.938 1 54.53 500 LYS A C 1
ATOM 3796 O O . LYS A 1 500 ? 16.375 6.027 -36.094 1 54.53 500 LYS A O 1
ATOM 3801 N N . LYS A 1 501 ? 16.719 6.711 -34.156 1 46.25 501 LYS A N 1
ATOM 3802 C CA . LYS A 1 501 ? 17.156 7.965 -34.75 1 46.25 501 LYS A CA 1
ATOM 3803 C C . LYS A 1 501 ? 18.516 7.805 -35.438 1 46.25 501 LYS A C 1
ATOM 3805 O O . LYS A 1 501 ? 19.484 7.383 -34.812 1 46.25 501 LYS A O 1
ATOM 3810 N N . ARG A 1 502 ? 18.656 7.727 -36.688 1 35.34 502 ARG A N 1
ATOM 3811 C CA . ARG A 1 502 ? 19.875 7.805 -37.5 1 35.34 502 ARG A CA 1
ATOM 3812 C C . ARG A 1 502 ? 20.703 9.031 -37.094 1 35.34 502 ARG A C 1
ATOM 3814 O O . ARG A 1 502 ? 20.25 10.164 -37.25 1 35.34 502 ARG A O 1
ATOM 3821 N N . VAL A 1 503 ? 21.297 9.031 -35.969 1 39.59 503 VAL A N 1
ATOM 3822 C CA . VAL A 1 503 ? 22.281 10.102 -35.875 1 39.59 503 VAL A CA 1
ATOM 3823 C C . VAL A 1 503 ? 23.109 10.141 -37.156 1 39.59 503 VAL A C 1
ATOM 3825 O O . VAL A 1 503 ? 23.656 9.117 -37.594 1 39.59 503 VAL A O 1
ATOM 3828 N N . GLY A 1 504 ? 22.828 11.078 -38.062 1 33.19 504 GLY A N 1
ATOM 3829 C CA . GLY A 1 504 ? 23.641 11.461 -39.188 1 33.19 504 GLY A CA 1
ATOM 3830 C C . GLY A 1 504 ? 25.109 11.594 -38.875 1 33.19 504 GLY A C 1
ATOM 3831 O O . GLY A 1 504 ? 25.484 12.281 -37.906 1 33.19 504 GLY A O 1
ATOM 3832 N N . HIS A 1 505 ? 25.891 10.602 -38.969 1 35.44 505 HIS A N 1
ATOM 3833 C CA . HIS A 1 505 ? 27.328 10.789 -39.125 1 35.44 505 HIS A CA 1
ATOM 3834 C C . HIS A 1 505 ? 27.625 11.898 -40.125 1 35.44 505 HIS A C 1
ATOM 3836 O O . HIS A 1 505 ? 27.156 11.867 -41.25 1 35.44 505 HIS A O 1
ATOM 3842 N N . GLY A 1 506 ? 27.609 13.234 -39.719 1 29.56 506 GLY A N 1
ATOM 3843 C CA . GLY A 1 506 ? 28.328 14.109 -40.625 1 29.56 506 GLY A CA 1
ATOM 3844 C C . GLY A 1 506 ? 29.641 13.523 -41.125 1 29.56 506 GLY A C 1
ATOM 3845 O O . GLY A 1 506 ? 30.422 12.977 -40.312 1 29.56 506 GLY A O 1
ATOM 3846 N N . ARG A 1 507 ? 29.797 13.359 -42.469 1 23.25 507 ARG A N 1
ATOM 3847 C CA . ARG A 1 507 ? 31.047 13.492 -43.219 1 23.25 507 ARG A CA 1
ATOM 3848 C C . ARG A 1 507 ? 31.656 14.875 -43 1 23.25 507 ARG A C 1
ATOM 3850 O O . ARG A 1 507 ? 30.953 15.883 -43 1 23.25 507 ARG A O 1
ATOM 3857 N N . MET B 1 1 ? 25.234 -0.28 18.453 1 54.06 1 MET B N 1
ATOM 3858 C CA . MET B 1 1 ? 24.75 0.107 19.766 1 54.06 1 MET B CA 1
ATOM 3859 C C . MET B 1 1 ? 23.859 1.347 19.672 1 54.06 1 MET B C 1
ATOM 3861 O O . MET B 1 1 ? 24.172 2.279 18.938 1 54.06 1 MET B O 1
ATOM 3865 N N . TRP B 1 2 ? 22.734 1.189 20.203 1 63.47 2 TRP B N 1
ATOM 3866 C CA . TRP B 1 2 ? 21.797 2.309 20.188 1 63.47 2 TRP B CA 1
ATOM 3867 C C . TRP B 1 2 ? 22.25 3.414 21.125 1 63.47 2 TRP B C 1
ATOM 3869 O O . TRP B 1 2 ? 22.797 3.139 22.203 1 63.47 2 TRP B O 1
ATOM 3879 N N . GLN B 1 3 ? 22.312 4.68 20.672 1 66.06 3 GLN B N 1
ATOM 3880 C CA . GLN B 1 3 ? 22.672 5.805 21.531 1 66.06 3 GLN B CA 1
ATOM 3881 C C . GLN B 1 3 ? 21.594 6.086 22.547 1 66.06 3 GLN B C 1
ATOM 3883 O O . GLN B 1 3 ? 20.406 6.102 22.219 1 66.06 3 GLN B O 1
ATOM 3888 N N . ARG B 1 4 ? 21.984 6.156 23.859 1 74.25 4 ARG B N 1
ATOM 3889 C CA . ARG B 1 4 ? 21.094 6.363 25 1 74.25 4 ARG B CA 1
ATOM 3890 C C . ARG B 1 4 ? 21.078 7.828 25.422 1 74.25 4 ARG B C 1
ATOM 3892 O O . ARG B 1 4 ? 22.094 8.523 25.312 1 74.25 4 ARG B O 1
ATOM 3899 N N . PHE B 1 5 ? 19.875 8.281 25.719 1 80.19 5 PHE B N 1
ATOM 3900 C CA . PHE B 1 5 ? 19.766 9.625 26.281 1 80.19 5 PHE B CA 1
ATOM 3901 C C . PHE B 1 5 ? 20.234 9.648 27.734 1 80.19 5 PHE B C 1
ATOM 3903 O O . PHE B 1 5 ? 19.859 8.781 28.531 1 80.19 5 PHE B O 1
ATOM 3910 N N . THR B 1 6 ? 21.062 10.57 28.062 1 80.62 6 THR B N 1
ATOM 3911 C CA . THR B 1 6 ? 21.469 10.789 29.438 1 80.62 6 THR B CA 1
ATOM 3912 C C . THR B 1 6 ? 20.578 11.82 30.109 1 80.62 6 THR B C 1
ATOM 3914 O O . THR B 1 6 ? 19.75 12.461 29.453 1 80.62 6 THR B O 1
ATOM 3917 N N . PHE B 1 7 ? 20.688 11.938 31.422 1 83.81 7 PHE B N 1
ATOM 3918 C CA . PHE B 1 7 ? 19.891 12.906 32.156 1 83.81 7 PHE B CA 1
ATOM 3919 C C . PHE B 1 7 ? 20.219 14.328 31.734 1 83.81 7 PHE B C 1
ATOM 3921 O O . PHE B 1 7 ? 19.344 15.195 31.703 1 83.81 7 PHE B O 1
ATOM 3928 N N . THR B 1 8 ? 21.391 14.578 31.406 1 83.31 8 THR B N 1
ATOM 3929 C CA . THR B 1 8 ? 21.797 15.891 30.922 1 83.31 8 THR B CA 1
ATOM 3930 C C . THR B 1 8 ? 21.172 16.188 29.562 1 83.31 8 THR B C 1
ATOM 3932 O O . THR B 1 8 ? 20.812 17.328 29.281 1 83.31 8 THR B O 1
ATOM 3935 N N . ASP B 1 9 ? 21.031 15.117 28.812 1 86.62 9 ASP B N 1
ATOM 3936 C CA . ASP B 1 9 ? 20.391 15.289 27.516 1 86.62 9 ASP B CA 1
ATOM 3937 C C . ASP B 1 9 ? 18.922 15.688 27.672 1 86.62 9 ASP B C 1
ATOM 3939 O O . ASP B 1 9 ? 18.438 16.547 26.938 1 86.62 9 ASP B O 1
ATOM 3943 N N . LEU B 1 10 ? 18.344 15.141 28.672 1 87.81 10 LEU B N 1
ATOM 3944 C CA . LEU B 1 10 ? 16.938 15.438 28.906 1 87.81 10 LEU B CA 1
ATOM 3945 C C . LEU B 1 10 ? 16.75 16.875 29.391 1 87.81 10 LEU B C 1
ATOM 3947 O O . LEU B 1 10 ? 15.75 17.516 29.062 1 87.81 10 LEU B O 1
ATOM 3951 N N . ARG B 1 11 ? 17.672 17.344 30.125 1 89.81 11 ARG B N 1
ATOM 3952 C CA . ARG B 1 11 ? 17.609 18.719 30.625 1 89.81 11 ARG B CA 1
ATOM 3953 C C . ARG B 1 11 ? 17.812 19.719 29.484 1 89.81 11 ARG B C 1
ATOM 3955 O O . ARG B 1 11 ? 17.172 20.766 29.453 1 89.81 11 ARG B O 1
ATOM 3962 N N . ILE B 1 12 ? 18.656 19.375 28.641 1 87.06 12 ILE B N 1
ATOM 3963 C CA . ILE B 1 12 ? 18.922 20.234 27.5 1 87.06 12 ILE B CA 1
ATOM 3964 C C . ILE B 1 12 ? 17.688 20.281 26.594 1 87.06 12 ILE B C 1
ATOM 3966 O O . ILE B 1 12 ? 17.297 21.359 26.125 1 87.06 12 ILE B O 1
ATOM 3970 N N . ILE B 1 13 ? 17.156 19.125 26.391 1 88.25 13 ILE B N 1
ATOM 3971 C CA . ILE B 1 13 ? 15.953 19.031 25.578 1 88.25 13 ILE B CA 1
ATOM 3972 C C . ILE B 1 13 ? 14.836 19.859 26.219 1 88.25 13 ILE B C 1
ATOM 3974 O O . ILE B 1 13 ? 14.125 20.594 25.531 1 88.25 13 ILE B O 1
ATOM 3978 N N . ALA B 1 14 ? 14.75 19.781 27.469 1 90.5 14 ALA B N 1
ATOM 3979 C CA . ALA B 1 14 ? 13.719 20.516 28.203 1 90.5 14 ALA B CA 1
ATOM 3980 C C . ALA B 1 14 ? 13.922 22.016 28.062 1 90.5 14 ALA B C 1
ATOM 3982 O O . ALA B 1 14 ? 12.953 22.781 27.969 1 90.5 14 ALA B O 1
ATOM 3983 N N . HIS B 1 15 ? 15.07 22.484 28.078 1 88.75 15 HIS B N 1
ATOM 3984 C CA . HIS B 1 15 ? 15.375 23.906 27.953 1 88.75 15 HIS B CA 1
ATOM 3985 C C . HIS B 1 15 ? 14.891 24.453 26.625 1 88.75 15 HIS B C 1
ATOM 3987 O O . HIS B 1 15 ? 14.258 25.516 26.578 1 88.75 15 HIS B O 1
ATOM 3993 N N . TYR B 1 16 ? 15.141 23.734 25.594 1 86 16 TYR B N 1
ATOM 3994 C CA . TYR B 1 16 ? 14.734 24.203 24.266 1 86 16 TYR B CA 1
ATOM 3995 C C . TYR B 1 16 ? 13.227 24.094 24.078 1 86 16 TYR B C 1
ATOM 3997 O O . TYR B 1 16 ? 12.617 24.938 23.406 1 86 16 TYR B O 1
ATOM 4005 N N . LEU B 1 17 ? 12.656 23.125 24.672 1 89.75 17 LEU B N 1
ATOM 4006 C CA . LEU B 1 17 ? 11.203 23 24.641 1 89.75 17 LEU B CA 1
ATOM 4007 C C . LEU B 1 17 ? 10.547 24.141 25.406 1 89.75 17 LEU B C 1
ATOM 4009 O O . LEU B 1 17 ? 9.453 24.594 25.047 1 89.75 17 LEU B O 1
ATOM 4013 N N . GLY B 1 18 ? 11.227 24.547 26.453 1 89.12 18 GLY B N 1
ATOM 4014 C CA . GLY B 1 18 ? 10.742 25.688 27.203 1 89.12 18 GLY B CA 1
ATOM 4015 C C . GLY B 1 18 ? 10.703 26.969 26.406 1 89.12 18 GLY B C 1
ATOM 4016 O O . GLY B 1 18 ? 9.75 27.734 26.5 1 89.12 18 GLY B O 1
ATOM 4017 N N . ALA B 1 19 ? 11.664 27.203 25.641 1 85.56 19 ALA B N 1
ATOM 4018 C CA . ALA B 1 19 ? 11.703 28.375 24.766 1 85.56 19 ALA B CA 1
ATOM 4019 C C . ALA B 1 19 ? 10.555 28.359 23.766 1 85.56 19 ALA B C 1
ATOM 4021 O O . ALA B 1 19 ? 9.961 29.391 23.469 1 85.56 19 ALA B O 1
ATOM 4022 N N . LEU B 1 20 ? 10.312 27.219 23.281 1 87.31 20 LEU B N 1
ATOM 4023 C CA . LEU B 1 20 ? 9.227 27.062 22.328 1 87.31 20 LEU B CA 1
ATOM 4024 C C . LEU B 1 20 ? 7.879 27.328 22.984 1 87.31 20 LEU B C 1
ATOM 4026 O O . LEU B 1 20 ? 6.977 27.891 22.359 1 87.31 20 LEU B O 1
ATOM 4030 N N . THR B 1 21 ? 7.738 26.906 24.156 1 91 21 THR B N 1
ATOM 4031 C CA . THR B 1 21 ? 6.492 27.109 24.875 1 91 21 THR B CA 1
ATOM 4032 C C . THR B 1 21 ? 6.281 28.594 25.172 1 91 21 THR B C 1
ATOM 4034 O O . THR B 1 21 ? 5.145 29.078 25.203 1 91 21 THR B O 1
ATOM 4037 N N . MET B 1 22 ? 7.324 29.297 25.344 1 89.44 22 MET B N 1
ATOM 4038 C CA . MET B 1 22 ? 7.215 30.75 25.516 1 89.44 22 MET B CA 1
ATOM 4039 C C . MET B 1 22 ? 6.723 31.406 24.234 1 89.44 22 MET B C 1
ATOM 4041 O O . MET B 1 22 ? 5.973 32.375 24.297 1 89.44 22 MET B O 1
ATOM 4045 N N . PHE B 1 23 ? 7.156 30.875 23.172 1 87.75 23 PHE B N 1
ATOM 4046 C CA . PHE B 1 23 ? 6.645 31.359 21.906 1 87.75 23 PHE B CA 1
ATOM 4047 C C . PHE B 1 23 ? 5.156 31.078 21.766 1 87.75 23 PHE B C 1
ATOM 4049 O O . PHE B 1 23 ? 4.418 31.859 21.156 1 87.75 23 PHE B O 1
ATOM 4056 N N . LEU B 1 24 ? 4.766 29.969 22.25 1 92.62 24 LEU B N 1
ATOM 4057 C CA . LEU B 1 24 ? 3.344 29.641 22.25 1 92.62 24 LEU B CA 1
ATOM 4058 C C . LEU B 1 24 ? 2.537 30.703 22.984 1 92.62 24 LEU B C 1
ATOM 4060 O O . LEU B 1 24 ? 1.42 31.031 22.578 1 92.62 24 LEU B O 1
ATOM 4064 N N . ALA B 1 25 ? 3.1 31.266 24.062 1 93.56 25 ALA B N 1
ATOM 4065 C CA . ALA B 1 25 ? 2.434 32.312 24.812 1 93.56 25 ALA B CA 1
ATOM 4066 C C . ALA B 1 25 ? 2.223 33.562 23.938 1 93.56 25 ALA B C 1
ATOM 4068 O O . ALA B 1 25 ? 1.193 34.219 24.031 1 93.56 25 ALA B O 1
ATOM 4069 N N . VAL B 1 26 ? 3.119 33.812 23.109 1 92.12 26 VAL B N 1
ATOM 4070 C CA . VAL B 1 26 ? 3.01 34.938 22.203 1 92.12 26 VAL B CA 1
ATOM 4071 C C . VAL B 1 26 ? 1.935 34.656 21.156 1 92.12 26 VAL B C 1
ATOM 4073 O O . VAL B 1 26 ? 1.145 35.531 20.812 1 92.12 26 VAL B O 1
ATOM 4076 N N . ALA B 1 27 ? 1.934 33.469 20.672 1 93.88 27 ALA B N 1
ATOM 4077 C CA . ALA B 1 27 ? 0.935 33.094 19.672 1 93.88 27 ALA B CA 1
ATOM 4078 C C . ALA B 1 27 ? -0.475 33.156 20.25 1 93.88 27 ALA B C 1
ATOM 4080 O O . ALA B 1 27 ? -1.425 33.5 19.531 1 93.88 27 ALA B O 1
ATOM 4081 N N . LEU B 1 28 ? -0.621 32.844 21.531 1 96.69 28 LEU B N 1
ATOM 4082 C CA . LEU B 1 28 ? -1.919 32.875 22.188 1 96.69 28 LEU B CA 1
ATOM 4083 C C . LEU B 1 28 ? -2.424 34.312 22.359 1 96.69 28 LEU B C 1
ATOM 4085 O O . LEU B 1 28 ? -3.607 34.531 22.625 1 96.69 28 LEU B O 1
ATOM 4089 N N . CYS B 1 29 ? -1.603 35.281 22.125 1 96.44 29 CYS B N 1
ATOM 4090 C CA . CYS B 1 29 ? -2.014 36.688 22.219 1 96.44 29 CYS B CA 1
ATOM 4091 C C . CYS B 1 29 ? -2.918 37.062 21.047 1 96.44 29 CYS B C 1
ATOM 4093 O O . CYS B 1 29 ? -3.729 37.969 21.156 1 96.44 29 CYS B O 1
ATOM 4095 N N . VAL B 1 30 ? -2.803 36.312 20 1 96.56 30 VAL B N 1
ATOM 4096 C CA . VAL B 1 30 ? -3.615 36.625 18.828 1 96.56 30 VAL B CA 1
ATOM 4097 C C . VAL B 1 30 ? -5.082 36.312 19.109 1 96.56 30 VAL B C 1
ATOM 4099 O O . VAL B 1 30 ? -5.945 37.188 18.953 1 96.56 30 VAL B O 1
ATOM 4102 N N . PRO B 1 31 ? -5.426 35.125 19.547 1 97.44 31 PRO B N 1
ATOM 4103 C CA . PRO B 1 31 ? -6.824 34.906 19.906 1 97.44 31 PRO B CA 1
ATOM 4104 C C . PRO B 1 31 ? -7.289 35.75 21.078 1 97.44 31 PRO B C 1
ATOM 4106 O O . PRO B 1 31 ? -8.469 36.125 21.156 1 97.44 31 PRO B O 1
ATOM 4109 N N . LEU B 1 32 ? -6.379 36.125 21.969 1 97.25 32 LEU B N 1
ATOM 4110 C CA . LEU B 1 32 ? -6.742 37.062 23.047 1 97.25 32 LEU B CA 1
ATOM 4111 C C . LEU B 1 32 ? -7.172 38.406 22.484 1 97.25 32 LEU B C 1
ATOM 4113 O O . LEU B 1 32 ? -8.195 38.938 22.906 1 97.25 32 LEU B O 1
ATOM 4117 N N . ALA B 1 33 ? -6.391 38.938 21.609 1 97.12 33 ALA B N 1
ATOM 4118 C CA . ALA B 1 33 ? -6.734 40.219 20.969 1 97.12 33 ALA B CA 1
ATOM 4119 C C . ALA B 1 33 ? -8.07 40.094 20.234 1 97.12 33 ALA B C 1
ATOM 4121 O O . ALA B 1 33 ? -8.867 41.031 20.25 1 97.12 33 ALA B O 1
ATOM 4122 N N . THR B 1 34 ? -8.266 38.969 19.562 1 96.56 34 THR B N 1
ATOM 4123 C CA . THR B 1 34 ? -9.523 38.781 18.844 1 96.56 34 THR B CA 1
ATOM 4124 C C . THR B 1 34 ? -10.703 38.781 19.812 1 96.56 34 THR B C 1
ATOM 4126 O O . THR B 1 34 ? -11.766 39.312 19.5 1 96.56 34 THR B O 1
ATOM 4129 N N . SER B 1 35 ? -10.531 38.125 20.953 1 96.88 35 SER B N 1
ATOM 4130 C CA . SER B 1 35 ? -11.609 38.062 21.938 1 96.88 35 SER B CA 1
ATOM 4131 C C . SER B 1 35 ? -11.961 39.469 22.453 1 96.88 35 SER B C 1
ATOM 4133 O O . SER B 1 35 ? -13.133 39.781 22.688 1 96.88 35 SER B O 1
ATOM 4135 N N . VAL B 1 36 ? -10.977 40.344 22.609 1 96.12 36 VAL B N 1
ATOM 4136 C CA . VAL B 1 36 ? -11.195 41.688 23.109 1 96.12 36 VAL B CA 1
ATOM 4137 C C . VAL B 1 36 ? -11.898 42.562 22.047 1 96.12 36 VAL B C 1
ATOM 4139 O O . VAL B 1 36 ? -12.852 43.281 22.359 1 96.12 36 VAL B O 1
ATOM 4142 N N . VAL B 1 37 ? -11.422 42.438 20.844 1 94.69 37 VAL B N 1
ATOM 4143 C CA . VAL B 1 37 ? -11.984 43.219 19.75 1 94.69 37 VAL B CA 1
ATOM 4144 C C . VAL B 1 37 ? -13.43 42.812 19.484 1 94.69 37 VAL B C 1
ATOM 4146 O O . VAL B 1 37 ? -14.289 43.656 19.219 1 94.69 37 VAL B O 1
ATOM 4149 N N . MET B 1 38 ? -13.68 41.562 19.594 1 94.5 38 MET B N 1
ATOM 4150 C CA . MET B 1 38 ? -15.023 41.031 19.328 1 94.5 38 MET B CA 1
ATOM 4151 C C 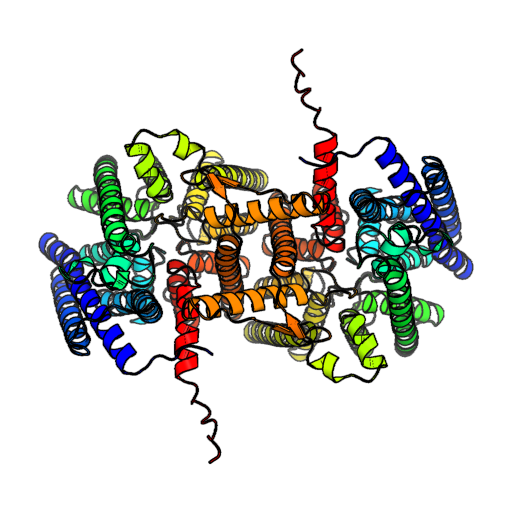. MET B 1 38 ? -15.875 41.062 20.594 1 94.5 38 MET B C 1
ATOM 4153 O O . MET B 1 38 ? -17.047 40.656 20.562 1 94.5 38 MET B O 1
ATOM 4157 N N . GLN B 1 39 ? -15.336 41.438 21.719 1 94.62 39 GLN B N 1
ATOM 4158 C CA . GLN B 1 39 ? -16.016 41.625 23 1 94.62 39 GLN B CA 1
ATOM 4159 C C . GLN B 1 39 ? -16.547 40.281 23.516 1 94.62 39 GLN B C 1
ATOM 4161 O O . GLN B 1 39 ? -17.688 40.188 23.969 1 94.62 39 GLN B O 1
ATOM 4166 N N . GLU B 1 40 ? -15.68 39.312 23.359 1 95.62 40 GLU B N 1
ATOM 4167 C CA . GLU B 1 40 ? -15.953 38 23.938 1 95.62 40 GLU B CA 1
ATOM 4168 C C . GLU B 1 40 ? -15.219 37.812 25.25 1 95.62 40 GLU B C 1
ATOM 4170 O O . GLU B 1 40 ? -14.172 37.156 25.312 1 95.62 40 GLU B O 1
ATOM 4175 N N . TRP B 1 41 ? -15.797 38.094 26.281 1 94.31 41 TRP B N 1
ATOM 4176 C CA . TRP B 1 41 ? -15.109 38.219 27.562 1 94.31 41 TRP B CA 1
ATOM 4177 C C . TRP B 1 41 ? -14.836 36.875 28.172 1 94.31 41 TRP B C 1
ATOM 4179 O O . TRP B 1 41 ? -13.828 36.688 28.859 1 94.31 41 TRP B O 1
ATOM 4189 N N . ASN B 1 42 ? -15.758 35.938 28.016 1 94.88 42 ASN B N 1
ATOM 4190 C CA . ASN B 1 42 ? -15.492 34.594 28.5 1 94.88 42 ASN B CA 1
ATOM 4191 C C . ASN B 1 42 ? -14.234 34 27.875 1 94.88 42 ASN B C 1
ATOM 4193 O O . ASN B 1 42 ? -13.445 33.344 28.547 1 94.88 42 ASN B O 1
ATOM 4197 N N . ALA B 1 43 ? -14.078 34.219 26.594 1 96.38 43 ALA B N 1
ATOM 4198 C CA . ALA B 1 43 ? -12.898 33.719 25.875 1 96.38 43 ALA B CA 1
ATOM 4199 C C . ALA B 1 43 ? -11.648 34.5 26.328 1 96.38 43 ALA B C 1
ATOM 4201 O O . ALA B 1 43 ? -10.555 33.906 26.391 1 96.38 43 ALA B O 1
ATOM 4202 N N . THR B 1 44 ? -11.789 35.75 26.688 1 96.69 44 THR B N 1
ATOM 4203 C CA . THR B 1 44 ? -10.656 36.531 27.141 1 96.69 44 THR B CA 1
ATOM 4204 C C . THR B 1 44 ? -10.039 35.938 28.391 1 96.69 44 THR B C 1
ATOM 4206 O O . THR B 1 44 ? -8.812 35.844 28.5 1 96.69 44 THR B O 1
ATOM 4209 N N . GLU B 1 45 ? -10.867 35.531 29.297 1 96.56 45 GLU B N 1
ATOM 4210 C CA . GLU B 1 45 ? -10.383 34.938 30.531 1 96.56 45 GLU B CA 1
ATOM 4211 C C . GLU B 1 45 ? -9.664 33.625 30.266 1 96.56 45 GLU B C 1
ATOM 4213 O O . GLU B 1 45 ? -8.633 33.344 30.875 1 96.56 45 GLU B O 1
ATOM 4218 N N . ARG B 1 46 ? -10.211 32.844 29.391 1 97 46 ARG B N 1
ATOM 4219 C CA . ARG B 1 46 ? -9.617 31.562 29.094 1 97 46 ARG B CA 1
ATOM 4220 C C . ARG B 1 46 ? -8.25 31.719 28.422 1 97 46 ARG B C 1
ATOM 4222 O O . ARG B 1 46 ? -7.316 30.984 28.75 1 97 46 ARG B O 1
ATOM 4229 N N . TYR B 1 47 ? -8.125 32.625 27.531 1 97.62 47 TYR B N 1
ATOM 4230 C CA . TYR B 1 47 ? -6.867 32.781 26.812 1 97.62 47 TYR B CA 1
ATOM 4231 C C . TYR B 1 47 ? -5.828 33.469 27.688 1 97.62 47 TYR B C 1
ATOM 4233 O O . TYR B 1 47 ? -4.629 33.219 27.578 1 97.62 47 TYR B O 1
ATOM 4241 N N . LEU B 1 48 ? -6.281 34.344 28.609 1 97.19 48 LEU B N 1
ATOM 4242 C CA . LEU B 1 48 ? -5.355 34.875 29.609 1 97.19 48 LEU B CA 1
ATOM 4243 C C . LEU B 1 48 ? -4.805 33.781 30.5 1 97.19 48 LEU B C 1
ATOM 4245 O O . LEU B 1 48 ? -3.613 33.781 30.812 1 97.19 48 LEU B O 1
ATOM 4249 N N . PHE B 1 49 ? -5.691 32.938 30.844 1 96.69 49 PHE B N 1
ATOM 4250 C CA . PHE B 1 49 ? -5.277 31.781 31.641 1 96.69 49 PHE B CA 1
ATOM 4251 C C . PHE B 1 49 ? -4.309 30.906 30.844 1 96.69 49 PHE B C 1
ATOM 4253 O O . PHE B 1 49 ? -3.309 30.438 31.391 1 96.69 49 PHE B O 1
ATOM 4260 N N . GLY B 1 50 ? -4.672 30.625 29.594 1 96.5 50 GLY B N 1
ATOM 4261 C CA . GLY B 1 50 ? -3.797 29.844 28.734 1 96.5 50 GLY B CA 1
ATOM 4262 C C . GLY B 1 50 ? -2.41 30.438 28.594 1 96.5 50 GLY B C 1
ATOM 4263 O O . GLY B 1 50 ? -1.411 29.719 28.609 1 96.5 50 GLY B O 1
ATOM 4264 N N . ILE B 1 51 ? -2.311 31.75 28.469 1 97.25 51 ILE B N 1
ATOM 4265 C CA . ILE B 1 51 ? -1.037 32.438 28.359 1 97.25 51 ILE B CA 1
ATOM 4266 C C . ILE B 1 51 ? -0.25 32.281 29.656 1 97.25 51 ILE B C 1
ATOM 4268 O O . ILE B 1 51 ? 0.958 32.031 29.625 1 97.25 51 ILE B O 1
ATOM 4272 N N . GLY B 1 52 ? -0.941 32.406 30.766 1 97 52 GLY B N 1
ATOM 4273 C CA . GLY B 1 52 ? -0.294 32.219 32.062 1 97 52 GLY B CA 1
ATOM 4274 C C . GLY B 1 52 ? 0.31 30.828 32.188 1 97 52 GLY B C 1
ATOM 4275 O O . GLY B 1 52 ? 1.444 30.688 32.656 1 97 52 GLY B O 1
ATOM 4276 N N . ILE B 1 53 ? -0.401 29.875 31.828 1 96.56 53 ILE B N 1
ATOM 4277 C CA . ILE B 1 53 ? 0.062 28.484 31.938 1 96.56 53 ILE B CA 1
ATOM 4278 C C . ILE B 1 53 ? 1.254 28.266 31 1 96.56 53 ILE B C 1
ATOM 4280 O O . ILE B 1 53 ? 2.225 27.609 31.375 1 96.56 53 ILE B O 1
ATOM 4284 N N . ALA B 1 54 ? 1.132 28.734 29.75 1 96.25 54 ALA B N 1
ATOM 4285 C CA . ALA B 1 54 ? 2.221 28.594 28.797 1 96.25 54 ALA B CA 1
ATOM 4286 C C . ALA B 1 54 ? 3.498 29.25 29.312 1 96.25 54 ALA B C 1
ATOM 4288 O O . ALA B 1 54 ? 4.59 28.688 29.172 1 96.25 54 ALA B O 1
ATOM 4289 N N . LEU B 1 55 ? 3.342 30.406 29.906 1 95.75 55 LEU B N 1
ATOM 4290 C CA . LEU B 1 55 ? 4.496 31.109 30.453 1 95.75 55 LEU B CA 1
ATOM 4291 C C . LEU B 1 55 ? 5.082 30.359 31.641 1 95.75 55 LEU B C 1
ATOM 4293 O O . LEU B 1 55 ? 6.301 30.297 31.812 1 95.75 55 LEU B O 1
ATOM 4297 N N . PHE B 1 56 ? 4.227 29.844 32.438 1 96.38 56 PHE B N 1
ATOM 4298 C CA . PHE B 1 56 ? 4.676 29.094 33.594 1 96.38 56 PHE B CA 1
ATOM 4299 C C . PHE B 1 56 ? 5.438 27.844 33.188 1 96.38 56 PHE B C 1
ATOM 4301 O O . PHE B 1 56 ? 6.551 27.594 33.656 1 96.38 56 PHE B O 1
ATOM 4308 N N . ILE B 1 57 ? 4.867 27.047 32.312 1 95.25 57 ILE B N 1
ATOM 4309 C CA . ILE B 1 57 ? 5.488 25.812 31.859 1 95.25 57 ILE B CA 1
ATOM 4310 C C . ILE B 1 57 ? 6.762 26.141 31.094 1 95.25 57 ILE B C 1
ATOM 4312 O O . ILE B 1 57 ? 7.785 25.469 31.25 1 95.25 57 ILE B O 1
ATOM 4316 N N . GLY B 1 58 ? 6.688 27.109 30.188 1 93.25 58 GLY B N 1
ATOM 4317 C CA . GLY B 1 58 ? 7.859 27.5 29.422 1 93.25 58 GLY B CA 1
ATOM 4318 C C . GLY B 1 58 ? 9.023 27.938 30.297 1 93.25 58 GLY B C 1
ATOM 4319 O O . GLY B 1 58 ? 10.164 27.531 30.062 1 93.25 58 GLY B O 1
ATOM 4320 N N . SER B 1 59 ? 8.695 28.719 31.344 1 93.38 59 SER B N 1
ATOM 4321 C CA . SER B 1 59 ? 9.742 29.203 32.25 1 93.38 59 SER B CA 1
ATOM 4322 C C . SER B 1 59 ? 10.305 28.078 33.094 1 93.38 59 SER B C 1
ATOM 4324 O O . SER B 1 59 ? 11.508 28.016 33.344 1 93.38 59 SER B O 1
ATOM 4326 N N . ALA B 1 60 ? 9.477 27.25 33.531 1 94.44 60 ALA B N 1
ATOM 4327 C CA . ALA B 1 60 ? 9.914 26.109 34.344 1 94.44 60 ALA B CA 1
ATOM 4328 C C . ALA B 1 60 ? 10.828 25.188 33.562 1 94.44 60 ALA B C 1
ATOM 4330 O O . ALA B 1 60 ? 11.828 24.688 34.094 1 94.44 60 ALA B O 1
ATOM 4331 N N . LEU B 1 61 ? 10.516 24.953 32.312 1 92.38 61 LEU B N 1
ATOM 4332 C CA . LEU B 1 61 ? 11.32 24.078 31.484 1 92.38 61 LEU B CA 1
ATOM 4333 C C . LEU B 1 61 ? 12.641 24.75 31.109 1 92.38 61 LEU B C 1
ATOM 4335 O O . LEU B 1 61 ? 13.672 24.078 31.016 1 92.38 61 LEU B O 1
ATOM 4339 N N . ARG B 1 62 ? 12.602 25.984 30.875 1 88.25 62 ARG B N 1
ATOM 4340 C CA . ARG B 1 62 ? 13.812 26.703 30.5 1 88.25 62 ARG B CA 1
ATOM 4341 C C . ARG B 1 62 ? 14.828 26.703 31.641 1 88.25 62 ARG B C 1
ATOM 4343 O O . ARG B 1 62 ? 16.031 26.781 31.391 1 88.25 62 ARG B O 1
ATOM 4350 N N . LEU B 1 63 ? 14.359 26.531 32.875 1 89.44 63 LEU B N 1
ATOM 4351 C CA . LEU B 1 63 ? 15.234 26.562 34.031 1 89.44 63 LEU B CA 1
ATOM 4352 C C . LEU B 1 63 ? 15.898 25.203 34.25 1 89.44 63 LEU B C 1
ATOM 4354 O O . LEU B 1 63 ? 16.812 25.078 35.062 1 89.44 63 LEU B O 1
ATOM 4358 N N . ALA B 1 64 ? 15.5 24.266 33.531 1 85.88 64 ALA B N 1
ATOM 4359 C CA . ALA B 1 64 ? 16.078 22.938 33.688 1 85.88 64 ALA B CA 1
ATOM 4360 C C . ALA B 1 64 ? 17.562 22.938 33.281 1 85.88 64 ALA B C 1
ATOM 4362 O O . ALA B 1 64 ? 18.344 22.125 33.781 1 85.88 64 ALA B O 1
ATOM 4363 N N . TYR B 1 65 ? 17.938 23.672 32.312 1 80.31 65 TYR B N 1
ATOM 4364 C CA . TYR B 1 65 ? 19.344 23.781 31.906 1 80.31 65 TYR B CA 1
ATOM 4365 C C . TYR B 1 65 ? 19.703 25.234 31.578 1 80.31 65 TYR B C 1
ATOM 4367 O O . TYR B 1 65 ? 19.078 25.844 30.703 1 80.31 65 TYR B O 1
ATOM 4375 N N . LEU B 1 66 ? 20.703 25.719 32.188 1 75.5 66 LEU B N 1
ATOM 4376 C CA . LEU B 1 66 ? 20.953 27.141 32.125 1 75.5 66 LEU B CA 1
ATOM 4377 C C . LEU B 1 66 ? 22.094 27.453 31.141 1 75.5 66 LEU B C 1
ATOM 4379 O O . LEU B 1 66 ? 22.25 28.609 30.734 1 75.5 66 LEU B O 1
ATOM 4383 N N . GLU B 1 67 ? 22.859 26.422 30.625 1 69 67 GLU B N 1
ATOM 4384 C CA . GLU B 1 67 ? 23.969 26.719 29.719 1 69 67 GLU B CA 1
ATOM 4385 C C . GLU B 1 67 ? 23.641 26.266 28.297 1 69 67 GLU B C 1
ATOM 4387 O O . GLU B 1 67 ? 23.594 25.062 28.016 1 69 67 GLU B O 1
ATOM 4392 N N . PRO B 1 68 ? 23.328 27.203 27.547 1 65.25 68 PRO B N 1
ATOM 4393 C CA . PRO B 1 68 ? 22.969 26.828 26.172 1 65.25 68 PRO B CA 1
ATOM 4394 C C . PRO B 1 68 ? 24.109 26.156 25.422 1 65.25 68 PRO B C 1
ATOM 4396 O O . PRO B 1 68 ? 25.25 26.625 25.484 1 65.25 68 PRO B O 1
ATOM 4399 N N . ARG B 1 69 ? 24 24.859 25.172 1 67 69 ARG B N 1
ATOM 4400 C CA . ARG B 1 69 ? 24.984 24.141 24.375 1 67 69 ARG B CA 1
ATOM 4401 C C . ARG B 1 69 ? 24.422 23.766 23.016 1 67 69 ARG B C 1
ATOM 4403 O O . ARG B 1 69 ? 23.203 23.75 22.812 1 67 69 ARG B O 1
ATOM 4410 N N . ALA B 1 70 ? 25.406 23.641 22.094 1 71.44 70 ALA B N 1
ATOM 4411 C CA . ALA B 1 70 ? 25.016 23.172 20.766 1 71.44 70 ALA B CA 1
ATOM 4412 C C . ALA B 1 70 ? 24.375 21.797 20.828 1 71.44 70 ALA B C 1
ATOM 4414 O O . ALA B 1 70 ? 24.828 20.922 21.578 1 71.44 70 ALA B O 1
ATOM 4415 N N . LEU B 1 71 ? 23.234 21.688 20.188 1 76 71 LEU B N 1
ATOM 4416 C CA . LEU B 1 71 ? 22.469 20.453 20.234 1 76 71 LEU B CA 1
ATOM 4417 C C . LEU B 1 71 ? 23.141 19.391 19.359 1 76 71 LEU B C 1
ATOM 4419 O O . LEU B 1 71 ? 23.625 19.688 18.266 1 76 71 LEU B O 1
ATOM 4423 N N . THR B 1 72 ? 23.266 18.281 19.906 1 73.31 72 THR B N 1
ATOM 4424 C CA . THR B 1 72 ? 23.641 17.141 19.078 1 73.31 72 THR B CA 1
ATOM 4425 C C . THR B 1 72 ? 22.5 16.75 18.141 1 73.31 72 THR B C 1
ATOM 4427 O O . THR B 1 72 ? 21.375 17.219 18.281 1 73.31 72 THR B O 1
ATOM 4430 N N . GLN B 1 73 ? 22.828 15.969 17.156 1 72 73 GLN B N 1
ATOM 4431 C CA . GLN B 1 73 ? 21.828 15.531 16.188 1 72 73 GLN B CA 1
ATOM 4432 C C . GLN B 1 73 ? 20.672 14.805 16.875 1 72 73 GLN B C 1
ATOM 4434 O O . GLN B 1 73 ? 19.516 15.008 16.531 1 72 73 GLN B O 1
ATOM 4439 N N . GLN B 1 74 ? 21.031 14.078 17.828 1 76.25 74 GLN B N 1
ATOM 4440 C CA . GLN B 1 74 ? 20.016 13.312 18.562 1 76.25 74 GLN B CA 1
ATOM 4441 C C . GLN B 1 74 ? 19.125 14.234 19.375 1 76.25 74 GLN B C 1
ATOM 4443 O O . GLN B 1 74 ? 17.906 14.016 19.453 1 76.25 74 GLN B O 1
ATOM 4448 N N . GLN B 1 75 ? 19.75 15.211 19.984 1 80.81 75 GLN B N 1
ATOM 4449 C CA . GLN B 1 75 ? 18.984 16.156 20.797 1 80.81 75 GLN B CA 1
ATOM 4450 C C . GLN B 1 75 ? 18.078 17.016 19.922 1 80.81 75 GLN B C 1
ATOM 4452 O O . GLN B 1 75 ? 16.938 17.312 20.312 1 80.81 75 GLN B O 1
ATOM 4457 N N . ALA B 1 76 ? 18.578 17.344 18.766 1 78.06 76 ALA B N 1
ATOM 4458 C CA . ALA B 1 76 ? 17.781 18.156 17.844 1 78.06 76 ALA B CA 1
ATOM 4459 C C . ALA B 1 76 ? 16.547 17.391 17.375 1 78.06 76 ALA B C 1
ATOM 4461 O O . ALA B 1 76 ? 15.469 17.953 17.25 1 78.06 76 ALA B O 1
ATOM 4462 N N . LEU B 1 77 ? 16.75 16.141 17.141 1 77.44 77 LEU B N 1
ATOM 4463 C CA . LEU B 1 77 ? 15.641 15.305 16.734 1 77.44 77 LEU B CA 1
ATOM 4464 C C . LEU B 1 77 ? 14.602 15.188 17.844 1 77.44 77 LEU B C 1
ATOM 4466 O O . LEU B 1 77 ? 13.391 15.203 17.578 1 77.44 77 LEU B O 1
ATOM 4470 N N . ALA B 1 78 ? 15.062 15.086 18.969 1 85.62 78 ALA B N 1
ATOM 4471 C CA . ALA B 1 78 ? 14.164 14.953 20.125 1 85.62 78 ALA B CA 1
ATOM 4472 C C . ALA B 1 78 ? 13.367 16.234 20.344 1 85.62 78 ALA B C 1
ATOM 4474 O O . ALA B 1 78 ? 12.164 16.188 20.609 1 85.62 78 ALA B O 1
ATOM 4475 N N . VAL B 1 79 ? 14.039 17.344 20.25 1 85.75 79 VAL B N 1
ATOM 4476 C CA . VAL B 1 79 ? 13.375 18.641 20.453 1 85.75 79 VAL B CA 1
ATOM 4477 C C . VAL B 1 79 ? 12.312 18.844 19.375 1 85.75 79 VAL B C 1
ATOM 4479 O O . VAL B 1 79 ? 11.188 19.25 19.672 1 85.75 79 VAL B O 1
ATOM 4482 N N . THR B 1 80 ? 12.664 18.5 18.156 1 83.06 80 THR B N 1
ATOM 4483 C CA . THR B 1 80 ? 11.734 18.672 17.047 1 83.06 80 THR B CA 1
ATOM 4484 C C . THR B 1 80 ? 10.531 17.766 17.203 1 83.06 80 THR B C 1
ATOM 4486 O O . THR B 1 80 ? 9.391 18.172 16.953 1 83.06 80 THR B O 1
ATOM 4489 N N . GLY B 1 81 ? 10.766 16.594 17.547 1 86.75 81 GLY B N 1
ATOM 4490 C CA . GLY B 1 81 ? 9.68 15.633 17.719 1 86.75 81 GLY B CA 1
ATOM 4491 C C . GLY B 1 81 ? 8.773 15.969 18.891 1 86.75 81 GLY B C 1
ATOM 4492 O O . GLY B 1 81 ? 7.547 15.961 18.75 1 86.75 81 GLY B O 1
ATOM 4493 N N . LEU B 1 82 ? 9.344 16.375 19.953 1 90.69 82 LEU B N 1
ATOM 4494 C CA . LEU B 1 82 ? 8.578 16.594 21.172 1 90.69 82 LEU B CA 1
ATOM 4495 C C . LEU B 1 82 ? 7.934 17.984 21.172 1 90.69 82 LEU B C 1
ATOM 4497 O O . LEU B 1 82 ? 6.988 18.234 21.922 1 90.69 82 LEU B O 1
ATOM 4501 N N . ALA B 1 83 ? 8.461 18.844 20.359 1 89.88 83 ALA B N 1
ATOM 4502 C CA . ALA B 1 83 ? 7.91 20.188 20.266 1 89.88 83 ALA B CA 1
ATOM 4503 C C . ALA B 1 83 ? 6.438 20.156 19.859 1 89.88 83 ALA B C 1
ATOM 4505 O O . ALA B 1 83 ? 5.605 20.844 20.469 1 89.88 83 ALA B O 1
ATOM 4506 N N . TRP B 1 84 ? 6.094 19.328 18.875 1 91 84 TRP B N 1
ATOM 4507 C CA . TRP B 1 84 ? 4.719 19.234 18.391 1 91 84 TRP B CA 1
ATOM 4508 C C . TRP B 1 84 ? 3.797 18.703 19.484 1 91 84 TRP B C 1
ATOM 4510 O O . TRP B 1 84 ? 2.668 19.172 19.641 1 91 84 TRP B O 1
ATOM 4520 N N . LEU B 1 85 ? 4.312 17.75 20.125 1 93.12 85 LEU B N 1
ATOM 4521 C CA . LEU B 1 85 ? 3.518 17.141 21.188 1 93.12 85 LEU B CA 1
ATOM 4522 C C . LEU B 1 85 ? 3.25 18.141 22.312 1 93.12 85 LEU B C 1
ATOM 4524 O O . LEU B 1 85 ? 2.113 18.281 22.766 1 93.12 85 LEU B O 1
ATOM 4528 N N . LEU B 1 86 ? 4.246 18.891 22.719 1 93.06 86 LEU B N 1
ATOM 4529 C CA . LEU B 1 86 ? 4.117 19.844 23.812 1 93.06 86 LEU B CA 1
ATOM 4530 C C . LEU B 1 86 ? 3.227 21.016 23.406 1 93.06 86 LEU B C 1
ATOM 4532 O O . LEU B 1 86 ? 2.383 21.453 24.188 1 93.06 86 LEU B O 1
ATOM 4536 N N . LEU B 1 87 ? 3.424 21.5 22.281 1 93.56 87 LEU B N 1
ATOM 4537 C CA . LEU B 1 87 ? 2.617 22.625 21.797 1 93.56 87 LEU B CA 1
ATOM 4538 C C . LEU B 1 87 ? 1.147 22.219 21.703 1 93.56 87 LEU B C 1
ATOM 4540 O O . LEU B 1 87 ? 0.265 23.031 22.016 1 93.56 87 LEU B O 1
ATOM 4544 N N . ALA B 1 88 ? 0.941 21 21.25 1 95.88 88 ALA B N 1
ATOM 4545 C CA . ALA B 1 88 ? -0.435 20.516 21.141 1 95.88 88 ALA B CA 1
ATOM 4546 C C . ALA B 1 88 ? -1.063 20.344 22.531 1 95.88 88 ALA B C 1
ATOM 4548 O O . ALA B 1 88 ? -2.234 20.672 22.734 1 95.88 88 ALA B O 1
ATOM 4549 N N . LEU B 1 89 ? -0.305 19.875 23.453 1 96.62 89 LEU B N 1
ATOM 4550 C CA . LEU B 1 89 ? -0.809 19.641 24.797 1 96.62 89 LEU B CA 1
ATOM 4551 C C . LEU B 1 89 ? -1.139 20.953 25.5 1 96.62 89 LEU B C 1
ATOM 4553 O O . LEU B 1 89 ? -2.229 21.109 26.062 1 96.62 89 LEU B O 1
ATOM 4557 N N . VAL B 1 90 ? -0.258 21.922 25.422 1 95.88 90 VAL B N 1
ATOM 4558 C CA . VAL B 1 90 ? -0.44 23.188 26.109 1 95.88 90 VAL B CA 1
ATOM 4559 C C . VAL B 1 90 ? -1.427 24.062 25.344 1 95.88 90 VAL B C 1
ATOM 4561 O O . VAL B 1 90 ? -2.252 24.75 25.938 1 95.88 90 VAL B O 1
ATOM 4564 N N . GLY B 1 91 ? -1.371 23.984 24.094 1 96 91 GLY B N 1
ATOM 4565 C CA . GLY B 1 91 ? -2.264 24.781 23.266 1 96 91 GLY B CA 1
ATOM 4566 C C . GLY B 1 91 ? -3.713 24.344 23.359 1 96 91 GLY B C 1
ATOM 4567 O O . GLY B 1 91 ? -4.621 25.109 23.031 1 96 91 GLY B O 1
ATOM 4568 N N . ALA B 1 92 ? -3.951 23.125 23.812 1 97.44 92 ALA B N 1
ATOM 4569 C CA . ALA B 1 92 ? -5.297 22.562 23.875 1 97.44 92 ALA B CA 1
ATOM 4570 C C . ALA B 1 92 ? -6.031 23.047 25.125 1 97.44 92 ALA B C 1
ATOM 4572 O O . ALA B 1 92 ? -7.254 22.906 25.234 1 97.44 92 ALA B O 1
ATOM 4573 N N . ILE B 1 93 ? -5.383 23.688 26.031 1 96.88 93 ILE B N 1
ATOM 4574 C CA . ILE B 1 93 ? -5.953 24.031 27.328 1 96.88 93 ILE B CA 1
ATOM 4575 C C . ILE B 1 93 ? -7.055 25.078 27.141 1 96.88 93 ILE B C 1
ATOM 4577 O O . ILE B 1 93 ? -8.188 24.875 27.594 1 96.88 93 ILE B O 1
ATOM 4581 N N . PRO B 1 94 ? -6.773 26.203 26.5 1 96.81 94 PRO B N 1
ATOM 4582 C CA . PRO B 1 94 ? -7.867 27.156 26.328 1 96.81 94 PRO B CA 1
ATOM 4583 C C . PRO B 1 94 ? -9.031 26.594 25.516 1 96.81 94 PRO B C 1
ATOM 4585 O O . PRO B 1 94 ? -10.18 26.984 25.734 1 96.81 94 PRO B O 1
ATOM 4588 N N . LEU B 1 95 ? -8.789 25.719 24.578 1 96.69 95 LEU B N 1
ATOM 4589 C CA . LEU B 1 95 ? -9.844 25.094 23.781 1 96.69 95 LEU B CA 1
ATOM 4590 C C . LEU B 1 95 ? -10.727 24.203 24.656 1 96.69 95 LEU B C 1
ATOM 4592 O O . LEU B 1 95 ? -11.953 24.219 24.516 1 96.69 95 LEU B O 1
ATOM 4596 N N . TYR B 1 96 ? -10.078 23.453 25.5 1 96.88 96 TYR B N 1
ATOM 4597 C CA . TYR B 1 96 ? -10.828 22.578 26.406 1 96.88 96 TYR B CA 1
ATOM 4598 C C . TYR B 1 96 ? -11.742 23.391 27.312 1 96.88 96 TYR B C 1
ATOM 4600 O O . TYR B 1 96 ? -12.875 22.984 27.578 1 96.88 96 TYR B O 1
ATOM 4608 N N . MET B 1 97 ? -11.344 24.531 27.719 1 96.44 97 MET B N 1
ATOM 4609 C CA . MET B 1 97 ? -12.094 25.391 28.641 1 96.44 97 MET B CA 1
ATOM 4610 C C . MET B 1 97 ? -13.25 26.078 27.938 1 96.44 97 MET B C 1
ATOM 4612 O O . MET B 1 97 ? -14.109 26.688 28.578 1 96.44 97 MET B O 1
ATOM 4616 N N . SER B 1 98 ? -13.359 26.047 26.656 1 95.31 98 SER B N 1
ATOM 4617 C CA . SER B 1 98 ? -14.438 26.672 25.906 1 95.31 98 SER B CA 1
ATOM 4618 C C . SER B 1 98 ? -15.766 25.969 26.141 1 95.31 98 SER B C 1
ATOM 4620 O O . SER B 1 98 ? -16.828 26.547 25.922 1 95.31 98 SER B O 1
ATOM 4622 N N . GLY B 1 99 ? -15.688 24.656 26.484 1 94.25 99 GLY B N 1
ATOM 4623 C CA . GLY B 1 99 ? -16.891 23.875 26.734 1 94.25 99 GLY B CA 1
ATOM 4624 C C . GLY B 1 99 ? -17.422 23.188 25.5 1 94.25 99 GLY B C 1
ATOM 4625 O O . GLY B 1 99 ? -18.453 22.5 25.547 1 94.25 99 GLY B O 1
ATOM 4626 N N . HIS B 1 100 ? -16.719 23.297 24.453 1 95.25 100 HIS B N 1
ATOM 4627 C CA . HIS B 1 100 ? -17.203 22.719 23.203 1 95.25 100 HIS B CA 1
ATOM 4628 C C . HIS B 1 100 ? -16.562 21.375 22.922 1 95.25 100 HIS B C 1
ATOM 4630 O O . HIS B 1 100 ? -16.672 20.828 21.828 1 95.25 100 HIS B O 1
ATOM 4636 N N . PHE B 1 101 ? -15.82 20.812 23.906 1 96.19 101 PHE B N 1
ATOM 4637 C CA . PHE B 1 101 ? -15.18 19.516 23.812 1 96.19 101 PHE B CA 1
ATOM 4638 C C . PHE B 1 101 ? -15.633 18.609 24.953 1 96.19 101 PHE B C 1
ATOM 4640 O O . PHE B 1 101 ? -15.797 19.062 26.078 1 96.19 101 PHE B O 1
ATOM 4647 N N . ILE B 1 102 ? -15.891 17.344 24.688 1 94.44 102 ILE B N 1
ATOM 4648 C CA . ILE B 1 102 ? -16.375 16.391 25.688 1 94.44 102 ILE B CA 1
ATOM 4649 C C . ILE B 1 102 ? -15.281 16.125 26.719 1 94.44 102 ILE B C 1
ATOM 4651 O O . ILE B 1 102 ? -15.562 16.031 27.906 1 94.44 102 ILE B O 1
ATOM 4655 N N . SER B 1 103 ? -14.062 15.992 26.266 1 96.56 103 SER B N 1
ATOM 4656 C CA . SER B 1 103 ? -12.93 15.68 27.125 1 96.56 103 SER B CA 1
ATOM 4657 C C . SER B 1 103 ? -11.688 16.469 26.719 1 96.56 103 SER B C 1
ATOM 4659 O O . SER B 1 103 ? -11.664 17.078 25.641 1 96.56 103 SER B O 1
ATOM 4661 N N . TYR B 1 104 ? -10.688 16.516 27.594 1 97.25 104 TYR B N 1
ATOM 4662 C CA . TYR B 1 104 ? -9.422 17.156 27.25 1 97.25 104 TYR B CA 1
ATOM 4663 C C . TYR B 1 104 ? -8.758 16.469 26.078 1 97.25 104 TYR B C 1
ATOM 4665 O O . TYR B 1 104 ? -8.094 17.109 25.25 1 97.25 104 TYR B O 1
ATOM 4673 N N . LEU B 1 105 ? -8.977 15.141 25.969 1 97.44 105 LEU B N 1
ATOM 4674 C CA . LEU B 1 105 ? -8.422 14.383 24.859 1 97.44 105 LEU B CA 1
ATOM 4675 C C . LEU B 1 105 ? -8.961 14.891 23.531 1 97.44 105 LEU B C 1
ATOM 4677 O O . LEU B 1 105 ? -8.234 14.945 22.531 1 97.44 105 LEU B O 1
ATOM 4681 N N . ASP B 1 106 ? -10.188 15.289 23.531 1 97.62 106 ASP B N 1
ATOM 4682 C CA . ASP B 1 106 ? -10.789 15.836 22.328 1 97.62 106 ASP B CA 1
ATOM 4683 C C . ASP B 1 106 ? -10.133 17.156 21.938 1 97.62 106 ASP B C 1
ATOM 4685 O O . ASP B 1 106 ? -9.891 17.406 20.75 1 97.62 106 ASP B O 1
ATOM 4689 N N . ALA B 1 107 ? -9.922 17.953 22.969 1 97.75 107 ALA B N 1
ATOM 4690 C CA . ALA B 1 107 ? -9.266 19.234 22.703 1 97.75 107 ALA B CA 1
ATOM 4691 C C . ALA B 1 107 ? -7.82 19.031 22.25 1 97.75 107 ALA B C 1
ATOM 4693 O O . ALA B 1 107 ? -7.32 19.75 21.391 1 97.75 107 ALA B O 1
ATOM 4694 N N . PHE B 1 108 ? -7.203 18.047 22.875 1 97.75 108 PHE B N 1
ATOM 4695 C CA . PHE B 1 108 ? -5.852 17.672 22.484 1 97.75 108 PHE B CA 1
ATOM 4696 C C . PHE B 1 108 ? -5.816 17.188 21.047 1 97.75 108 PHE B C 1
ATOM 4698 O O . PHE B 1 108 ? -4.918 17.547 20.281 1 97.75 108 PHE B O 1
ATOM 4705 N N . PHE B 1 109 ? -6.805 16.359 20.688 1 97.88 109 PHE B N 1
ATOM 4706 C CA . PHE B 1 109 ? -6.953 15.898 19.312 1 97.88 109 PHE B CA 1
ATOM 4707 C C . PHE B 1 109 ? -7.086 17.078 18.359 1 97.88 109 PHE B C 1
ATOM 4709 O O . PHE B 1 109 ? -6.406 17.125 17.328 1 97.88 109 PHE B O 1
ATOM 4716 N N . GLU B 1 110 ? -7.895 18.031 18.734 1 96.69 110 GLU B N 1
ATOM 4717 C CA . GLU B 1 110 ? -8.109 19.234 17.922 1 96.69 110 GLU B CA 1
ATOM 4718 C C . GLU B 1 110 ? -6.82 20.031 17.781 1 96.69 110 GLU B C 1
ATOM 4720 O O . GLU B 1 110 ? -6.516 20.531 16.688 1 96.69 110 GLU B O 1
ATOM 4725 N N . GLY B 1 111 ? -6.133 20.188 18.859 1 96.81 111 GLY B N 1
ATOM 4726 C CA . GLY B 1 111 ? -4.871 20.906 18.828 1 96.81 111 GLY B CA 1
ATOM 4727 C C . GLY B 1 111 ? -3.838 20.266 17.922 1 96.81 111 GLY B C 1
ATOM 4728 O O . GLY B 1 111 ? -3.211 20.938 17.109 1 96.81 111 GLY B O 1
ATOM 4729 N N . MET B 1 112 ? -3.646 18.953 18.062 1 97.12 112 MET B N 1
ATOM 4730 C CA . MET B 1 112 ? -2.705 18.234 17.203 1 97.12 112 MET B CA 1
ATOM 4731 C C . MET B 1 112 ? -3.107 18.344 15.742 1 97.12 112 MET B C 1
ATOM 4733 O O . MET B 1 112 ? -2.256 18.531 14.867 1 97.12 112 MET B O 1
ATOM 4737 N N . SER B 1 113 ? -4.387 18.219 15.5 1 97.12 113 SER B N 1
ATOM 4738 C CA . SER B 1 113 ? -4.918 18.328 14.148 1 97.12 113 SER B CA 1
ATOM 4739 C C . SER B 1 113 ? -4.629 19.703 13.547 1 97.12 113 SER B C 1
ATOM 4741 O O . SER B 1 113 ? -4.266 19.812 12.375 1 97.12 113 SER B O 1
ATOM 4743 N N . ALA B 1 114 ? -4.746 20.703 14.336 1 96.25 114 ALA B N 1
ATOM 4744 C CA . ALA B 1 114 ? -4.508 22.062 13.867 1 96.25 114 ALA B CA 1
ATOM 4745 C C . ALA B 1 114 ? -3.02 22.312 13.633 1 96.25 114 ALA B C 1
ATOM 4747 O O . ALA B 1 114 ? -2.625 22.812 12.578 1 96.25 114 ALA B O 1
ATOM 4748 N N . TRP B 1 115 ? -2.193 21.891 14.578 1 95.25 115 TRP B N 1
ATOM 4749 C CA . TRP B 1 115 ? -0.753 22.109 14.477 1 95.25 115 TRP B CA 1
ATOM 4750 C C . TRP B 1 115 ? -0.177 21.359 13.273 1 95.25 115 TRP B C 1
ATOM 4752 O O . TRP B 1 115 ? 0.756 21.844 12.633 1 95.25 115 TRP B O 1
ATOM 4762 N N . THR B 1 116 ? -0.702 20.188 13.023 1 94.62 116 THR B N 1
ATOM 4763 C CA . THR B 1 116 ? -0.166 19.375 11.945 1 94.62 116 THR B CA 1
ATOM 4764 C C . THR B 1 116 ? -0.877 19.672 10.625 1 94.62 116 THR B C 1
ATOM 4766 O O . THR B 1 116 ? -0.63 19 9.617 1 94.62 116 THR B O 1
ATOM 4769 N N . THR B 1 117 ? -1.771 20.594 10.648 1 94.69 117 THR B N 1
ATOM 4770 C CA . THR B 1 117 ? -2.551 21.016 9.492 1 94.69 117 THR B CA 1
ATOM 4771 C C . THR B 1 117 ? -3.352 19.859 8.922 1 94.69 117 THR B C 1
ATOM 4773 O O . THR B 1 117 ? -3.461 19.703 7.707 1 94.69 117 THR B O 1
ATOM 4776 N N . THR B 1 118 ? -3.791 18.938 9.789 1 95.44 118 THR B N 1
ATOM 4777 C CA . THR B 1 118 ? -4.664 17.844 9.367 1 95.44 118 THR B CA 1
ATOM 4778 C C . THR B 1 118 ? -6.09 18.344 9.148 1 95.44 118 THR B C 1
ATOM 4780 O O . THR B 1 118 ? -6.738 17.984 8.164 1 95.44 118 THR B O 1
ATOM 4783 N N . GLY B 1 119 ? -6.637 19.188 10.094 1 94.38 119 GLY B N 1
ATOM 4784 C CA . GLY B 1 119 ? -7.93 19.812 9.898 1 94.38 119 GLY B CA 1
ATOM 4785 C C . GLY B 1 119 ? -9.086 18.953 10.359 1 94.38 119 GLY B C 1
ATOM 4786 O O . GLY B 1 119 ? -10.25 19.297 10.125 1 94.38 119 GLY B O 1
ATOM 4787 N N . ALA B 1 120 ? -8.82 17.828 10.961 1 94.62 120 ALA B N 1
ATOM 4788 C CA . ALA B 1 120 ? -9.875 17.031 11.578 1 94.62 120 ALA B CA 1
ATOM 4789 C C . ALA B 1 120 ? -10.383 17.703 12.852 1 94.62 120 ALA B C 1
ATOM 4791 O O . ALA B 1 120 ? -9.602 18.266 13.625 1 94.62 120 ALA B O 1
ATOM 4792 N N . SER B 1 121 ? -11.672 17.594 13.078 1 94.19 121 SER B N 1
ATOM 4793 C CA . SER B 1 121 ? -12.234 18.344 14.203 1 94.19 121 SER B CA 1
ATOM 4794 C C . SER B 1 121 ? -13.055 17.438 15.117 1 94.19 121 SER B C 1
ATOM 4796 O O . SER B 1 121 ? -13.742 16.531 14.641 1 94.19 121 SER B O 1
ATOM 4798 N N . MET B 1 122 ? -12.969 17.734 16.391 1 94.31 122 MET B N 1
ATOM 4799 C CA . MET B 1 122 ? -13.742 17.047 17.422 1 94.31 122 MET B CA 1
ATOM 4800 C C . MET B 1 122 ? -14.703 18.016 18.109 1 94.31 122 MET B C 1
ATOM 4802 O O . MET B 1 122 ? -15.258 17.703 19.172 1 94.31 122 MET B O 1
ATOM 4806 N N . ILE B 1 123 ? -14.906 19.188 17.578 1 93.5 123 ILE B N 1
ATOM 4807 C CA . ILE B 1 123 ? -15.703 20.234 18.203 1 93.5 123 ILE B CA 1
ATOM 4808 C C . ILE B 1 123 ? -17.188 19.875 18.125 1 93.5 123 ILE B C 1
ATOM 4810 O O . ILE B 1 123 ? -17.656 19.359 17.109 1 93.5 123 ILE B O 1
ATOM 4814 N N . GLN B 1 124 ? -17.75 20.125 19.25 1 91.06 124 GLN B N 1
ATOM 4815 C CA . GLN B 1 124 ? -19.203 20.062 19.281 1 91.06 124 GLN B CA 1
ATOM 4816 C C . GLN B 1 124 ? -19.828 21.422 18.984 1 91.06 124 GLN B C 1
ATOM 4818 O O . GLN B 1 124 ? -19.422 22.438 19.547 1 91.06 124 GLN B O 1
ATOM 4823 N N . ASP B 1 125 ? -20.703 21.578 18.094 1 89.75 125 ASP B N 1
ATOM 4824 C CA . ASP B 1 125 ? -21.438 22.812 17.781 1 89.75 125 ASP B CA 1
ATOM 4825 C C . ASP B 1 125 ? -20.5 23.906 17.312 1 89.75 125 ASP B C 1
ATOM 4827 O O . ASP B 1 125 ? -20.406 24.969 17.953 1 89.75 125 ASP B O 1
ATOM 4831 N N . LEU B 1 126 ? -19.859 23.75 16.25 1 89.62 126 LEU B N 1
ATOM 4832 C CA . LEU B 1 126 ? -18.875 24.656 15.664 1 89.62 126 LEU B CA 1
ATOM 4833 C C . LEU B 1 126 ? -19.484 26.031 15.406 1 89.62 126 LEU B C 1
ATOM 4835 O O . LEU B 1 126 ? -18.781 27.047 15.484 1 89.62 126 LEU B O 1
ATOM 4839 N N . GLU B 1 127 ? -20.766 26.109 15.234 1 89.25 127 GLU B N 1
ATOM 4840 C CA . GLU B 1 127 ? -21.453 27.359 14.906 1 89.25 127 GLU B CA 1
ATOM 4841 C C . GLU B 1 127 ? -21.391 28.344 16.078 1 89.25 127 GLU B C 1
ATOM 4843 O O . GLU B 1 127 ? -21.422 29.562 15.875 1 89.25 127 GLU B O 1
ATOM 4848 N N . HIS B 1 128 ? -21.297 27.828 17.266 1 90.31 128 HIS B N 1
ATOM 4849 C CA . HIS B 1 128 ? -21.344 28.688 18.438 1 90.31 128 HIS B CA 1
ATOM 4850 C C . HIS B 1 128 ? -19.969 28.859 19.047 1 90.31 128 HIS B C 1
ATOM 4852 O O . HIS B 1 128 ? -19.828 29.391 20.156 1 90.31 128 HIS B O 1
ATOM 4858 N N . LEU B 1 129 ? -19.062 28.422 18.375 1 93.25 129 LEU B N 1
ATOM 4859 C CA . LEU B 1 129 ? -17.703 28.641 18.828 1 93.25 129 LEU B CA 1
ATOM 4860 C C . LEU B 1 129 ? -17.328 30.125 18.766 1 93.25 129 LEU B C 1
ATOM 4862 O O . LEU B 1 129 ? -17.703 30.812 17.812 1 93.25 129 LEU B O 1
ATOM 4866 N N . SER B 1 130 ? -16.656 30.609 19.766 1 95.12 130 SER B N 1
ATOM 4867 C CA . SER B 1 130 ? -16.25 32.031 19.766 1 95.12 130 SER B CA 1
ATOM 4868 C C . SER B 1 130 ? -15.266 32.312 18.641 1 95.12 130 SER B C 1
ATOM 4870 O O . SER B 1 130 ? -14.586 31.422 18.156 1 95.12 130 SER B O 1
ATOM 4872 N N . ALA B 1 131 ? -15.219 33.531 18.219 1 95.69 131 ALA B N 1
ATOM 4873 C CA . ALA B 1 131 ? -14.266 33.969 17.203 1 95.69 131 ALA B CA 1
ATOM 4874 C C . ALA B 1 131 ? -12.828 33.781 17.688 1 95.69 131 ALA B C 1
ATOM 4876 O O . ALA B 1 131 ? -11.938 33.469 16.891 1 95.69 13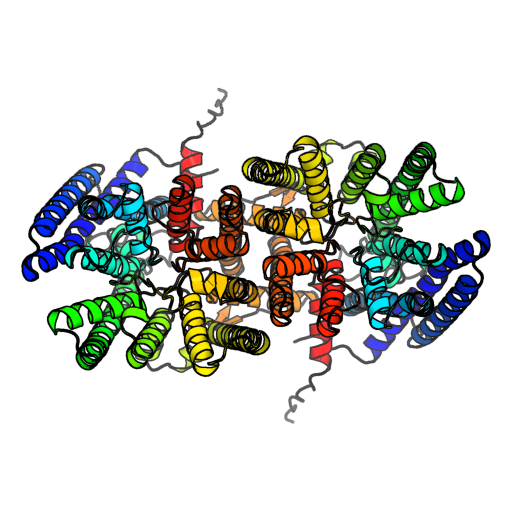1 ALA B O 1
ATOM 4877 N N . ALA B 1 132 ? -12.656 33.969 18.953 1 96.75 132 ALA B N 1
ATOM 4878 C CA . ALA B 1 132 ? -11.328 33.781 19.531 1 96.75 132 ALA B CA 1
ATOM 4879 C C . ALA B 1 132 ? -10.852 32.344 19.422 1 96.75 132 ALA B C 1
ATOM 4881 O O . ALA B 1 132 ? -9.703 32.094 19.078 1 96.75 132 ALA B O 1
ATOM 4882 N N . ASP B 1 133 ? -11.75 31.422 19.75 1 96.69 133 ASP B N 1
ATOM 4883 C CA . ASP B 1 133 ? -11.406 30.016 19.672 1 96.69 133 ASP B CA 1
ATOM 4884 C C . ASP B 1 133 ? -11.117 29.609 18.219 1 96.69 133 ASP B C 1
ATOM 4886 O O . ASP B 1 133 ? -10.188 28.844 17.969 1 96.69 133 ASP B O 1
ATOM 4890 N N . ASN B 1 134 ? -11.898 30.062 17.344 1 96.12 134 ASN B N 1
ATOM 4891 C CA . ASN B 1 134 ? -11.648 29.797 15.938 1 96.12 134 ASN B CA 1
ATOM 4892 C C . ASN B 1 134 ? -10.32 30.391 15.477 1 96.12 134 ASN B C 1
ATOM 4894 O O . ASN B 1 134 ? -9.57 29.766 14.727 1 96.12 134 ASN B O 1
ATOM 4898 N N . MET B 1 135 ? -10.07 31.578 15.875 1 96.81 135 MET B N 1
ATOM 4899 C CA . MET B 1 135 ? -8.812 32.219 15.516 1 96.81 135 MET B CA 1
ATOM 4900 C C . MET B 1 135 ? -7.625 31.391 15.984 1 96.81 135 MET B C 1
ATOM 4902 O O . MET B 1 135 ? -6.645 31.25 15.25 1 96.81 135 MET B O 1
ATOM 4906 N N . TRP B 1 136 ? -7.707 30.859 17.141 1 97.31 136 TRP B N 1
ATOM 4907 C CA . TRP B 1 136 ? -6.625 30.047 17.688 1 97.31 136 TRP B CA 1
ATOM 4908 C C . TRP B 1 136 ? -6.371 28.828 16.812 1 97.31 136 TRP B C 1
ATOM 4910 O O . TRP B 1 136 ? -5.223 28.469 16.547 1 97.31 136 TRP B O 1
ATOM 4920 N N . ARG B 1 137 ? -7.41 28.203 16.359 1 96.44 137 ARG B N 1
ATOM 4921 C CA . ARG B 1 137 ? -7.297 27.031 15.492 1 96.44 137 ARG B CA 1
ATOM 4922 C C . ARG B 1 137 ? -6.539 27.375 14.211 1 96.44 137 ARG B C 1
ATOM 4924 O O . ARG B 1 137 ? -5.68 26.609 13.773 1 96.44 137 ARG B O 1
ATOM 4931 N N . PHE B 1 138 ? -6.797 28.516 13.695 1 96.38 138 PHE B N 1
ATOM 4932 C CA . PHE B 1 138 ? -6.195 28.891 12.422 1 96.38 138 PHE B CA 1
ATOM 4933 C C . PHE B 1 138 ? -4.785 29.438 12.625 1 96.38 138 PHE B C 1
ATOM 4935 O O . PHE B 1 138 ? -3.928 29.281 11.75 1 96.38 138 PHE B O 1
ATOM 4942 N N . VAL B 1 139 ? -4.523 30.016 13.82 1 95.25 139 VAL B N 1
ATOM 4943 C CA . VAL B 1 139 ? -3.16 30.406 14.148 1 95.25 139 VAL B CA 1
ATOM 4944 C C . VAL B 1 139 ? -2.268 29.172 14.258 1 95.25 139 VAL B C 1
ATOM 4946 O O . VAL B 1 139 ? -1.145 29.172 13.75 1 95.25 139 VAL B O 1
ATOM 4949 N N . MET B 1 140 ? -2.791 28.172 14.891 1 95.38 140 MET B N 1
ATOM 4950 C CA . MET B 1 140 ? -2.041 26.922 15 1 95.38 140 MET B CA 1
ATOM 4951 C C . MET B 1 140 ? -1.739 26.359 13.617 1 95.38 140 MET B C 1
ATOM 4953 O O . MET B 1 140 ? -0.62 25.906 13.352 1 95.38 140 MET B O 1
ATOM 4957 N N . GLN B 1 141 ? -2.672 26.391 12.688 1 94.12 141 GLN B N 1
ATOM 4958 C CA . GLN B 1 141 ? -2.465 25.859 11.344 1 94.12 141 GLN B CA 1
ATOM 4959 C C . GLN B 1 141 ? -1.405 26.672 10.602 1 94.12 141 GLN B C 1
ATOM 4961 O O . GLN B 1 141 ? -0.632 26.125 9.812 1 94.12 141 GLN B O 1
ATOM 4966 N N . THR B 1 142 ? -1.431 27.953 10.82 1 92.94 142 THR B N 1
ATOM 4967 C CA . THR B 1 142 ? -0.485 28.828 10.133 1 92.94 142 THR B CA 1
ATOM 4968 C C . THR B 1 142 ? 0.942 28.547 10.594 1 92.94 142 THR B C 1
ATOM 4970 O O . THR B 1 142 ? 1.844 28.359 9.773 1 92.94 142 THR B O 1
ATOM 4973 N N . VAL B 1 143 ? 1.09 28.484 11.867 1 90.38 143 VAL B N 1
ATOM 4974 C CA . VAL B 1 143 ? 2.424 28.266 12.414 1 90.38 143 VAL B CA 1
ATOM 4975 C C . VAL B 1 143 ? 2.861 26.812 12.148 1 90.38 143 VAL B C 1
ATOM 4977 O O . VAL B 1 143 ? 3.994 26.578 11.734 1 90.38 143 VAL B O 1
ATOM 4980 N N . GLY B 1 144 ? 1.976 25.922 12.359 1 89.81 144 GLY B N 1
ATOM 4981 C CA . GLY B 1 144 ? 2.281 24.516 12.125 1 89.81 144 GLY B CA 1
ATOM 4982 C C . GLY B 1 144 ? 2.531 24.203 10.664 1 89.81 144 GLY B C 1
ATOM 4983 O O . GLY B 1 144 ? 3.328 23.312 10.344 1 89.81 144 GLY B O 1
ATOM 4984 N N . GLY B 1 145 ? 1.757 24.781 9.852 1 86.38 145 GLY B N 1
ATOM 4985 C CA . GLY B 1 145 ? 1.911 24.562 8.43 1 86.38 145 GLY B CA 1
ATOM 4986 C C . GLY B 1 145 ? 3.283 24.953 7.906 1 86.38 145 GLY B C 1
ATOM 4987 O O . GLY B 1 145 ? 3.795 24.328 6.973 1 86.38 145 GLY B O 1
ATOM 4988 N N . LEU B 1 146 ? 3.736 25.938 8.555 1 83 146 LEU B N 1
ATOM 4989 C CA . LEU B 1 146 ? 5.105 26.328 8.227 1 83 146 LEU B CA 1
ATOM 4990 C C . LEU B 1 146 ? 6.105 25.625 9.133 1 83 146 LEU B C 1
ATOM 4992 O O . LEU B 1 146 ? 6.793 26.266 9.93 1 83 146 LEU B O 1
ATOM 4996 N N . GLY B 1 147 ? 6.148 24.344 9.055 1 70.75 147 GLY B N 1
ATOM 4997 C CA . GLY B 1 147 ? 6.922 23.438 9.891 1 70.75 147 GLY B CA 1
ATOM 4998 C C . GLY B 1 147 ? 8.32 23.953 10.18 1 70.75 147 GLY B C 1
ATOM 4999 O O . GLY B 1 147 ? 8.828 23.781 11.289 1 70.75 147 GLY B O 1
ATOM 5000 N N . VAL B 1 148 ? 8.852 24.531 9.195 1 61.91 148 VAL B N 1
ATOM 5001 C CA . VAL B 1 148 ? 10.219 25.031 9.328 1 61.91 148 VAL B CA 1
ATOM 5002 C C . VAL B 1 148 ? 10.281 26.078 10.422 1 61.91 148 VAL B C 1
ATOM 5004 O O . VAL B 1 148 ? 11.297 26.234 11.102 1 61.91 148 VAL B O 1
ATOM 5007 N N . VAL B 1 149 ? 9.234 26.672 10.516 1 60.66 149 VAL B N 1
ATOM 5008 C CA . VAL B 1 149 ? 9.172 27.688 11.562 1 60.66 149 VAL B CA 1
ATOM 5009 C C . VAL B 1 149 ? 9.203 27.016 12.938 1 60.66 149 VAL B C 1
ATOM 5011 O O . VAL B 1 149 ? 9.93 27.453 13.828 1 60.66 149 VAL B O 1
ATOM 5014 N N . VAL B 1 150 ? 8.578 25.953 12.969 1 65.44 150 VAL B N 1
ATOM 5015 C CA . VAL B 1 150 ? 8.547 25.234 14.234 1 65.44 150 VAL B CA 1
ATOM 5016 C C . VAL B 1 150 ? 9.922 24.641 14.531 1 65.44 150 VAL B C 1
ATOM 5018 O O . VAL B 1 150 ? 10.406 24.719 15.664 1 65.44 150 VAL B O 1
ATOM 5021 N N . ILE B 1 151 ? 10.414 24.188 13.523 1 61.88 151 ILE B N 1
ATOM 5022 C CA . ILE B 1 151 ? 11.734 23.594 13.672 1 61.88 151 ILE B CA 1
ATOM 5023 C C . ILE B 1 151 ? 12.75 24.672 14.039 1 61.88 151 ILE B C 1
ATOM 5025 O O . ILE B 1 151 ? 13.539 24.5 14.977 1 61.88 151 ILE B O 1
ATOM 5029 N N . ALA B 1 152 ? 12.711 25.734 13.359 1 58 152 ALA B N 1
ATOM 5030 C CA . ALA B 1 152 ? 13.625 26.844 13.625 1 58 152 ALA B CA 1
ATOM 5031 C C . ALA B 1 152 ? 13.461 27.359 15.047 1 58 152 ALA B C 1
ATOM 5033 O O . ALA B 1 152 ? 14.445 27.625 15.742 1 58 152 ALA B O 1
ATOM 5034 N N . LEU B 1 153 ? 12.305 27.438 15.438 1 51.91 153 LEU B N 1
ATOM 5035 C CA . LEU B 1 153 ? 11.992 27.891 16.781 1 51.91 153 LEU B CA 1
ATOM 5036 C C . LEU B 1 153 ? 12.477 26.891 17.828 1 51.91 153 LEU B C 1
ATOM 5038 O O . LEU B 1 153 ? 12.977 27.266 18.875 1 51.91 153 LEU B O 1
ATOM 5042 N N . SER B 1 154 ? 12.344 25.656 17.438 1 54.22 154 SER B N 1
ATOM 5043 C CA . SER B 1 154 ? 12.711 24.594 18.375 1 54.22 154 SER B CA 1
ATOM 5044 C C . SER B 1 154 ? 14.219 24.531 18.578 1 54.22 154 SER B C 1
ATOM 5046 O O . SER B 1 154 ? 14.688 24.172 19.656 1 54.22 154 SER B O 1
ATOM 5048 N N . LEU B 1 155 ? 14.844 25 17.516 1 58.28 155 LEU B N 1
ATOM 5049 C CA . LEU B 1 155 ? 16.297 24.938 17.578 1 58.28 155 LEU B CA 1
ATOM 5050 C C . LEU B 1 155 ? 16.891 26.25 18.078 1 58.28 155 LEU B C 1
ATOM 5052 O O . LEU B 1 155 ? 18.109 26.406 18.172 1 58.28 155 LEU B O 1
ATOM 5056 N N . GLY B 1 156 ? 15.969 27.109 18.766 1 51.78 156 GLY B N 1
ATOM 5057 C CA . GLY B 1 156 ? 16.391 28.359 19.391 1 51.78 156 GLY B CA 1
ATOM 5058 C C . GLY B 1 156 ? 17.062 29.312 18.406 1 51.78 156 GLY B C 1
ATOM 5059 O O . GLY B 1 156 ? 17.938 30.078 18.797 1 51.78 156 GLY B O 1
ATOM 5060 N N . ILE B 1 157 ? 16.922 29.031 17.078 1 49.19 157 ILE B N 1
ATOM 5061 C CA . ILE B 1 157 ? 17.641 29.797 16.078 1 49.19 157 ILE B CA 1
ATOM 5062 C C . ILE B 1 157 ? 17.188 31.266 16.109 1 49.19 157 ILE B C 1
ATOM 5064 O O . ILE B 1 157 ? 17.984 32.188 15.898 1 49.19 157 ILE B O 1
ATOM 5068 N N . PHE B 1 158 ? 16.062 31.625 16.359 1 43.19 158 PHE B N 1
ATOM 5069 C CA . PHE B 1 158 ? 15.719 33.031 16.297 1 43.19 158 PHE B CA 1
ATOM 5070 C C . PHE B 1 158 ? 16.203 33.781 17.531 1 43.19 158 PHE B C 1
ATOM 5072 O O . PHE B 1 158 ? 16.312 35 17.531 1 43.19 158 PHE B O 1
ATOM 5079 N N . GLY B 1 159 ? 16.406 33.281 18.719 1 38.66 159 GLY B N 1
ATOM 5080 C CA . GLY B 1 159 ? 16.891 34.062 19.844 1 38.66 159 GLY B CA 1
ATOM 5081 C C . GLY B 1 159 ? 18.406 34.25 19.828 1 38.66 159 GLY B C 1
ATOM 5082 O O . GLY B 1 159 ? 18.953 35.031 20.625 1 38.66 159 GLY B O 1
ATOM 5083 N N . SER B 1 160 ? 19.281 33.219 19.766 1 35.12 160 SER B N 1
ATOM 5084 C CA . SER B 1 160 ? 20.703 33.375 20.047 1 35.12 160 SER B CA 1
ATOM 5085 C C . SER B 1 160 ? 21.391 34.219 18.969 1 35.12 160 SER B C 1
ATOM 5087 O O . SER B 1 160 ? 21.203 33.969 17.781 1 35.12 160 SER B O 1
ATOM 5089 N N . SER B 1 161 ? 21.672 35.406 19.125 1 33.34 161 SER B N 1
ATOM 5090 C CA . SER B 1 161 ? 22.812 36.094 18.547 1 33.34 161 SER B CA 1
ATOM 5091 C C . SER B 1 161 ? 23.984 35.156 18.328 1 33.34 161 SER B C 1
ATOM 5093 O O . SER B 1 161 ? 24.938 35.469 17.625 1 33.34 161 SER B O 1
ATOM 5095 N N . GLY B 1 162 ? 24.531 34.406 19.453 1 30.58 162 GLY B N 1
ATOM 5096 C CA . GLY B 1 162 ? 25.844 33.781 19.516 1 30.58 162 GLY B CA 1
ATOM 5097 C C . GLY B 1 162 ? 26.031 32.688 18.484 1 30.58 162 GLY B C 1
ATOM 5098 O O . GLY B 1 162 ? 25.109 32.375 17.734 1 30.58 162 GLY B O 1
ATOM 5099 N N . GLY B 1 163 ? 27.031 31.5 19.031 1 30.17 163 GLY B N 1
ATOM 5100 C CA . GLY B 1 163 ? 27.938 30.562 18.391 1 30.17 163 GLY B CA 1
ATOM 5101 C C . GLY B 1 163 ? 27.234 29.609 17.453 1 30.17 163 GLY B C 1
ATOM 5102 O O . GLY B 1 163 ? 26.156 29.078 17.781 1 30.17 163 GLY B O 1
ATOM 5103 N N . SER B 1 164 ? 27.375 29.766 16.219 1 32.06 164 SER B N 1
ATOM 5104 C CA . SER B 1 164 ? 27.391 29.078 14.93 1 32.06 164 SER B CA 1
ATOM 5105 C C . SER B 1 164 ? 27.797 27.609 15.094 1 32.06 164 SER B C 1
ATOM 5107 O O . SER B 1 164 ? 28.078 26.922 14.109 1 32.06 164 SER B O 1
ATOM 5109 N N . SER B 1 165 ? 28.203 27.188 16.328 1 29.3 165 SER B N 1
ATOM 5110 C CA . SER B 1 165 ? 28.969 25.953 16.438 1 29.3 165 SER B CA 1
ATOM 5111 C C . SER B 1 165 ? 28.125 24.75 16.047 1 29.3 165 SER B C 1
ATOM 5113 O O . SER B 1 165 ? 28.578 23.609 16.141 1 29.3 165 SER B O 1
ATOM 5115 N N . LEU B 1 166 ? 26.953 24.859 16.203 1 30.22 166 LEU B N 1
ATOM 5116 C CA . LEU B 1 166 ? 26.359 23.578 15.797 1 30.22 166 LEU B CA 1
ATOM 5117 C C . LEU B 1 166 ? 26.828 23.203 14.391 1 30.22 166 LEU B C 1
ATOM 5119 O O . LEU B 1 166 ? 26.219 22.359 13.742 1 30.22 166 LEU B O 1
ATOM 5123 N N . TYR B 1 167 ? 27.859 24.125 13.891 1 29.92 167 TYR B N 1
ATOM 5124 C CA . TYR B 1 167 ? 28.609 24.156 12.633 1 29.92 167 TYR B CA 1
ATOM 5125 C C . TYR B 1 167 ? 29.375 22.844 12.43 1 29.92 167 TYR B C 1
ATOM 5127 O O . TYR B 1 167 ? 29.719 22.5 11.305 1 29.92 167 TYR B O 1
ATOM 5135 N N . ALA B 1 168 ? 30.312 22.516 13.422 1 29.72 168 ALA B N 1
ATOM 5136 C CA . ALA B 1 168 ? 31.719 22.172 13.25 1 29.72 168 ALA B CA 1
ATOM 5137 C C . ALA B 1 168 ? 31.875 20.75 12.711 1 29.72 168 ALA B C 1
ATOM 5139 O O . ALA B 1 168 ? 32.969 20.188 12.711 1 29.72 168 ALA B O 1
ATOM 5140 N N . THR B 1 169 ? 31.094 19.828 12.875 1 28.67 169 THR B N 1
ATOM 5141 C CA . THR B 1 169 ? 32 18.797 12.391 1 28.67 169 THR B CA 1
ATOM 5142 C C . THR B 1 169 ? 32.594 19.188 11.031 1 28.67 169 THR B C 1
ATOM 5144 O O . THR B 1 169 ? 32.031 20.047 10.344 1 28.67 169 THR B O 1
ATOM 5147 N N . GLU B 1 170 ? 33.281 18.297 10.141 1 28.09 170 GLU B N 1
ATOM 5148 C CA . GLU B 1 170 ? 34.156 18.75 9.078 1 28.09 170 GLU B CA 1
ATOM 5149 C C . GLU B 1 170 ? 33.562 19.938 8.328 1 28.09 170 GLU B C 1
ATOM 5151 O O . GLU B 1 170 ? 32.375 20.281 8.539 1 28.09 170 GLU B O 1
ATOM 5156 N N . GLY B 1 171 ? 34.062 20.344 6.938 1 30.81 171 GLY B N 1
ATOM 5157 C CA . GLY B 1 171 ? 34.031 21.344 5.887 1 30.81 171 GLY B CA 1
ATOM 5158 C C . GLY B 1 171 ? 32.656 21.938 5.648 1 30.81 171 GLY B C 1
ATOM 5159 O O . GLY B 1 171 ? 32.531 23.141 5.371 1 30.81 171 GLY B O 1
ATOM 5160 N N . ARG B 1 172 ? 31.594 21.203 5.262 1 34 172 ARG B N 1
ATOM 5161 C CA . ARG B 1 172 ? 30.359 21.641 4.602 1 34 172 ARG B CA 1
ATOM 5162 C C . ARG B 1 172 ? 29.328 22.125 5.621 1 34 172 ARG B C 1
ATOM 5164 O O . ARG B 1 172 ? 28.203 22.453 5.262 1 34 172 ARG B O 1
ATOM 5171 N N . SER B 1 173 ? 29.516 22.156 6.879 1 31.95 173 SER B N 1
ATOM 5172 C CA . SER B 1 173 ? 28.531 22.391 7.926 1 31.95 173 SER B CA 1
ATOM 5173 C C . SER B 1 173 ? 28.266 23.875 8.125 1 31.95 173 SER B C 1
ATOM 5175 O O . SER B 1 173 ? 27.266 24.266 8.734 1 31.95 173 SER B O 1
ATOM 5177 N N . GLU B 1 174 ? 29.141 24.734 8.109 1 37.56 174 GLU B N 1
ATOM 5178 C CA . GLU B 1 174 ? 29.047 26.156 8.445 1 37.56 174 GLU B CA 1
ATOM 5179 C C . GLU B 1 174 ? 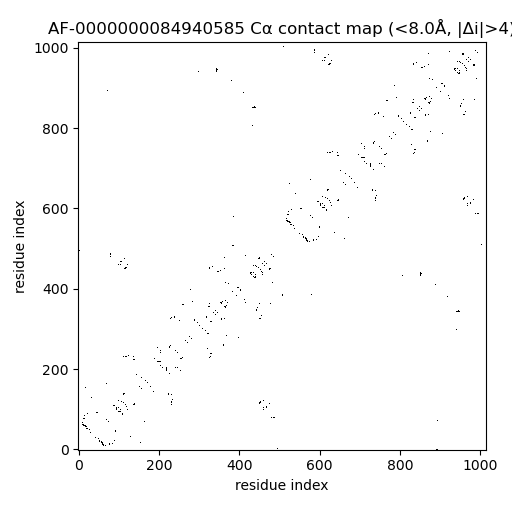27.844 26.812 7.77 1 37.56 174 GLU B C 1
ATOM 5181 O O . GLU B 1 174 ? 27.266 27.75 8.305 1 37.56 174 GLU B O 1
ATOM 5186 N N . HIS B 1 175 ? 27.359 26.328 6.668 1 39.94 175 HIS B N 1
ATOM 5187 C CA . HIS B 1 175 ? 26.422 27.016 5.809 1 39.94 175 HIS B CA 1
ATOM 5188 C C . HIS B 1 175 ? 25 26.469 5.996 1 39.94 175 HIS B C 1
ATOM 5190 O O . HIS B 1 175 ? 24.062 26.922 5.328 1 39.94 175 HIS B O 1
ATOM 5196 N N . VAL B 1 176 ? 24.766 25.578 7.055 1 44.72 176 VAL B N 1
ATOM 5197 C CA . VAL B 1 176 ? 23.469 24.906 7.094 1 44.72 176 VAL B CA 1
ATOM 5198 C C . VAL B 1 176 ? 22.453 25.766 7.855 1 44.72 176 VAL B C 1
ATOM 5200 O O . VAL B 1 176 ? 21.328 25.953 7.41 1 44.72 176 VAL B O 1
ATOM 5203 N N . ILE B 1 177 ? 22.938 26.562 9.055 1 47.69 177 ILE B N 1
ATOM 5204 C CA . ILE B 1 177 ? 22 27.312 9.891 1 47.69 177 ILE B CA 1
ATOM 5205 C C . ILE B 1 177 ? 21.578 28.594 9.172 1 47.69 177 ILE B C 1
ATOM 5207 O O . ILE B 1 177 ? 20.391 28.891 9.094 1 47.69 177 ILE B O 1
ATOM 5211 N N . PRO B 1 178 ? 22.594 29.453 8.773 1 46.72 178 PRO B N 1
ATOM 5212 C CA . PRO B 1 178 ? 22.156 30.641 8.039 1 46.72 178 PRO B CA 1
ATOM 5213 C C . PRO B 1 178 ? 21.25 30.312 6.867 1 46.72 178 PRO B C 1
ATOM 5215 O O . PRO B 1 178 ? 20.297 31.062 6.586 1 46.72 178 PRO B O 1
ATOM 5218 N N . ASN B 1 179 ? 21.453 29.141 6.383 1 61.03 179 ASN B N 1
ATOM 5219 C CA . ASN B 1 179 ? 20.641 28.719 5.238 1 61.03 179 ASN B CA 1
ATOM 5220 C C . ASN B 1 179 ? 19.234 28.328 5.66 1 61.03 179 ASN B C 1
ATOM 5222 O O . ASN B 1 179 ? 18.266 28.641 4.969 1 61.03 179 ASN B O 1
ATOM 5226 N N . ILE B 1 180 ? 19.188 27.953 6.992 1 65 180 ILE B N 1
ATOM 5227 C CA . ILE B 1 180 ? 17.859 27.562 7.473 1 65 180 ILE B CA 1
ATOM 5228 C C . ILE B 1 180 ? 17.031 28.812 7.785 1 65 180 ILE B C 1
ATOM 5230 O O . ILE B 1 180 ? 15.844 28.875 7.461 1 65 180 ILE B O 1
ATOM 5234 N N . ILE B 1 181 ? 17.75 29.891 8.312 1 69.12 181 ILE B N 1
ATOM 5235 C CA . ILE B 1 181 ? 17.047 31.125 8.656 1 69.12 181 ILE B CA 1
ATOM 5236 C C . ILE B 1 181 ? 16.562 31.828 7.391 1 69.12 181 ILE B C 1
ATOM 5238 O O . ILE B 1 181 ? 15.406 32.25 7.316 1 69.12 181 ILE B O 1
ATOM 5242 N N . GLN B 1 182 ? 17.406 31.906 6.426 1 72.31 182 GLN B N 1
ATOM 5243 C CA . GLN B 1 182 ? 17.047 32.562 5.18 1 72.31 182 GLN B CA 1
ATOM 5244 C C . GLN B 1 182 ? 15.922 31.812 4.469 1 72.31 182 GLN B C 1
ATOM 5246 O O . GLN B 1 182 ? 14.992 32.438 3.943 1 72.31 182 GLN B O 1
ATOM 5251 N N . THR B 1 183 ? 16.047 30.578 4.551 1 73.88 183 THR B N 1
ATOM 5252 C CA . THR B 1 183 ? 15.008 29.766 3.928 1 73.88 183 THR B CA 1
ATOM 5253 C C . THR B 1 183 ? 13.68 29.906 4.66 1 73.88 183 THR B C 1
ATOM 5255 O O . THR B 1 183 ? 12.625 30.047 4.031 1 73.88 183 THR B O 1
ATOM 5258 N N . THR B 1 184 ? 13.789 29.953 5.973 1 77.81 184 THR B N 1
ATOM 5259 C CA . THR B 1 184 ? 12.586 30.094 6.781 1 77.81 184 THR B CA 1
ATOM 5260 C C . THR B 1 184 ? 11.93 31.453 6.547 1 77.81 184 THR B C 1
ATOM 5262 O O . THR B 1 184 ? 10.711 31.547 6.391 1 77.81 184 THR B O 1
ATOM 5265 N N . GLN B 1 185 ? 12.711 32.469 6.5 1 81.19 185 GLN B N 1
ATOM 5266 C CA . GLN B 1 185 ? 12.188 33.812 6.277 1 81.19 185 GLN B CA 1
ATOM 5267 C C . GLN B 1 185 ? 11.523 33.938 4.91 1 81.19 185 GLN B C 1
ATOM 5269 O O . GLN B 1 185 ? 10.492 34.594 4.77 1 81.19 185 GLN B O 1
ATOM 5274 N N . PHE B 1 186 ? 12.156 33.344 3.99 1 82.38 186 PHE B N 1
ATOM 5275 C CA . PHE B 1 186 ? 11.586 33.375 2.646 1 82.38 186 PHE B CA 1
ATOM 5276 C C . PHE B 1 186 ? 10.242 32.656 2.621 1 82.38 186 PHE B C 1
ATOM 5278 O O . PHE B 1 186 ? 9.273 33.156 2.049 1 82.38 186 PHE B O 1
ATOM 5285 N N . ILE B 1 187 ? 10.219 31.531 3.275 1 84.75 187 ILE B N 1
ATOM 5286 C CA . ILE B 1 187 ? 9 30.75 3.303 1 84.75 187 ILE B CA 1
ATOM 5287 C C . ILE B 1 187 ? 7.887 31.531 3.992 1 84.75 187 ILE B C 1
ATOM 5289 O O . ILE B 1 187 ? 6.75 31.562 3.512 1 84.75 187 ILE B O 1
ATOM 5293 N N . VAL B 1 188 ? 8.211 32.188 5.027 1 86.81 188 VAL B N 1
ATOM 5294 C CA . VAL B 1 188 ? 7.23 32.969 5.785 1 86.81 188 VAL B CA 1
ATOM 5295 C C . VAL B 1 188 ? 6.73 34.156 4.938 1 86.81 188 VAL B C 1
ATOM 5297 O O . VAL B 1 188 ? 5.543 34.469 4.965 1 86.81 188 VAL B O 1
ATOM 5300 N N . ARG B 1 189 ? 7.594 34.75 4.227 1 88.5 189 ARG B N 1
ATOM 5301 C CA . ARG B 1 189 ? 7.207 35.875 3.377 1 88.5 189 ARG B CA 1
ATOM 5302 C C . ARG B 1 189 ? 6.254 35.438 2.275 1 88.5 189 ARG B C 1
ATOM 5304 O O . ARG B 1 189 ? 5.254 36.094 2.004 1 88.5 189 ARG B O 1
ATOM 5311 N N . VAL B 1 190 ? 6.625 34.344 1.641 1 89.44 190 VAL B N 1
ATOM 5312 C CA . VAL B 1 190 ? 5.777 33.812 0.575 1 89.44 190 VAL B CA 1
ATOM 5313 C C . VAL B 1 190 ? 4.406 33.438 1.139 1 89.44 190 VAL B C 1
ATOM 5315 O O . VAL B 1 190 ? 3.377 33.75 0.532 1 89.44 190 VAL B O 1
ATOM 5318 N N . ALA B 1 191 ? 4.426 32.812 2.289 1 91.75 191 ALA B N 1
ATOM 5319 C CA . ALA B 1 191 ? 3.176 32.406 2.926 1 91.75 191 ALA B CA 1
ATOM 5320 C C . ALA B 1 191 ? 2.336 33.625 3.297 1 91.75 191 ALA B C 1
ATOM 5322 O O . ALA B 1 191 ? 1.121 33.656 3.08 1 91.75 191 ALA B O 1
ATOM 5323 N N . ALA B 1 192 ? 2.967 34.656 3.811 1 92.81 192 ALA B N 1
ATOM 5324 C CA . ALA B 1 192 ? 2.266 35.875 4.219 1 92.81 192 ALA B CA 1
ATOM 5325 C C . ALA B 1 192 ? 1.626 36.562 3.02 1 92.81 192 ALA B C 1
ATOM 5327 O O . ALA B 1 192 ? 0.481 37 3.094 1 92.81 192 ALA B O 1
ATOM 5328 N N . VAL B 1 193 ? 2.355 36.625 1.979 1 93.81 193 VAL B N 1
ATOM 5329 C CA . VAL B 1 193 ? 1.84 37.25 0.778 1 93.81 193 VAL B CA 1
ATOM 5330 C C . VAL B 1 193 ? 0.646 36.469 0.238 1 93.81 193 VAL B C 1
ATOM 5332 O O . VAL B 1 193 ? -0.372 37.062 -0.136 1 93.81 193 VAL B O 1
ATOM 5335 N N . ALA B 1 194 ? 0.802 35.219 0.174 1 94.44 194 ALA B N 1
ATOM 5336 C CA . ALA B 1 194 ? -0.274 34.375 -0.348 1 94.44 194 ALA B CA 1
ATOM 5337 C C . ALA B 1 194 ? -1.515 34.469 0.536 1 94.44 194 ALA B C 1
ATOM 5339 O O . ALA B 1 194 ? -2.631 34.625 0.036 1 94.44 194 ALA B O 1
ATOM 5340 N N . ILE B 1 195 ? -1.337 34.375 1.861 1 95.62 195 ILE B N 1
ATOM 5341 C CA . ILE B 1 195 ? -2.453 34.375 2.801 1 95.62 195 ILE B CA 1
ATOM 5342 C C . ILE B 1 195 ? -3.131 35.75 2.799 1 95.62 195 ILE B C 1
ATOM 5344 O O . ILE B 1 195 ? -4.359 35.844 2.789 1 95.62 195 ILE B O 1
ATOM 5348 N N . LEU B 1 196 ? -2.346 36.844 2.734 1 96.44 196 LEU B N 1
ATOM 5349 C CA . LEU B 1 196 ? -2.914 38.188 2.74 1 96.44 196 LEU B CA 1
ATOM 5350 C C . LEU B 1 196 ? -3.674 38.469 1.445 1 96.44 196 LEU B C 1
ATOM 5352 O O . LEU B 1 196 ? -4.766 39.031 1.471 1 96.44 196 LEU B O 1
ATOM 5356 N N . THR B 1 197 ? -3.07 38.094 0.35 1 96.88 197 THR B N 1
ATOM 5357 C CA . THR B 1 197 ? -3.756 38.25 -0.927 1 96.88 197 THR B CA 1
ATOM 5358 C C . THR B 1 197 ? -5.035 37.438 -0.969 1 96.88 197 THR B C 1
ATOM 5360 O O . THR B 1 197 ? -6.074 37.906 -1.432 1 96.88 197 THR B O 1
ATOM 5363 N N . GLY B 1 198 ? -4.918 36.188 -0.505 1 97.44 198 GLY B N 1
ATOM 5364 C CA . GLY B 1 198 ? -6.102 35.344 -0.438 1 97.44 198 GLY B CA 1
ATOM 5365 C C . GLY B 1 198 ? -7.18 35.906 0.473 1 97.44 198 GLY B C 1
ATOM 5366 O O . GLY B 1 198 ? -8.367 35.812 0.163 1 97.44 198 GLY B O 1
ATOM 5367 N N . THR B 1 199 ? -6.75 36.5 1.564 1 97.44 199 THR B N 1
ATOM 5368 C CA . THR B 1 199 ? -7.688 37.062 2.516 1 97.44 199 THR B CA 1
ATOM 5369 C C . THR B 1 199 ? -8.453 38.219 1.879 1 97.44 199 THR B C 1
ATOM 5371 O O . THR B 1 199 ? -9.672 38.344 2.041 1 97.44 199 THR B O 1
ATOM 5374 N N . VAL B 1 200 ? -7.777 39.031 1.137 1 97.38 200 VAL B N 1
ATOM 5375 C CA . VAL B 1 200 ? -8.414 40.188 0.499 1 97.38 200 VAL B CA 1
ATOM 5376 C C . VAL B 1 200 ? -9.422 39.719 -0.543 1 97.38 200 VAL B C 1
ATOM 5378 O O . VAL B 1 200 ? -10.555 40.188 -0.58 1 97.38 200 VAL B O 1
ATOM 5381 N N . VAL B 1 201 ? -9.047 38.781 -1.342 1 97.62 201 VAL B N 1
ATOM 5382 C CA . VAL B 1 201 ? -9.906 38.281 -2.41 1 97.62 201 VAL B CA 1
ATOM 5383 C C . VAL B 1 201 ? -11.117 37.594 -1.812 1 97.62 201 VAL B C 1
ATOM 5385 O O . VAL B 1 201 ? -12.25 37.781 -2.262 1 97.62 201 VAL B O 1
ATOM 5388 N N . LEU B 1 202 ? -10.883 36.781 -0.81 1 97.38 202 LEU B N 1
ATOM 5389 C CA . LEU B 1 202 ? -11.969 36.031 -0.192 1 97.38 202 LEU B CA 1
ATOM 5390 C C . LEU B 1 202 ? -12.875 36.969 0.625 1 97.38 202 LEU B C 1
ATOM 5392 O O . LEU B 1 202 ? -14.078 36.75 0.716 1 97.38 202 LEU B O 1
ATOM 5396 N N . PHE B 1 203 ? -12.312 38.031 1.262 1 96.81 203 PHE B N 1
ATOM 5397 C CA . PHE B 1 203 ? -13.094 39.031 1.959 1 96.81 203 PHE B CA 1
ATOM 5398 C C . PHE B 1 203 ? -14.094 39.688 1.016 1 96.81 203 PHE B C 1
ATOM 5400 O O . PHE B 1 203 ? -15.281 39.781 1.328 1 96.81 203 PHE B O 1
ATOM 5407 N N . LEU B 1 204 ? -13.609 40.031 -0.149 1 96.81 204 LEU B N 1
ATOM 5408 C CA . LEU B 1 204 ? -14.469 40.656 -1.147 1 96.81 204 LEU B CA 1
ATOM 5409 C C . LEU B 1 204 ? -15.523 39.688 -1.652 1 96.81 204 LEU B C 1
ATOM 5411 O O . LEU B 1 204 ? -16.672 40.062 -1.875 1 96.81 204 LEU B O 1
ATOM 5415 N N . ALA B 1 205 ? -15.133 38.469 -1.831 1 96.38 205 ALA B N 1
ATOM 5416 C CA . ALA B 1 205 ? -16.078 37.438 -2.281 1 96.38 205 ALA B CA 1
ATOM 5417 C C . ALA B 1 205 ? -17.156 37.188 -1.23 1 96.38 205 ALA B C 1
ATOM 5419 O O . ALA B 1 205 ? -18.328 37 -1.566 1 96.38 205 ALA B O 1
ATOM 5420 N N . CYS B 1 206 ? -16.734 37.156 0.044 1 95.44 206 CYS B N 1
ATOM 5421 C CA . CYS B 1 206 ? -17.703 36.938 1.126 1 95.44 206 CYS B CA 1
ATOM 5422 C C . CYS B 1 206 ? -18.641 38.125 1.256 1 95.44 206 CYS B C 1
ATOM 5424 O O . CYS B 1 206 ? -19.828 37.938 1.551 1 95.44 206 CYS B O 1
ATOM 5426 N N . LEU B 1 207 ? -18.141 39.344 1.011 1 95.62 207 LEU B N 1
ATOM 5427 C CA . LEU B 1 207 ? -19 40.531 1.004 1 95.62 207 LEU B CA 1
ATOM 5428 C C . LEU B 1 207 ? -20.016 40.438 -0.127 1 95.62 207 LEU B C 1
ATOM 5430 O O . LEU B 1 207 ? -21.172 40.844 0.047 1 95.62 207 LEU B O 1
ATOM 5434 N N . ALA B 1 208 ? -19.578 39.969 -1.172 1 94.44 208 ALA B N 1
ATOM 5435 C CA . ALA B 1 208 ? -20.422 39.906 -2.363 1 94.44 208 ALA B CA 1
ATOM 5436 C C . ALA B 1 208 ? -21.594 38.938 -2.154 1 94.44 208 ALA B C 1
ATOM 5438 O O . ALA B 1 208 ? -22.656 39.094 -2.766 1 94.44 208 ALA B O 1
ATOM 5439 N N . ILE B 1 209 ? -21.375 37.906 -1.367 1 93.25 209 ILE B N 1
ATOM 5440 C CA . ILE B 1 209 ? -22.438 36.969 -1.147 1 93.25 209 ILE B CA 1
ATOM 5441 C C . ILE B 1 209 ? -23.359 37.438 -0.027 1 93.25 209 ILE B C 1
ATOM 5443 O O . ILE B 1 209 ? -24.312 36.781 0.345 1 93.25 209 ILE B O 1
ATOM 5447 N N . GLY B 1 210 ? -23.047 38.562 0.681 1 92.25 210 GLY B N 1
ATOM 5448 C CA . GLY B 1 210 ? -23.969 39.219 1.607 1 92.25 210 GLY B CA 1
ATOM 5449 C C . GLY B 1 210 ? -23.547 39.062 3.059 1 92.25 210 GLY B C 1
ATOM 5450 O O . GLY B 1 210 ? -24.328 39.344 3.967 1 92.25 210 GLY B O 1
ATOM 5451 N N . MET B 1 211 ? -22.344 38.75 3.375 1 93.31 211 MET B N 1
ATOM 5452 C CA . MET B 1 211 ? -21.891 38.594 4.75 1 93.31 211 MET B CA 1
ATOM 5453 C C . MET B 1 211 ? -21.547 39.938 5.371 1 93.31 211 MET B C 1
ATOM 5455 O O . MET B 1 211 ? -21.062 40.844 4.676 1 93.31 211 MET B O 1
ATOM 5459 N N . GLU B 1 212 ? -21.828 40.062 6.672 1 94.31 212 GLU B N 1
ATOM 5460 C CA . GLU B 1 212 ? -21.438 41.25 7.395 1 94.31 212 GLU B CA 1
ATOM 5461 C C . GLU B 1 212 ? -19.922 41.469 7.324 1 94.31 212 GLU B C 1
ATOM 5463 O O . GLU B 1 212 ? -19.156 40.5 7.34 1 94.31 212 GLU B O 1
ATOM 5468 N N . PRO B 1 213 ? -19.484 42.656 7.285 1 94.19 213 PRO B N 1
ATOM 5469 C CA . PRO B 1 213 ? -18.078 42.969 7.051 1 94.19 213 PRO B CA 1
ATOM 5470 C C . PRO B 1 213 ? -17.156 42.312 8.078 1 94.19 213 PRO B C 1
ATOM 5472 O O . PRO B 1 213 ? -16.109 41.75 7.715 1 94.19 213 PRO B O 1
ATOM 5475 N N . SER B 1 214 ? -17.516 42.406 9.359 1 92.81 214 SER B N 1
ATOM 5476 C CA . SER B 1 214 ? -16.656 41.812 10.375 1 92.81 214 SER B CA 1
ATOM 5477 C C . SER B 1 214 ? -16.562 40.281 10.203 1 92.81 214 SER B C 1
ATOM 5479 O O . SER B 1 214 ? -15.469 39.719 10.289 1 92.81 214 SER B O 1
ATOM 5481 N N . ARG B 1 215 ? -17.688 39.688 9.898 1 93.12 215 ARG B N 1
ATOM 5482 C CA . ARG B 1 215 ? -17.719 38.25 9.68 1 93.12 215 ARG B CA 1
ATOM 5483 C C . ARG B 1 215 ? -17.031 37.875 8.375 1 93.12 215 ARG B C 1
ATOM 5485 O O . ARG B 1 215 ? -16.359 36.844 8.297 1 93.12 215 ARG B O 1
ATOM 5492 N N . ALA B 1 216 ? -17.172 38.688 7.414 1 95.94 216 ALA B N 1
ATOM 5493 C CA . ALA B 1 216 ? -16.547 38.438 6.113 1 95.94 216 ALA B CA 1
ATOM 5494 C C . ALA B 1 216 ? -15.031 38.469 6.219 1 95.94 216 ALA B C 1
ATOM 5496 O O . ALA B 1 216 ? -14.336 37.688 5.582 1 95.94 216 ALA B O 1
ATOM 5497 N N . LEU B 1 217 ? -14.539 39.406 6.996 1 95.5 217 LEU B N 1
ATOM 5498 C CA . LEU B 1 217 ? -13.102 39.531 7.168 1 95.5 217 LEU B CA 1
ATOM 5499 C C . LEU B 1 217 ? -12.523 38.312 7.879 1 95.5 217 LEU B C 1
ATOM 5501 O O . LEU B 1 217 ? -11.508 37.75 7.449 1 95.5 217 LEU B O 1
ATOM 5505 N N . LEU B 1 218 ? -13.195 37.938 8.922 1 95.56 218 LEU B N 1
ATOM 5506 C CA . LEU B 1 218 ? -12.711 36.781 9.68 1 95.56 218 LEU B CA 1
ATOM 5507 C C . LEU B 1 218 ? -12.781 35.5 8.852 1 95.56 218 LEU B C 1
ATOM 5509 O O . LEU B 1 218 ? -11.82 34.719 8.812 1 95.56 218 LEU B O 1
ATOM 5513 N N . ASN B 1 219 ? -13.867 35.312 8.195 1 95.19 219 ASN B N 1
ATOM 5514 C CA . ASN B 1 219 ? -14.016 34.125 7.363 1 95.19 219 ASN B CA 1
ATOM 5515 C C . ASN B 1 219 ? -13.031 34.125 6.191 1 95.19 219 ASN B C 1
ATOM 5517 O O . ASN B 1 219 ? -12.5 33.094 5.812 1 95.19 219 ASN B O 1
ATOM 5521 N N . GLY B 1 220 ? -12.875 35.312 5.598 1 96.31 220 GLY B N 1
ATOM 5522 C CA . GLY B 1 220 ? -11.891 35.406 4.539 1 96.31 220 GLY B CA 1
ATOM 5523 C C . GLY B 1 220 ? -10.484 35.062 4.992 1 96.31 220 GLY B C 1
ATOM 5524 O O . GLY B 1 220 ? -9.758 34.344 4.277 1 96.31 220 GLY B O 1
ATOM 5525 N N . LEU B 1 221 ? -10.125 35.531 6.172 1 96.38 221 LEU B N 1
ATOM 5526 C CA . LEU B 1 221 ? -8.812 35.25 6.742 1 96.38 221 LEU B CA 1
ATOM 5527 C C . LEU B 1 221 ? -8.672 33.75 7.055 1 96.38 221 LEU B C 1
ATOM 5529 O O . LEU B 1 221 ? -7.664 33.125 6.719 1 96.38 221 LEU B O 1
ATOM 5533 N N . TRP B 1 222 ? -9.703 33.219 7.652 1 96.5 222 TRP B N 1
ATOM 5534 C CA . TRP B 1 222 ? -9.664 31.828 8.062 1 96.5 222 TRP B CA 1
ATOM 5535 C C . TRP B 1 222 ? -9.633 30.906 6.848 1 96.5 222 TRP B C 1
ATOM 5537 O O . TRP B 1 222 ? -8.867 29.938 6.812 1 96.5 222 TRP B O 1
ATOM 5547 N N . LEU B 1 223 ? -10.336 31.172 5.867 1 95.75 223 LEU B N 1
ATOM 5548 C CA . LEU B 1 223 ? -10.367 30.359 4.648 1 95.75 223 LEU B CA 1
ATOM 5549 C C . LEU B 1 223 ? -9.031 30.453 3.91 1 95.75 223 LEU B C 1
ATOM 5551 O O . LEU B 1 223 ? -8.539 29.438 3.408 1 95.75 223 LEU B O 1
ATOM 5555 N N . SER B 1 224 ? -8.562 31.641 3.836 1 96.75 224 SER B N 1
ATOM 5556 C CA . SER B 1 224 ? -7.285 31.828 3.16 1 96.75 224 SER B CA 1
ATOM 5557 C C . SER B 1 224 ? -6.168 31.062 3.871 1 96.75 224 SER B C 1
ATOM 5559 O O . SER B 1 224 ? -5.371 30.391 3.23 1 96.75 224 SER B O 1
ATOM 5561 N N . THR B 1 225 ? -6.16 31.203 5.16 1 95.81 225 THR B N 1
ATOM 5562 C CA . THR B 1 225 ? -5.145 30.531 5.969 1 95.81 225 THR B CA 1
ATOM 5563 C C . THR B 1 225 ? -5.25 29.016 5.836 1 95.81 225 THR B C 1
ATOM 5565 O O . THR B 1 225 ? -4.25 28.344 5.598 1 95.81 225 THR B O 1
ATOM 5568 N N . ALA B 1 226 ? -6.422 28.516 5.93 1 96 226 ALA B N 1
ATOM 5569 C CA . ALA B 1 226 ? -6.641 27.078 5.863 1 96 226 ALA B CA 1
ATOM 5570 C C . ALA B 1 226 ? -6.316 26.531 4.477 1 96 226 ALA B C 1
ATOM 5572 O O . ALA B 1 226 ? -5.84 25.406 4.34 1 96 226 ALA B O 1
ATOM 5573 N N . SER B 1 227 ? -6.555 27.266 3.469 1 96 227 SER B N 1
ATOM 5574 C CA . SER B 1 227 ? -6.348 26.812 2.098 1 96 227 SER B CA 1
ATOM 5575 C C . SER B 1 227 ? -4.867 26.797 1.739 1 96 227 SER B C 1
ATOM 5577 O O . SER B 1 227 ? -4.348 25.797 1.264 1 96 227 SER B O 1
ATOM 5579 N N . PHE B 1 228 ? -4.203 27.891 2.012 1 95.5 228 PHE B N 1
ATOM 5580 C CA . PHE B 1 228 ? -2.799 27.984 1.635 1 95.5 228 PHE B CA 1
ATOM 5581 C C . PHE B 1 228 ? -1.955 27.016 2.455 1 95.5 228 PHE B C 1
ATOM 5583 O O . PHE B 1 228 ? -1.021 26.406 1.935 1 95.5 228 PHE B O 1
ATOM 5590 N N . ASN B 1 229 ? -2.258 26.922 3.705 1 94.81 229 ASN B N 1
ATOM 5591 C CA . ASN B 1 229 ? -1.502 26.031 4.574 1 94.81 229 ASN B CA 1
ATOM 5592 C C . ASN B 1 229 ? -1.962 24.578 4.422 1 94.81 229 ASN B C 1
ATOM 5594 O O . ASN B 1 229 ? -1.456 23.688 5.105 1 94.81 229 ASN B O 1
ATOM 5598 N N . THR B 1 230 ? -2.883 24.312 3.551 1 94.19 230 THR B N 1
ATOM 5599 C CA . THR B 1 230 ? -3.447 22.984 3.279 1 94.19 230 THR B CA 1
ATOM 5600 C C . THR B 1 230 ? -3.898 22.312 4.574 1 94.19 230 THR B C 1
ATOM 5602 O O . THR B 1 230 ? -3.598 21.141 4.809 1 94.19 230 THR B O 1
ATOM 5605 N N . GLY B 1 231 ? -4.547 23.047 5.449 1 92.81 231 GLY B N 1
ATOM 5606 C CA . GLY B 1 231 ? -4.992 22.547 6.738 1 92.81 231 GLY B CA 1
ATOM 5607 C C . GLY B 1 231 ? -6.461 22.172 6.758 1 92.81 231 GLY B C 1
ATOM 5608 O O . GLY B 1 231 ? -6.887 21.344 7.57 1 92.81 231 GLY B O 1
ATOM 5609 N N . GLY B 1 232 ? -7.305 22.766 6.051 1 89.75 232 GLY B N 1
ATOM 5610 C CA . GLY B 1 232 ? -8.656 22.328 5.75 1 89.75 232 GLY B CA 1
ATOM 5611 C C . GLY B 1 232 ? -9.633 22.578 6.879 1 89.75 232 GLY B C 1
ATOM 5612 O O . GLY B 1 232 ? -10.789 22.156 6.816 1 89.75 232 GLY B O 1
ATOM 5613 N N . MET B 1 233 ? -9.227 23.234 7.922 1 91.56 233 MET B N 1
ATOM 5614 C CA . MET B 1 233 ? -10.18 23.547 8.984 1 91.56 233 MET B CA 1
ATOM 5615 C C . MET B 1 233 ? -11.188 24.594 8.516 1 91.56 233 MET B C 1
ATOM 5617 O O . MET B 1 233 ? -10.867 25.438 7.68 1 91.56 233 MET B O 1
ATOM 5621 N N . SER B 1 234 ? -12.383 24.375 9.008 1 89.62 234 SER B N 1
ATOM 5622 C CA . SER B 1 234 ? -13.445 25.297 8.656 1 89.62 234 SER B CA 1
ATOM 5623 C C . SER B 1 234 ? -14.023 25.969 9.898 1 89.62 234 SER B C 1
ATOM 5625 O O . SER B 1 234 ? -14.008 25.391 10.984 1 89.62 234 SER B O 1
ATOM 5627 N N . SER B 1 235 ? -14.484 27.203 9.727 1 90.88 235 SER B N 1
ATOM 5628 C CA . SER B 1 235 ? -15.102 27.938 10.82 1 90.88 235 SER B CA 1
ATOM 5629 C C . SER B 1 235 ? -16.578 27.562 10.977 1 90.88 235 SER B C 1
ATOM 5631 O O . SER B 1 235 ? -17.188 27.859 12.008 1 90.88 235 SER B O 1
ATOM 5633 N N . MET B 1 236 ? -17.047 26.938 9.977 1 88.19 236 MET B N 1
ATOM 5634 C CA . MET B 1 236 ? -18.438 26.531 10 1 88.19 236 MET B CA 1
ATOM 5635 C C . MET B 1 236 ? -18.578 25.016 9.805 1 88.19 236 MET B C 1
ATOM 5637 O O . MET B 1 236 ? -17.766 24.406 9.109 1 88.19 236 MET B O 1
ATOM 5641 N N . SER B 1 237 ? -19.609 24.484 10.344 1 85.5 237 SER B N 1
ATOM 5642 C CA . SER B 1 237 ? -19.797 23.031 10.336 1 85.5 237 SER B CA 1
ATOM 5643 C C . SER B 1 237 ? -19.984 22.5 8.914 1 85.5 237 SER B C 1
ATOM 5645 O O . SER B 1 237 ? -19.625 21.359 8.617 1 85.5 237 SER B O 1
ATOM 5647 N N . LEU B 1 238 ? -20.469 23.297 8.094 1 82.81 238 LEU B N 1
ATOM 5648 C CA . LEU B 1 238 ? -20.734 22.859 6.727 1 82.81 238 LEU B CA 1
ATOM 5649 C C . LEU B 1 238 ? -19.484 22.938 5.867 1 82.81 238 LEU B C 1
ATOM 5651 O O . LEU B 1 238 ? -19.484 22.5 4.719 1 82.81 238 LEU B O 1
ATOM 5655 N N . GLY B 1 239 ? -18.453 23.5 6.441 1 87.88 239 GLY B N 1
ATOM 5656 C CA . GLY B 1 239 ? -17.203 23.609 5.699 1 87.88 239 GLY B CA 1
ATOM 5657 C C . GLY B 1 239 ? -17.297 24.562 4.52 1 87.88 239 GLY B C 1
ATOM 5658 O O . GLY B 1 239 ? -17.812 25.672 4.652 1 87.88 239 GLY B O 1
ATOM 5659 N N . ILE B 1 240 ? -16.859 24.062 3.432 1 88.5 240 ILE B N 1
ATOM 5660 C CA . ILE B 1 240 ? -16.828 24.906 2.236 1 88.5 240 ILE B CA 1
ATOM 5661 C C . ILE B 1 240 ? -18.234 25.078 1.685 1 88.5 240 ILE B C 1
ATOM 5663 O O . ILE B 1 240 ? -18.516 26.031 0.961 1 88.5 240 ILE B O 1
ATOM 5667 N N . ASN B 1 241 ? -19.125 24.203 2.053 1 87.56 241 ASN B N 1
ATOM 5668 C CA . ASN B 1 241 ? -20.5 24.266 1.574 1 87.56 241 ASN B CA 1
ATOM 5669 C C . ASN B 1 241 ? -21.281 25.406 2.221 1 87.56 241 ASN B C 1
ATOM 5671 O O . ASN B 1 241 ? -22.344 25.781 1.748 1 87.56 241 ASN B O 1
ATOM 5675 N N . TYR B 1 242 ? -20.797 25.906 3.301 1 88.75 242 TYR B N 1
ATOM 5676 C CA . TYR B 1 242 ? -21.438 27.016 4 1 88.75 242 TYR B CA 1
ATOM 5677 C C . TYR B 1 242 ? -21.562 28.234 3.092 1 88.75 242 TYR B C 1
ATOM 5679 O O . TYR B 1 242 ? -22.547 28.984 3.174 1 88.75 242 TYR B O 1
ATOM 5687 N N . TYR B 1 243 ? -20.688 28.422 2.191 1 90.5 243 TYR B N 1
ATOM 5688 C CA . TYR B 1 243 ? -20.594 29.641 1.407 1 90.5 243 TYR B CA 1
ATOM 5689 C C . TYR B 1 243 ? -21.406 29.531 0.124 1 90.5 243 TYR B C 1
ATOM 5691 O O . TYR B 1 243 ? -21.75 30.547 -0.493 1 90.5 243 TYR B O 1
ATOM 5699 N N . HIS B 1 244 ? -21.688 28.359 -0.38 1 86.81 244 HIS B N 1
ATOM 5700 C CA . HIS B 1 244 ? -22.484 28.109 -1.567 1 86.81 244 HIS B CA 1
ATOM 5701 C C . HIS B 1 244 ? -22.078 29 -2.725 1 86.81 244 HIS B C 1
ATOM 5703 O O . HIS B 1 244 ? -22.922 29.656 -3.348 1 86.81 244 HIS B O 1
ATOM 5709 N N . SER B 1 245 ? -20.797 29.172 -2.947 1 90.25 245 SER B N 1
ATOM 5710 C CA . SER B 1 245 ? -20.281 30.047 -3.998 1 90.25 245 SER B CA 1
ATOM 5711 C C . SER B 1 245 ? -19.188 29.344 -4.801 1 90.25 245 SER B C 1
ATOM 5713 O O . SER B 1 245 ? -18.172 28.938 -4.242 1 90.25 245 SER B O 1
ATOM 5715 N N . TRP B 1 246 ? -19.422 29.375 -6.07 1 89.56 246 TRP B N 1
ATOM 5716 C CA . TRP B 1 246 ? -18.438 28.781 -6.977 1 89.56 246 TRP B CA 1
ATOM 5717 C C . TRP B 1 246 ? -17.172 29.609 -7.016 1 89.56 246 TRP B C 1
ATOM 5719 O O . TRP B 1 246 ? -16.062 29.062 -7.145 1 89.56 246 TRP B O 1
ATOM 5729 N N . GLY B 1 247 ? -17.375 30.859 -6.93 1 91.38 247 GLY B N 1
ATOM 5730 C CA . GLY B 1 247 ? -16.234 31.75 -6.914 1 91.38 247 GLY B CA 1
ATOM 5731 C C . GLY B 1 247 ? -15.289 31.484 -5.754 1 91.38 247 GLY B C 1
ATOM 5732 O O . GLY B 1 247 ? -14.07 31.422 -5.934 1 91.38 247 GLY B O 1
ATOM 5733 N N . ILE B 1 248 ? -15.836 31.328 -4.598 1 94.56 248 ILE B N 1
ATOM 5734 C CA . ILE B 1 248 ? -15.039 31.047 -3.408 1 94.56 248 ILE B CA 1
ATOM 5735 C C . ILE B 1 248 ? -14.344 29.703 -3.551 1 94.56 248 ILE B C 1
ATOM 5737 O O . ILE B 1 248 ? -13.18 29.547 -3.189 1 94.56 248 ILE B O 1
ATOM 5741 N N . GLU B 1 249 ? -15.023 28.734 -4.129 1 93.75 249 GLU B N 1
ATOM 5742 C CA . GLU B 1 249 ? -14.445 27.406 -4.32 1 93.75 249 GLU B CA 1
ATOM 5743 C C . GLU B 1 249 ? -13.219 27.469 -5.23 1 93.75 249 GLU B C 1
ATOM 5745 O O . GLU B 1 249 ? -12.219 26.797 -4.98 1 93.75 249 GLU B O 1
ATOM 5750 N N . ILE B 1 250 ? -13.305 28.203 -6.234 1 94 250 ILE B N 1
ATOM 5751 C CA . ILE B 1 250 ? -12.211 28.312 -7.191 1 94 250 ILE B CA 1
ATOM 5752 C C . ILE B 1 250 ? -11.008 28.984 -6.523 1 94 250 ILE B C 1
ATOM 5754 O O . ILE B 1 250 ? -9.859 28.594 -6.754 1 94 250 ILE B O 1
ATOM 5758 N N . ILE B 1 251 ? -11.281 30.062 -5.754 1 95.44 251 ILE B N 1
ATOM 5759 C CA . ILE B 1 251 ? -10.203 30.766 -5.059 1 95.44 251 ILE B CA 1
ATOM 5760 C C . ILE B 1 251 ? -9.523 29.812 -4.078 1 95.44 251 ILE B C 1
ATOM 5762 O O . ILE B 1 251 ? -8.289 29.766 -4.012 1 95.44 251 ILE B O 1
ATOM 5766 N N . VAL B 1 252 ? -10.32 29.062 -3.328 1 95.81 252 VAL B N 1
ATOM 5767 C CA . VAL B 1 252 ? -9.805 28.109 -2.365 1 95.81 252 VAL B CA 1
ATOM 5768 C C . VAL B 1 252 ? -8.984 27.031 -3.09 1 95.81 252 VAL B C 1
ATOM 5770 O O . VAL B 1 252 ? -7.906 26.656 -2.629 1 95.81 252 VAL B O 1
ATOM 5773 N N . LEU B 1 253 ? -9.453 26.609 -4.23 1 94.69 253 LEU B N 1
ATOM 5774 C CA . LEU B 1 253 ? -8.758 25.625 -5.047 1 94.69 253 LEU B CA 1
ATOM 5775 C C . LEU B 1 253 ? -7.387 26.141 -5.469 1 94.69 253 LEU B C 1
ATOM 5777 O O . LEU B 1 253 ? -6.395 25.406 -5.383 1 94.69 253 LEU B O 1
ATOM 5781 N N . MET B 1 254 ? -7.355 27.297 -5.871 1 95 254 MET B N 1
ATOM 5782 C CA . MET B 1 254 ? -6.102 27.906 -6.316 1 95 254 MET B CA 1
ATOM 5783 C C . MET B 1 254 ? -5.125 28.047 -5.152 1 95 254 MET B C 1
ATOM 5785 O O . MET B 1 254 ? -3.934 27.781 -5.301 1 95 254 MET B O 1
ATOM 5789 N N . LEU B 1 255 ? -5.621 28.484 -4.062 1 95.88 255 LEU B N 1
ATOM 5790 C CA . LEU B 1 255 ? -4.766 28.656 -2.895 1 95.88 255 LEU B CA 1
ATOM 5791 C C . LEU B 1 255 ? -4.211 27.312 -2.422 1 95.88 255 LEU B C 1
ATOM 5793 O O . LEU B 1 255 ? -3.047 27.219 -2.027 1 95.88 255 LEU B O 1
ATOM 5797 N N . MET B 1 256 ? -5.016 26.297 -2.459 1 94.88 256 MET B N 1
ATOM 5798 C CA . MET B 1 256 ? -4.551 24.953 -2.082 1 94.88 256 MET B CA 1
ATOM 5799 C C . MET B 1 256 ? -3.418 24.5 -2.992 1 94.88 256 MET B C 1
ATOM 5801 O O . MET B 1 256 ? -2.422 23.938 -2.521 1 94.88 256 MET B O 1
ATOM 5805 N N . LEU B 1 257 ? -3.633 24.688 -4.258 1 92.75 257 LEU B N 1
ATOM 5806 C CA . LEU B 1 257 ? -2.617 24.281 -5.223 1 92.75 257 LEU B CA 1
ATOM 5807 C C . LEU B 1 257 ? -1.327 25.078 -5.02 1 92.75 257 LEU B C 1
ATOM 5809 O O . LEU B 1 257 ? -0.232 24.516 -5.148 1 92.75 257 LEU B O 1
ATOM 5813 N N . PHE B 1 258 ? -1.478 26.328 -4.664 1 92.75 258 PHE B N 1
ATOM 5814 C CA . PHE B 1 258 ? -0.311 27.172 -4.395 1 92.75 258 PHE B CA 1
ATOM 5815 C C . PHE B 1 258 ? 0.444 26.656 -3.172 1 92.75 258 PHE B C 1
ATOM 5817 O O . PHE B 1 258 ? 1.675 26.719 -3.129 1 92.75 258 PHE B O 1
ATOM 5824 N N . GLY B 1 259 ? -0.287 26.219 -2.211 1 92.62 259 GLY B N 1
ATOM 5825 C CA . GLY B 1 259 ? 0.332 25.734 -0.99 1 92.62 259 GLY B CA 1
ATOM 5826 C C . GLY B 1 259 ? 1.021 24.391 -1.167 1 92.62 259 GLY B C 1
ATOM 5827 O O . GLY B 1 259 ? 1.867 24.016 -0.354 1 92.62 259 GLY B O 1
ATOM 5828 N N . THR B 1 260 ? 0.701 23.703 -2.246 1 91.94 260 THR B N 1
ATOM 5829 C CA . THR B 1 260 ? 1.211 22.359 -2.467 1 91.94 260 THR B CA 1
ATOM 5830 C C . THR B 1 260 ? 2.516 22.391 -3.256 1 91.94 260 THR B C 1
ATOM 5832 O O . THR B 1 260 ? 3.248 21.406 -3.305 1 91.94 260 THR B O 1
ATOM 5835 N N . VAL B 1 261 ? 2.902 23.516 -3.725 1 89.38 261 VAL B N 1
ATOM 5836 C CA . VAL B 1 261 ? 4.109 23.656 -4.531 1 89.38 261 VAL B CA 1
ATOM 5837 C C . VAL B 1 261 ? 5.32 23.859 -3.621 1 89.38 261 VAL B C 1
ATOM 5839 O O . VAL B 1 261 ? 5.23 24.547 -2.604 1 89.38 261 VAL B O 1
ATOM 5842 N N . ASN B 1 262 ? 6.371 23.25 -4.004 1 88.56 262 ASN B N 1
ATOM 5843 C CA . ASN B 1 262 ? 7.625 23.406 -3.271 1 88.56 262 ASN B CA 1
ATOM 5844 C C . ASN B 1 262 ? 8.039 24.875 -3.18 1 88.56 262 ASN B C 1
ATOM 5846 O O . ASN B 1 262 ? 8.148 25.547 -4.199 1 88.56 262 ASN B O 1
ATOM 5850 N N . PHE B 1 263 ? 8.359 25.344 -2.02 1 86.81 263 PHE B N 1
ATOM 5851 C CA . PHE B 1 263 ? 8.68 26.75 -1.797 1 86.81 263 PHE B CA 1
ATOM 5852 C C . PHE B 1 263 ? 9.945 27.141 -2.549 1 86.81 263 PHE B C 1
ATOM 5854 O O . PHE B 1 263 ? 10.117 28.297 -2.932 1 86.81 263 PHE B O 1
ATOM 5861 N N . THR B 1 264 ? 10.828 26.141 -2.742 1 82.38 264 THR B N 1
ATOM 5862 C CA . THR B 1 264 ? 12.07 26.422 -3.465 1 82.38 264 THR B CA 1
ATOM 5863 C C . THR B 1 264 ? 11.773 26.797 -4.914 1 82.38 264 THR B C 1
ATOM 5865 O O . THR B 1 264 ? 12.523 27.562 -5.527 1 82.38 264 THR B O 1
ATOM 5868 N N . LEU B 1 265 ? 10.719 26.312 -5.375 1 86.06 265 LEU B N 1
ATOM 5869 C CA . LEU B 1 265 ? 10.367 26.594 -6.762 1 86.06 265 LEU B CA 1
ATOM 5870 C C . LEU B 1 265 ? 9.844 28.031 -6.895 1 86.06 265 LEU B C 1
ATOM 5872 O O . LEU B 1 265 ? 9.977 28.641 -7.953 1 86.06 265 LEU B O 1
ATOM 5876 N N . TYR B 1 266 ? 9.211 28.547 -5.832 1 86.06 266 TYR B N 1
ATOM 5877 C CA . TYR B 1 266 ? 8.781 29.938 -5.852 1 86.06 266 TYR B CA 1
ATOM 5878 C C . TYR B 1 266 ? 9.977 30.875 -5.906 1 86.06 266 TYR B C 1
ATOM 5880 O O . TYR B 1 266 ? 9.914 31.938 -6.531 1 86.06 266 TYR B O 1
ATOM 5888 N N . ASN B 1 267 ? 10.961 30.438 -5.23 1 81.62 267 ASN B N 1
ATOM 5889 C CA . ASN B 1 267 ? 12.195 31.219 -5.285 1 81.62 267 ASN B CA 1
ATOM 5890 C C . ASN B 1 267 ? 12.773 31.25 -6.699 1 81.62 267 ASN B C 1
ATOM 5892 O O . ASN B 1 267 ? 13.289 32.281 -7.133 1 81.62 267 ASN B O 1
ATOM 5896 N N . GLU B 1 268 ? 12.688 30.172 -7.395 1 83.62 268 GLU B N 1
ATOM 5897 C CA . GLU B 1 268 ? 13.172 30.125 -8.766 1 83.62 268 GLU B CA 1
ATOM 5898 C C . GLU B 1 268 ? 12.312 30.984 -9.688 1 83.62 268 GLU B C 1
ATOM 5900 O O . GLU B 1 268 ? 12.836 31.641 -10.594 1 83.62 268 GLU B O 1
ATOM 5905 N N . ILE B 1 269 ? 11.094 30.969 -9.438 1 82.38 269 ILE B N 1
ATOM 5906 C CA . ILE B 1 269 ? 10.188 31.781 -10.234 1 82.38 269 ILE B CA 1
ATOM 5907 C C . ILE B 1 269 ? 10.477 33.25 -9.984 1 82.38 269 ILE B C 1
ATOM 5909 O O . ILE B 1 269 ? 10.5 34.062 -10.93 1 82.38 269 ILE B O 1
ATOM 5913 N N . TRP B 1 270 ? 10.711 33.594 -8.727 1 83.88 270 TRP B N 1
ATOM 5914 C CA . TRP B 1 270 ? 11.008 34.969 -8.352 1 83.88 270 TRP B CA 1
ATOM 5915 C C . TRP B 1 270 ? 12.305 35.438 -8.992 1 83.88 270 TRP B C 1
ATOM 5917 O O . TRP B 1 270 ? 12.453 36.625 -9.312 1 83.88 270 TRP B O 1
ATOM 5927 N N . ARG B 1 271 ? 13.234 34.5 -9.219 1 84.62 271 ARG B N 1
ATOM 5928 C CA . ARG B 1 271 ? 14.516 34.812 -9.844 1 84.62 271 ARG B CA 1
ATOM 5929 C C . ARG B 1 271 ? 14.398 34.812 -11.359 1 84.62 271 ARG B C 1
ATOM 5931 O O . ARG B 1 271 ? 15.375 35.094 -12.062 1 84.62 271 ARG B O 1
ATOM 5938 N N . GLY B 1 272 ? 13.289 34.5 -11.922 1 84.38 272 GLY B N 1
ATOM 5939 C CA . GLY B 1 272 ? 13.039 34.562 -13.352 1 84.38 272 GLY B CA 1
ATOM 5940 C C . GLY B 1 272 ? 13.312 33.25 -14.07 1 84.38 272 GLY B C 1
ATOM 5941 O O . GLY B 1 272 ? 13.328 33.188 -15.305 1 84.38 272 GLY B O 1
ATOM 5942 N N . ARG B 1 273 ? 13.594 32.219 -13.383 1 86.31 273 ARG B N 1
ATOM 5943 C CA . ARG B 1 273 ? 13.883 30.922 -13.992 1 86.31 273 ARG B CA 1
ATOM 5944 C C . ARG B 1 273 ? 12.656 30.016 -13.977 1 86.31 273 ARG B C 1
ATOM 5946 O O . ARG B 1 273 ? 12.648 28.984 -13.297 1 86.31 273 ARG B O 1
ATOM 5953 N N . ILE B 1 274 ? 11.758 30.297 -14.742 1 85.56 274 ILE B N 1
ATOM 5954 C CA . ILE B 1 274 ? 10.453 29.641 -14.773 1 85.56 274 ILE B CA 1
ATOM 5955 C C . ILE B 1 274 ? 10.602 28.234 -15.344 1 85.56 274 ILE B C 1
ATOM 5957 O O . ILE B 1 274 ? 9.773 27.359 -15.078 1 85.56 274 ILE B O 1
ATOM 5961 N N . GLU B 1 275 ? 11.633 27.953 -16.078 1 84.12 275 GLU B N 1
ATOM 5962 C CA . GLU B 1 275 ? 11.859 26.641 -16.672 1 84.12 275 GLU B CA 1
ATOM 5963 C C . GLU B 1 275 ? 12.031 25.578 -15.609 1 84.12 275 GLU B C 1
ATOM 5965 O O . GLU B 1 275 ? 11.633 24.422 -15.805 1 84.12 275 GLU B O 1
ATOM 5970 N N . HIS B 1 276 ? 12.562 26.016 -14.539 1 82.44 276 HIS B N 1
ATOM 5971 C CA . HIS B 1 276 ? 12.812 25.078 -13.453 1 82.44 276 HIS B CA 1
ATOM 5972 C C . HIS B 1 276 ? 11.5 24.578 -12.844 1 82.44 276 HIS B C 1
ATOM 5974 O O . HIS B 1 276 ? 11.422 23.438 -12.375 1 82.44 276 HIS B O 1
ATOM 5980 N N . PHE B 1 277 ? 10.555 25.453 -12.938 1 83.56 277 PHE B N 1
ATOM 5981 C CA . PHE B 1 277 ? 9.25 25.078 -12.398 1 83.56 277 PHE B CA 1
ATOM 5982 C C . PHE B 1 277 ? 8.617 23.984 -13.234 1 83.56 277 PHE B C 1
ATOM 5984 O O . PHE B 1 277 ? 8.156 22.969 -12.695 1 83.56 277 PHE B O 1
ATOM 5991 N N . PHE B 1 278 ? 8.68 24.031 -14.5 1 83 278 PHE B N 1
ATOM 5992 C CA . PHE B 1 278 ? 7.992 23.094 -15.383 1 83 278 PHE B CA 1
ATOM 5993 C C . PHE B 1 278 ? 8.812 21.828 -15.562 1 83 278 PHE B C 1
ATOM 5995 O O . PHE B 1 278 ? 8.273 20.766 -15.898 1 83 278 PHE B O 1
ATOM 6002 N N . LYS B 1 279 ? 10.102 21.875 -15.281 1 82 279 LYS B N 1
ATOM 6003 C CA . LYS B 1 279 ? 10.977 20.734 -15.477 1 82 279 LYS B CA 1
ATOM 6004 C C . LYS B 1 279 ? 11.148 19.938 -14.188 1 82 279 LYS B C 1
ATOM 6006 O O . LYS B 1 279 ? 11.633 18.812 -14.203 1 82 279 LYS B O 1
ATOM 6011 N N . ASP B 1 280 ? 10.695 20.547 -13.164 1 86.75 280 ASP B N 1
ATOM 6012 C CA . ASP B 1 280 ? 10.906 19.922 -11.859 1 86.75 280 ASP B CA 1
ATOM 6013 C C . ASP B 1 280 ? 10.133 18.609 -11.75 1 86.75 280 ASP B C 1
ATOM 6015 O O . ASP B 1 280 ? 8.992 18.516 -12.211 1 86.75 280 ASP B O 1
ATOM 6019 N N . ILE B 1 281 ? 10.727 17.625 -11.234 1 83.56 281 ILE B N 1
ATOM 6020 C CA . ILE B 1 281 ? 10.18 16.281 -11.133 1 83.56 281 ILE B CA 1
ATOM 6021 C C . ILE B 1 281 ? 8.883 16.312 -10.32 1 83.56 281 ILE B C 1
ATOM 6023 O O . ILE B 1 281 ? 7.945 15.562 -10.609 1 83.56 281 ILE B O 1
ATOM 6027 N N . GLU B 1 282 ? 8.812 17.172 -9.328 1 88 282 GLU B N 1
ATOM 6028 C CA . GLU B 1 282 ? 7.625 17.234 -8.477 1 88 282 GLU B CA 1
ATOM 6029 C C . GLU B 1 282 ? 6.422 17.766 -9.242 1 88 282 GLU B C 1
ATOM 6031 O O . GLU B 1 282 ? 5.312 17.234 -9.117 1 88 282 GLU B O 1
ATOM 6036 N N . VAL B 1 283 ? 6.66 18.781 -10 1 85.44 283 VAL B N 1
ATOM 6037 C CA . VAL B 1 283 ? 5.57 19.391 -10.75 1 85.44 283 VAL B CA 1
ATOM 6038 C C . VAL B 1 283 ? 5.078 18.438 -11.836 1 85.44 283 VAL B C 1
ATOM 6040 O O . VAL B 1 283 ? 3.873 18.281 -12.023 1 85.44 283 VAL B O 1
ATOM 6043 N N . ARG B 1 284 ? 5.941 17.828 -12.469 1 84.94 284 ARG B N 1
ATOM 6044 C CA . ARG B 1 284 ? 5.574 16.906 -13.547 1 84.94 284 ARG B CA 1
ATOM 6045 C C . ARG B 1 284 ? 4.859 15.68 -12.992 1 84.94 284 ARG B C 1
ATOM 6047 O O . ARG B 1 284 ? 3.83 15.258 -13.531 1 84.94 284 ARG B O 1
ATOM 6054 N N . THR B 1 285 ? 5.426 15.148 -11.969 1 83.81 285 THR B N 1
ATOM 6055 C CA . THR B 1 285 ? 4.816 13.969 -11.367 1 83.81 285 THR B CA 1
ATOM 6056 C C . THR B 1 285 ? 3.426 14.289 -10.828 1 83.81 285 THR B C 1
ATOM 6058 O O . THR B 1 285 ? 2.498 13.492 -10.961 1 83.81 285 THR B O 1
ATOM 6061 N N . SER B 1 286 ? 3.318 15.469 -10.211 1 87.75 286 SER B N 1
ATOM 6062 C CA . SER B 1 286 ? 2.029 15.883 -9.672 1 87.75 286 SER B CA 1
ATOM 6063 C C . SER B 1 286 ? 1.002 16.078 -10.781 1 87.75 286 SER B C 1
ATOM 6065 O O . SER B 1 286 ? -0.159 15.695 -10.633 1 87.75 286 SER B O 1
ATOM 6067 N N . ALA B 1 287 ? 1.433 16.672 -11.812 1 84.5 287 ALA B N 1
ATOM 6068 C CA . ALA B 1 287 ? 0.526 16.922 -12.93 1 84.5 287 ALA B CA 1
ATOM 6069 C C . ALA B 1 287 ? 0.035 15.617 -13.547 1 84.5 287 ALA B C 1
ATOM 6071 O O . ALA B 1 287 ? -1.161 15.453 -13.805 1 84.5 287 ALA B O 1
ATOM 6072 N N . VAL B 1 288 ? 0.907 14.711 -13.758 1 82.81 288 VAL B N 1
ATOM 6073 C CA . VAL B 1 288 ? 0.546 13.422 -14.336 1 82.81 288 VAL B CA 1
ATOM 6074 C C . VAL B 1 288 ? -0.397 12.68 -13.398 1 82.81 288 VAL B C 1
ATOM 6076 O O . VAL B 1 288 ? -1.423 12.148 -13.828 1 82.81 288 VAL B O 1
ATOM 6079 N N . TRP B 1 289 ? -0.035 12.672 -12.141 1 82.75 289 TRP B N 1
ATOM 6080 C CA . TRP B 1 289 ? -0.837 11.961 -11.148 1 82.75 289 TRP B CA 1
ATOM 6081 C C . TRP B 1 289 ? -2.238 12.555 -11.062 1 82.75 289 TRP B C 1
ATOM 6083 O O . TRP B 1 289 ? -3.23 11.82 -11.047 1 82.75 289 TRP B O 1
ATOM 6093 N N . LEU B 1 290 ? -2.361 13.859 -11.086 1 83.5 290 LEU B N 1
ATOM 6094 C CA . LEU B 1 290 ? -3.645 14.539 -10.969 1 83.5 290 LEU B CA 1
ATOM 6095 C C . LEU B 1 290 ? -4.508 14.297 -12.195 1 83.5 290 LEU B C 1
ATOM 6097 O O . LEU B 1 290 ? -5.715 14.078 -12.078 1 83.5 290 LEU B O 1
ATOM 6101 N N . ILE B 1 291 ? -3.9 14.281 -13.32 1 82.69 291 ILE B N 1
ATOM 6102 C CA . ILE B 1 291 ? -4.641 14.07 -14.555 1 82.69 291 ILE B CA 1
ATOM 6103 C C . ILE B 1 291 ? -5.188 12.648 -14.594 1 82.69 291 ILE B C 1
ATOM 6105 O O . ILE B 1 291 ? -6.348 12.43 -14.953 1 82.69 291 ILE B O 1
ATOM 6109 N N . VAL B 1 292 ? -4.414 11.727 -14.211 1 77.69 292 VAL B N 1
ATOM 6110 C CA . VAL B 1 292 ? -4.816 10.328 -14.234 1 77.69 292 VAL B CA 1
ATOM 6111 C C . VAL B 1 292 ? -5.961 10.102 -13.242 1 77.69 292 VAL B C 1
ATOM 6113 O O . VAL B 1 292 ? -6.969 9.484 -13.586 1 77.69 292 VAL B O 1
ATOM 6116 N N . VAL B 1 293 ? -5.848 10.625 -12.078 1 80.25 293 VAL B N 1
ATOM 6117 C CA . VAL B 1 293 ? -6.836 10.383 -11.031 1 80.25 293 VAL B CA 1
ATOM 6118 C C . VAL B 1 293 ? -8.141 11.102 -11.375 1 80.25 293 VAL B C 1
ATOM 6120 O O . VAL B 1 293 ? -9.227 10.539 -11.203 1 80.25 293 VAL B O 1
ATOM 6123 N N . VAL B 1 294 ? -8.016 12.344 -11.859 1 80.06 294 VAL B N 1
ATOM 6124 C CA . VAL B 1 294 ? -9.203 13.086 -12.258 1 80.06 294 VAL B CA 1
ATOM 6125 C C . VAL B 1 294 ? -9.922 12.344 -13.383 1 80.06 294 VAL B C 1
ATOM 6127 O O . VAL B 1 294 ? -11.148 12.242 -13.391 1 80.06 294 VAL B O 1
ATOM 6130 N N . GLY B 1 295 ? -9.188 11.82 -14.297 1 76.38 295 GLY B N 1
ATOM 6131 C CA . GLY B 1 295 ? -9.766 11.055 -15.383 1 76.38 295 GLY B CA 1
ATOM 6132 C C . GLY B 1 295 ? -10.484 9.805 -14.914 1 76.38 295 GLY B C 1
ATOM 6133 O O . GLY B 1 295 ? -11.609 9.531 -15.344 1 76.38 295 GLY B O 1
ATOM 6134 N N . VAL B 1 296 ? -9.945 9.125 -14.047 1 72.81 296 VAL B N 1
ATOM 6135 C CA . VAL B 1 296 ? -10.5 7.859 -13.562 1 72.81 296 VAL B CA 1
ATOM 6136 C C . VAL B 1 296 ? -11.758 8.125 -12.742 1 72.81 296 VAL B C 1
ATOM 6138 O O . VAL B 1 296 ? -12.773 7.445 -12.906 1 72.81 296 VAL B O 1
ATOM 6141 N N . VAL B 1 297 ? -11.695 9.109 -11.82 1 71.44 297 VAL B N 1
ATOM 6142 C CA . VAL B 1 297 ? -12.836 9.414 -10.961 1 71.44 297 VAL B CA 1
ATOM 6143 C C . VAL B 1 297 ? -13.992 9.93 -11.805 1 71.44 297 VAL B C 1
ATOM 6145 O O . VAL B 1 297 ? -15.148 9.578 -11.555 1 71.44 297 VAL B O 1
ATOM 6148 N N . THR B 1 298 ? -13.672 10.734 -12.789 1 70.5 298 THR B N 1
ATOM 6149 C CA . THR B 1 298 ? -14.719 11.242 -13.672 1 70.5 298 THR B CA 1
ATOM 6150 C C . THR B 1 298 ? -15.375 10.102 -14.445 1 70.5 298 THR B C 1
ATOM 6152 O O . THR B 1 298 ? -16.594 10.07 -14.586 1 70.5 298 THR B O 1
ATOM 6155 N N . THR B 1 299 ? -14.609 9.156 -14.875 1 69.5 299 THR B N 1
ATOM 6156 C CA . THR B 1 299 ? -15.141 8.023 -15.609 1 69.5 299 THR B CA 1
ATOM 6157 C C . THR B 1 299 ? -15.992 7.137 -14.695 1 69.5 299 THR B C 1
ATOM 6159 O O . THR B 1 299 ? -17.047 6.652 -15.094 1 69.5 299 THR B O 1
ATOM 6162 N N . ALA B 1 300 ? -15.555 6.93 -13.484 1 65.81 300 ALA B N 1
ATOM 6163 C CA . ALA B 1 300 ? -16.297 6.109 -12.531 1 65.81 300 ALA B CA 1
ATOM 6164 C C . ALA B 1 300 ? -17.641 6.742 -12.195 1 65.81 300 ALA B C 1
ATOM 6166 O O . ALA B 1 300 ? -18.656 6.043 -12.062 1 65.81 300 ALA B O 1
ATOM 6167 N N . ILE B 1 301 ? -17.625 8.031 -12.016 1 63.5 301 ILE B N 1
ATOM 6168 C CA . ILE B 1 301 ? -18.859 8.75 -11.703 1 63.5 301 ILE B CA 1
ATOM 6169 C C . ILE B 1 301 ? -19.812 8.688 -12.898 1 63.5 301 ILE B C 1
ATOM 6171 O O . ILE B 1 301 ? -21.016 8.523 -12.727 1 63.5 301 ILE B O 1
ATOM 6175 N N . CYS B 1 302 ? -19.281 8.766 -14.086 1 64.12 302 CYS B N 1
ATOM 6176 C CA . CYS B 1 302 ? -20.094 8.758 -15.289 1 64.12 302 CYS B CA 1
ATOM 6177 C C . CYS B 1 302 ? -20.734 7.387 -15.508 1 64.12 302 CYS B C 1
ATOM 6179 O O . CYS B 1 302 ? -21.875 7.293 -15.953 1 64.12 302 CYS B O 1
ATOM 6181 N N . VAL B 1 303 ? -20.031 6.375 -15.203 1 62.09 303 VAL B N 1
ATOM 6182 C CA . VAL B 1 303 ? -20.531 5.02 -15.43 1 62.09 303 VAL B CA 1
ATOM 6183 C C . VAL B 1 303 ? -21.562 4.66 -14.375 1 62.09 303 VAL B C 1
ATOM 6185 O O . VAL B 1 303 ? -22.484 3.881 -14.633 1 62.09 303 VAL B O 1
ATOM 6188 N N . SER B 1 304 ? -21.359 5.105 -13.195 1 60.09 304 SER B N 1
ATOM 6189 C CA . SER B 1 304 ? -22.297 4.746 -12.133 1 60.09 304 SER B CA 1
ATOM 6190 C C . SER B 1 304 ? -23.703 5.305 -12.414 1 60.09 304 SER B C 1
ATOM 6192 O O . SER B 1 304 ? -24.688 4.805 -11.883 1 60.09 304 SER B O 1
ATOM 6194 N N . GLY B 1 305 ? -23.906 6.035 -13.547 1 57.31 305 GLY B N 1
ATOM 6195 C CA . GLY B 1 305 ? -25.203 6.438 -14.078 1 57.31 305 GLY B CA 1
ATOM 6196 C C . GLY B 1 305 ? -26.031 7.211 -13.086 1 57.31 305 GLY B C 1
ATOM 6197 O O . GLY B 1 305 ? -27.203 7.516 -13.344 1 57.31 305 GLY B O 1
ATOM 6198 N N . ARG B 1 306 ? -25.75 7.219 -11.891 1 50.28 306 ARG B N 1
ATOM 6199 C CA . ARG B 1 306 ? -26.766 7.562 -10.891 1 50.28 306 ARG B CA 1
ATOM 6200 C C . ARG B 1 306 ? -27.031 9.062 -10.875 1 50.28 306 ARG B C 1
ATOM 6202 O O . ARG B 1 306 ? -27.875 9.547 -10.125 1 50.28 306 ARG B O 1
ATOM 6209 N N . PHE B 1 307 ? -26.094 9.906 -11.391 1 54.41 307 PHE B N 1
ATOM 6210 C CA . PHE B 1 307 ? -26.3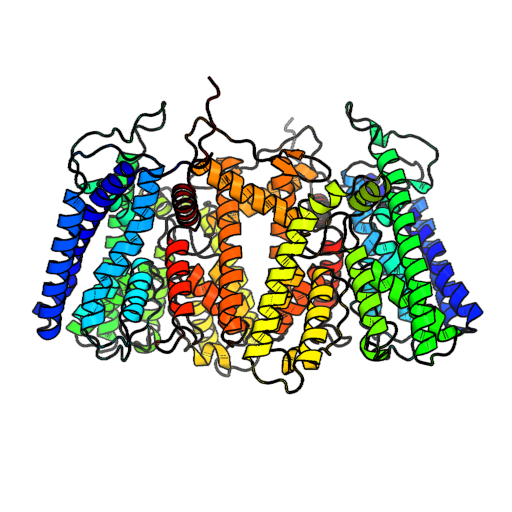91 11.242 -10.891 1 54.41 307 PHE B CA 1
ATOM 6211 C C . PHE B 1 307 ? -26.969 12.117 -12 1 54.41 307 PHE B C 1
ATOM 6213 O O . PHE B 1 307 ? -26.547 12.039 -13.148 1 54.41 307 PHE B O 1
ATOM 6220 N N . SER B 1 308 ? -28.188 12.609 -11.812 1 59.06 308 SER B N 1
ATOM 6221 C CA . SER B 1 308 ? -28.984 13.555 -12.586 1 59.06 308 SER B CA 1
ATOM 6222 C C . SER B 1 308 ? -28.188 14.797 -12.953 1 59.06 308 SER B C 1
ATOM 6224 O O . SER B 1 308 ? -28.438 15.422 -13.984 1 59.06 308 SER B O 1
ATOM 6226 N N . ASP B 1 309 ? -27.25 15.305 -12.117 1 70.38 309 ASP B N 1
ATOM 6227 C CA . ASP B 1 309 ? -26.547 16.531 -12.461 1 70.38 309 ASP B CA 1
ATOM 6228 C C . ASP B 1 309 ? -25.047 16.297 -12.602 1 70.38 309 ASP B C 1
ATOM 6230 O O . ASP B 1 309 ? -24.281 16.5 -11.648 1 70.38 309 ASP B O 1
ATOM 6234 N N . LEU B 1 310 ? -24.625 15.922 -13.766 1 73.19 310 LEU B N 1
ATOM 6235 C CA . LEU B 1 310 ? -23.266 15.5 -14.094 1 73.19 310 LEU B CA 1
ATOM 6236 C C . LEU B 1 310 ? -22.281 16.641 -13.883 1 73.19 310 LEU B C 1
ATOM 6238 O O . LEU B 1 310 ? -21.219 16.453 -13.273 1 73.19 310 LEU B O 1
ATOM 6242 N N . PRO B 1 311 ? -22.719 17.969 -14.273 1 75.38 311 PRO B N 1
ATOM 6243 C CA . PRO B 1 311 ? -21.734 19.047 -14.102 1 75.38 311 PRO B CA 1
ATOM 6244 C C . PRO B 1 311 ? -21.406 19.328 -12.641 1 75.38 311 PRO B C 1
ATOM 6246 O O . PRO B 1 311 ? -20.25 19.594 -12.297 1 75.38 311 PRO B O 1
ATOM 6249 N N . THR B 1 312 ? -22.391 19.297 -11.82 1 78.44 312 THR B N 1
ATOM 6250 C CA . THR B 1 312 ? -22.188 19.547 -10.398 1 78.44 312 THR B CA 1
ATOM 6251 C C . THR B 1 312 ? -21.375 18.438 -9.766 1 78.44 312 THR B C 1
ATOM 6253 O O . THR B 1 312 ? -20.516 18.688 -8.914 1 78.44 312 THR B O 1
ATOM 6256 N N . LEU B 1 313 ? -21.531 17.312 -10.266 1 74.88 313 LEU B N 1
ATOM 6257 C CA . LEU B 1 313 ? -20.812 16.172 -9.711 1 74.88 313 LEU B CA 1
ATOM 6258 C C . LEU B 1 313 ? -19.344 16.219 -10.109 1 74.88 313 LEU B C 1
ATOM 6260 O O . LEU B 1 313 ? -18.469 15.891 -9.305 1 74.88 313 LEU B O 1
ATOM 6264 N N . VAL B 1 314 ? -19.125 16.625 -11.281 1 76.25 314 VAL B N 1
ATOM 6265 C CA . VAL B 1 314 ? -17.75 16.719 -11.758 1 76.25 314 VAL B CA 1
ATOM 6266 C C . VAL B 1 314 ? -17.016 17.828 -11 1 76.25 314 VAL B C 1
ATOM 6268 O O . VAL B 1 314 ? -15.867 17.656 -10.602 1 76.25 314 VAL B O 1
ATOM 6271 N N . ARG B 1 315 ? -17.75 18.922 -10.828 1 82.75 315 ARG B N 1
ATOM 6272 C CA . ARG B 1 315 ? -17.156 20.031 -10.086 1 82.75 315 ARG B CA 1
ATOM 6273 C C . ARG B 1 315 ? -16.797 19.609 -8.664 1 82.75 315 ARG B C 1
ATOM 6275 O O . ARG B 1 315 ? -15.688 19.844 -8.195 1 82.75 315 ARG B O 1
ATOM 6282 N N . ARG B 1 316 ? -17.719 19 -8.016 1 82.44 316 ARG B N 1
ATOM 6283 C CA . ARG B 1 316 ? -17.5 18.562 -6.641 1 82.44 316 ARG B CA 1
ATOM 6284 C C . ARG B 1 316 ? -16.453 17.453 -6.578 1 82.44 316 ARG B C 1
ATOM 6286 O O . ARG B 1 316 ? -15.68 17.375 -5.617 1 82.44 316 ARG B O 1
ATOM 6293 N N . GLY B 1 317 ? -16.484 16.656 -7.613 1 81.56 317 GLY B N 1
ATOM 6294 C CA . GLY B 1 317 ? -15.492 15.602 -7.691 1 81.56 317 GLY B CA 1
ATOM 6295 C C . GLY B 1 317 ? -14.078 16.125 -7.859 1 81.56 317 GLY B C 1
ATOM 6296 O O . GLY B 1 317 ? -13.156 15.695 -7.164 1 81.56 317 GLY B O 1
ATOM 6297 N N . VAL B 1 318 ? -13.953 17.047 -8.719 1 83.81 318 VAL B N 1
ATOM 6298 C CA . VAL B 1 318 ? -12.641 17.641 -8.969 1 83.81 318 VAL B CA 1
ATOM 6299 C C . VAL B 1 318 ? -12.148 18.359 -7.711 1 83.81 318 VAL B C 1
ATOM 6301 O O . VAL B 1 318 ? -10.977 18.234 -7.344 1 83.81 318 VAL B O 1
ATOM 6304 N N . PHE B 1 319 ? -13.023 19.094 -7.082 1 89.94 319 PHE B N 1
ATOM 6305 C CA . PHE B 1 319 ? -12.656 19.781 -5.852 1 89.94 319 PHE B CA 1
ATOM 6306 C C . PHE B 1 319 ? -12.195 18.781 -4.793 1 89.94 319 PHE B C 1
ATOM 6308 O O . PHE B 1 319 ? -11.18 19 -4.125 1 89.94 319 PHE B O 1
ATOM 6315 N N . THR B 1 320 ? -12.922 17.719 -4.715 1 88.5 320 THR B N 1
ATOM 6316 C CA . THR B 1 320 ? -12.602 16.719 -3.711 1 88.5 320 THR B CA 1
ATOM 6317 C C . THR B 1 320 ? -11.242 16.078 -3.996 1 88.5 320 THR B C 1
ATOM 6319 O O . THR B 1 320 ? -10.445 15.859 -3.08 1 88.5 320 THR B O 1
ATOM 6322 N N . ILE B 1 321 ? -10.961 15.82 -5.219 1 89.31 321 ILE B N 1
ATOM 6323 C CA . ILE B 1 321 ? -9.711 15.195 -5.617 1 89.31 321 ILE B CA 1
ATOM 6324 C C . ILE B 1 321 ? -8.539 16.141 -5.336 1 89.31 321 ILE B C 1
ATOM 6326 O O . ILE B 1 321 ? -7.52 15.727 -4.785 1 89.31 321 ILE B O 1
ATOM 6330 N N . VAL B 1 322 ? -8.727 17.344 -5.695 1 90.81 322 VAL B N 1
ATOM 6331 C CA . VAL B 1 322 ? -7.66 18.328 -5.496 1 90.81 322 VAL B CA 1
ATOM 6332 C C . VAL B 1 322 ? -7.445 18.562 -4.004 1 90.81 322 VAL B C 1
ATOM 6334 O O . VAL B 1 322 ? -6.309 18.688 -3.547 1 90.81 322 VAL B O 1
ATOM 6337 N N . SER B 1 323 ? -8.531 18.625 -3.299 1 93.25 323 SER B N 1
ATOM 6338 C CA . SER B 1 323 ? -8.438 18.797 -1.852 1 93.25 323 SER B CA 1
ATOM 6339 C C . SER B 1 323 ? -7.707 17.625 -1.206 1 93.25 323 SER B C 1
ATOM 6341 O O . SER B 1 323 ? -6.906 17.812 -0.288 1 93.25 323 SER B O 1
ATOM 6343 N N . ALA B 1 324 ? -7.977 16.469 -1.696 1 91.56 324 ALA B N 1
ATOM 6344 C CA . ALA B 1 324 ? -7.312 15.273 -1.188 1 91.56 324 ALA B CA 1
ATOM 6345 C C . ALA B 1 324 ? -5.844 15.242 -1.6 1 91.56 324 ALA B C 1
ATOM 6347 O O . ALA B 1 324 ? -4.973 14.898 -0.795 1 91.56 324 ALA B O 1
ATOM 6348 N N . PHE B 1 325 ? -5.609 15.594 -2.781 1 91.19 325 PHE B N 1
ATOM 6349 C CA . PHE B 1 325 ? -4.254 15.578 -3.316 1 91.19 325 PHE B CA 1
ATOM 6350 C C . PHE B 1 325 ? -3.377 16.594 -2.592 1 91.19 325 PHE B C 1
ATOM 6352 O O . PHE B 1 325 ? -2.227 16.297 -2.258 1 91.19 325 PHE B O 1
ATOM 6359 N N . THR B 1 326 ? -3.867 17.75 -2.391 1 92.81 326 THR B N 1
ATOM 6360 C CA . THR B 1 326 ? -3.107 18.812 -1.744 1 92.81 326 THR B CA 1
ATOM 6361 C C . THR B 1 326 ? -3.055 18.594 -0.234 1 92.81 326 THR B C 1
ATOM 6363 O O . THR B 1 326 ? -2.332 19.312 0.473 1 92.81 326 THR B O 1
ATOM 6366 N N . THR B 1 327 ? -3.805 17.703 0.291 1 93.38 327 THR B N 1
ATOM 6367 C CA . THR B 1 327 ? -3.928 17.344 1.698 1 93.38 327 THR B CA 1
ATOM 6368 C C . THR B 1 327 ? -4.609 18.453 2.486 1 93.38 327 THR B C 1
ATOM 6370 O O . THR B 1 327 ? -4.457 18.547 3.707 1 93.38 327 THR B O 1
ATOM 6373 N N . ALA B 1 328 ? -5.285 19.406 1.794 1 94.44 328 ALA B N 1
ATOM 6374 C CA . ALA B 1 328 ? -6.031 20.453 2.484 1 94.44 328 ALA B CA 1
ATOM 6375 C C . ALA B 1 328 ? -7.234 19.875 3.223 1 94.44 328 ALA B C 1
ATOM 6377 O O . ALA B 1 328 ? -7.555 20.297 4.336 1 94.44 328 ALA B O 1
ATOM 6378 N N . GLY B 1 329 ? -7.949 18.984 2.568 1 92.81 329 GLY B N 1
ATOM 6379 C CA . GLY B 1 329 ? -8.961 18.203 3.275 1 92.81 329 GLY B CA 1
ATOM 6380 C C . GLY B 1 329 ? -10.32 18.875 3.299 1 92.81 329 GLY B C 1
ATOM 6381 O O . GLY B 1 329 ? -11.203 18.469 4.051 1 92.81 329 GLY B O 1
ATOM 6382 N N . PHE B 1 330 ? -10.516 19.906 2.484 1 92.69 330 PHE B N 1
ATOM 6383 C CA . PHE B 1 330 ? -11.859 20.453 2.365 1 92.69 330 PHE B CA 1
ATOM 6384 C C . PHE B 1 330 ? -12.812 19.438 1.738 1 92.69 330 PHE B C 1
ATOM 6386 O O . PHE B 1 330 ? -12.469 18.797 0.752 1 92.69 330 PHE B O 1
ATOM 6393 N N . GLN B 1 331 ? -13.938 19.281 2.322 1 88.75 331 GLN B N 1
ATOM 6394 C CA . GLN B 1 331 ? -14.914 18.328 1.812 1 88.75 331 GLN B CA 1
ATOM 6395 C C . GLN B 1 331 ? -16.188 19.031 1.342 1 88.75 331 GLN B C 1
ATOM 6397 O O . GLN B 1 331 ? -17 19.469 2.16 1 88.75 331 GLN B O 1
ATOM 6402 N N . PRO B 1 332 ? -16.344 19.078 0.076 1 84.31 332 PRO B N 1
ATOM 6403 C CA . PRO B 1 332 ? -17.594 19.656 -0.425 1 84.31 332 PRO B CA 1
ATOM 6404 C C . PRO B 1 332 ? -18.766 18.688 -0.377 1 84.31 332 PRO B C 1
ATOM 6406 O O . PRO B 1 332 ? -19.891 19.062 -0.713 1 84.31 332 PRO B O 1
ATOM 6409 N N . ILE B 1 333 ? -18.438 17.438 -0.097 1 77.94 333 ILE B N 1
ATOM 6410 C CA . ILE B 1 333 ? -19.469 16.406 0.069 1 77.94 333 ILE B CA 1
ATOM 6411 C C . ILE B 1 333 ? -19.453 15.906 1.51 1 77.94 333 ILE B C 1
ATOM 6413 O O . ILE B 1 333 ? -18.391 15.648 2.078 1 77.94 333 ILE B O 1
ATOM 6417 N N . THR B 1 334 ? -20.625 15.859 2.039 1 76.06 334 THR B N 1
ATOM 6418 C CA . THR B 1 334 ? -20.703 15.445 3.436 1 76.06 334 THR B CA 1
ATOM 6419 C C . THR B 1 334 ? -20.203 14.016 3.605 1 76.06 334 THR B C 1
ATOM 6421 O O . THR B 1 334 ? -20.125 13.258 2.633 1 76.06 334 THR B O 1
ATOM 6424 N N . SER B 1 335 ? -19.891 13.68 4.801 1 73.44 335 SER B N 1
ATOM 6425 C CA . SER B 1 335 ? -19.406 12.344 5.102 1 73.44 335 SER B CA 1
ATOM 6426 C C . SER B 1 335 ? -20.453 11.281 4.738 1 73.44 335 SER B C 1
ATOM 6428 O O . SER B 1 335 ? -20.094 10.211 4.242 1 73.44 335 SER B O 1
ATOM 6430 N N . ASN B 1 336 ? -21.609 11.648 5.012 1 69.38 336 ASN B N 1
ATOM 6431 C CA . ASN B 1 336 ? -22.703 10.734 4.684 1 69.38 336 ASN B CA 1
ATOM 6432 C C . ASN B 1 336 ? -22.828 10.531 3.178 1 69.38 336 ASN B C 1
ATOM 6434 O O . ASN B 1 336 ? -23.031 9.414 2.711 1 69.38 336 ASN B O 1
ATOM 6438 N N . GLN B 1 337 ? -22.672 11.664 2.473 1 69.88 337 GLN B N 1
ATOM 6439 C CA . GLN B 1 337 ? -22.766 11.586 1.019 1 69.88 337 GLN B CA 1
ATOM 6440 C C . GLN B 1 337 ? -21.578 10.82 0.436 1 69.88 337 GLN B C 1
ATOM 6442 O O . GLN B 1 337 ? -21.719 10.117 -0.569 1 69.88 337 GLN B O 1
ATOM 6447 N N . LEU B 1 338 ? -20.547 10.969 1.086 1 67.81 338 LEU B N 1
ATOM 6448 C CA . LEU B 1 338 ? -19.328 10.289 0.651 1 67.81 338 LEU B CA 1
ATOM 6449 C C . LEU B 1 338 ? -19.5 8.773 0.709 1 67.81 338 LEU B C 1
ATOM 6451 O O . LEU B 1 338 ? -19 8.055 -0.161 1 67.81 338 LEU B O 1
ATOM 6455 N N . THR B 1 339 ? -20.188 8.312 1.617 1 65.56 339 THR B N 1
ATOM 6456 C CA . THR B 1 339 ? -20.328 6.875 1.814 1 65.56 339 THR B CA 1
ATOM 6457 C C . THR B 1 339 ? -21.562 6.352 1.09 1 65.56 339 THR B C 1
ATOM 6459 O O . THR B 1 339 ? -21.641 5.168 0.751 1 65.56 339 THR B O 1
ATOM 6462 N N . THR B 1 340 ? -22.531 7.242 0.924 1 65.19 340 THR B N 1
ATOM 6463 C CA . THR B 1 340 ? -23.781 6.773 0.366 1 65.19 340 THR B CA 1
ATOM 6464 C C . THR B 1 340 ? -23.859 7.07 -1.13 1 65.19 340 THR B C 1
ATOM 6466 O O . THR B 1 340 ? -24.344 6.242 -1.907 1 65.19 340 THR B O 1
ATOM 6469 N N . ILE B 1 341 ? -23.375 8.305 -1.437 1 62.72 341 ILE B N 1
ATOM 6470 C CA . ILE B 1 341 ? -23.531 8.727 -2.824 1 62.72 341 ILE B CA 1
ATOM 6471 C C . ILE B 1 341 ? -22.281 8.328 -3.619 1 62.72 341 ILE B C 1
ATOM 6473 O O . ILE B 1 341 ? -22.391 7.785 -4.723 1 62.72 341 ILE B O 1
ATOM 6477 N N . VAL B 1 342 ? -21.25 8.586 -2.932 1 66.25 342 VAL B N 1
ATOM 6478 C CA . VAL B 1 342 ? -20 8.234 -3.584 1 66.25 342 VAL B CA 1
ATOM 6479 C C . VAL B 1 342 ? -19.75 6.73 -3.459 1 66.25 342 VAL B C 1
ATOM 6481 O O . VAL B 1 342 ? -19.859 6.168 -2.367 1 66.25 342 VAL B O 1
ATOM 6484 N N . SER B 1 343 ? -19.688 6.07 -4.539 1 72.81 343 SER B N 1
ATOM 6485 C CA . SER B 1 343 ? -19.453 4.629 -4.539 1 72.81 343 SER B CA 1
ATOM 6486 C C . SER B 1 343 ? -18.203 4.273 -3.75 1 72.81 343 SER B C 1
ATOM 6488 O O . SER B 1 343 ? -17.297 5.098 -3.607 1 72.81 343 SER B O 1
ATOM 6490 N N . SER B 1 344 ? -18.203 3.146 -3.098 1 77 344 SER B N 1
ATOM 6491 C CA . SER B 1 344 ? -17.047 2.641 -2.369 1 77 344 SER B CA 1
ATOM 6492 C C . SER B 1 344 ? -15.812 2.59 -3.262 1 77 344 SER B C 1
ATOM 6494 O O . SER B 1 344 ? -14.688 2.748 -2.783 1 77 344 SER B O 1
ATOM 6496 N N . GLY B 1 345 ? -16.109 2.518 -4.488 1 74.69 345 GLY B N 1
ATOM 6497 C CA . GLY B 1 345 ? -15.016 2.535 -5.445 1 74.69 345 GLY B CA 1
ATOM 6498 C C . GLY B 1 345 ? -14.328 3.883 -5.539 1 74.69 345 GLY B C 1
ATOM 6499 O O . GLY B 1 345 ? -13.102 3.953 -5.605 1 74.69 345 GLY B O 1
ATOM 6500 N N . ALA B 1 346 ? -15.109 4.895 -5.441 1 74.88 346 ALA B N 1
ATOM 6501 C CA . ALA B 1 346 ? -14.539 6.238 -5.484 1 74.88 346 ALA B CA 1
ATOM 6502 C C . ALA B 1 346 ? -13.727 6.531 -4.227 1 74.88 346 ALA B C 1
ATOM 6504 O O . ALA B 1 346 ? -12.711 7.227 -4.285 1 74.88 346 ALA B O 1
ATOM 6505 N N . LEU B 1 347 ? -14.133 5.938 -3.141 1 81.31 347 LEU B N 1
ATOM 6506 C CA . LEU B 1 347 ? -13.43 6.152 -1.883 1 81.31 347 LEU B CA 1
ATOM 6507 C C . LEU B 1 347 ? -12.023 5.566 -1.941 1 81.31 347 LEU B C 1
ATOM 6509 O O . LEU B 1 347 ? -11.07 6.168 -1.443 1 81.31 347 LEU B O 1
ATOM 6513 N N . ILE B 1 348 ? -11.922 4.473 -2.533 1 85.19 348 ILE B N 1
ATOM 6514 C CA . ILE B 1 348 ? -10.617 3.832 -2.582 1 85.19 348 ILE B CA 1
ATOM 6515 C C . ILE B 1 348 ? -9.695 4.613 -3.516 1 85.19 348 ILE B C 1
ATOM 6517 O O . ILE B 1 348 ? -8.484 4.703 -3.273 1 85.19 348 ILE B O 1
ATOM 6521 N N . VAL B 1 349 ? -10.219 5.117 -4.539 1 83.25 349 VAL B N 1
ATOM 6522 C CA . VAL B 1 349 ? -9.422 5.934 -5.449 1 83.25 349 VAL B CA 1
ATOM 6523 C C . VAL B 1 349 ? -8.93 7.188 -4.723 1 83.25 349 VAL B C 1
ATOM 6525 O O . VAL B 1 349 ? -7.781 7.602 -4.891 1 83.25 349 VAL B O 1
ATOM 6528 N N . LEU B 1 350 ? -9.836 7.781 -3.975 1 86 350 LEU B N 1
ATOM 6529 C CA . LEU B 1 350 ? -9.453 8.945 -3.188 1 86 350 LEU B CA 1
ATOM 6530 C C . LEU B 1 350 ? -8.352 8.594 -2.195 1 86 350 LEU B C 1
ATOM 6532 O O . LEU B 1 350 ? -7.461 9.414 -1.936 1 86 350 LEU B O 1
ATOM 6536 N N . VAL B 1 351 ? -8.43 7.371 -1.673 1 90.06 351 VAL B N 1
ATOM 6537 C CA . VAL B 1 351 ? -7.398 6.914 -0.745 1 90.06 351 VAL B CA 1
ATOM 6538 C C . VAL B 1 351 ? -6.043 6.898 -1.445 1 90.06 351 VAL B C 1
ATOM 6540 O O . VAL B 1 351 ? -5.035 7.324 -0.873 1 90.06 351 VAL B O 1
ATOM 6543 N N . PHE B 1 352 ? -6.016 6.457 -2.65 1 88.56 352 PHE B N 1
ATOM 6544 C CA . PHE B 1 352 ? -4.766 6.41 -3.402 1 88.56 352 PHE B CA 1
ATOM 6545 C C . PHE B 1 352 ? -4.23 7.812 -3.652 1 88.56 352 PHE B C 1
ATOM 6547 O O . PHE B 1 352 ? -3.016 8.023 -3.664 1 88.56 352 PHE B O 1
ATOM 6554 N N . VAL B 1 353 ? -5.117 8.742 -3.826 1 88.19 353 VAL B N 1
ATOM 6555 C CA . VAL B 1 353 ? -4.723 10.141 -4.031 1 88.19 353 VAL B CA 1
ATOM 6556 C C . VAL B 1 353 ? -4.156 10.711 -2.734 1 88.19 353 VAL B C 1
ATOM 6558 O O . VAL B 1 353 ? -3.137 11.406 -2.748 1 88.19 353 VAL B O 1
ATOM 6561 N N . MET B 1 354 ? -4.789 10.375 -1.672 1 91.38 354 MET B N 1
ATOM 6562 C CA . MET B 1 354 ? -4.414 10.898 -0.36 1 91.38 354 MET B CA 1
ATOM 6563 C C . MET B 1 354 ? -3.027 10.414 0.044 1 91.38 354 MET B C 1
ATOM 6565 O O . MET B 1 354 ? -2.268 11.148 0.678 1 91.38 354 MET B O 1
ATOM 6569 N N . ILE B 1 355 ? -2.713 9.25 -0.359 1 91 355 ILE B N 1
ATOM 6570 C CA . ILE B 1 355 ? -1.461 8.641 0.067 1 91 355 ILE B CA 1
ATOM 6571 C C . ILE B 1 355 ? -0.283 9.352 -0.592 1 91 355 ILE B C 1
ATOM 6573 O O . ILE B 1 355 ? 0.748 9.578 0.045 1 91 355 ILE B O 1
ATOM 6577 N N . VAL B 1 356 ? -0.351 9.773 -1.791 1 88.5 356 VAL B N 1
ATOM 6578 C CA . VAL B 1 356 ? 0.741 10.414 -2.514 1 88.5 356 VAL B CA 1
ATOM 6579 C C . VAL B 1 356 ? 0.971 11.82 -1.961 1 88.5 356 VAL B C 1
ATOM 6581 O O . VAL B 1 356 ? 2.09 12.164 -1.575 1 88.5 356 VAL B O 1
ATOM 6584 N N . GLY B 1 357 ? -0.059 12.625 -1.862 1 86.44 357 GLY B N 1
ATOM 6585 C CA . GLY B 1 357 ? 0.022 13.969 -1.302 1 86.44 357 GLY B CA 1
ATOM 6586 C C . GLY B 1 357 ? 0.742 14.953 -2.205 1 86.44 357 GLY B C 1
ATOM 6587 O O . GLY B 1 357 ? 0.881 14.711 -3.406 1 86.44 357 GLY B O 1
ATOM 6588 N N . GLY B 1 358 ? 1.246 16.047 -1.658 1 87.75 358 GLY B N 1
ATOM 6589 C CA . GLY B 1 358 ? 1.836 17.125 -2.424 1 87.75 358 GLY B CA 1
ATOM 6590 C C . GLY B 1 358 ? 3.352 17.078 -2.467 1 87.75 358 GLY B C 1
ATOM 6591 O O . GLY B 1 358 ? 3.939 15.984 -2.445 1 87.75 358 GLY B O 1
ATOM 6592 N N . SER B 1 359 ? 3.941 18.188 -2.641 1 87.38 359 SER B N 1
ATOM 6593 C CA . SER B 1 359 ? 5.383 18.281 -2.838 1 87.38 359 SER B CA 1
ATOM 6594 C C . SER B 1 359 ? 6.121 18.328 -1.503 1 87.38 359 SER B C 1
ATOM 6596 O O . SER B 1 359 ? 5.531 18.656 -0.471 1 87.38 359 SER B O 1
ATOM 6598 N N . ALA B 1 360 ? 7.41 18 -1.652 1 83.94 360 ALA B N 1
ATOM 6599 C CA . ALA B 1 360 ? 8.281 18.156 -0.49 1 83.94 360 ALA B CA 1
ATOM 6600 C C . ALA B 1 360 ? 8.594 19.625 -0.236 1 83.94 360 ALA B C 1
ATOM 6602 O O . ALA B 1 360 ? 8.781 20.391 -1.179 1 83.94 360 ALA B O 1
ATOM 6603 N N . GLY B 1 361 ? 8.719 20.016 0.941 1 81.38 361 GLY B N 1
ATOM 6604 C CA . GLY B 1 361 ? 8.984 21.422 1.244 1 81.38 361 GLY B CA 1
ATOM 6605 C C . GLY B 1 361 ? 7.785 22.312 1.028 1 81.38 361 GLY B C 1
ATOM 6606 O O . GLY B 1 361 ? 7.934 23.469 0.604 1 81.38 361 GLY B O 1
ATOM 6607 N N . SER B 1 362 ? 6.727 21.75 1.004 1 88.5 362 SER B N 1
ATOM 6608 C CA . SER B 1 362 ? 5.461 22.469 0.917 1 88.5 362 SER B CA 1
ATOM 6609 C C . SER B 1 362 ? 4.66 22.344 2.209 1 88.5 362 SER B C 1
ATOM 6611 O O . SER B 1 362 ? 5.176 21.859 3.219 1 88.5 362 SER B O 1
ATOM 6613 N N . THR B 1 363 ? 3.473 22.891 2.174 1 89.25 363 THR B N 1
ATOM 6614 C CA . THR B 1 363 ? 2.619 22.797 3.354 1 89.25 363 THR B CA 1
ATOM 6615 C C . THR B 1 363 ? 1.801 21.516 3.336 1 89.25 363 THR B C 1
ATOM 6617 O O . THR B 1 363 ? 1.035 21.25 4.266 1 89.25 363 THR B O 1
ATOM 6620 N N . SER B 1 364 ? 1.995 20.719 2.334 1 90.38 364 SER B N 1
ATOM 6621 C CA . SER B 1 364 ? 1.193 19.5 2.17 1 90.38 364 SER B CA 1
ATOM 6622 C C . SER B 1 364 ? 1.793 18.328 2.939 1 90.38 364 SER B C 1
ATOM 6624 O O . SER B 1 364 ? 2.957 18.375 3.346 1 90.38 364 SER B O 1
ATOM 6626 N N . GLY B 1 365 ? 0.955 17.391 3.26 1 88.69 365 GLY B N 1
ATOM 6627 C CA . GLY B 1 365 ? 1.377 16.172 3.906 1 88.69 365 GLY B CA 1
ATOM 6628 C C . GLY B 1 365 ? 1.412 14.977 2.963 1 88.69 365 GLY B C 1
ATOM 6629 O O . GLY B 1 365 ? 1.602 15.141 1.757 1 88.69 365 GLY B O 1
ATOM 6630 N N . GLY B 1 366 ? 1.45 13.742 3.537 1 89.19 366 GLY B N 1
ATOM 6631 C CA . GLY B 1 366 ? 1.496 12.516 2.75 1 89.19 366 GLY B CA 1
ATOM 6632 C C . GLY B 1 366 ? 2.908 12.023 2.492 1 89.19 366 GLY B C 1
ATOM 6633 O O . GLY B 1 366 ? 3.859 12.492 3.123 1 89.19 366 GLY B O 1
ATOM 6634 N N . ILE B 1 367 ? 3.039 11.156 1.58 1 90.31 367 ILE B N 1
ATOM 6635 C CA . ILE B 1 367 ? 4.344 10.609 1.222 1 90.31 367 ILE B CA 1
ATOM 6636 C C . ILE B 1 367 ? 5.148 11.648 0.451 1 90.31 367 ILE B C 1
ATOM 6638 O O . ILE B 1 367 ? 6.375 11.711 0.574 1 90.31 367 ILE B O 1
ATOM 6642 N N . LYS B 1 368 ? 4.562 12.477 -0.232 1 89 368 LYS B N 1
ATOM 6643 C CA . LYS B 1 368 ? 5.145 13.531 -1.057 1 89 368 LYS B CA 1
ATOM 6644 C C . LYS B 1 368 ? 5.48 13.016 -2.453 1 89 368 LYS B C 1
ATOM 6646 O O . LYS B 1 368 ? 6.016 11.922 -2.604 1 89 368 LYS B O 1
ATOM 6651 N N . VAL B 1 369 ? 5.223 13.797 -3.404 1 89.06 369 VAL B N 1
ATOM 6652 C CA . VAL B 1 369 ? 5.371 13.43 -4.809 1 89.06 369 VAL B CA 1
ATOM 6653 C C . VAL B 1 369 ? 6.848 13.258 -5.148 1 89.06 369 VAL B C 1
ATOM 6655 O O . VAL B 1 369 ? 7.211 12.414 -5.973 1 89.06 369 VAL B O 1
ATOM 6658 N N . LEU B 1 370 ? 7.742 14.016 -4.512 1 86.94 370 LEU B N 1
ATOM 6659 C CA . LEU B 1 370 ? 9.18 13.883 -4.738 1 86.94 370 LEU B CA 1
ATOM 6660 C C . LEU B 1 370 ? 9.648 12.461 -4.438 1 86.94 370 LEU B C 1
ATOM 6662 O O . LEU B 1 370 ? 10.422 11.883 -5.203 1 86.94 370 LEU B O 1
ATOM 6666 N N . ARG B 1 371 ? 9.156 12.008 -3.334 1 89 371 ARG B N 1
ATOM 6667 C CA . ARG B 1 371 ? 9.562 10.664 -2.92 1 89 371 ARG B CA 1
ATOM 6668 C C . ARG B 1 371 ? 9.062 9.617 -3.902 1 89 371 ARG B C 1
ATOM 6670 O O . ARG B 1 371 ? 9.773 8.656 -4.215 1 89 371 ARG B O 1
ATOM 6677 N N . VAL B 1 372 ? 7.859 9.766 -4.324 1 88.75 372 VAL B N 1
ATOM 6678 C CA . VAL B 1 372 ? 7.305 8.844 -5.312 1 88.75 372 VAL B CA 1
ATOM 6679 C C . VAL B 1 372 ? 8.109 8.93 -6.605 1 88.75 372 VAL B C 1
ATOM 6681 O O . VAL B 1 372 ? 8.391 7.906 -7.234 1 88.75 372 VAL B O 1
ATOM 6684 N N . GLY B 1 373 ? 8.453 10.133 -6.961 1 87.12 373 GLY B N 1
ATOM 6685 C CA . GLY B 1 373 ? 9.266 10.32 -8.156 1 87.12 373 GLY B CA 1
ATOM 6686 C C . GLY B 1 373 ? 10.641 9.688 -8.047 1 87.12 373 GLY B C 1
ATOM 6687 O O . GLY B 1 373 ? 11.094 9.031 -8.992 1 87.12 373 GLY B O 1
ATOM 6688 N N . ILE B 1 374 ? 11.273 9.867 -6.945 1 87.31 374 ILE B N 1
ATOM 6689 C CA . ILE B 1 374 ? 12.609 9.336 -6.723 1 87.31 374 ILE B CA 1
ATOM 6690 C C . ILE B 1 374 ? 12.57 7.809 -6.746 1 87.31 374 ILE B C 1
ATOM 6692 O O . ILE B 1 374 ? 13.422 7.168 -7.375 1 87.31 374 ILE B O 1
ATOM 6696 N N . LEU B 1 375 ? 11.633 7.242 -6.07 1 90.69 375 LEU B N 1
ATOM 6697 C CA . LEU B 1 375 ? 11.508 5.789 -6.043 1 90.69 375 LEU B CA 1
ATOM 6698 C C . LEU B 1 375 ? 11.141 5.25 -7.422 1 90.69 375 LEU B C 1
ATOM 6700 O O . LEU B 1 375 ? 11.578 4.164 -7.805 1 90.69 375 LEU B O 1
ATOM 6704 N N . GLY B 1 376 ? 10.336 5.98 -8.141 1 88.94 376 GLY B N 1
ATOM 6705 C CA . GLY B 1 376 ? 10.047 5.605 -9.523 1 88.94 376 GLY B CA 1
ATOM 6706 C C . GLY B 1 376 ? 11.273 5.625 -10.406 1 88.94 376 GLY B C 1
ATOM 6707 O O . GLY B 1 376 ? 11.461 4.727 -11.234 1 88.94 376 GLY B O 1
ATOM 6708 N N . LYS B 1 377 ? 12.078 6.656 -10.266 1 87.81 377 LYS B N 1
ATOM 6709 C CA . LYS B 1 377 ? 13.312 6.754 -11.031 1 87.81 377 LYS B CA 1
ATOM 6710 C C . LYS B 1 377 ? 14.273 5.629 -10.664 1 87.81 377 LYS B C 1
ATOM 6712 O O . LYS B 1 377 ? 15.031 5.145 -11.516 1 87.81 377 LYS B O 1
ATOM 6717 N N . GLU B 1 378 ? 14.242 5.348 -9.359 1 88.06 378 GLU B N 1
ATOM 6718 C CA . GLU B 1 378 ? 15.062 4.219 -8.93 1 88.06 378 GLU B CA 1
ATOM 6719 C C . GLU B 1 378 ? 14.617 2.924 -9.602 1 88.06 378 GLU B C 1
ATOM 6721 O O . GLU B 1 378 ? 15.445 2.088 -9.961 1 88.06 378 GLU B O 1
ATOM 6726 N N . LEU B 1 379 ? 13.367 2.734 -9.727 1 89 379 LEU B N 1
ATOM 6727 C CA . LEU B 1 379 ? 12.82 1.568 -10.406 1 89 379 LEU B CA 1
ATOM 6728 C C . LEU B 1 379 ? 13.273 1.528 -11.859 1 89 379 LEU B C 1
ATOM 6730 O O . LEU B 1 379 ? 13.672 0.474 -12.367 1 89 379 LEU B O 1
ATOM 6734 N N . VAL B 1 380 ? 13.234 2.629 -12.5 1 86.5 380 VAL B N 1
ATOM 6735 C CA . VAL B 1 380 ? 13.664 2.719 -13.898 1 86.5 380 VAL B CA 1
ATOM 6736 C C . VAL B 1 380 ? 15.156 2.418 -14 1 86.5 380 VAL B C 1
ATOM 6738 O O . VAL B 1 380 ? 15.594 1.702 -14.898 1 86.5 380 VAL B O 1
ATOM 6741 N N . ALA B 1 381 ? 15.906 3.002 -13.094 1 85.44 381 ALA B N 1
ATOM 6742 C CA . ALA B 1 381 ? 17.344 2.752 -13.07 1 85.44 381 ALA B CA 1
ATOM 6743 C C . ALA B 1 381 ? 17.641 1.268 -12.883 1 85.44 381 ALA B C 1
ATOM 6745 O O . ALA B 1 381 ? 18.547 0.725 -13.516 1 85.44 381 ALA B O 1
ATOM 6746 N N . TYR B 1 382 ? 16.922 0.62 -12.055 1 86.62 382 TYR B N 1
ATOM 6747 C CA . TYR B 1 382 ? 17.125 -0.8 -11.781 1 86.62 382 TYR B CA 1
ATOM 6748 C C . TYR B 1 382 ? 16.828 -1.639 -13.023 1 86.62 382 TYR B C 1
ATOM 6750 O O . TYR B 1 382 ? 17.578 -2.555 -13.352 1 86.62 382 TYR B O 1
ATOM 6758 N N . VAL B 1 383 ? 15.719 -1.343 -13.695 1 83.19 383 VAL B N 1
ATOM 6759 C CA . VAL B 1 383 ? 15.328 -2.082 -14.891 1 83.19 383 VAL B CA 1
ATOM 6760 C C . VAL B 1 383 ? 16.375 -1.88 -15.984 1 83.19 383 VAL B C 1
ATOM 6762 O O . VAL B 1 383 ? 16.719 -2.822 -16.703 1 83.19 383 VAL B O 1
ATOM 6765 N N . LYS B 1 384 ? 16.922 -0.667 -16.078 1 81.56 384 LYS B N 1
ATOM 6766 C CA . LYS B 1 384 ? 17.969 -0.383 -17.047 1 81.56 384 LYS B CA 1
ATOM 6767 C C . LYS B 1 384 ? 19.234 -1.188 -16.734 1 81.56 384 LYS B C 1
ATOM 6769 O O . LYS B 1 384 ? 19.891 -1.705 -17.641 1 81.56 384 LYS B O 1
ATOM 6774 N N . ASP B 1 385 ? 19.484 -1.273 -15.461 1 80.69 385 ASP B N 1
ATOM 6775 C CA . ASP B 1 385 ? 20.672 -2.027 -15.031 1 80.69 385 ASP B CA 1
ATOM 6776 C C . ASP B 1 385 ? 20.5 -3.516 -15.336 1 80.69 385 ASP B C 1
ATOM 6778 O O . ASP B 1 385 ? 21.484 -4.203 -15.641 1 80.69 385 ASP B O 1
ATOM 6782 N N . LEU B 1 386 ? 19.359 -3.988 -15.234 1 76.44 386 LEU B N 1
ATOM 6783 C CA . LEU B 1 386 ? 19.062 -5.398 -15.477 1 76.44 386 LEU B CA 1
ATOM 6784 C C . LEU B 1 386 ? 19.234 -5.73 -16.953 1 76.44 386 LEU B C 1
ATOM 6786 O O . LEU B 1 386 ? 19.609 -6.852 -17.312 1 76.44 386 LEU B O 1
ATOM 6790 N N . LEU B 1 387 ? 18.891 -4.738 -17.797 1 76.75 387 LEU B N 1
ATOM 6791 C CA . LEU B 1 387 ? 18.906 -4.961 -19.234 1 76.75 387 LEU B CA 1
ATOM 6792 C C . LEU B 1 387 ? 20.281 -4.629 -19.812 1 76.75 387 LEU B C 1
ATOM 6794 O O . LEU B 1 387 ? 20.594 -5.031 -20.938 1 76.75 387 LEU B O 1
ATOM 6798 N N . ALA B 1 388 ? 21.031 -3.836 -19.062 1 72.19 388 ALA B N 1
ATOM 6799 C CA . ALA B 1 388 ? 22.328 -3.418 -19.562 1 72.19 388 ALA B CA 1
ATOM 6800 C C . ALA B 1 388 ? 23.375 -4.512 -19.344 1 72.19 388 ALA B C 1
ATOM 6802 O O . ALA B 1 388 ? 23.25 -5.324 -18.438 1 72.19 388 ALA B O 1
ATOM 6803 N N . PRO B 1 389 ? 24.234 -4.547 -20.359 1 62.34 389 PRO B N 1
ATOM 6804 C CA . PRO B 1 389 ? 25.344 -5.477 -20.141 1 62.34 389 PRO B CA 1
ATOM 6805 C C . PRO B 1 389 ? 26.125 -5.168 -18.859 1 62.34 389 PRO B C 1
ATOM 6807 O O . PRO B 1 389 ? 26.109 -4.031 -18.391 1 62.34 389 PRO B O 1
ATOM 6810 N N . ALA B 1 390 ? 26.484 -6.129 -18.062 1 58.47 390 ALA B N 1
ATOM 6811 C CA . ALA B 1 390 ? 27.141 -6.055 -16.766 1 58.47 390 ALA B CA 1
ATOM 6812 C C . ALA B 1 390 ? 28.125 -4.895 -16.719 1 58.47 390 ALA B C 1
ATOM 6814 O O . ALA B 1 390 ? 28.344 -4.297 -15.656 1 58.47 390 ALA B O 1
ATOM 6815 N N . SER B 1 391 ? 28.75 -4.426 -17.734 1 55.69 391 SER B N 1
ATOM 6816 C CA . SER B 1 391 ? 29.828 -3.449 -17.734 1 55.69 391 SER B CA 1
ATOM 6817 C C . SER B 1 391 ? 29.297 -2.025 -17.828 1 55.69 391 SER B C 1
ATOM 6819 O O . SER B 1 391 ? 30.016 -1.063 -17.578 1 55.69 391 SER B O 1
ATOM 6821 N N . ALA B 1 392 ? 28.094 -1.759 -18.094 1 57.75 392 ALA B N 1
ATOM 6822 C CA . ALA B 1 392 ? 27.625 -0.406 -18.391 1 57.75 392 ALA B CA 1
ATOM 6823 C C . ALA B 1 392 ? 26.641 0.087 -17.328 1 57.75 392 ALA B C 1
ATOM 6825 O O . ALA B 1 392 ? 25.422 -0.088 -17.484 1 57.75 392 ALA B O 1
ATOM 6826 N N . ARG B 1 393 ? 27.172 0.482 -16.172 1 61.44 393 ARG B N 1
ATOM 6827 C CA . ARG B 1 393 ? 26.25 1.049 -15.195 1 61.44 393 ARG B CA 1
ATOM 6828 C C . ARG B 1 393 ? 25.844 2.465 -15.578 1 61.44 393 ARG B C 1
ATOM 6830 O O . ARG B 1 393 ? 26.703 3.311 -15.859 1 61.44 393 ARG B O 1
ATOM 6837 N N . GLN B 1 394 ? 24.562 2.65 -15.883 1 62.97 394 GLN B N 1
ATOM 6838 C CA . GLN B 1 394 ? 24.094 3.965 -16.312 1 62.97 394 GLN B CA 1
ATOM 6839 C C . GLN B 1 394 ? 23.672 4.809 -15.109 1 62.97 394 GLN B C 1
ATOM 6841 O O . GLN B 1 394 ? 23.047 4.305 -14.18 1 62.97 394 GLN B O 1
ATOM 6846 N N . VAL B 1 395 ? 24.25 5.988 -15.047 1 67.12 395 VAL B N 1
ATOM 6847 C CA . VAL B 1 395 ? 23.875 6.953 -14.023 1 67.12 395 VAL B CA 1
ATOM 6848 C C . VAL B 1 395 ? 22.516 7.559 -14.359 1 67.12 395 VAL B C 1
ATOM 6850 O O . VAL B 1 395 ? 22.328 8.117 -15.438 1 67.12 395 VAL B O 1
ATOM 6853 N N . VAL B 1 396 ? 21.562 7.238 -13.586 1 72.88 396 VAL B N 1
ATOM 6854 C CA . VAL B 1 396 ? 20.25 7.832 -13.766 1 72.88 396 VAL B CA 1
ATOM 6855 C C . VAL B 1 396 ? 20.156 9.141 -12.984 1 72.88 396 VAL B C 1
ATOM 6857 O O . VAL B 1 396 ? 20.656 9.234 -11.859 1 72.88 396 VAL B O 1
ATOM 6860 N N . THR B 1 397 ? 19.781 10.266 -13.688 1 73.31 397 THR B N 1
ATOM 6861 C CA . THR B 1 397 ? 19.656 11.594 -13.094 1 73.31 397 THR B CA 1
ATOM 6862 C C . THR B 1 397 ? 18.188 12.008 -13 1 73.31 397 THR B C 1
ATOM 6864 O O . THR B 1 397 ? 17.328 11.406 -13.648 1 73.31 397 THR B O 1
ATOM 6867 N N . PHE B 1 398 ? 17.922 12.812 -12.023 1 68.75 398 PHE B N 1
ATOM 6868 C CA . PHE B 1 398 ? 16.609 13.438 -11.93 1 68.75 398 PHE B CA 1
ATOM 6869 C C . PHE B 1 398 ? 16.734 14.953 -11.812 1 68.75 398 PHE B C 1
ATOM 6871 O O . PHE B 1 398 ? 17.812 15.461 -11.469 1 68.75 398 PHE B O 1
ATOM 6878 N N . TYR B 1 399 ? 15.734 15.633 -12.266 1 66.62 399 TYR B N 1
ATOM 6879 C CA . TYR B 1 399 ? 15.773 17.094 -12.289 1 66.62 399 TYR B CA 1
ATOM 6880 C C . TYR B 1 399 ? 15.008 17.672 -11.109 1 66.62 399 TYR B C 1
ATOM 6882 O O . TYR B 1 399 ? 13.789 17.5 -11.008 1 66.62 399 TYR B O 1
ATOM 6890 N N . HIS B 1 400 ? 15.609 18.25 -10.125 1 73.31 400 HIS B N 1
ATOM 6891 C CA . HIS B 1 400 ? 15.078 19.016 -9 1 73.31 400 HIS B CA 1
ATOM 6892 C C . HIS B 1 400 ? 15.93 20.25 -8.719 1 73.31 400 HIS B C 1
ATOM 6894 O O . HIS B 1 400 ? 17 20.156 -8.109 1 73.31 400 HIS B O 1
ATOM 6900 N N . VAL B 1 401 ? 15.375 21.312 -9.062 1 62.38 401 VAL B N 1
ATOM 6901 C CA . VAL B 1 401 ? 16.156 22.547 -9.016 1 62.38 401 VAL B CA 1
ATOM 6902 C C . VAL B 1 401 ? 17.547 22.312 -9.609 1 62.38 401 VAL B C 1
ATOM 6904 O O . VAL B 1 401 ? 18.547 22.625 -8.977 1 62.38 401 VAL B O 1
ATOM 6907 N N . GLY B 1 402 ? 17.609 21.562 -10.719 1 68.38 402 GLY B N 1
ATOM 6908 C CA . GLY B 1 402 ? 18.828 21.156 -11.391 1 68.38 402 GLY B CA 1
ATOM 6909 C C . GLY B 1 402 ? 18.984 19.656 -11.5 1 68.38 402 GLY B C 1
ATOM 6910 O O . GLY B 1 402 ? 18.25 18.906 -10.859 1 68.38 402 GLY B O 1
ATOM 6911 N N . LYS B 1 403 ? 19.766 19.297 -12.289 1 75 403 LYS B N 1
ATOM 6912 C CA . LYS B 1 403 ? 20.016 17.859 -12.5 1 75 403 LYS B CA 1
ATOM 6913 C C . LYS B 1 403 ? 20.828 17.281 -11.359 1 75 403 LYS B C 1
ATOM 6915 O O . LYS B 1 403 ? 21.891 17.812 -11 1 75 403 LYS B O 1
ATOM 6920 N N . ARG B 1 404 ? 20.266 16.391 -10.688 1 76.06 404 ARG B N 1
ATOM 6921 C CA . ARG B 1 404 ? 20.938 15.75 -9.562 1 76.06 404 ARG B CA 1
ATOM 6922 C C . ARG B 1 404 ? 21.047 14.242 -9.773 1 76.06 404 ARG B C 1
ATOM 6924 O O . ARG B 1 404 ? 20.156 13.625 -10.367 1 76.06 404 ARG B O 1
ATOM 6931 N N . PRO B 1 405 ? 22.141 13.711 -9.383 1 77.44 405 PRO B N 1
ATOM 6932 C CA . PRO B 1 405 ? 22.266 12.25 -9.5 1 77.44 405 PRO B CA 1
ATOM 6933 C C . PRO B 1 405 ? 21.422 11.508 -8.469 1 77.44 405 PRO B C 1
ATOM 6935 O O . PRO B 1 405 ? 21.219 12 -7.359 1 77.44 405 PRO B O 1
ATOM 6938 N N . LEU B 1 406 ? 20.906 10.477 -8.852 1 82.06 406 LEU B N 1
ATOM 6939 C CA . LEU B 1 406 ? 20.188 9.594 -7.945 1 82.06 406 LEU B CA 1
ATOM 6940 C C . LEU B 1 406 ? 21.156 8.805 -7.074 1 82.06 406 LEU B C 1
ATOM 6942 O O . LEU B 1 406 ? 21.734 7.812 -7.523 1 82.06 406 LEU B O 1
ATOM 6946 N N . SER B 1 407 ? 21.328 9.266 -5.805 1 81.56 407 SER B N 1
ATOM 6947 C CA . SER B 1 407 ? 22.266 8.609 -4.898 1 81.56 407 SER B CA 1
ATOM 6948 C C . SER B 1 407 ? 21.578 7.504 -4.102 1 81.56 407 SER B C 1
ATOM 6950 O O . SER B 1 407 ? 20.359 7.543 -3.889 1 81.56 407 SER B O 1
ATOM 6952 N N . THR B 1 408 ? 22.375 6.566 -3.711 1 81.38 408 THR B N 1
ATOM 6953 C CA . THR B 1 408 ? 21.875 5.453 -2.916 1 81.38 408 THR B CA 1
ATOM 6954 C C . THR B 1 408 ? 21.359 5.938 -1.566 1 81.38 408 THR B C 1
ATOM 6956 O O . THR B 1 408 ? 20.375 5.402 -1.044 1 81.38 408 THR B O 1
ATOM 6959 N N . ALA B 1 409 ? 21.969 7 -1.116 1 81.19 409 ALA B N 1
ATOM 6960 C CA . ALA B 1 409 ? 21.547 7.555 0.172 1 81.19 409 ALA B CA 1
ATOM 6961 C C . ALA B 1 409 ? 20.156 8.164 0.087 1 81.19 409 ALA B C 1
ATOM 6963 O O . ALA B 1 409 ? 19.344 8 1 1 81.19 409 ALA B O 1
ATOM 6964 N N . LEU B 1 410 ? 19.938 8.812 -0.996 1 84.06 410 LEU B N 1
ATOM 6965 C CA . LEU B 1 410 ? 18.641 9.445 -1.207 1 84.06 410 LEU B CA 1
ATOM 6966 C C . LEU B 1 410 ? 17.547 8.398 -1.353 1 84.06 410 LEU B C 1
ATOM 6968 O O . LEU B 1 410 ? 16.453 8.555 -0.794 1 84.06 410 LEU B O 1
ATOM 6972 N N . VAL B 1 411 ? 17.859 7.355 -2.055 1 87.75 411 VAL B N 1
ATOM 6973 C CA . VAL B 1 411 ? 16.891 6.285 -2.271 1 87.75 411 VAL B CA 1
ATOM 6974 C C . VAL B 1 411 ? 16.578 5.594 -0.946 1 87.75 411 VAL B C 1
ATOM 6976 O O . VAL B 1 411 ? 15.422 5.312 -0.646 1 87.75 411 VAL B O 1
ATOM 6979 N N . ARG B 1 412 ? 17.578 5.426 -0.147 1 85.75 412 ARG B N 1
ATOM 6980 C CA . ARG B 1 412 ? 17.422 4.762 1.141 1 85.75 412 ARG B CA 1
ATOM 6981 C C . ARG B 1 412 ? 16.531 5.582 2.07 1 85.75 412 ARG B C 1
ATOM 6983 O O . ARG B 1 412 ? 15.664 5.031 2.752 1 85.75 412 ARG B O 1
ATOM 6990 N N . ALA B 1 413 ? 16.766 6.848 2.055 1 87.06 413 ALA B N 1
ATOM 6991 C CA . ALA B 1 413 ? 15.984 7.742 2.912 1 87.06 413 ALA B CA 1
ATOM 6992 C C . ALA B 1 413 ? 14.516 7.754 2.504 1 87.06 413 ALA B C 1
ATOM 6994 O O . ALA B 1 413 ? 13.633 7.695 3.359 1 87.06 413 ALA B O 1
ATOM 6995 N N . ASN B 1 414 ? 14.297 7.832 1.229 1 89.12 414 ASN B N 1
ATOM 6996 C CA . ASN B 1 414 ? 12.922 7.879 0.728 1 89.12 414 ASN B CA 1
ATOM 6997 C C . ASN B 1 414 ? 12.219 6.535 0.896 1 89.12 414 ASN B C 1
ATOM 6999 O O . ASN B 1 414 ? 11.016 6.488 1.145 1 89.12 414 ASN B O 1
ATOM 7003 N N . LEU B 1 415 ? 12.969 5.469 0.791 1 90.56 415 LEU B N 1
ATOM 7004 C CA . LEU B 1 415 ? 12.414 4.137 1.004 1 90.56 415 LEU B CA 1
ATOM 7005 C C . LEU B 1 415 ? 11.961 3.959 2.449 1 90.56 415 LEU B C 1
ATOM 7007 O O . LEU B 1 415 ? 10.891 3.4 2.707 1 90.56 415 LEU B O 1
ATOM 7011 N N . ALA B 1 416 ? 12.75 4.453 3.334 1 89.94 416 ALA B N 1
ATOM 7012 C CA . ALA B 1 416 ? 12.43 4.32 4.754 1 89.94 416 ALA B CA 1
ATOM 7013 C C . ALA B 1 416 ? 11.109 5.004 5.086 1 89.94 416 ALA B C 1
ATOM 7015 O O . ALA B 1 416 ? 10.25 4.418 5.75 1 89.94 416 ALA B O 1
ATOM 7016 N N . VAL B 1 417 ? 10.961 6.191 4.594 1 90.44 417 VAL B N 1
ATOM 7017 C CA . VAL B 1 417 ? 9.742 6.945 4.855 1 90.44 417 VAL B CA 1
ATOM 7018 C C . VAL B 1 417 ? 8.547 6.242 4.211 1 90.44 417 VAL B C 1
ATOM 7020 O O . VAL B 1 417 ? 7.484 6.121 4.824 1 90.44 417 VAL B O 1
ATOM 7023 N N . PHE B 1 418 ? 8.773 5.754 3.035 1 92.31 418 PHE B N 1
ATOM 7024 C CA . PHE B 1 418 ? 7.73 5.066 2.291 1 92.31 418 PHE B CA 1
ATOM 7025 C C . PHE B 1 418 ? 7.254 3.83 3.043 1 92.31 418 PHE B C 1
ATOM 7027 O O . PHE B 1 418 ? 6.047 3.607 3.18 1 92.31 418 PHE B O 1
ATOM 7034 N N . LEU B 1 419 ? 8.141 3.041 3.549 1 92.06 419 LEU B N 1
ATOM 7035 C CA . LEU B 1 419 ? 7.805 1.81 4.254 1 92.06 419 LEU B CA 1
ATOM 7036 C C . LEU B 1 419 ? 7.105 2.113 5.574 1 92.06 419 LEU B C 1
ATOM 7038 O O . LEU B 1 419 ? 6.145 1.432 5.945 1 92.06 419 LEU B O 1
ATOM 7042 N N . LEU B 1 420 ? 7.582 3.107 6.266 1 92.19 420 LEU B N 1
ATOM 7043 C CA . LEU B 1 420 ? 6.973 3.471 7.539 1 92.19 420 LEU B CA 1
ATOM 7044 C C . LEU B 1 420 ? 5.551 3.982 7.332 1 92.19 420 LEU B C 1
ATOM 7046 O O . LEU B 1 420 ? 4.656 3.674 8.125 1 92.19 420 LEU B O 1
ATOM 7050 N N . PHE B 1 421 ? 5.414 4.773 6.305 1 93.19 421 PHE B N 1
ATOM 7051 C CA . PHE B 1 421 ? 4.09 5.281 5.969 1 93.19 421 PHE B CA 1
ATOM 7052 C C . PHE B 1 421 ? 3.117 4.137 5.711 1 93.19 421 PHE B C 1
ATOM 7054 O O . PHE B 1 421 ? 2.006 4.129 6.246 1 93.19 421 PHE B O 1
ATOM 7061 N N . LEU B 1 422 ? 3.502 3.195 4.938 1 91.88 422 LEU B N 1
ATOM 7062 C CA . LEU B 1 422 ? 2.641 2.068 4.594 1 91.88 422 LEU B CA 1
ATOM 7063 C C . LEU B 1 422 ? 2.342 1.217 5.824 1 91.88 422 LEU B C 1
ATOM 7065 O O . LEU B 1 422 ? 1.218 0.738 5.992 1 91.88 422 LEU B O 1
ATOM 7069 N N . ALA B 1 423 ? 3.332 0.971 6.602 1 90.81 423 ALA B N 1
ATOM 7070 C CA . ALA B 1 423 ? 3.137 0.205 7.832 1 90.81 423 ALA B CA 1
ATOM 7071 C C . ALA B 1 423 ? 2.129 0.891 8.75 1 90.81 423 ALA B C 1
ATOM 7073 O O . ALA B 1 423 ? 1.272 0.231 9.344 1 90.81 423 ALA B O 1
ATOM 7074 N N . ALA B 1 424 ? 2.256 2.193 8.867 1 94.25 424 ALA B N 1
ATOM 7075 C CA . ALA B 1 424 ? 1.334 2.955 9.703 1 94.25 424 ALA B CA 1
ATOM 7076 C C . ALA B 1 424 ? -0.086 2.896 9.148 1 94.25 424 ALA B C 1
ATOM 7078 O O . ALA B 1 424 ? -1.051 2.766 9.906 1 94.25 424 ALA B O 1
ATOM 7079 N N . LEU B 1 425 ? -0.166 3.043 7.824 1 94.38 425 LEU B N 1
ATOM 7080 C CA . LEU B 1 425 ? -1.472 2.961 7.18 1 94.38 425 LEU B CA 1
ATOM 7081 C C . LEU B 1 425 ? -2.133 1.616 7.461 1 94.38 425 LEU B C 1
ATOM 7083 O O . LEU B 1 425 ? -3.316 1.562 7.801 1 94.38 425 LEU B O 1
ATOM 7087 N N . MET B 1 426 ? -1.376 0.544 7.328 1 90.88 426 MET B N 1
ATOM 7088 C CA . MET B 1 426 ? -1.896 -0.798 7.57 1 90.88 426 MET B CA 1
ATOM 7089 C C . MET B 1 426 ? -2.297 -0.973 9.031 1 90.88 426 MET B C 1
ATOM 7091 O O . MET B 1 426 ? -3.395 -1.449 9.328 1 90.88 426 MET B O 1
ATOM 7095 N N . LEU B 1 427 ? -1.456 -0.577 9.898 1 90.31 427 LEU B N 1
ATOM 7096 C CA . LEU B 1 427 ? -1.708 -0.739 11.328 1 90.31 427 LEU B CA 1
ATOM 7097 C C . LEU B 1 427 ? -2.941 0.049 11.758 1 90.31 427 LEU B C 1
ATOM 7099 O O . LEU B 1 427 ? -3.803 -0.476 12.469 1 90.31 427 LEU B O 1
ATOM 7103 N N . THR B 1 428 ? -2.98 1.293 11.383 1 95 428 THR B N 1
ATOM 7104 C CA . THR B 1 428 ? -4.105 2.139 11.766 1 95 428 THR B CA 1
ATOM 7105 C C . THR B 1 428 ? -5.41 1.598 11.195 1 95 428 THR B C 1
ATOM 7107 O O . THR B 1 428 ? -6.445 1.62 11.859 1 95 428 THR B O 1
ATOM 7110 N N . THR B 1 429 ? -5.375 1.094 9.953 1 92.25 429 THR B N 1
ATOM 7111 C CA . THR B 1 429 ? -6.566 0.519 9.344 1 92.25 429 THR B CA 1
ATOM 7112 C C . THR B 1 429 ? -7.02 -0.723 10.102 1 92.25 429 THR B C 1
ATOM 7114 O O . THR B 1 429 ? -8.203 -0.878 10.398 1 92.25 429 THR B O 1
ATOM 7117 N N . ILE B 1 430 ? -6.102 -1.572 10.438 1 87.19 430 ILE B N 1
ATOM 7118 C CA . ILE B 1 430 ? -6.414 -2.812 11.141 1 87.19 430 ILE B CA 1
ATOM 7119 C C . ILE B 1 430 ? -7.039 -2.492 12.492 1 87.19 430 ILE B C 1
ATOM 7121 O O . ILE B 1 430 ? -8.055 -3.088 12.875 1 87.19 430 ILE B O 1
ATOM 7125 N N . VAL B 1 431 ? -6.508 -1.544 13.219 1 88.94 431 VAL B N 1
ATOM 7126 C CA . VAL B 1 431 ? -7.02 -1.186 14.531 1 88.94 431 VAL B CA 1
ATOM 7127 C C . VAL B 1 431 ? -8.414 -0.569 14.398 1 88.94 431 VAL B C 1
ATOM 7129 O O . VAL B 1 431 ? -9.305 -0.857 15.195 1 88.94 431 VAL B O 1
ATOM 7132 N N . THR B 1 432 ? -8.594 0.301 13.422 1 90.62 432 THR B N 1
ATOM 7133 C CA . THR B 1 432 ? -9.891 0.939 13.211 1 90.62 432 THR B CA 1
ATOM 7134 C C . THR B 1 432 ? -10.961 -0.102 12.891 1 90.62 432 THR B C 1
ATOM 7136 O O . THR B 1 432 ? -12.07 -0.029 13.406 1 90.62 432 THR B O 1
ATOM 7139 N N . VAL B 1 433 ? -10.609 -1.093 12.102 1 85.06 433 VAL B N 1
ATOM 7140 C CA . VAL B 1 433 ? -11.539 -2.16 11.75 1 85.06 433 VAL B CA 1
ATOM 7141 C C . VAL B 1 433 ? -11.828 -3.021 12.977 1 85.06 433 VAL B C 1
ATOM 7143 O O . VAL B 1 433 ? -12.945 -3.5 13.164 1 85.06 433 VAL B O 1
ATOM 7146 N N . ALA B 1 434 ? -10.867 -3.227 13.797 1 81.56 434 ALA B N 1
ATOM 7147 C CA . ALA B 1 434 ? -11.023 -4.031 15.008 1 81.56 434 ALA B CA 1
ATOM 7148 C C . ALA B 1 434 ? -12.094 -3.438 15.922 1 81.56 434 ALA B C 1
ATOM 7150 O O . ALA B 1 434 ? -12.695 -4.152 16.734 1 81.56 434 ALA B O 1
ATOM 7151 N N . PHE B 1 435 ? -12.344 -2.113 15.812 1 85.75 435 PHE B N 1
ATOM 7152 C CA . PHE B 1 435 ? -13.367 -1.468 16.625 1 85.75 435 PHE B CA 1
ATOM 7153 C C . PHE B 1 435 ? -14.727 -1.548 15.938 1 85.75 435 PHE B C 1
ATOM 7155 O O . PHE B 1 435 ? -15.68 -0.896 16.375 1 85.75 435 PHE B O 1
ATOM 7162 N N . GLY B 1 436 ? -14.805 -2.291 14.789 1 79.75 436 GLY B N 1
ATOM 7163 C CA . GLY B 1 436 ? -16.094 -2.604 14.188 1 79.75 436 GLY B CA 1
ATOM 7164 C C . GLY B 1 436 ? -16.422 -1.724 12.992 1 79.75 436 GLY B C 1
ATOM 7165 O O . GLY B 1 436 ? -17.516 -1.815 12.43 1 79.75 436 GLY B O 1
ATOM 7166 N N . TYR B 1 437 ? -15.555 -0.834 12.586 1 85.44 437 TYR B N 1
ATOM 7167 C CA . TYR B 1 437 ? -15.836 0.048 11.453 1 85.44 437 TYR B CA 1
ATOM 7168 C C . TYR B 1 437 ? -15.656 -0.687 10.133 1 85.44 437 TYR B C 1
ATOM 7170 O O . TYR B 1 437 ? -14.898 -1.655 10.055 1 85.44 437 TYR B O 1
ATOM 7178 N N . GLU B 1 438 ? -16.344 -0.235 9.141 1 84.38 438 GLU B N 1
ATOM 7179 C CA . GLU B 1 438 ? -16.266 -0.843 7.812 1 84.38 438 GLU B CA 1
ATOM 7180 C C . GLU B 1 438 ? -14.906 -0.594 7.164 1 84.38 438 GLU B C 1
ATOM 7182 O O . GLU B 1 438 ? -14.227 0.381 7.488 1 84.38 438 GLU B O 1
ATOM 7187 N N . ALA B 1 439 ? -14.562 -1.391 6.195 1 85.06 439 ALA B N 1
ATOM 7188 C CA . ALA B 1 439 ? -13.234 -1.407 5.598 1 85.06 439 ALA B CA 1
ATOM 7189 C C . ALA B 1 439 ? -12.953 -0.111 4.844 1 85.06 439 ALA B C 1
ATOM 7191 O O . ALA B 1 439 ? -11.922 0.526 5.051 1 85.06 439 ALA B O 1
ATOM 7192 N N . SER B 1 440 ? -13.898 0.216 3.957 1 87.06 440 SER B N 1
ATOM 7193 C CA . SER B 1 440 ? -13.641 1.354 3.082 1 87.06 440 SER B CA 1
ATOM 7194 C C . SER B 1 440 ? -13.523 2.648 3.879 1 87.06 440 SER B C 1
ATOM 7196 O O . SER B 1 440 ? -12.555 3.396 3.721 1 87.06 440 SER B O 1
ATOM 7198 N N . PRO B 1 441 ? -14.453 2.869 4.809 1 89 441 PRO B N 1
ATOM 7199 C CA . PRO B 1 441 ? -14.305 4.07 5.633 1 89 441 PRO B CA 1
ATOM 7200 C C . PRO B 1 441 ? -13.078 4.02 6.539 1 89 441 PRO B C 1
ATOM 7202 O O . PRO B 1 441 ? -12.445 5.051 6.781 1 89 441 PRO B O 1
ATOM 7205 N N . ALA B 1 442 ? -12.75 2.852 7.016 1 91 442 ALA B N 1
ATOM 7206 C CA . ALA B 1 442 ? -11.586 2.715 7.891 1 91 442 ALA B CA 1
ATOM 7207 C C . ALA B 1 442 ? -10.297 3.037 7.141 1 91 442 ALA B C 1
ATOM 7209 O O . ALA B 1 442 ? -9.422 3.734 7.664 1 91 442 ALA B O 1
ATOM 7210 N N . LEU B 1 443 ? -10.219 2.484 5.98 1 92.06 443 LEU B N 1
ATOM 7211 C CA . LEU B 1 443 ? -9.047 2.758 5.156 1 92.06 443 LEU B CA 1
ATOM 7212 C C . LEU B 1 443 ? -8.969 4.234 4.789 1 92.06 443 LEU B C 1
ATOM 7214 O O . LEU B 1 443 ? -7.887 4.824 4.793 1 92.06 443 LEU B O 1
ATOM 7218 N N . PHE B 1 444 ? -10.078 4.82 4.449 1 91.81 444 PHE B N 1
ATOM 7219 C CA . PHE B 1 444 ? -10.164 6.234 4.09 1 91.81 444 PHE B CA 1
ATOM 7220 C C . PHE B 1 444 ? -9.734 7.113 5.258 1 91.81 444 PHE B C 1
ATOM 7222 O O . PHE B 1 444 ? -8.898 8.008 5.094 1 91.81 444 PHE B O 1
ATOM 7229 N N . GLU B 1 445 ? -10.25 6.805 6.414 1 94.94 445 GLU B N 1
ATOM 7230 C CA . GLU B 1 445 ? -9.938 7.586 7.609 1 94.94 445 GLU B CA 1
ATOM 7231 C C . GLU B 1 445 ? -8.461 7.453 7.984 1 94.94 445 GLU B C 1
ATOM 7233 O O . GLU B 1 445 ? -7.824 8.438 8.359 1 94.94 445 GLU B O 1
ATOM 7238 N N . SER B 1 446 ? -7.988 6.254 7.914 1 95.75 446 SER B N 1
ATOM 7239 C CA . SER B 1 446 ? -6.59 6.004 8.25 1 95.75 446 SER B CA 1
ATOM 7240 C C . SER B 1 446 ? -5.652 6.762 7.316 1 95.75 446 SER B C 1
ATOM 7242 O O . SER B 1 446 ? -4.684 7.379 7.766 1 95.75 446 SER B O 1
ATOM 7244 N N . ALA B 1 447 ? -5.945 6.703 6.039 1 95.31 447 ALA B N 1
ATOM 7245 C CA . ALA B 1 447 ? -5.137 7.441 5.07 1 95.31 447 ALA B CA 1
ATOM 7246 C C . ALA B 1 447 ? -5.191 8.945 5.344 1 95.31 447 ALA B C 1
ATOM 7248 O O . ALA B 1 447 ? -4.18 9.641 5.219 1 95.31 447 ALA B O 1
ATOM 7249 N N . SER B 1 448 ? -6.336 9.406 5.703 1 95.88 448 SER B N 1
ATOM 7250 C CA . SER B 1 448 ? -6.543 10.828 5.969 1 95.88 448 SER B CA 1
ATOM 7251 C C . SER B 1 448 ? -5.73 11.289 7.176 1 95.88 448 SER B C 1
ATOM 7253 O O . SER B 1 448 ? -5.125 12.359 7.148 1 95.88 448 SER B O 1
ATOM 7255 N N . MET B 1 449 ? -5.695 10.477 8.188 1 97.19 449 MET B N 1
ATOM 7256 C CA . MET B 1 449 ? -4.996 10.859 9.406 1 97.19 449 MET B CA 1
ATOM 7257 C C . MET B 1 449 ? -3.488 10.68 9.25 1 97.19 449 MET B C 1
ATOM 7259 O O . MET B 1 449 ? -2.711 11.531 9.688 1 97.19 449 MET B O 1
ATOM 7263 N N . VAL B 1 450 ? -3.082 9.625 8.586 1 96.12 450 VAL B N 1
ATOM 7264 C CA . VAL B 1 450 ? -1.659 9.336 8.422 1 96.12 450 VAL B CA 1
ATOM 7265 C C . VAL B 1 450 ? -1.031 10.375 7.488 1 96.12 450 VAL B C 1
ATOM 7267 O O . VAL B 1 450 ? 0.138 10.734 7.648 1 96.12 450 VAL B O 1
ATOM 7270 N N . SER B 1 451 ? -1.826 10.891 6.535 1 95.62 451 SER B N 1
ATOM 7271 C CA . SER B 1 451 ? -1.328 11.828 5.535 1 95.62 451 SER B CA 1
ATOM 7272 C C . SER B 1 451 ? -1.64 13.266 5.93 1 95.62 451 SER B C 1
ATOM 7274 O O . SER B 1 451 ? -1.407 14.195 5.152 1 95.62 451 SER B O 1
ATOM 7276 N N . ASN B 1 452 ? -2.23 13.492 7.059 1 95.81 452 ASN B N 1
ATOM 7277 C CA . ASN B 1 452 ? -2.578 14.82 7.566 1 95.81 452 ASN B CA 1
ATOM 7278 C C . ASN B 1 452 ? -3.52 15.547 6.613 1 95.81 452 ASN B C 1
ATOM 7280 O O . ASN B 1 452 ? -3.287 16.719 6.277 1 95.81 452 ASN B O 1
ATOM 7284 N N . ILE B 1 453 ? -4.578 14.922 6.203 1 95.38 453 ILE B N 1
ATOM 7285 C CA . ILE B 1 453 ? -5.539 15.5 5.273 1 95.38 453 ILE B CA 1
ATOM 7286 C C . ILE B 1 453 ? -6.754 16.016 6.039 1 95.38 453 ILE B C 1
ATOM 7288 O O . ILE B 1 453 ? -7.258 17.109 5.754 1 95.38 453 ILE B O 1
ATOM 7292 N N . GLY B 1 454 ? -7.344 15.234 6.965 1 93.62 454 GLY B N 1
ATOM 7293 C CA . GLY B 1 454 ? -8.43 15.672 7.828 1 93.62 454 GLY B CA 1
ATOM 7294 C C . GLY B 1 454 ? -9.805 15.398 7.25 1 93.62 454 GLY B C 1
ATOM 7295 O O . GLY B 1 454 ? -10.82 15.727 7.867 1 93.62 454 GLY B O 1
ATOM 7296 N N . MET B 1 455 ? -9.82 14.805 6.09 1 92.12 455 MET B N 1
ATOM 7297 C CA . MET B 1 455 ? -11.102 14.344 5.562 1 92.12 455 MET B CA 1
ATOM 7298 C C . MET B 1 455 ? -11.633 13.164 6.371 1 92.12 455 MET B C 1
ATOM 7300 O O . MET B 1 455 ? -10.852 12.344 6.863 1 92.12 455 MET B O 1
ATOM 7304 N N . SER B 1 456 ? -12.922 13.133 6.5 1 91.88 456 SER B N 1
ATOM 7305 C CA . SER B 1 456 ? -13.492 12.062 7.309 1 91.88 456 SER B CA 1
ATOM 7306 C C . SER B 1 456 ? -14.68 11.406 6.605 1 91.88 456 SER B C 1
ATOM 7308 O O . SER B 1 456 ? -15.461 12.086 5.934 1 91.88 456 SER B O 1
ATOM 7310 N N . ALA B 1 457 ? -14.82 10.18 6.738 1 89.31 457 ALA B N 1
ATOM 7311 C CA . ALA B 1 457 ? -15.969 9.422 6.254 1 89.31 457 ALA B CA 1
ATOM 7312 C C . ALA B 1 457 ? -16.953 9.141 7.383 1 89.31 457 ALA B C 1
ATOM 7314 O O . ALA B 1 457 ? -17.812 8.25 7.266 1 89.31 457 ALA B O 1
ATOM 7315 N N . GLY B 1 458 ? -16.75 9.844 8.484 1 89.56 458 GLY B N 1
ATOM 7316 C CA . GLY B 1 458 ? -17.734 9.742 9.547 1 89.56 458 GLY B CA 1
ATOM 7317 C C . GLY B 1 458 ? -17.203 9.062 10.789 1 89.56 458 GLY B C 1
ATOM 7318 O O . GLY B 1 458 ? -17.906 8.961 11.797 1 89.56 458 GLY B O 1
ATOM 7319 N N . ILE B 1 459 ? -16 8.617 10.789 1 91.94 459 ILE B N 1
ATOM 7320 C CA . ILE B 1 459 ? -15.445 7.914 11.938 1 91.94 459 ILE B CA 1
ATOM 7321 C C . ILE B 1 459 ? -14.906 8.922 12.953 1 91.94 459 ILE B C 1
ATOM 7323 O O . ILE B 1 459 ? -15.133 8.781 14.156 1 91.94 459 ILE B O 1
ATOM 7327 N N . VAL B 1 460 ? -14.211 9.938 12.516 1 93.81 460 VAL B N 1
ATOM 7328 C CA . VAL B 1 460 ? -13.672 10.969 13.391 1 93.81 460 VAL B CA 1
ATOM 7329 C C . VAL B 1 460 ? -14.812 11.82 13.945 1 93.81 460 VAL B C 1
ATOM 7331 O O . VAL B 1 460 ? -15.359 12.664 13.242 1 93.81 460 VAL B O 1
ATOM 7334 N N . GLN B 1 461 ? -15.172 11.594 15.117 1 92.75 461 GLN B N 1
ATOM 7335 C CA . GLN B 1 461 ? -16.219 12.305 15.852 1 92.75 461 GLN B CA 1
ATOM 7336 C C . GLN B 1 461 ? -16 12.203 17.359 1 92.75 461 GLN B C 1
ATOM 7338 O O . GLN B 1 461 ? -15.281 11.32 17.828 1 92.75 461 GLN B O 1
ATOM 7343 N N . PRO B 1 462 ? -16.609 13.109 18.078 1 92.38 462 PRO B N 1
ATOM 7344 C CA . PRO B 1 462 ? -16.391 13.125 19.531 1 92.38 462 PRO B CA 1
ATOM 7345 C C . PRO B 1 462 ? -16.734 11.797 20.188 1 92.38 462 PRO B C 1
ATOM 7347 O O . PRO B 1 462 ? -16.156 11.445 21.219 1 92.38 462 PRO B O 1
ATOM 7350 N N . GLY B 1 463 ? -17.562 10.969 19.672 1 90.62 463 GLY B N 1
ATOM 7351 C CA . GLY B 1 463 ? -17.953 9.695 20.234 1 90.62 463 GLY B CA 1
ATOM 7352 C C . GLY B 1 463 ? -17.031 8.555 19.875 1 90.62 463 GLY B C 1
ATOM 7353 O O . GLY B 1 463 ? -17.219 7.422 20.312 1 90.62 463 GLY B O 1
ATOM 7354 N N . MET B 1 464 ? -15.992 8.828 19.234 1 93.94 464 MET B N 1
ATOM 7355 C CA . MET B 1 464 ? -15.031 7.812 18.828 1 93.94 464 MET B CA 1
ATOM 7356 C C . MET B 1 464 ? -14.281 7.254 20.031 1 93.94 464 MET B C 1
ATOM 7358 O O . MET B 1 464 ? -14 7.98 20.984 1 93.94 464 MET B O 1
ATOM 7362 N N . PRO B 1 465 ? -13.945 5.938 19.984 1 94.44 465 PRO B N 1
ATOM 7363 C CA . PRO B 1 465 ? -13.219 5.348 21.109 1 94.44 465 PRO B CA 1
ATOM 7364 C C . PRO B 1 465 ? -11.891 6.051 21.391 1 94.44 465 PRO B C 1
ATOM 7366 O O . PRO B 1 465 ? -11.203 6.477 20.453 1 94.44 465 PRO B O 1
ATOM 7369 N N . ASP B 1 466 ? -11.484 6.082 22.656 1 96.44 466 ASP B N 1
ATOM 7370 C CA . ASP B 1 466 ? -10.289 6.809 23.078 1 96.44 466 ASP B CA 1
ATOM 7371 C C . ASP B 1 466 ? -9.031 6.219 22.438 1 96.44 466 ASP B C 1
ATOM 7373 O O . ASP B 1 466 ? -8.109 6.957 22.094 1 96.44 466 ASP B O 1
ATOM 7377 N N . VAL B 1 467 ? -9.008 4.949 22.281 1 95.12 467 VAL B N 1
ATOM 7378 C CA . VAL B 1 467 ? -7.844 4.293 21.703 1 95.12 467 VAL B CA 1
ATOM 7379 C C . VAL B 1 467 ? -7.613 4.801 20.281 1 95.12 467 VAL B C 1
ATOM 7381 O O . VAL B 1 467 ? -6.473 5.039 19.875 1 95.12 467 VAL B O 1
ATOM 7384 N N . LEU B 1 468 ? -8.68 4.953 19.578 1 96 468 LEU B N 1
ATOM 7385 C CA . LEU B 1 468 ? -8.57 5.461 18.219 1 96 468 LEU B CA 1
ATOM 7386 C C . LEU B 1 468 ? -8.141 6.922 18.203 1 96 468 LEU B C 1
ATOM 7388 O O . LEU B 1 468 ? -7.395 7.352 17.328 1 96 468 LEU B O 1
ATOM 7392 N N . LYS B 1 469 ? -8.633 7.707 19.25 1 97.69 469 LYS B N 1
ATOM 7393 C CA . LYS B 1 469 ? -8.195 9.102 19.344 1 97.69 469 LYS B CA 1
ATOM 7394 C C . LYS B 1 469 ? -6.688 9.188 19.531 1 97.69 469 LYS B C 1
ATOM 7396 O O . LYS B 1 469 ? -6.016 9.969 18.859 1 97.69 469 LYS B O 1
ATOM 7401 N N . TYR B 1 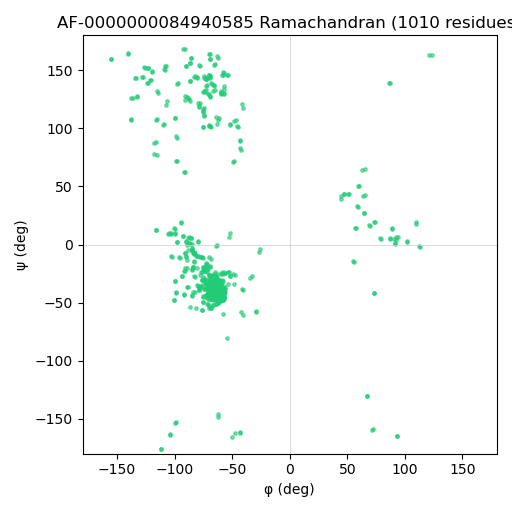470 ? -6.184 8.344 20.375 1 97.56 470 TYR B N 1
ATOM 7402 C CA . TYR B 1 470 ? -4.746 8.328 20.625 1 97.56 470 TYR B CA 1
ATOM 7403 C C . TYR B 1 470 ? -3.979 7.914 19.375 1 97.56 470 TYR B C 1
ATOM 7405 O O . TYR B 1 470 ? -2.93 8.484 19.062 1 97.56 470 TYR B O 1
ATOM 7413 N N . LEU B 1 471 ? -4.48 6.945 18.719 1 97.12 471 LEU B N 1
ATOM 7414 C CA . LEU B 1 471 ? -3.82 6.438 17.516 1 97.12 471 LEU B CA 1
ATOM 7415 C C . LEU B 1 471 ? -3.779 7.504 16.438 1 97.12 471 LEU B C 1
ATOM 7417 O O . LEU B 1 471 ? -2.744 7.703 15.789 1 97.12 471 LEU B O 1
ATOM 7421 N N . TYR B 1 472 ? -4.914 8.109 16.234 1 97.94 472 TYR B N 1
ATOM 7422 C CA . TYR B 1 472 ? -4.98 9.133 15.188 1 97.94 472 TYR B CA 1
ATOM 7423 C C . TYR B 1 472 ? -4.109 10.328 15.539 1 97.94 472 TYR B C 1
ATOM 7425 O O . TYR B 1 472 ? -3.506 10.953 14.664 1 97.94 472 TYR B O 1
ATOM 7433 N N . ILE B 1 473 ? -4.023 10.688 16.844 1 97.94 473 ILE B N 1
ATOM 7434 C CA . ILE B 1 473 ? -3.119 11.742 17.281 1 97.94 473 ILE B CA 1
ATOM 7435 C C . ILE B 1 473 ? -1.679 11.367 16.938 1 97.94 473 ILE B C 1
ATOM 7437 O O . ILE B 1 473 ? -0.928 12.188 16.406 1 97.94 473 ILE B O 1
ATOM 7441 N N . PHE B 1 474 ? -1.376 10.148 17.188 1 96.69 474 PHE B N 1
ATOM 7442 C CA . PHE B 1 474 ? -0.037 9.656 16.875 1 96.69 474 PHE B CA 1
ATOM 7443 C C . PHE B 1 474 ? 0.228 9.703 15.383 1 96.69 474 PHE B C 1
ATOM 7445 O O . PHE B 1 474 ? 1.325 10.062 14.953 1 96.69 474 PHE B O 1
ATOM 7452 N N . ASP B 1 475 ? -0.748 9.289 14.633 1 96.81 475 ASP B N 1
ATOM 7453 C CA . ASP B 1 475 ? -0.604 9.281 13.188 1 96.81 475 ASP B CA 1
ATOM 7454 C C . ASP B 1 475 ? -0.366 10.695 12.648 1 96.81 475 ASP B C 1
ATOM 7456 O O . ASP B 1 475 ? 0.507 10.906 11.805 1 96.81 475 ASP B O 1
ATOM 7460 N N . MET B 1 476 ? -1.143 11.656 13.141 1 96.75 476 MET B N 1
ATOM 7461 C CA . MET B 1 476 ? -0.976 13.039 12.695 1 96.75 476 MET B CA 1
ATOM 7462 C C . MET B 1 476 ? 0.406 13.562 13.062 1 96.75 476 MET B C 1
ATOM 7464 O O . MET B 1 476 ? 1.072 14.203 12.242 1 96.75 476 MET B O 1
ATOM 7468 N N . TRP B 1 477 ? 0.836 13.234 14.258 1 95.12 477 TRP B N 1
ATOM 7469 C CA . TRP B 1 477 ? 2.137 13.648 14.766 1 95.12 477 TRP B CA 1
ATOM 7470 C C . TRP B 1 477 ? 3.268 13.055 13.93 1 95.12 477 TRP B C 1
ATOM 7472 O O . TRP B 1 477 ? 4.133 13.781 13.445 1 95.12 477 TRP B O 1
ATOM 7482 N N . ALA B 1 478 ? 3.195 11.789 13.711 1 93.94 478 ALA B N 1
ATOM 7483 C CA . ALA B 1 478 ? 4.223 11.07 12.961 1 93.94 478 ALA B CA 1
ATOM 7484 C C . ALA B 1 478 ? 4.219 11.492 11.492 1 93.94 478 ALA B C 1
ATOM 7486 O O . ALA B 1 478 ? 5.277 11.602 10.867 1 93.94 478 ALA B O 1
ATOM 7487 N N . GLY B 1 479 ? 3.016 11.68 10.969 1 92 479 GLY B N 1
ATOM 7488 C CA . GLY B 1 479 ? 2.902 12.094 9.578 1 92 479 GLY B CA 1
ATOM 7489 C C . GLY B 1 479 ? 3.576 13.422 9.289 1 92 479 GLY B C 1
ATOM 7490 O O . GLY B 1 479 ? 4.281 13.562 8.289 1 92 479 GLY B O 1
ATOM 7491 N N . ARG B 1 480 ? 3.393 14.312 10.156 1 89.19 480 ARG B N 1
ATOM 7492 C CA . ARG B 1 480 ? 3.971 15.641 9.977 1 89.19 480 ARG B CA 1
ATOM 7493 C C . ARG B 1 480 ? 5.492 15.586 10.047 1 89.19 480 ARG B C 1
ATOM 7495 O O . ARG B 1 480 ? 6.18 16.359 9.367 1 89.19 480 ARG B O 1
ATOM 7502 N N . LEU B 1 481 ? 5.98 14.68 10.852 1 86.19 481 LEU B N 1
ATOM 7503 C CA . LEU B 1 481 ? 7.422 14.562 11.023 1 86.19 481 LEU B CA 1
ATOM 7504 C C . LEU B 1 481 ? 8.008 13.531 10.055 1 86.19 481 LEU B C 1
ATOM 7506 O O . LEU B 1 481 ? 9.148 13.109 10.211 1 86.19 481 LEU B O 1
ATOM 7510 N N . GLU B 1 482 ? 7.246 13.047 9.172 1 82.19 482 GLU B N 1
ATOM 7511 C CA . GLU B 1 482 ? 7.633 12.109 8.117 1 82.19 482 GLU B CA 1
ATOM 7512 C C . GLU B 1 482 ? 8.078 10.773 8.711 1 82.19 482 GLU B C 1
ATOM 7514 O O . GLU B 1 482 ? 9.023 10.156 8.211 1 82.19 482 GLU B O 1
ATOM 7519 N N . TRP B 1 483 ? 7.609 10.422 9.836 1 84.69 483 TRP B N 1
ATOM 7520 C CA . TRP B 1 483 ? 7.629 9.102 10.461 1 84.69 483 TRP B CA 1
ATOM 7521 C C . TRP B 1 483 ? 9.031 8.758 10.953 1 84.69 483 TRP B C 1
ATOM 7523 O O . TRP B 1 483 ? 9.203 8.328 12.094 1 84.69 483 TRP B O 1
ATOM 7533 N N . VAL B 1 484 ? 10.125 9.047 10.18 1 81.44 484 VAL B N 1
ATOM 7534 C CA . VAL B 1 484 ? 11.469 8.609 10.516 1 81.44 484 VAL B CA 1
ATOM 7535 C C . VAL B 1 484 ? 11.93 9.289 11.805 1 81.44 484 VAL B C 1
ATOM 7537 O O . VAL B 1 484 ? 12.508 8.641 12.68 1 81.44 484 VAL B O 1
ATOM 7540 N N . THR B 1 485 ? 11.57 10.508 11.93 1 79.62 485 THR B N 1
ATOM 7541 C CA . THR B 1 485 ? 11.992 11.273 13.094 1 79.62 485 THR B CA 1
ATOM 7542 C C . THR B 1 485 ? 11.359 10.719 14.367 1 79.62 485 THR B C 1
ATOM 7544 O O . THR B 1 485 ? 12.047 10.5 15.367 1 79.62 485 THR B O 1
ATOM 7547 N N . LEU B 1 486 ? 10.164 10.461 14.25 1 84.81 486 LEU B N 1
ATOM 7548 C CA . LEU B 1 486 ? 9.461 10 15.445 1 84.81 486 LEU B CA 1
ATOM 7549 C C . LEU B 1 486 ? 9.867 8.57 15.789 1 84.81 486 LEU B C 1
ATOM 7551 O O . LEU B 1 486 ? 10.008 8.227 16.969 1 84.81 486 LEU B O 1
ATOM 7555 N N . VAL B 1 487 ? 10.039 7.805 14.836 1 83.69 487 VAL B N 1
ATOM 7556 C CA . VAL B 1 487 ? 10.445 6.422 15.086 1 83.69 487 VAL B CA 1
ATOM 7557 C C . VAL B 1 487 ? 11.852 6.398 15.68 1 83.69 487 VAL B C 1
ATOM 7559 O O . VAL B 1 487 ? 12.125 5.633 16.609 1 83.69 487 VAL B O 1
ATOM 7562 N N . ALA B 1 488 ? 12.703 7.23 15.188 1 81.06 488 ALA B N 1
ATOM 7563 C CA . ALA B 1 488 ? 14.055 7.336 15.734 1 81.06 488 ALA B CA 1
ATOM 7564 C C . ALA B 1 488 ? 14.023 7.773 17.203 1 81.06 488 ALA B C 1
ATOM 7566 O O . ALA B 1 488 ? 14.797 7.266 18.016 1 81.06 488 ALA B O 1
ATOM 7567 N N . LEU B 1 489 ? 13.109 8.625 17.453 1 83.06 489 LEU B N 1
ATOM 7568 C CA . LEU B 1 489 ? 12.961 9.117 18.828 1 83.06 489 LEU B CA 1
ATOM 7569 C C . LEU B 1 489 ? 12.469 8.008 19.75 1 83.06 489 LEU B C 1
ATOM 7571 O O . LEU B 1 489 ? 12.984 7.844 20.859 1 83.06 489 LEU B O 1
ATOM 7575 N N . LEU B 1 490 ? 11.539 7.262 19.281 1 85.44 490 LEU B N 1
ATOM 7576 C CA . LEU B 1 490 ? 10.977 6.184 20.094 1 85.44 490 LEU B CA 1
ATOM 7577 C C . LEU B 1 490 ? 12.016 5.098 20.344 1 85.44 490 LEU B C 1
ATOM 7579 O O . LEU B 1 490 ? 12.078 4.535 21.438 1 85.44 490 LEU B O 1
ATOM 7583 N N . VAL B 1 491 ? 12.789 4.867 19.375 1 80.88 491 VAL B N 1
ATOM 7584 C CA . VAL B 1 491 ? 13.836 3.861 19.516 1 80.88 491 VAL B CA 1
ATOM 7585 C C . VAL B 1 491 ? 14.883 4.344 20.516 1 80.88 491 VAL B C 1
ATOM 7587 O O . VAL B 1 491 ? 15.352 3.568 21.359 1 80.88 491 VAL B O 1
ATOM 7590 N N . SER B 1 492 ? 15.234 5.547 20.422 1 81.88 492 SER B N 1
ATOM 7591 C CA . SER B 1 492 ? 16.234 6.121 21.328 1 81.88 492 SER B CA 1
ATOM 7592 C C . SER B 1 492 ? 15.734 6.102 22.766 1 81.88 492 SER B C 1
ATOM 7594 O O . SER B 1 492 ? 16.5 5.789 23.688 1 81.88 492 SER B O 1
ATOM 7596 N N . PHE B 1 493 ? 14.508 6.391 22.938 1 83.19 493 PHE B N 1
ATOM 7597 C CA . PHE B 1 493 ? 13.93 6.387 24.281 1 83.19 493 PHE B CA 1
ATOM 7598 C C . PHE B 1 493 ? 13.844 4.969 24.828 1 83.19 493 PHE B C 1
ATOM 7600 O O . PHE B 1 493 ? 14.094 4.742 26.016 1 83.19 493 PHE B O 1
ATOM 7607 N N . SER B 1 494 ? 13.445 4.004 23.969 1 82.12 494 SER B N 1
ATOM 7608 C CA . SER B 1 494 ? 13.344 2.615 24.406 1 82.12 494 SER B CA 1
ATOM 7609 C C . SER B 1 494 ? 14.719 2.047 24.75 1 82.12 494 SER B C 1
ATOM 7611 O O . SER B 1 494 ? 14.844 1.239 25.688 1 82.12 494 SER B O 1
ATOM 7613 N N . ALA B 1 495 ? 15.672 2.465 24.047 1 78.94 495 ALA B N 1
ATOM 7614 C CA . ALA B 1 495 ? 17.047 2.027 24.312 1 78.94 495 ALA B CA 1
ATOM 7615 C C . ALA B 1 495 ? 17.547 2.594 25.641 1 78.94 495 ALA B C 1
ATOM 7617 O O . ALA B 1 495 ? 18.375 1.975 26.312 1 78.94 495 ALA B O 1
ATOM 7618 N N . SER B 1 496 ? 17.062 3.721 25.969 1 79 496 SER B N 1
ATOM 7619 C CA . SER B 1 496 ? 17.484 4.379 27.203 1 79 496 SER B CA 1
ATOM 7620 C C . SER B 1 496 ? 16.875 3.709 28.422 1 79 496 SER B C 1
ATOM 7622 O O . SER B 1 496 ? 17.391 3.814 29.531 1 79 496 SER B O 1
ATOM 7624 N N . LEU B 1 497 ? 15.766 3.006 28.172 1 71.12 497 LEU B N 1
ATOM 7625 C CA . LEU B 1 497 ? 15.102 2.322 29.281 1 71.12 497 LEU B CA 1
ATOM 7626 C C . LEU B 1 497 ? 15.734 0.959 29.531 1 71.12 497 LEU B C 1
ATOM 7628 O O . LEU B 1 497 ? 15.602 0.4 30.625 1 71.12 497 LEU B O 1
ATOM 7632 N N . LYS B 1 498 ? 16.438 0.365 28.547 1 63.91 498 LYS B N 1
ATOM 7633 C CA . LYS B 1 498 ? 17.062 -0.932 28.766 1 63.91 498 LYS B CA 1
ATOM 7634 C C . LYS B 1 498 ? 18.375 -0.782 29.547 1 63.91 498 LYS B C 1
ATOM 7636 O O . LYS B 1 498 ? 19.234 0.014 29.172 1 63.91 498 LYS B O 1
ATOM 7641 N N . PRO B 1 499 ? 18.391 -1.504 30.75 1 57.22 499 PRO B N 1
ATOM 7642 C CA . PRO B 1 499 ? 19.578 -1.408 31.594 1 57.22 499 PRO B CA 1
ATOM 7643 C C . PRO B 1 499 ? 20.844 -1.887 30.891 1 57.22 499 PRO B C 1
ATOM 7645 O O . PRO B 1 499 ? 20.781 -2.779 30.047 1 57.22 499 PRO B O 1
ATOM 7648 N N . LYS B 1 500 ? 21.875 -1.165 30.891 1 54.5 500 LYS B N 1
ATOM 7649 C CA . LYS B 1 500 ? 23.188 -1.572 30.391 1 54.5 500 LYS B CA 1
ATOM 7650 C C . LYS B 1 500 ? 23.562 -2.951 30.922 1 54.5 500 LYS B C 1
ATOM 7652 O O . LYS B 1 500 ? 23.469 -3.207 32.125 1 54.5 500 LYS B O 1
ATOM 7657 N N . LYS B 1 501 ? 23.547 -3.912 30.172 1 45.81 501 LYS B N 1
ATOM 7658 C CA . LYS B 1 501 ? 24.266 -5.074 30.672 1 45.81 501 LYS B CA 1
ATOM 7659 C C . LYS B 1 501 ? 25.688 -4.699 31.094 1 45.81 501 LYS B C 1
ATOM 7661 O O . LYS B 1 501 ? 26.453 -4.141 30.297 1 45.81 501 LYS B O 1
ATOM 7666 N N . ARG B 1 502 ? 26 -4.566 32.312 1 35.84 502 ARG B N 1
ATOM 7667 C CA . ARG B 1 502 ? 27.359 -4.449 32.875 1 35.84 502 ARG B CA 1
ATOM 7668 C C . ARG B 1 502 ? 28.266 -5.543 32.312 1 35.84 502 ARG B C 1
ATOM 7670 O O . ARG B 1 502 ? 28.031 -6.73 32.562 1 35.84 502 ARG B O 1
ATOM 7677 N N . VAL B 1 503 ? 28.641 -5.477 31.094 1 39.31 503 VAL B N 1
ATOM 7678 C CA . VAL B 1 503 ? 29.766 -6.383 30.828 1 39.31 503 VAL B CA 1
ATOM 7679 C C . VAL B 1 503 ? 30.797 -6.262 31.953 1 39.31 503 VAL B C 1
ATOM 7681 O O . VAL B 1 503 ? 31.25 -5.16 32.25 1 39.31 503 VAL B O 1
ATOM 7684 N N . GLY B 1 504 ? 30.797 -7.191 32.875 1 33.47 504 GLY B N 1
ATOM 7685 C CA . GLY B 1 504 ? 31.859 -7.43 33.844 1 33.47 504 GLY B CA 1
ATOM 7686 C C . GLY B 1 504 ? 33.25 -7.371 33.25 1 33.47 504 GLY B C 1
ATOM 7687 O O . GLY B 1 504 ? 33.531 -8.031 32.25 1 33.47 504 GLY B O 1
ATOM 7688 N N . HIS B 1 505 ? 33.875 -6.277 33.219 1 35.41 505 HIS B N 1
ATOM 7689 C CA . HIS B 1 505 ? 35.344 -6.27 33.125 1 35.41 505 HIS B CA 1
ATOM 7690 C C . HIS B 1 505 ? 35.969 -7.305 34.031 1 35.41 505 HIS B C 1
ATOM 7692 O O . HIS B 1 505 ? 35.688 -7.301 35.25 1 35.41 505 HIS B O 1
ATOM 7698 N N . GLY B 1 506 ? 36.062 -8.625 33.688 1 29.86 506 GLY B N 1
ATOM 7699 C CA . GLY B 1 506 ? 37.062 -9.383 34.438 1 29.86 506 GLY B CA 1
ATOM 7700 C C . GLY B 1 506 ? 38.344 -8.609 34.656 1 29.86 506 GLY B C 1
ATOM 7701 O O . GLY B 1 506 ? 38.906 -8.016 33.719 1 29.86 506 GLY B O 1
ATOM 7702 N N . ARG B 1 507 ? 38.656 -8.344 35.969 1 23.61 507 ARG B N 1
ATOM 7703 C CA . ARG B 1 507 ? 40.031 -8.297 36.469 1 23.61 507 ARG B CA 1
ATOM 7704 C C . ARG B 1 507 ? 40.75 -9.625 36.219 1 23.61 507 ARG B C 1
ATOM 7706 O O . ARG B 1 507 ? 40.156 -10.695 36.438 1 23.61 507 ARG B O 1
#

Sequence (1014 aa):
MWQRFTFTDLRIIAHYLGALTMFLAVALCVPLATSVVMQEWNATERYLFGIGIALFIGSALRLAYLEPRALTQQQALAVTGLAWLLLALVGAIPLYMSGHFISYLDAFFEGMSAWTTTGASMIQDLEHLSAADNMWRFVMQTVGGLGVVVIALSLGIFGSSGGSSLYATEGRSEHVIPNIIQTTQFIVRVAAVAILTGTVVLFLACLAIGMEPSRALLNGLWLSTASFNTGGMSSMSLGINYYHSWGIEIIVLMLMLFGTVNFTLYNEIWRGRIEHFFKDIEVRTSAVWLIVVVGVVTTAICVSGRFSDLPTLVRRGVFTIVSAFTTAGFQPITSNQLTTIVSSGALIVLVFVMIVGGSAGSTSGGIKVLRVGILGKELVAYVKDLLAPASARQVVTFYHVGKRPLSTALVRANLAVFLLFLAALMLTTIVTVAFGYEASPALFESASMVSNIGMSAGIVQPGMPDVLKYLYIFDMWAGRLEWVTLVALLVSFSASLKPKKRVGHGRMWQRFTFTDLRIIAHYLGALTMFLAVALCVPLATSVVMQEWNATERYLFGIGIALFIGSALRLAYLEPRALTQQQALAVTGLAWLLLALVGAIPLYMSGHFISYLDAFFEGMSAWTTTGASMIQDLEHLSAADNMWRFVMQTVGGLGVVVIALSLGIFGSSGGSSLYATEGRSEHVIPNIIQTTQFIVRVAAVAILTGTVVLFLACLAIGMEPSRALLNGLWLSTASFNTGGMSSMSLGINYYHSWGIEIIVLMLMLFGTVNFTLYNEIWRGRIEHFFKDIEVRTSAVWLIVVVGVVTTAICVSGRFSDLPTLVRRGVFTIVSAFTTAGFQPITSNQLTTIVSSGALIVLVFVMIVGGSAGSTSGGIKVLRVGILGKELVAYVKDLLAPASARQVVTFYHVGKRPLSTALVRANLAVFLLFLAALMLTTIVTVAFGYEASPALFESASMVSNIGMSAGIVQPGMPDVLKYLYIFDMWAGRLEWVTLVALLVSFSASLKPKKRVGHGR

Nearest PDB structures (foldseek):
  4j9u-assembly2_D  TM=8.895E-01  e=2.608E-19  Vibrio parahaemolyticus RIMD 2210633
  3pjz-assembly1_B  TM=8.737E-01  e=1.030E-18  Vibrio parahaemolyticus
  6v4k-assembly1_D  TM=8.728E-01  e=2.647E-18  Vibrio parahaemolyticus
  6v4l-assembly1_A  TM=8.528E-01  e=2.136E-18  Vibrio parahaemolyticus RIMD 2210633
  4j7c-assembly1_I  TM=7.872E-01  e=8.823E-12  Bacillus subtilis subsp. subtilis str. 168

Secondary structure (DSSP, 8-state):
-PPPPPHHHHHHHHHHHHHHHHHHHHHTHHHHHHHHHTT-HHHHHHHHHHHHHHHHHHHHHHTT--S--PPPHHHHHHHHHHHHHHHHHHHHHHHHTTT--SSHHHHHHHHHHHHTT------S-GGG--HHHHHHHHHHHHHHHSHHHHHHHHTTTTT--S--GGG-SSTT-TTHHHHHHHHHHHHHHHHHHHHHHHHHHHHHHHHHTT--HHHHHHHHHHHHHHHHTT----SSTTGGGGS--HHHHHHHHHHHHHHHS-HHHHHHHHTT-THHHHH-HHHHHHHHHHHHHHHHHHHHHHHT---S-HHHHHHHHHHHHHHHHHT----SS-HHHHHHTS-HHHHHHHHHHHHH-S-TTSS--SS-HHHHHHHHHHHHHHHHHHHS-TT-----EEESSSEEE--HHHHHHHHHHHHHHHHHHHHHHHHHHHTT--HHHHHHHHHHHHTT----SS--STTS-HHHHHHHHHHHHHHHTTTHHHHHHHHHHHHHHS---------/-PPPPPHHHHHHHHHHHHHHHHHHHHHTHHHHHHHHHTT-HHHHHHHHHHHHHHHHHHHHHHTT--S--PPPHHHHHHHHHHHHHHHHHHHHHHHHTTT--SSHHHHHHHHHHHHTT------S-GGG--HHHHHHHHHHHHHHHSHHHHHHHHTTTTT--S--GGG-SSTT-TTHHHHHHHHHHHHHHHHHHHHHHHHHHHHHHHHHTT--HHHHHHHHHHHHHHHHTT----SSTTGGGGS--HHHHHHHHHHHHHHHS-HHHHHHHHTT-HHHHHH-HHHHHHHHHHHHHHHHHHHHHHHT---S-HHHHHHHHHHHHHHHHHT----SS-HHHHHHTS-HHHHHHHHHHHHH-S-TTSS--SS-HHHHHHHHHHHHHHHHHHHS-TT-----EEESSSEEE--HHHHHHHHHHHHHHHHHHHHHHHHHHHTT--HHHHHHHHHHHHTT----SS--STTS-HHHHHHHHHHHHHHHTTTHHHHHHHHHHHHHHS---------

Solvent-accessible surface area (backbone atoms only — not comparable to full-atom values): 50180 Å² total; per-residue (Å²): 130,82,60,58,69,48,73,67,52,53,26,49,36,33,18,36,45,8,54,38,30,40,50,48,26,59,58,42,45,52,25,32,53,44,9,59,73,69,66,33,61,74,56,31,54,38,32,52,48,38,30,49,50,28,42,50,52,10,52,56,27,32,64,58,38,84,73,92,66,70,62,48,76,68,47,47,48,43,29,49,53,47,40,56,54,50,49,15,55,61,60,12,49,37,53,31,71,68,66,39,31,94,42,63,65,39,18,30,43,32,26,40,18,20,33,46,9,10,26,39,63,35,67,51,65,46,77,74,53,50,71,22,60,51,45,42,46,48,51,34,17,53,49,33,22,40,46,58,52,49,44,39,44,34,67,46,56,83,72,57,85,72,86,71,62,72,18,62,65,80,91,82,30,72,62,55,59,68,47,47,52,54,49,40,52,49,51,51,49,54,48,48,51,52,31,51,54,36,16,53,55,38,22,52,52,34,41,70,74,67,42,56,67,74,59,13,44,51,49,11,41,45,48,20,42,19,21,32,22,9,10,27,49,56,78,39,80,55,38,68,52,67,67,76,44,70,67,60,50,52,54,43,50,51,32,25,56,58,20,16,43,32,53,69,47,52,53,33,45,74,71,66,43,54,65,49,50,70,58,15,47,40,52,46,52,46,51,53,51,50,52,52,52,52,51,49,53,51,48,31,56,59,64,63,64,71,64,92,55,58,69,62,48,49,51,48,46,52,50,38,50,50,20,32,27,22,7,15,19,48,48,74,56,53,30,65,42,47,67,68,68,35,49,52,29,53,48,50,52,48,34,58,38,24,45,40,22,15,22,58,72,29,30,22,30,32,65,13,32,44,44,54,48,52,54,49,50,49,39,51,42,49,48,50,50,70,63,32,62,91,83,53,80,74,85,51,68,47,40,60,88,48,81,39,73,70,46,71,67,58,51,51,55,44,47,39,38,50,52,49,51,51,51,48,39,51,50,48,22,52,54,43,21,49,76,68,38,49,30,65,50,24,45,36,34,26,32,17,30,41,14,16,12,27,42,54,58,66,66,76,41,75,85,47,58,66,68,56,52,52,50,44,46,48,30,28,55,28,32,68,53,51,39,54,51,44,51,45,45,52,50,29,53,54,49,46,68,52,76,75,76,76,74,72,75,81,130,129,81,58,59,70,48,74,67,52,52,26,50,37,33,18,36,45,8,54,39,30,40,49,49,27,57,57,44,46,53,23,30,52,44,9,60,75,70,66,34,62,74,56,31,54,38,32,52,49,38,30,51,50,28,41,50,52,11,52,56,26,31,64,58,36,83,72,91,66,71,64,48,73,66,47,48,48,45,28,50,54,46,41,57,56,49,50,15,57,61,60,11,48,37,54,32,71,69,66,39,31,96,41,61,66,39,17,30,42,31,27,41,19,21,32,46,7,10,26,38,62,36,67,50,64,44,76,74,52,52,70,23,61,51,43,41,48,49,50,34,19,52,50,32,21,40,45,59,51,49,44,40,45,36,66,48,57,81,72,58,85,72,84,70,58,77,17,62,65,79,92,82,34,69,62,53,60,68,47,46,53,55,49,40,52,50,51,51,49,55,50,48,50,51,32,52,51,38,18,52,55,38,21,53,53,34,41,70,76,67,43,56,67,74,58,13,45,51,50,12,42,44,49,20,41,18,21,31,24,9,10,28,48,56,80,41,80,54,38,67,51,66,67,76,43,69,67,60,50,52,52,44,50,51,33,25,56,59,20,17,42,33,52,70,47,53,52,34,44,75,73,67,44,54,64,50,49,71,58,14,46,40,51,45,50,46,50,53,52,50,52,53,52,52,50,49,54,52,49,31,56,60,64,62,63,71,64,93,54,58,70,62,47,50,52,50,46,50,50,36,49,50,20,32,26,22,6,15,20,48,48,75,57,52,30,66,44,47,68,69,68,35,49,52,27,55,48,50,52,49,35,59,38,24,45,38,22,14,22,58,71,29,29,23,29,32,65,14,32,43,45,54,47,50,54,50,50,49,40,51,43,49,48,48,51,70,61,31,62,93,83,54,80,74,84,51,69,45,41,60,90,49,81,37,74,69,45,70,66,59,52,50,55,44,48,40,36,52,52,49,50,52,50,49,40,51,50,46,21,52,54,43,21,49,74,69,38,49,29,66,50,24,45,38,33,25,34,17,31,38,13,17,13,26,43,55,58,65,66,76,42,74,85,45,58,66,69,58,52,54,48,46,45,48,29,28,54,28,29,67,52,51,39,55,53,45,51,44,44,52,50,29,54,54,47,46,67,54,74,76,77,75,74,73,75,79,128

Organism: Slackia exigua (strain ATCC 700122 / DSM 15923 / CIP 105133 / JCM 11022 / KCTC 5966 / S-7) (NCBI:txid649764)

Radius of gyration: 31.15 Å; Cα contacts (8 Å, |Δi|>4): 1702; chains: 2; bounding box: 69×89×80 Å